Protein 5TXE (pdb70)

Structure (mmCIF, N/CA/C/O backbone):
data_5TXE
#
_entry.id   5TXE
#
_cell.length_a   151.253
_cell.length_b   202.854
_cell.length_c   110.399
_cell.angle_alpha   90.00
_cell.angle_beta   90.00
_cell.angle_gamma   90.00
#
_symmetry.space_group_name_H-M   'C 2 2 2'
#
loop_
_entity.id
_entity.type
_entity.pdbx_description
1 polymer AtxE2
2 polymer Astexin3-dC4
3 water water
#
loop_
_atom_site.group_PDB
_atom_site.id
_atom_site.type_symbol
_atom_site.label_atom_id
_atom_site.label_alt_id
_atom_site.label_comp_id
_atom_site.label_asym_id
_atom_site.label_entity_id
_atom_site.label_seq_id
_atom_site.pdbx_PDB_ins_code
_atom_site.Cartn_x
_atom_site.Cartn_y
_atom_site.Cartn_z
_atom_site.occupancy
_atom_site.B_iso_or_equiv
_atom_site.auth_seq_id
_atom_site.auth_comp_id
_atom_site.auth_asym_id
_atom_site.auth_atom_id
_atom_site.pdbx_PDB_model_num
ATOM 1 N N . ALA A 1 35 ? 25.137 246.304 32.244 1.00 47.93 35 ALA A N 1
ATOM 2 C CA . ALA A 1 35 ? 26.321 245.623 31.580 1.00 47.21 35 ALA A CA 1
ATOM 3 C C . ALA A 1 35 ? 26.228 244.089 31.726 1.00 45.99 35 ALA A C 1
ATOM 4 O O . ALA A 1 35 ? 26.045 243.574 32.826 1.00 44.71 35 ALA A O 1
ATOM 6 N N . PRO A 1 36 ? 26.313 243.372 30.601 1.00 43.44 36 PRO A N 1
ATOM 7 C CA . PRO A 1 36 ? 26.022 241.956 30.683 1.00 47.63 36 PRO A CA 1
ATOM 8 C C . PRO A 1 36 ? 27.058 241.137 31.500 1.00 40.92 36 PRO A C 1
ATOM 9 O O . PRO A 1 36 ? 28.218 241.507 31.644 1.00 38.35 36 PRO A O 1
ATOM 13 N N . PRO A 1 37 ? 26.610 240.024 32.039 1.00 41.68 37 PRO A N 1
ATOM 14 C CA . PRO A 1 37 ? 27.411 239.205 32.883 1.00 41.26 37 PRO A CA 1
ATOM 15 C C . PRO A 1 37 ? 28.369 238.319 32.023 1.00 37.01 37 PRO A C 1
ATOM 16 O O . PRO A 1 37 ? 28.107 238.080 30.851 1.00 32.70 37 PRO A O 1
ATOM 20 N N . VAL A 1 38 ? 29.487 237.874 32.599 1.00 35.63 38 VAL A N 1
ATOM 21 C CA . VAL A 1 38 ? 30.329 236.875 31.963 1.00 31.28 38 VAL A CA 1
ATOM 22 C C . VAL A 1 38 ? 29.781 235.505 32.256 1.00 31.47 38 VAL A C 1
ATOM 23 O O . VAL A 1 38 ? 29.789 235.045 33.424 1.00 34.38 38 VAL A O 1
ATOM 27 N N . THR A 1 39 ? 29.249 234.882 31.204 1.00 32.18 39 THR A N 1
ATOM 28 C CA . THR A 1 39 ? 28.612 233.566 31.292 1.00 31.70 39 THR A CA 1
ATOM 29 C C . THR A 1 39 ? 29.516 232.477 30.732 1.00 30.22 39 THR A C 1
ATOM 30 O O . THR A 1 39 ? 30.570 232.766 30.144 1.00 28.83 39 THR A O 1
ATOM 34 N N . PRO A 1 40 ? 29.140 231.207 30.942 1.00 27.12 40 PRO A N 1
ATOM 35 C CA . PRO A 1 40 ? 29.969 230.161 30.309 1.00 28.92 40 PRO A CA 1
ATOM 36 C C . PRO A 1 40 ? 30.081 230.298 28.784 1.00 25.51 40 PRO A C 1
ATOM 37 O O . PRO A 1 40 ? 31.117 230.041 28.242 1.00 23.17 40 PRO A O 1
ATOM 41 N N . GLU A 1 41 ? 29.024 230.762 28.135 1.00 28.74 41 GLU A N 1
ATOM 42 C CA . GLU A 1 41 ? 28.988 231.030 26.667 1.00 30.87 41 GLU A CA 1
ATOM 43 C C . GLU A 1 41 ? 30.008 232.100 26.269 1.00 28.41 41 GLU A C 1
ATOM 44 O O . GLU A 1 41 ? 30.659 231.983 25.252 1.00 28.71 41 GLU A O 1
ATOM 50 N N . VAL A 1 42 ? 30.181 233.115 27.111 1.00 28.01 42 VAL A N 1
ATOM 51 C CA . VAL A 1 42 ? 31.163 234.153 26.852 1.00 27.05 42 VAL A CA 1
ATOM 52 C C . VAL A 1 42 ? 32.572 233.602 27.082 1.00 25.34 42 VAL A C 1
ATOM 53 O O . VAL A 1 42 ? 33.448 233.775 26.252 1.00 23.93 42 VAL A O 1
ATOM 57 N N . LEU A 1 43 ? 32.770 232.907 28.203 1.00 23.63 43 LEU A N 1
ATOM 58 C CA . LEU A 1 43 ? 34.100 232.433 28.580 1.00 22.99 43 LEU A CA 1
ATOM 59 C C . LEU A 1 43 ? 34.675 231.449 27.566 1.00 25.06 43 LEU A C 1
ATOM 60 O O . LEU A 1 43 ? 35.833 231.540 27.166 1.00 22.07 43 LEU A O 1
ATOM 65 N N . VAL A 1 44 ? 33.870 230.490 27.135 1.00 24.48 44 VAL A N 1
ATOM 66 C CA . VAL A 1 44 ? 34.399 229.488 26.240 1.00 24.27 44 VAL A CA 1
ATOM 67 C C . VAL A 1 44 ? 34.803 230.107 24.899 1.00 24.83 44 VAL A C 1
ATOM 68 O O . VAL A 1 44 ? 35.698 229.592 24.227 1.00 25.03 44 VAL A O 1
ATOM 72 N N . ARG A 1 45 ? 34.194 231.231 24.522 1.00 24.63 45 ARG A N 1
ATOM 73 C CA . ARG A 1 45 ? 34.552 231.877 23.266 1.00 28.08 45 ARG A CA 1
ATOM 74 C C . ARG A 1 45 ? 35.697 232.897 23.357 1.00 28.19 45 ARG A C 1
ATOM 75 O O . ARG A 1 45 ? 36.037 233.499 22.351 1.00 25.95 45 ARG A O 1
ATOM 83 N N . LEU A 1 46 ? 36.245 233.152 24.540 1.00 27.86 46 LEU A N 1
ATOM 84 C CA . LEU A 1 46 ? 37.412 234.112 24.637 1.00 27.25 46 LEU A CA 1
ATOM 85 C C . LEU A 1 46 ? 38.615 233.513 23.965 1.00 26.98 46 LEU A C 1
ATOM 86 O O . LEU A 1 46 ? 39.054 232.404 24.320 1.00 27.81 46 LEU A O 1
ATOM 91 N N . ALA A 1 47 ? 39.124 234.208 22.949 1.00 24.23 47 ALA A N 1
ATOM 92 C CA . ALA A 1 47 ? 40.214 233.723 22.145 1.00 26.35 47 ALA A CA 1
ATOM 93 C C . ALA A 1 47 ? 41.496 233.653 22.943 1.00 26.35 47 ALA A C 1
ATOM 94 O O . ALA A 1 47 ? 41.562 234.217 24.045 1.00 28.47 47 ALA A O 1
ATOM 96 N N . ASP A 1 48 ? 42.456 232.901 22.412 1.00 26.71 48 ASP A N 1
ATOM 97 C CA . ASP A 1 48 ? 43.739 232.675 23.059 1.00 28.09 48 ASP A CA 1
ATOM 98 C C . ASP A 1 48 ? 44.866 232.700 22.008 1.00 28.94 48 ASP A C 1
ATOM 99 O O . ASP A 1 48 ? 44.621 232.673 20.791 1.00 24.86 48 ASP A O 1
ATOM 104 N N . ILE A 1 49 ? 46.090 232.817 22.504 1.00 27.36 49 ILE A N 1
ATOM 105 C CA . ILE A 1 49 ? 47.291 232.822 21.692 1.00 27.10 49 ILE A CA 1
ATOM 106 C C . ILE A 1 49 ? 48.281 231.860 22.296 1.00 26.78 49 ILE A C 1
ATOM 107 O O . ILE A 1 49 ? 48.645 231.999 23.472 1.00 30.87 49 ILE A O 1
ATOM 112 N N . GLY A 1 50 ? 48.656 230.836 21.546 1.00 26.04 50 GLY A N 1
ATOM 113 C CA . GLY A 1 50 ? 49.597 229.804 22.048 1.00 29.34 50 GLY A CA 1
ATOM 114 C C . GLY A 1 50 ? 48.950 228.742 22.944 1.00 31.15 50 GLY A C 1
ATOM 115 O O . GLY A 1 50 ? 47.758 228.738 23.165 1.00 31.43 50 GLY A O 1
ATOM 116 N N . THR A 1 51 ? 49.757 227.841 23.477 1.00 29.66 51 THR A N 1
ATOM 117 C CA . THR A 1 51 ? 49.244 226.732 24.271 1.00 27.42 51 THR A CA 1
ATOM 118 C C . THR A 1 51 ? 48.557 227.244 25.517 1.00 29.92 51 THR A C 1
ATOM 119 O O . THR A 1 51 ? 48.817 228.371 26.023 1.00 30.86 51 THR A O 1
ATOM 123 N N . MET A 1 52 ? 47.729 226.376 26.053 1.00 28.50 52 MET A N 1
ATOM 124 C CA . MET A 1 52 ? 46.875 226.719 27.158 1.00 30.14 52 MET A CA 1
ATOM 125 C C . MET A 1 52 ? 47.625 227.346 28.309 1.00 26.84 52 MET A C 1
ATOM 126 O O . MET A 1 52 ? 47.233 228.379 28.799 1.00 27.52 52 MET A O 1
ATOM 131 N N . SER A 1 53 ? 48.683 226.700 28.738 1.00 27.30 53 SER A N 1
ATOM 132 C CA . SER A 1 53 ? 49.415 227.142 29.892 1.00 32.57 53 SER A CA 1
ATOM 133 C C . SER A 1 53 ? 50.748 227.650 29.424 1.00 30.02 53 SER A C 1
ATOM 134 O O . SER A 1 53 ? 51.614 226.883 29.106 1.00 38.45 53 SER A O 1
ATOM 137 N N . ALA A 1 54 ? 50.903 228.959 29.364 1.00 32.27 54 ALA A N 1
ATOM 138 C CA . ALA A 1 54 ? 52.072 229.550 28.771 1.00 32.89 54 ALA A CA 1
ATOM 139 C C . ALA A 1 54 ? 52.882 230.270 29.816 1.00 33.36 54 ALA A C 1
ATOM 140 O O . ALA A 1 54 ? 52.336 230.831 30.743 1.00 30.11 54 ALA A O 1
ATOM 142 N N . SER A 1 55 ? 54.190 230.274 29.635 1.00 32.03 55 SER A N 1
ATOM 143 C CA . SER A 1 55 ? 55.049 230.994 30.559 1.00 30.04 55 SER A CA 1
ATOM 144 C C . SER A 1 55 ? 56.103 231.805 29.787 1.00 29.46 55 SER A C 1
ATOM 145 O O . SER A 1 55 ? 56.006 232.019 28.553 1.00 30.76 55 SER A O 1
ATOM 148 N N . GLU A 1 56 ? 57.145 232.230 30.490 1.00 28.90 56 GLU A N 1
ATOM 149 C CA . GLU A 1 56 ? 58.144 233.144 29.905 1.00 30.98 56 GLU A CA 1
ATOM 150 C C . GLU A 1 56 ? 58.790 232.709 28.634 1.00 27.84 56 GLU A C 1
ATOM 151 O O . GLU A 1 56 ? 59.027 233.528 27.776 1.00 32.93 56 GLU A O 1
ATOM 157 N N . THR A 1 57 ? 59.070 231.431 28.501 1.00 28.28 57 THR A N 1
ATOM 158 C CA . THR A 1 57 ? 59.752 230.920 27.327 1.00 30.72 57 THR A CA 1
ATOM 159 C C . THR A 1 57 ? 58.839 230.274 26.307 1.00 31.62 57 THR A C 1
ATOM 160 O O . THR A 1 57 ? 59.300 229.610 25.382 1.00 31.56 57 THR A O 1
ATOM 164 N N . THR A 1 58 ? 57.535 230.422 26.461 1.00 32.69 58 THR A N 1
ATOM 165 C CA . THR A 1 58 ? 56.621 229.825 25.478 1.00 28.28 58 THR A CA 1
ATOM 166 C C . THR A 1 58 ? 56.788 230.563 24.163 1.00 27.79 58 THR A C 1
ATOM 167 O O . THR A 1 58 ? 56.529 231.782 24.096 1.00 28.43 58 THR A O 1
ATOM 171 N N . PRO A 1 59 ? 57.178 229.866 23.098 1.00 27.48 59 PRO A N 1
ATOM 172 C CA . PRO A 1 59 ? 57.530 230.605 21.856 1.00 28.55 59 PRO A CA 1
ATOM 173 C C . PRO A 1 59 ? 56.340 230.994 20.969 1.00 28.83 59 PRO A C 1
ATOM 174 O O . PRO A 1 59 ? 56.267 230.598 19.801 1.00 29.00 59 PRO A O 1
ATOM 178 N N . LEU A 1 60 ? 55.431 231.770 21.517 1.00 27.75 60 LEU A N 1
ATOM 179 C CA . LEU A 1 60 ? 54.109 231.963 20.906 1.00 31.02 60 LEU A CA 1
ATOM 180 C C . LEU A 1 60 ? 54.027 233.110 19.886 1.00 31.13 60 LEU A C 1
ATOM 181 O O . LEU A 1 60 ? 52.951 233.345 19.286 1.00 27.21 60 LEU A O 1
ATOM 186 N N . LEU A 1 61 ? 55.130 233.837 19.724 1.00 30.31 61 LEU A N 1
ATOM 187 C CA . LEU A 1 61 ? 55.187 234.907 18.739 1.00 29.95 61 LEU A CA 1
ATOM 188 C C . LEU A 1 61 ? 56.554 234.972 18.123 1.00 30.87 61 LEU A C 1
ATOM 189 O O . LEU A 1 61 ? 57.515 234.437 18.704 1.00 29.17 61 LEU A O 1
ATOM 194 N N . SER A 1 62 ? 56.633 235.585 16.938 1.00 30.00 62 SER A N 1
ATOM 195 C CA . SER A 1 62 ? 57.873 235.770 16.281 1.00 33.27 62 SER A CA 1
ATOM 196 C C . SER A 1 62 ? 57.960 237.134 15.634 1.00 34.63 62 SER A C 1
ATOM 197 O O . SER A 1 62 ? 57.052 237.549 14.923 1.00 38.14 62 SER A O 1
ATOM 200 N N . LEU A 1 63 ? 59.037 237.856 15.881 1.00 37.73 63 LEU A N 1
ATOM 201 C CA . LEU A 1 63 ? 59.241 239.186 15.247 1.00 36.51 63 LEU A CA 1
ATOM 202 C C . LEU A 1 63 ? 59.875 239.023 13.909 1.00 32.78 63 LEU A C 1
ATOM 203 O O . LEU A 1 63 ? 60.734 238.161 13.716 1.00 34.41 63 LEU A O 1
ATOM 208 N N . SER A 1 64 ? 59.463 239.857 12.973 1.00 33.27 64 SER A N 1
ATOM 209 C CA . SER A 1 64 ? 60.139 239.875 11.674 1.00 36.71 64 SER A CA 1
ATOM 210 C C . SER A 1 64 ? 61.658 240.223 11.844 1.00 32.08 64 SER A C 1
ATOM 211 O O . SER A 1 64 ? 62.039 240.844 12.848 1.00 35.22 64 SER A O 1
ATOM 214 N N . PRO A 1 65 ? 62.505 239.808 10.903 1.00 31.65 65 PRO A N 1
ATOM 215 C CA . PRO A 1 65 ? 63.935 240.187 10.879 1.00 38.94 65 PRO A CA 1
ATOM 216 C C . PRO A 1 65 ? 64.200 241.667 11.118 1.00 39.00 65 PRO A C 1
ATOM 217 O O . PRO A 1 65 ? 65.000 241.971 11.975 1.00 43.11 65 PRO A O 1
ATOM 221 N N . ASP A 1 66 ? 63.444 242.572 10.507 1.00 45.63 66 ASP A N 1
ATOM 222 C CA . ASP A 1 66 ? 63.644 244.012 10.780 1.00 50.17 66 ASP A CA 1
ATOM 223 C C . ASP A 1 66 ? 62.943 244.498 12.036 1.00 48.08 66 ASP A C 1
ATOM 224 O O . ASP A 1 6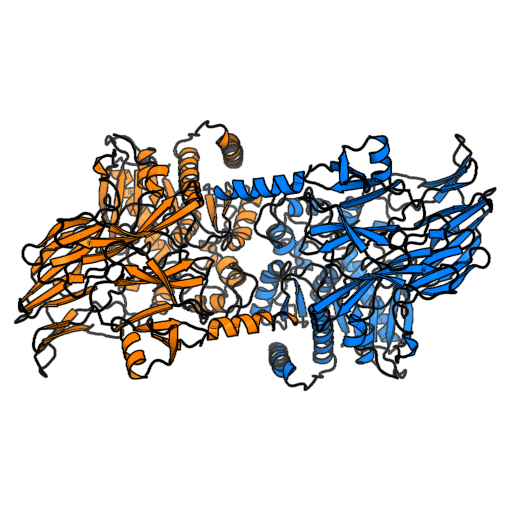6 ? 62.987 245.697 12.358 1.00 44.79 66 ASP A O 1
ATOM 229 N N . GLY A 1 67 ? 62.243 243.612 12.737 1.00 43.05 67 GLY A N 1
ATOM 230 C CA . GLY A 1 67 ? 61.541 244.017 13.975 1.00 41.01 67 GLY A CA 1
ATOM 231 C C . GLY A 1 67 ? 60.232 244.780 13.844 1.00 37.42 67 GLY A C 1
ATOM 232 O O . GLY A 1 67 ? 59.626 245.146 14.849 1.00 42.30 67 GLY A O 1
ATOM 233 N N . ARG A 1 68 ? 59.787 245.048 12.627 1.00 42.06 68 ARG A N 1
ATOM 234 C CA . ARG A 1 68 ? 58.619 245.911 12.450 1.00 46.20 68 ARG A CA 1
ATOM 235 C C . ARG A 1 68 ? 57.273 245.196 12.524 1.00 41.95 68 ARG A C 1
ATOM 236 O O . ARG A 1 68 ? 56.256 245.851 12.645 1.00 38.36 68 ARG A O 1
ATOM 244 N N . TYR A 1 69 ? 57.277 243.862 12.442 1.00 39.19 69 TYR A N 1
ATOM 245 C CA . TYR A 1 69 ? 56.041 243.077 12.483 1.00 41.84 69 TYR A CA 1
ATOM 246 C C . TYR A 1 69 ? 56.152 241.934 13.488 1.00 37.88 69 TYR A C 1
ATOM 247 O O . TYR A 1 69 ? 57.243 241.438 13.764 1.00 36.41 69 TYR A O 1
ATOM 256 N N . VAL A 1 70 ? 55.022 241.557 14.068 1.00 35.19 70 VAL A N 1
ATOM 257 C CA . VAL A 1 70 ? 54.964 240.378 14.916 1.00 32.60 70 VAL A CA 1
ATOM 258 C C . VAL A 1 70 ? 53.921 239.422 14.341 1.00 33.27 70 VAL A C 1
ATOM 259 O O . VAL A 1 70 ? 52.834 239.834 13.964 1.00 34.34 70 VAL A O 1
ATOM 263 N N . ALA A 1 71 ? 54.283 238.153 14.262 1.00 30.87 71 ALA A N 1
ATOM 264 C CA . ALA A 1 71 ? 53.412 237.101 13.767 1.00 32.22 71 ALA A CA 1
ATOM 265 C C . ALA A 1 71 ? 53.109 236.108 14.902 1.00 34.33 71 ALA A C 1
ATOM 266 O O . ALA A 1 71 ? 53.985 235.780 15.724 1.00 30.81 71 ALA A O 1
ATOM 268 N N . PHE A 1 72 ? 51.867 235.640 14.934 1.00 33.92 72 PHE A N 1
ATOM 269 C CA . PHE A 1 72 ? 51.386 234.778 15.999 1.00 33.29 72 PHE A CA 1
ATOM 270 C C . PHE A 1 72 ? 50.053 234.165 15.579 1.00 35.17 72 PHE A C 1
ATOM 271 O O . PHE A 1 72 ? 49.377 234.720 14.716 1.00 31.26 72 PHE A O 1
ATOM 279 N N . GLN A 1 73 ? 49.684 233.041 16.209 1.00 30.70 73 GLN A N 1
ATOM 280 C CA . GLN A 1 73 ? 48.419 232.335 15.986 1.00 28.06 73 GLN A CA 1
ATOM 281 C C . GLN A 1 73 ? 47.398 232.620 17.028 1.00 27.86 73 GLN A C 1
ATOM 282 O O . GLN A 1 73 ? 47.695 232.637 18.227 1.00 29.69 73 GLN A O 1
ATOM 288 N N . VAL A 1 74 ? 46.178 232.881 16.557 1.00 30.08 74 VAL A N 1
ATOM 289 C CA . VAL A 1 74 ? 45.003 233.103 17.419 1.00 28.71 74 VAL A CA 1
ATOM 290 C C . VAL A 1 74 ? 44.058 231.934 17.269 1.00 27.70 74 VAL A C 1
ATOM 291 O O . VAL A 1 74 ? 43.868 231.426 16.179 1.00 27.36 74 VAL A O 1
ATOM 295 N N . ARG A 1 75 ? 43.538 231.476 18.392 1.00 25.82 75 ARG A N 1
ATOM 296 C CA . ARG A 1 75 ? 42.630 230.360 18.419 1.00 27.93 75 ARG A CA 1
ATOM 297 C C . ARG A 1 75 ? 41.369 230.858 19.070 1.00 25.75 75 ARG A C 1
ATOM 298 O O . ARG A 1 75 ? 41.392 231.507 20.130 1.00 29.41 75 ARG A O 1
ATOM 306 N N . GLN A 1 76 ? 40.262 230.534 18.444 1.00 25.53 76 GLN A N 1
ATOM 307 C CA . GLN A 1 76 ? 38.994 230.863 19.015 1.00 28.59 76 GLN A CA 1
ATOM 308 C C . GLN A 1 76 ? 37.967 229.729 18.903 1.00 27.64 76 GLN A C 1
ATOM 309 O O . GLN A 1 76 ? 37.674 229.203 17.840 1.00 27.15 76 GLN A O 1
ATOM 315 N N . ALA A 1 77 ? 37.380 229.405 20.034 1.00 27.84 77 ALA A N 1
ATOM 316 C CA . ALA A 1 77 ? 36.539 228.212 20.140 1.00 28.08 77 ALA A CA 1
ATOM 317 C C . ALA A 1 77 ? 35.095 228.545 19.847 1.00 27.74 77 ALA A C 1
ATOM 318 O O . ALA A 1 77 ? 34.578 229.578 20.301 1.00 26.75 77 ALA A O 1
ATOM 320 N N . ASP A 1 78 ? 34.427 227.624 19.161 1.00 27.94 78 ASP A N 1
ATOM 321 C CA . ASP A 1 78 ? 33.017 227.784 18.830 1.00 28.64 78 ASP A CA 1
ATOM 322 C C . ASP A 1 78 ? 32.297 226.532 19.258 1.00 26.24 78 ASP A C 1
ATOM 323 O O . ASP A 1 78 ? 32.467 225.491 18.637 1.00 23.02 78 ASP A O 1
ATOM 328 N N . PRO A 1 79 ? 31.479 226.626 20.309 1.00 26.35 79 PRO A N 1
ATOM 329 C CA . PRO A 1 79 ? 30.837 225.456 20.895 1.00 27.98 79 PRO A CA 1
ATOM 330 C C . PRO A 1 79 ? 29.606 224.981 20.129 1.00 28.23 79 PRO A C 1
ATOM 331 O O . PRO A 1 79 ? 29.188 223.850 20.309 1.00 24.63 79 PRO A O 1
ATOM 335 N N . VAL A 1 80 ? 29.114 225.791 19.190 1.00 28.54 80 VAL A N 1
ATOM 336 C CA . VAL A 1 80 ? 27.972 225.378 18.378 1.00 26.85 80 VAL A CA 1
ATOM 337 C C . VAL A 1 80 ? 28.451 224.486 17.269 1.00 25.81 80 VAL A C 1
ATOM 338 O O . VAL A 1 80 ? 27.888 223.411 17.043 1.00 22.20 80 VAL A O 1
ATOM 342 N N . THR A 1 81 ? 29.508 224.890 16.573 1.00 24.58 81 THR A N 1
ATOM 343 C CA . THR A 1 81 ? 30.073 224.039 15.529 1.00 26.17 81 THR A CA 1
ATOM 344 C C . THR A 1 81 ? 31.001 223.042 16.143 1.00 23.52 81 THR A C 1
ATOM 345 O O . THR A 1 81 ? 31.388 222.082 15.476 1.00 22.98 81 THR A O 1
ATOM 349 N N . ASN A 1 82 ? 31.363 223.238 17.407 1.00 21.89 82 ASN A N 1
ATOM 350 C CA . ASN A 1 82 ? 32.274 222.316 18.121 1.00 22.96 82 ASN A CA 1
ATOM 351 C C . ASN A 1 82 ? 33.631 222.228 17.466 1.00 22.21 82 ASN A C 1
ATOM 352 O O . ASN A 1 82 ? 34.190 221.175 17.291 1.00 26.31 82 ASN A O 1
ATOM 357 N N . LEU A 1 83 ? 34.145 223.388 17.113 1.00 26.13 83 LEU A N 1
ATOM 358 C CA . LEU A 1 83 ? 35.425 223.537 16.431 1.00 27.29 83 LEU A CA 1
ATOM 359 C C . LEU A 1 83 ? 36.139 224.778 16.876 1.00 26.59 83 LEU A C 1
ATOM 360 O O . LEU A 1 83 ? 35.521 225.826 17.075 1.00 23.43 83 LEU A O 1
ATOM 365 N N . ASN A 1 84 ? 37.432 224.628 17.110 1.00 24.50 84 ASN A N 1
ATOM 366 C CA . ASN A 1 84 ? 38.334 225.751 17.158 1.00 27.40 84 ASN A CA 1
ATOM 367 C C . ASN A 1 84 ? 38.615 226.289 15.775 1.00 28.34 84 ASN A C 1
ATOM 368 O O . ASN A 1 84 ? 38.721 225.542 14.812 1.00 29.99 84 ASN A O 1
ATOM 373 N N . VAL A 1 85 ? 38.695 227.598 15.694 1.00 29.37 85 VAL A N 1
ATOM 374 C CA . VAL A 1 85 ? 39.092 228.287 14.483 1.00 32.26 85 VAL A CA 1
ATOM 375 C C . VAL A 1 85 ? 40.468 228.933 14.727 1.00 27.72 85 VAL A C 1
ATOM 376 O O . VAL A 1 85 ? 40.616 229.692 15.680 1.00 24.23 85 VAL A O 1
ATOM 380 N N . PHE A 1 86 ? 41.433 228.579 13.903 1.00 27.36 86 PHE A N 1
ATOM 381 C CA . PHE A 1 86 ? 42.775 229.130 14.018 1.00 29.83 86 PHE A CA 1
ATOM 382 C C . PHE A 1 86 ? 43.061 230.170 12.925 1.00 31.55 86 PHE A C 1
ATOM 383 O O . PHE A 1 86 ? 42.648 230.004 11.803 1.00 30.36 86 PHE A O 1
ATOM 391 N N . ARG A 1 87 ? 43.797 231.225 13.281 1.00 34.12 87 ARG A N 1
ATOM 392 C CA . ARG A 1 87 ? 44.215 232.292 12.324 1.00 33.96 87 ARG A CA 1
ATOM 393 C C . ARG A 1 87 ? 45.695 232.590 12.581 1.00 33.10 87 ARG A C 1
ATOM 394 O O . ARG A 1 87 ? 46.097 232.739 13.749 1.00 28.57 87 ARG A O 1
ATOM 402 N N . MET A 1 88 ? 46.481 232.671 11.517 1.00 28.13 88 MET A N 1
ATOM 403 C CA . MET A 1 88 ? 47.831 233.201 11.614 1.00 30.98 88 MET A CA 1
ATOM 404 C C . MET A 1 88 ? 47.760 234.725 11.350 1.00 29.79 88 MET A C 1
ATOM 405 O O . MET A 1 88 ? 47.253 235.183 10.308 1.00 37.41 88 MET A O 1
ATOM 410 N N . VAL A 1 89 ? 48.210 235.500 12.323 1.00 28.50 89 VAL A N 1
ATOM 411 C CA . VAL A 1 89 ? 48.071 236.945 12.338 1.00 29.35 89 VAL A CA 1
ATOM 412 C C . VAL A 1 89 ? 49.421 237.710 12.268 1.00 34.88 89 VAL A C 1
ATOM 413 O O . VAL A 1 89 ? 50.409 237.267 12.831 1.00 34.27 89 VAL A O 1
ATOM 417 N N . VAL A 1 90 ? 49.460 238.807 11.515 1.00 32.90 90 VAL A N 1
ATOM 418 C CA . VAL A 1 90 ? 50.635 239.664 11.421 1.00 34.01 90 VAL A CA 1
ATOM 419 C C . VAL A 1 90 ? 50.192 241.058 11.830 1.00 34.45 90 VAL A C 1
ATOM 420 O O . VAL A 1 90 ? 49.163 241.517 11.423 1.00 33.57 90 VAL A O 1
ATOM 424 N N . LYS A 1 91 ? 50.942 241.689 12.708 1.00 36.30 91 LYS A N 1
ATOM 425 C CA . LYS A 1 91 ? 50.585 242.999 13.263 1.00 37.72 91 LYS A CA 1
ATOM 426 C C . LYS A 1 91 ? 51.851 243.882 13.325 1.00 37.35 91 LYS A C 1
ATOM 427 O O . LYS A 1 91 ? 52.902 243.432 13.800 1.00 42.12 91 LYS A O 1
ATOM 433 N N . ALA A 1 92 ? 51.762 245.109 12.836 1.00 36.25 92 ALA A N 1
ATOM 434 C CA . ALA A 1 92 ? 52.927 246.034 12.878 1.00 39.25 92 ALA A CA 1
ATOM 435 C C . ALA A 1 92 ? 53.206 246.379 14.314 1.00 36.71 92 ALA A C 1
ATOM 436 O O . ALA A 1 92 ? 52.281 246.701 15.070 1.00 37.69 92 ALA A O 1
ATOM 438 N N . THR A 1 93 ? 54.470 246.302 14.703 1.00 37.26 93 THR A N 1
ATOM 439 C CA . THR A 1 93 ? 54.816 246.577 16.078 1.00 42.11 93 THR A CA 1
ATOM 440 C C . THR A 1 93 ? 54.680 248.048 16.445 1.00 44.51 93 THR A C 1
ATOM 441 O O . THR A 1 93 ? 54.605 248.353 17.616 1.00 42.49 93 THR A O 1
ATOM 445 N N . ASP A 1 94 ? 54.547 248.953 15.488 1.00 46.06 94 ASP A N 1
ATOM 446 C CA . ASP A 1 94 ? 54.325 250.389 15.843 1.00 50.51 94 ASP A CA 1
ATOM 447 C C . ASP A 1 94 ? 52.903 250.744 16.243 1.00 51.70 94 ASP A C 1
ATOM 448 O O . ASP A 1 94 ? 52.630 251.861 16.627 1.00 45.78 94 ASP A O 1
ATOM 453 N N . GLY A 1 95 ? 51.968 249.811 16.113 1.00 53.98 95 GLY A N 1
ATOM 454 C CA . GLY A 1 95 ? 50.615 250.085 16.564 1.00 47.34 95 GLY A CA 1
ATOM 455 C C . GLY A 1 95 ? 49.741 250.863 15.615 1.00 53.03 95 GLY A C 1
ATOM 456 O O . GLY A 1 95 ? 48.577 251.065 15.904 1.00 56.25 95 GLY A O 1
ATOM 457 N N . ALA A 1 96 ? 50.261 251.276 14.465 1.00 54.79 96 ALA A N 1
ATOM 458 C CA . ALA A 1 96 ? 49.544 252.232 13.603 1.00 55.51 96 ALA A CA 1
ATOM 459 C C . ALA A 1 96 ? 48.555 251.595 12.615 1.00 57.93 96 ALA A C 1
ATOM 460 O O . ALA A 1 96 ? 47.656 252.275 12.123 1.00 59.66 96 ALA A O 1
ATOM 462 N N . THR A 1 97 ? 48.733 250.316 12.289 1.00 51.06 97 THR A N 1
ATOM 463 C CA . THR A 1 97 ? 47.863 249.606 11.342 1.00 47.67 97 THR A CA 1
ATOM 464 C C . THR A 1 97 ? 47.156 248.410 12.006 1.00 53.18 97 THR A C 1
ATOM 465 O O . THR A 1 97 ? 47.676 247.770 12.929 1.00 43.47 97 THR A O 1
ATOM 469 N N . ASP A 1 98 ? 45.977 248.080 11.514 1.00 54.54 98 ASP A N 1
ATOM 470 C CA . ASP A 1 98 ? 45.278 246.894 11.989 1.00 56.87 98 ASP A CA 1
ATOM 471 C C . ASP A 1 98 ? 46.080 245.623 11.698 1.00 49.98 98 ASP A C 1
ATOM 472 O O . ASP A 1 98 ? 46.808 245.544 10.709 1.00 41.63 98 ASP A O 1
ATOM 477 N N . ALA A 1 99 ? 45.905 244.623 12.558 1.00 42.25 99 ALA A N 1
ATOM 478 C CA . ALA A 1 99 ? 46.373 243.278 12.287 1.00 36.84 99 ALA A CA 1
ATOM 479 C C . ALA A 1 99 ? 45.693 242.732 11.054 1.00 34.52 99 ALA A C 1
ATOM 480 O O . ALA A 1 99 ? 44.574 243.087 10.763 1.00 34.13 99 ALA A O 1
ATOM 482 N N . ILE A 1 100 ? 46.378 241.833 10.378 1.00 34.96 100 ILE A N 1
ATOM 483 C CA . ILE A 1 100 ? 45.950 241.191 9.174 1.00 40.61 100 ILE A CA 1
ATOM 484 C C . ILE A 1 100 ? 45.951 239.674 9.433 1.00 42.40 100 ILE A C 1
ATOM 485 O O . ILE A 1 100 ? 46.939 239.156 9.929 1.00 32.25 100 ILE A O 1
ATOM 490 N N . ASP A 1 101 ? 44.906 238.962 9.023 1.00 38.91 101 ASP A N 1
ATOM 491 C CA . ASP A 1 101 ? 44.929 237.495 9.006 1.00 40.18 101 ASP A CA 1
ATOM 492 C C . ASP A 1 101 ? 45.637 237.051 7.759 1.00 39.66 101 ASP A C 1
ATOM 493 O O . ASP A 1 101 ? 45.178 237.342 6.672 1.00 44.68 101 ASP A O 1
ATOM 498 N N . VAL A 1 102 ? 46.741 236.334 7.874 1.00 35.05 102 VAL A N 1
ATOM 499 C CA . VAL A 1 102 ? 47.429 235.869 6.685 1.00 33.09 102 VAL A CA 1
ATOM 500 C C . VAL A 1 102 ? 47.156 234.404 6.349 1.00 33.28 102 VAL A C 1
ATOM 501 O O . VAL A 1 102 ? 47.640 233.900 5.318 1.00 30.34 102 VAL A O 1
ATOM 505 N N . ASP A 1 103 ? 46.466 233.694 7.244 1.00 31.43 103 ASP A N 1
ATOM 506 C CA . ASP A 1 103 ? 45.953 232.341 6.986 1.00 31.65 103 ASP A CA 1
ATOM 507 C C . ASP A 1 103 ? 44.827 232.128 7.981 1.00 33.53 103 ASP A C 1
ATOM 508 O O . ASP A 1 103 ? 44.837 232.737 9.057 1.00 29.73 103 ASP A O 1
ATOM 513 N N . VAL A 1 104 ? 43.820 231.362 7.587 1.00 31.37 104 VAL A N 1
ATOM 514 C CA . VAL A 1 104 ? 42.741 230.994 8.453 1.00 31.88 104 VAL A CA 1
ATOM 515 C C . VAL A 1 104 ? 42.540 229.516 8.209 1.00 31.27 104 VAL A C 1
ATOM 516 O O . VAL A 1 104 ? 42.564 229.055 7.062 1.00 30.59 104 VAL A O 1
ATOM 520 N N . GLY A 1 105 ? 42.407 228.744 9.275 1.00 29.67 105 GLY A N 1
ATOM 521 C CA . GLY A 1 105 ? 42.129 227.295 9.128 1.00 27.05 105 GLY A CA 1
ATOM 522 C C . GLY A 1 105 ? 43.113 226.372 9.827 1.00 28.96 105 GLY A C 1
ATOM 523 O O . GLY A 1 105 ? 44.110 226.788 10.427 1.00 26.03 105 GLY A O 1
ATOM 524 N N . GLY A 1 106 ? 42.800 225.092 9.753 1.00 28.88 106 GLY A N 1
ATOM 525 C CA . GLY A 1 106 ? 43.570 224.062 10.377 1.00 28.71 106 GLY A CA 1
ATOM 526 C C . GLY A 1 106 ? 42.808 223.406 11.529 1.00 27.32 106 GLY A C 1
ATOM 527 O O . GLY A 1 106 ? 41.863 223.977 12.075 1.00 22.03 106 GLY A O 1
ATOM 528 N N . GLU A 1 107 ? 43.279 222.204 11.865 1.00 24.48 107 GLU A N 1
ATOM 529 C CA . GLU A 1 107 ? 42.765 221.412 12.952 1.00 24.44 107 GLU A CA 1
ATOM 530 C C . GLU A 1 107 ? 43.582 221.644 14.236 1.00 27.04 107 GLU A C 1
ATOM 531 O O . GLU A 1 107 ? 44.748 222.063 14.183 1.00 25.89 107 GLU A O 1
ATOM 537 N N . TYR A 1 108 ? 42.988 221.290 15.377 1.00 26.42 108 TYR A N 1
ATOM 538 C CA . TYR A 1 108 ? 43.638 221.399 16.667 1.00 24.48 108 TYR A CA 1
ATOM 539 C C . TYR A 1 108 ? 44.773 220.419 16.675 1.00 24.18 108 TYR A C 1
ATOM 540 O O . TYR A 1 108 ? 44.571 219.242 16.587 1.00 25.86 108 TYR A O 1
ATOM 549 N N . LEU A 1 109 ? 45.987 220.957 16.749 1.00 23.89 109 LEU A N 1
ATOM 550 C CA . LEU A 1 109 ? 47.218 220.187 16.660 1.00 25.59 109 LEU A CA 1
ATOM 551 C C . LEU A 1 109 ? 47.756 219.912 18.072 1.00 22.92 109 LEU A C 1
ATOM 552 O O . LEU A 1 109 ? 48.154 220.823 18.799 1.00 21.18 109 LEU A O 1
ATOM 557 N N . PHE A 1 110 ? 47.740 218.653 18.473 1.00 22.97 110 PHE A N 1
ATOM 558 C CA . PHE A 1 110 ? 48.100 218.323 19.829 1.00 24.49 110 PHE A CA 1
ATOM 559 C C . PHE A 1 110 ? 49.610 218.480 20.077 1.00 24.83 110 PHE A C 1
ATOM 560 O O . PHE A 1 110 ? 50.414 218.100 19.249 1.00 24.93 110 PHE A O 1
ATOM 568 N N . TRP A 1 111 ? 49.959 218.959 21.255 1.00 22.68 111 TRP A N 1
ATOM 569 C CA . TRP A 1 111 ? 51.335 218.927 21.701 1.00 24.76 111 TRP A CA 1
ATOM 570 C C . TRP A 1 111 ? 51.648 217.524 22.147 1.00 23.97 111 TRP A C 1
ATOM 571 O O . TRP A 1 111 ? 51.014 217.030 23.063 1.00 26.08 111 TRP A O 1
ATOM 582 N N . THR A 1 112 ? 52.576 216.846 21.491 1.00 25.74 112 THR A N 1
ATOM 583 C CA . THR A 1 112 ? 52.955 215.504 21.896 1.00 27.51 112 THR A CA 1
ATOM 584 C C . THR A 1 112 ? 54.438 215.441 22.046 1.00 28.89 112 THR A C 1
ATOM 585 O O . THR A 1 112 ? 55.157 216.191 21.407 1.00 29.21 112 THR A O 1
ATOM 589 N N . ILE A 1 113 ? 54.902 214.566 22.923 1.00 31.57 113 ILE A N 1
ATOM 590 C CA . ILE A 1 113 ? 56.344 214.330 23.133 1.00 30.44 113 ILE A CA 1
ATOM 591 C C . ILE A 1 113 ? 56.613 212.855 23.444 1.00 30.47 113 ILE A C 1
ATOM 592 O O . ILE A 1 113 ? 55.678 212.107 23.834 1.00 31.91 113 ILE A O 1
ATOM 597 N N . PRO A 1 114 ? 57.878 212.423 23.312 1.00 29.57 114 PRO A N 1
ATOM 598 C CA . PRO A 1 114 ? 58.278 211.139 23.849 1.00 29.44 114 PRO A CA 1
ATOM 599 C C . PRO A 1 114 ? 58.245 211.228 25.371 1.00 27.27 114 PRO A C 1
ATOM 600 O O . PRO A 1 114 ? 58.544 212.260 25.907 1.00 27.15 114 PRO A O 1
ATOM 604 N N . SER A 1 115 ? 57.856 210.151 26.033 1.00 29.67 115 SER A N 1
ATOM 605 C CA . SER A 1 115 ? 57.898 210.016 27.496 1.00 32.99 115 SER A CA 1
ATOM 606 C C . SER A 1 115 ? 57.914 208.535 27.845 1.00 33.75 115 SER A C 1
ATOM 607 O O . SER A 1 115 ? 57.295 207.713 27.139 1.00 27.06 115 SER A O 1
ATOM 610 N N . TRP A 1 116 ? 58.605 208.236 28.956 1.00 30.31 116 TRP A N 1
ATOM 611 C CA . TRP A 1 116 ? 58.645 206.917 29.570 1.00 28.40 116 TRP A CA 1
ATOM 612 C C . TRP A 1 116 ? 59.263 205.861 28.718 1.00 27.74 116 TRP A C 1
ATOM 613 O O . TRP A 1 116 ? 59.017 204.664 28.936 1.00 28.65 116 TRP A O 1
ATOM 624 N N . GLY A 1 117 ? 60.002 206.274 27.699 1.00 25.28 117 GLY A N 1
ATOM 625 C CA . GLY A 1 117 ? 60.498 205.319 26.725 1.00 24.37 117 GLY A CA 1
ATOM 626 C C . GLY A 1 117 ? 59.583 205.036 25.556 1.00 26.37 117 GLY A C 1
ATOM 627 O O . GLY A 1 117 ? 59.956 204.258 24.635 1.00 26.73 117 GLY A O 1
ATOM 628 N N . TYR A 1 118 ? 58.430 205.701 25.521 1.00 26.78 118 TYR A N 1
ATOM 629 C CA . TYR A 1 118 ? 57.585 205.698 24.344 1.00 27.11 118 TYR A CA 1
ATOM 630 C C . TYR A 1 118 ? 57.986 206.836 23.400 1.00 29.39 118 TYR A C 1
ATOM 631 O O . TYR A 1 118 ? 58.280 207.953 23.829 1.00 29.31 118 TYR A O 1
ATOM 640 N N . ALA A 1 119 ? 57.925 206.566 22.107 1.00 27.08 119 ALA A N 1
ATOM 641 C CA . ALA A 1 119 ? 58.210 207.599 21.107 1.00 30.20 119 ALA A CA 1
ATOM 642 C C . ALA A 1 119 ? 57.165 208.725 21.059 1.00 30.03 119 ALA A C 1
ATOM 643 O O . ALA A 1 119 ? 57.466 209.870 20.697 1.00 27.60 119 ALA A O 1
ATOM 645 N N . ARG A 1 120 ? 55.946 208.412 21.474 1.00 29.84 120 ARG A N 1
ATOM 646 C CA . ARG A 1 120 ? 54.911 209.396 21.552 1.00 31.25 120 ARG A CA 1
ATOM 647 C C . ARG A 1 120 ? 53.919 209.074 22.656 1.00 31.03 120 ARG A C 1
ATOM 648 O O . ARG A 1 120 ? 53.163 208.182 22.514 1.00 32.47 120 ARG A O 1
ATOM 656 N N . ASN A 1 121 ? 53.935 209.809 23.760 1.00 32.17 121 ASN A N 1
ATOM 657 C CA . ASN A 1 121 ? 53.065 209.517 24.874 1.00 33.32 121 ASN A CA 1
ATOM 658 C C . ASN A 1 121 ? 51.630 209.903 24.459 1.00 34.05 121 ASN A C 1
ATOM 659 O O . ASN A 1 121 ? 51.442 210.603 23.481 1.00 31.67 121 ASN A O 1
ATOM 664 N N . ALA A 1 122 ? 50.623 209.480 25.204 1.00 35.99 122 ALA A N 1
ATOM 665 C CA . ALA A 1 122 ? 49.296 210.015 24.938 1.00 35.93 122 ALA A CA 1
ATOM 666 C C . ALA A 1 122 ? 49.319 211.568 25.045 1.00 31.64 122 ALA A C 1
ATOM 667 O O . ALA A 1 122 ? 49.993 212.104 25.882 1.00 31.21 122 ALA A O 1
ATOM 669 N N . PRO A 1 123 ? 48.603 212.265 24.170 1.00 29.09 123 PRO A N 1
ATOM 670 C CA . PRO A 1 123 ? 48.513 213.707 24.244 1.00 28.18 123 PRO A CA 1
ATOM 671 C C . PRO A 1 123 ? 47.886 214.182 25.560 1.00 28.99 123 PRO A C 1
ATOM 672 O O . PRO A 1 123 ? 46.935 213.579 26.031 1.00 29.31 123 PRO A O 1
ATOM 676 N N . SER A 1 124 ? 48.449 215.229 26.162 1.00 26.55 124 SER A N 1
ATOM 677 C CA . SER A 1 124 ? 47.867 215.801 27.351 1.00 25.89 124 SER A CA 1
ATOM 678 C C . SER A 1 124 ? 46.503 216.360 26.950 1.00 23.90 124 SER A C 1
ATOM 679 O O . SER A 1 124 ? 45.610 216.421 27.756 1.00 24.27 124 SER A O 1
ATOM 682 N N . GLY A 1 125 ? 46.386 216.782 25.685 1.00 24.61 125 GLY A N 1
ATOM 683 C CA . GLY A 1 125 ? 45.219 217.485 25.161 1.00 23.71 125 GLY A CA 1
ATOM 684 C C . GLY A 1 125 ? 45.458 218.962 24.883 1.00 22.28 125 GLY A C 1
ATOM 685 O O . GLY A 1 125 ? 44.614 219.652 24.277 1.00 21.12 125 GLY A O 1
ATOM 686 N N . ALA A 1 126 ? 46.582 219.468 25.359 1.00 21.38 126 ALA A N 1
ATOM 687 C CA . ALA A 1 126 ? 46.932 220.847 25.098 1.00 21.32 126 ALA A CA 1
ATOM 688 C C . ALA A 1 126 ? 47.363 220.990 23.629 1.00 23.00 126 ALA A C 1
ATOM 689 O O . ALA A 1 126 ? 47.970 220.100 23.062 1.00 22.98 126 ALA A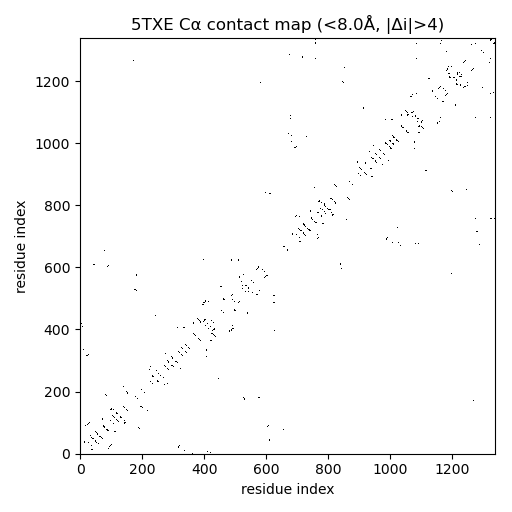 O 1
ATOM 691 N N . ASN A 1 127 ? 47.083 222.143 23.052 1.00 23.44 127 ASN A N 1
ATOM 692 C CA . ASN A 1 127 ? 47.582 222.491 21.717 1.00 26.05 127 ASN A CA 1
ATOM 693 C C . ASN A 1 127 ? 49.036 222.877 21.654 1.00 22.50 127 ASN A C 1
ATOM 694 O O . ASN A 1 127 ? 49.597 223.530 22.560 1.00 26.94 127 ASN A O 1
ATOM 699 N N . LEU A 1 128 ? 49.658 222.494 20.568 1.00 22.95 128 LEU A N 1
ATOM 700 C CA . LEU A 1 128 ? 51.049 222.894 20.285 1.00 23.47 128 LEU A CA 1
ATOM 701 C C . LEU A 1 128 ? 51.091 224.362 19.995 1.00 22.82 128 LEU A C 1
ATOM 702 O O . LEU A 1 128 ? 50.260 224.860 19.246 1.00 25.09 128 LEU A O 1
ATOM 707 N N . THR A 1 129 ? 52.011 225.065 20.630 1.00 22.71 129 THR A N 1
ATOM 708 C CA . THR A 1 129 ? 52.281 226.452 20.330 1.00 22.70 129 THR A CA 1
ATOM 709 C C . THR A 1 129 ? 52.894 226.541 18.926 1.00 23.86 129 THR A C 1
ATOM 710 O O . THR A 1 129 ? 53.868 225.855 18.609 1.00 21.97 129 THR A O 1
ATOM 714 N N . ILE A 1 130 ? 52.301 227.357 18.068 1.00 24.91 130 ILE A N 1
ATOM 715 C CA . ILE A 1 130 ? 52.773 227.432 16.683 1.00 25.37 130 ILE A CA 1
ATOM 716 C C . ILE A 1 130 ? 53.609 228.724 16.581 1.00 28.52 130 ILE A C 1
ATOM 717 O O . ILE A 1 130 ? 53.072 229.865 16.686 1.00 28.66 130 ILE A O 1
ATOM 722 N N . GLN A 1 131 ? 54.890 228.519 16.347 1.00 27.84 131 GLN A N 1
ATOM 723 C CA . GLN A 1 131 ? 55.804 229.620 16.125 1.00 35.32 131 GLN A CA 1
ATOM 724 C C . GLN A 1 131 ? 56.071 229.817 14.640 1.00 28.35 131 GLN A C 1
ATOM 725 O O . GLN A 1 131 ? 56.602 228.944 13.995 1.00 29.06 131 GLN A O 1
ATOM 731 N N . PRO A 1 132 ? 55.648 230.935 14.107 1.00 26.79 132 PRO A N 1
ATOM 732 C CA . PRO A 1 132 ? 55.888 231.222 12.712 1.00 31.36 132 PRO A CA 1
ATOM 733 C C . PRO A 1 132 ? 57.324 231.593 12.427 1.00 35.86 132 PRO A C 1
ATOM 734 O O . PRO A 1 132 ? 57.896 232.382 13.177 1.00 40.56 132 PRO A O 1
ATOM 738 N N . ARG A 1 133 ? 57.866 231.062 11.337 1.00 31.91 133 ARG A N 1
ATOM 739 C CA . ARG A 1 133 ? 59.228 231.341 10.907 1.00 31.87 133 ARG A CA 1
ATOM 740 C C . ARG A 1 133 ? 59.201 232.348 9.803 1.00 30.81 133 ARG A C 1
ATOM 741 O O . ARG A 1 133 ? 58.592 232.093 8.746 1.00 30.77 133 ARG A O 1
ATOM 749 N N . TRP A 1 134 ? 59.786 233.505 10.037 1.00 29.09 134 TRP A N 1
ATOM 750 C CA . TRP A 1 134 ? 59.879 234.505 8.974 1.00 32.26 134 TRP A CA 1
ATOM 751 C C . TRP A 1 134 ? 60.986 234.148 7.974 1.00 30.66 134 TRP A C 1
ATOM 752 O O . TRP A 1 134 ? 62.069 233.734 8.359 1.00 36.02 134 TRP A O 1
ATOM 763 N N . SER A 1 135 ? 60.718 234.316 6.688 1.00 30.49 135 SER A N 1
ATOM 764 C CA . SER A 1 135 ? 61.783 234.220 5.670 1.00 30.73 135 SER A CA 1
ATOM 765 C C . SER A 1 135 ? 62.753 235.413 5.907 1.00 28.45 135 SER A C 1
ATOM 766 O O . SER A 1 135 ? 62.354 236.385 6.504 1.00 29.80 135 SER A O 1
ATOM 769 N N . PRO A 1 136 ? 64.032 235.294 5.506 1.00 32.88 136 PRO A N 1
ATOM 770 C CA . PRO A 1 136 ? 65.051 236.364 5.717 1.00 36.11 136 PRO A CA 1
ATOM 771 C C . PRO A 1 136 ? 64.627 237.678 5.103 1.00 37.90 136 PRO A C 1
ATOM 772 O O . PRO A 1 136 ? 64.864 238.710 5.673 1.00 40.91 136 PRO A O 1
ATOM 776 N N . SER A 1 137 ? 63.936 237.625 3.968 1.00 38.64 137 SER A N 1
ATOM 777 C CA . SER A 1 137 ? 63.398 238.857 3.360 1.00 39.45 137 SER A CA 1
ATOM 778 C C . SER A 1 137 ? 62.251 239.505 4.136 1.00 39.85 137 SER A C 1
ATOM 779 O O . SER A 1 137 ? 61.825 240.625 3.837 1.00 34.14 137 SER A O 1
ATOM 782 N N . GLY A 1 138 ? 61.663 238.780 5.081 1.00 39.41 138 GLY A N 1
ATOM 783 C CA . GLY A 1 138 ? 60.518 239.326 5.805 1.00 36.32 138 GLY A CA 1
ATOM 784 C C . GLY A 1 138 ? 59.197 239.257 5.056 1.00 34.01 138 GLY A C 1
ATOM 785 O O . GLY A 1 138 ? 58.227 239.872 5.482 1.00 33.57 138 GLY A O 1
ATOM 786 N N . THR A 1 139 ? 59.134 238.498 3.972 1.00 34.73 139 THR A N 1
ATOM 787 C CA . THR A 1 139 ? 57.911 238.510 3.149 1.00 43.30 139 THR A CA 1
ATOM 788 C C . THR A 1 139 ? 56.998 237.271 3.318 1.00 42.74 139 THR A C 1
ATOM 789 O O . THR A 1 139 ? 55.860 237.310 2.900 1.00 37.79 139 THR A O 1
ATOM 793 N N . HIS A 1 140 ? 57.506 236.171 3.861 1.00 41.94 140 HIS A N 1
ATOM 794 C CA . HIS A 1 140 ? 56.685 234.979 4.016 1.00 41.24 140 HIS A CA 1
ATOM 795 C C . HIS A 1 140 ? 56.908 234.362 5.385 1.00 43.77 140 HIS A C 1
ATOM 796 O O . HIS A 1 140 ? 57.936 234.614 6.018 1.00 35.89 140 HIS A O 1
ATOM 803 N N . LEU A 1 141 ? 55.913 233.603 5.823 1.00 34.53 141 LEU A N 1
ATOM 804 C CA . LEU A 1 141 ? 55.959 232.840 7.003 1.00 32.68 141 LEU A CA 1
ATOM 805 C C . LEU A 1 141 ? 55.920 231.388 6.608 1.00 29.93 141 LEU A C 1
ATOM 806 O O . LEU A 1 141 ? 55.278 231.025 5.646 1.00 32.99 141 LEU A O 1
ATOM 811 N N . ALA A 1 142 ? 56.619 230.555 7.371 1.00 30.42 142 ALA A N 1
ATOM 812 C CA . ALA A 1 142 ? 56.449 229.099 7.340 1.00 28.52 142 ALA A CA 1
ATOM 813 C C . ALA A 1 142 ? 56.096 228.630 8.766 1.00 31.64 142 ALA A C 1
ATOM 814 O O . ALA A 1 142 ? 56.607 229.178 9.744 1.00 26.21 142 ALA A O 1
ATOM 816 N N . TYR A 1 143 ? 55.219 227.630 8.863 1.00 32.56 143 TYR A N 1
ATOM 817 C CA . TYR A 1 143 ? 54.685 227.198 10.155 1.00 30.20 143 TYR A CA 1
ATOM 818 C C . TYR A 1 143 ? 54.006 225.880 9.943 1.00 31.91 143 TYR A C 1
ATOM 819 O O . TYR A 1 143 ? 53.648 225.517 8.806 1.00 30.00 143 TYR A O 1
ATOM 828 N N . LEU A 1 144 ? 53.858 225.131 11.027 1.00 28.10 144 LEU A N 1
ATOM 829 C CA . LEU A 1 144 ? 53.126 223.869 11.006 1.00 27.25 144 LEU A CA 1
ATOM 830 C C . LEU A 1 144 ? 51.608 224.077 11.098 1.00 24.52 144 LEU A C 1
ATOM 831 O O . LEU A 1 144 ? 51.145 225.005 11.749 1.00 25.05 144 LEU A O 1
ATOM 836 N N . ARG A 1 145 ? 50.865 223.218 10.422 1.00 26.13 145 ARG A N 1
ATOM 837 C CA . ARG A 1 145 ? 49.415 223.261 10.430 1.00 25.44 145 ARG A CA 1
ATOM 838 C C . ARG A 1 145 ? 48.876 221.937 10.015 1.00 24.42 145 ARG A C 1
ATOM 839 O O . ARG A 1 145 ? 49.371 221.299 9.076 1.00 25.23 145 ARG A O 1
ATOM 847 N N . GLN A 1 146 ? 47.863 221.483 10.755 1.00 24.52 146 GLN A N 1
ATOM 848 C CA . GLN A 1 146 ? 47.269 220.166 10.548 1.00 24.37 146 GLN A CA 1
ATOM 849 C C . GLN A 1 146 ? 45.929 220.224 9.774 1.00 24.74 146 GLN A C 1
ATOM 850 O O . GLN A 1 146 ? 45.059 221.021 10.113 1.00 25.25 146 GLN A O 1
ATOM 856 N N . ASP A 1 147 ? 45.767 219.352 8.775 1.00 26.80 147 ASP A N 1
ATOM 857 C CA . ASP A 1 147 ? 44.490 219.176 8.086 1.00 27.93 147 ASP A CA 1
ATOM 858 C C . ASP A 1 147 ? 44.355 217.718 7.747 1.00 27.78 147 ASP A C 1
ATOM 859 O O . ASP A 1 147 ? 45.327 217.057 7.320 1.00 26.81 147 ASP A O 1
ATOM 864 N N . GLN A 1 148 ? 43.145 217.178 7.927 1.00 29.26 148 GLN A N 1
ATOM 865 C CA . GLN A 1 148 ? 42.914 215.736 7.724 1.00 35.78 148 GLN A CA 1
ATOM 866 C C . GLN A 1 148 ? 43.895 214.864 8.488 1.00 33.75 148 GLN A C 1
ATOM 867 O O . GLN A 1 148 ? 44.375 213.835 7.984 1.00 33.13 148 GLN A O 1
ATOM 873 N N . GLY A 1 149 ? 44.175 215.239 9.717 1.00 33.90 149 GLY A N 1
ATOM 874 C CA . GLY A 1 149 ? 44.974 214.368 10.556 1.00 32.23 149 GLY A CA 1
ATOM 875 C C . GLY A 1 149 ? 46.455 214.457 10.259 1.00 32.32 149 GLY A C 1
ATOM 876 O O . GLY A 1 149 ? 47.202 213.731 10.841 1.00 31.53 149 GLY A O 1
ATOM 877 N N . ARG A 1 150 ? 46.900 215.322 9.349 1.00 32.12 150 ARG A N 1
ATOM 878 C CA . ARG A 1 150 ? 48.319 215.313 8.937 1.00 31.56 150 ARG A CA 1
ATOM 879 C C . ARG A 1 150 ? 48.902 216.696 9.127 1.00 27.28 150 ARG A C 1
ATOM 880 O O . ARG A 1 150 ? 48.329 217.695 8.692 1.00 25.55 150 ARG A O 1
ATOM 888 N N . VAL A 1 151 ? 50.064 216.772 9.776 1.00 26.22 151 VAL A N 1
ATOM 889 C CA . VAL A 1 151 ? 50.773 218.043 9.950 1.00 24.65 151 VAL A CA 1
ATOM 890 C C . VAL A 1 151 ? 51.721 218.332 8.759 1.00 26.21 151 VAL A C 1
ATOM 891 O O . VAL A 1 151 ? 52.659 217.585 8.456 1.00 23.66 151 VAL A O 1
ATOM 895 N N . ARG A 1 152 ? 51.474 219.453 8.142 1.00 26.84 152 ARG A N 1
ATOM 896 C CA . ARG A 1 152 ? 52.257 219.895 6.981 1.00 29.43 152 ARG A CA 1
ATOM 897 C C . ARG A 1 152 ? 52.918 221.236 7.309 1.00 27.28 152 ARG A C 1
ATOM 898 O O . ARG A 1 152 ? 52.525 221.912 8.269 1.00 28.93 152 ARG A O 1
ATOM 906 N N . VAL A 1 153 ? 53.862 221.647 6.479 1.00 27.44 153 VAL A N 1
ATOM 907 C CA . VAL A 1 153 ? 54.364 223.022 6.528 1.00 28.38 153 VAL A CA 1
ATOM 908 C C . VAL A 1 153 ? 53.571 223.863 5.534 1.00 28.43 153 VAL A C 1
ATOM 909 O O . VAL A 1 153 ? 53.427 223.488 4.357 1.00 25.53 153 VAL A O 1
ATOM 913 N N . TRP A 1 154 ? 53.080 224.986 6.013 1.00 26.81 154 TRP A N 1
ATOM 914 C CA . TRP A 1 154 ? 52.412 225.915 5.191 1.00 31.71 154 TRP A CA 1
ATOM 915 C C . TRP A 1 154 ? 53.296 227.155 5.055 1.00 32.19 154 TRP A C 1
ATOM 916 O O . TRP A 1 154 ? 54.098 227.455 5.922 1.00 30.75 154 TRP A O 1
ATOM 927 N N . ARG A 1 155 ? 53.084 227.864 3.954 1.00 33.00 155 ARG A N 1
ATOM 928 C CA . ARG A 1 155 ? 53.753 229.114 3.634 1.00 34.95 155 ARG A CA 1
ATOM 929 C C . ARG A 1 155 ? 52.741 230.179 3.379 1.00 29.16 155 ARG A C 1
ATOM 930 O O . ARG A 1 155 ? 51.842 229.980 2.598 1.00 34.22 155 ARG A O 1
ATOM 938 N N . ALA A 1 156 ? 52.850 231.296 4.049 1.00 31.05 156 ALA A N 1
ATOM 939 C CA . ALA A 1 156 ? 51.886 232.370 3.917 1.00 32.76 156 ALA A CA 1
ATOM 940 C C . ALA A 1 156 ? 52.573 233.687 3.485 1.00 41.28 156 ALA A C 1
ATOM 941 O O . ALA A 1 156 ? 53.639 234.018 3.980 1.00 49.55 156 ALA A O 1
ATOM 943 N N . SER A 1 157 ? 51.904 234.473 2.639 1.00 46.82 157 SER A N 1
ATOM 944 C CA . SER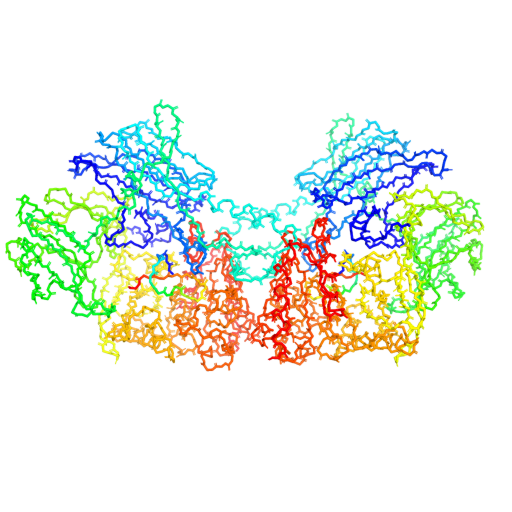 A 1 157 ? 52.360 235.827 2.307 1.00 49.32 157 SER A CA 1
ATOM 945 C C . SER A 1 157 ? 51.961 236.789 3.398 1.00 45.73 157 SER A C 1
ATOM 946 O O . SER A 1 157 ? 50.842 236.747 3.891 1.00 54.53 157 SER A O 1
ATOM 949 N N . VAL A 1 158 ? 52.867 237.676 3.799 1.00 46.49 158 VAL A N 1
ATOM 950 C CA . VAL A 1 158 ? 52.624 238.502 4.993 1.00 51.27 158 VAL A CA 1
ATOM 951 C C . VAL A 1 158 ? 51.736 239.730 4.822 1.00 59.20 158 VAL A C 1
ATOM 952 O O . VAL A 1 158 ? 51.310 240.310 5.835 1.00 59.27 158 VAL A O 1
ATOM 956 N N . LYS A 1 159 ? 51.384 240.140 3.610 1.00 60.35 159 LYS A N 1
ATOM 957 C CA . LYS A 1 159 ? 50.383 241.226 3.548 1.00 71.90 159 LYS A CA 1
ATOM 958 C C . LYS A 1 159 ? 48.944 240.668 3.380 1.00 73.35 159 LYS A C 1
ATOM 959 O O . LYS A 1 159 ? 47.993 241.453 3.281 1.00 71.89 159 LYS A O 1
ATOM 965 N N . GLY A 1 160 ? 48.791 239.331 3.380 1.00 74.93 160 GLY A N 1
ATOM 966 C CA . GLY A 1 160 ? 47.470 238.692 3.431 1.00 70.98 160 GLY A CA 1
ATOM 967 C C . GLY A 1 160 ? 47.000 237.917 2.240 1.00 66.36 160 GLY A C 1
ATOM 968 O O . GLY A 1 160 ? 45.876 237.423 2.228 1.00 80.11 160 GLY A O 1
ATOM 969 N N . GLU A 1 161 ? 47.858 237.769 1.253 1.00 62.01 161 GLU A N 1
ATOM 970 C CA . GLU A 1 161 ? 47.397 237.374 -0.065 1.00 68.88 161 GLU A CA 1
ATOM 971 C C . GLU A 1 161 ? 47.134 235.897 -0.173 1.00 75.15 161 GLU A C 1
ATOM 972 O O . GLU A 1 161 ? 46.585 235.458 -1.181 1.00 87.42 161 GLU A O 1
ATOM 978 N N . GLY A 1 162 ? 47.559 235.123 0.827 1.00 76.13 162 GLY A N 1
ATOM 979 C CA . GLY A 1 162 ? 47.176 233.722 0.885 1.00 69.19 162 GLY A CA 1
ATOM 980 C C . GLY A 1 162 ? 48.265 232.797 1.375 1.00 58.86 162 GLY A C 1
ATOM 981 O O . GLY A 1 162 ? 49.431 233.172 1.493 1.00 51.93 162 GLY A O 1
ATOM 982 N N . ALA A 1 163 ? 47.862 231.562 1.619 1.00 43.26 163 ALA A N 1
ATOM 983 C CA . ALA A 1 163 ? 48.712 230.592 2.240 1.00 40.54 163 ALA A CA 1
ATOM 984 C C . ALA A 1 163 ? 48.438 229.227 1.615 1.00 34.77 163 ALA A C 1
ATOM 985 O O . ALA A 1 163 ? 47.337 228.964 1.225 1.00 37.22 163 ALA A O 1
ATOM 987 N N . SER A 1 164 ? 49.428 228.365 1.487 1.00 32.52 164 SER A N 1
ATOM 988 C CA . SER A 1 164 ? 49.153 227.013 1.016 1.00 33.55 164 SER A CA 1
ATOM 989 C C . SER A 1 164 ? 50.188 226.078 1.575 1.00 34.69 164 SER A C 1
ATOM 990 O O . SER A 1 164 ? 51.211 226.510 2.003 1.00 34.44 164 SER A O 1
ATOM 993 N N . PRO A 1 165 ? 49.901 224.786 1.587 1.00 33.35 165 PRO A N 1
ATOM 994 C CA . PRO A 1 165 ? 50.849 223.831 2.094 1.00 31.44 165 PRO A CA 1
ATOM 995 C C . PRO A 1 165 ? 51.988 223.652 1.106 1.00 37.77 165 PRO A C 1
ATOM 996 O O . PRO A 1 165 ? 51.728 223.503 -0.102 1.00 34.66 165 PRO A O 1
ATOM 1000 N N . VAL A 1 166 ? 53.228 223.617 1.605 1.00 37.41 166 VAL A N 1
ATOM 1001 C CA . VAL A 1 166 ? 54.399 223.415 0.741 1.00 33.05 166 VAL A CA 1
ATOM 1002 C C . VAL A 1 166 ? 55.193 222.177 1.062 1.00 33.49 166 VAL A C 1
ATOM 1003 O O . VAL A 1 166 ? 55.968 221.712 0.260 1.00 27.71 166 VAL A O 1
ATOM 1007 N N . ILE A 1 167 ? 54.993 221.591 2.226 1.00 34.79 167 ILE A N 1
ATOM 1008 C CA . ILE A 1 167 ? 55.654 220.343 2.501 1.00 32.82 167 ILE A CA 1
ATOM 1009 C C . ILE A 1 167 ? 54.657 219.384 3.121 1.00 34.43 167 ILE A C 1
ATOM 1010 O O . ILE A 1 167 ? 54.014 219.718 4.132 1.00 28.72 167 ILE A O 1
ATOM 1015 N N . GLU A 1 168 ? 54.624 218.166 2.584 1.00 34.79 168 GLU A N 1
ATOM 1016 C CA . GLU A 1 168 ? 53.856 217.087 3.169 1.00 36.21 168 GLU A CA 1
ATOM 1017 C C . GLU A 1 168 ? 54.684 215.840 3.067 1.00 35.57 168 GLU A C 1
ATOM 1018 O O . GLU A 1 168 ? 55.384 215.662 2.103 1.00 33.68 168 GLU A O 1
ATOM 1024 N N . ASP A 1 169 ? 54.592 214.948 4.034 1.00 33.70 169 ASP A N 1
ATOM 1025 C CA . ASP A 1 169 ? 55.185 213.646 3.846 1.00 38.07 169 ASP A CA 1
ATOM 1026 C C . ASP A 1 169 ? 54.319 212.532 4.446 1.00 34.90 169 ASP A C 1
ATOM 1027 O O . ASP A 1 169 ? 53.252 212.796 4.973 1.00 38.42 169 ASP A O 1
ATOM 1032 N N . ALA A 1 170 ? 54.774 211.295 4.365 1.00 40.05 170 ALA A N 1
ATOM 1033 C CA . ALA A 1 170 ? 54.110 210.170 5.066 1.00 40.90 170 ALA A CA 1
ATOM 1034 C C . ALA A 1 170 ? 54.059 210.317 6.602 1.00 42.81 170 ALA A C 1
ATOM 1035 O O . ALA A 1 170 ? 53.285 209.638 7.272 1.00 44.97 170 ALA A O 1
ATOM 1037 N N . TYR A 1 171 ? 54.846 211.232 7.147 1.00 40.06 171 TYR A N 1
ATOM 1038 C CA . TYR A 1 171 ? 54.898 211.457 8.583 1.00 36.29 171 TYR A CA 1
ATOM 1039 C C . TYR A 1 171 ? 54.533 212.891 8.842 1.00 32.63 171 TYR A C 1
ATOM 1040 O O . TYR A 1 171 ? 54.614 213.770 7.912 1.00 31.61 171 TYR A O 1
ATOM 1049 N N . ASP A 1 172 ? 54.095 213.154 10.072 1.00 26.29 172 ASP A N 1
ATOM 1050 C CA . ASP A 1 172 ? 53.861 214.535 10.471 1.00 28.31 172 ASP A CA 1
ATOM 1051 C C . ASP A 1 172 ? 55.185 215.322 10.497 1.00 28.93 172 ASP A C 1
ATOM 1052 O O . ASP A 1 172 ? 56.194 214.827 11.056 1.00 25.60 172 ASP A O 1
ATOM 1057 N N . ILE A 1 173 ? 55.164 216.551 9.982 1.00 24.80 173 ILE A N 1
ATOM 1058 C CA . ILE A 1 173 ? 56.352 217.366 10.071 1.00 26.16 173 ILE A CA 1
ATOM 1059 C C . ILE A 1 173 ? 56.388 217.897 11.499 1.00 27.01 173 ILE A C 1
ATOM 1060 O O . ILE A 1 173 ? 55.367 218.383 12.000 1.00 25.33 173 ILE A O 1
ATOM 1065 N N . GLU A 1 174 ? 57.568 217.896 12.113 1.00 28.56 174 GLU A N 1
ATOM 1066 C CA . GLU A 1 174 ? 57.726 218.317 13.529 1.00 30.61 174 GLU A CA 1
ATOM 1067 C C . GLU A 1 174 ? 58.339 219.676 13.714 1.00 31.79 174 GLU A C 1
ATOM 1068 O O . GLU A 1 174 ? 58.180 220.256 14.763 1.00 29.46 174 GLU A O 1
ATOM 1074 N N . ASP A 1 175 ? 59.047 220.193 12.691 1.00 32.36 175 ASP A N 1
ATOM 1075 C CA . ASP A 1 175 ? 59.655 221.514 12.779 1.00 31.24 175 ASP A CA 1
ATOM 1076 C C . ASP A 1 175 ? 60.145 221.933 11.394 1.00 29.16 175 ASP A C 1
ATOM 1077 O O . ASP A 1 175 ? 60.323 221.107 10.510 1.00 27.44 175 ASP A O 1
ATOM 1082 N N . VAL A 1 176 ? 60.411 223.219 11.275 1.00 26.54 176 VAL A N 1
ATOM 1083 C CA . VAL A 1 176 ? 60.819 223.819 10.024 1.00 30.88 176 VAL A CA 1
ATOM 1084 C C . VAL A 1 176 ? 61.561 225.157 10.285 1.00 28.36 176 VAL A C 1
ATOM 1085 O O . VAL A 1 176 ? 61.241 225.866 11.243 1.00 30.36 176 VAL A O 1
ATOM 1089 N N . GLN A 1 177 ? 62.550 225.467 9.457 1.00 30.06 177 GLN A N 1
ATOM 1090 C CA . GLN A 1 177 ? 63.198 226.790 9.415 1.00 32.08 177 GLN A CA 1
ATOM 1091 C C . GLN A 1 177 ? 63.542 227.125 7.949 1.00 31.55 177 GLN A C 1
ATOM 1092 O O . GLN A 1 177 ? 63.723 226.223 7.124 1.00 31.17 177 GLN A O 1
ATOM 1098 N N . TRP A 1 178 ? 63.696 228.423 7.675 1.00 33.63 178 TRP A N 1
ATOM 1099 C CA . TRP A 1 178 ? 64.217 228.900 6.407 1.00 35.17 178 TRP A CA 1
ATOM 1100 C C . TRP A 1 178 ? 65.741 228.801 6.403 1.00 33.16 178 TRP A C 1
ATOM 1101 O O . TRP A 1 178 ? 66.378 229.219 7.355 1.00 37.23 178 TRP A O 1
ATOM 1112 N N . LEU A 1 179 ? 66.308 228.201 5.364 1.00 35.12 179 LEU A N 1
ATOM 1113 C CA . LEU A 1 179 ? 67.745 228.291 5.112 1.00 38.49 179 LEU A CA 1
ATOM 1114 C C . LEU A 1 179 ? 68.092 229.558 4.272 1.00 41.99 179 LEU A C 1
ATOM 1115 O O . LEU A 1 179 ? 69.128 230.161 4.493 1.00 48.58 179 LEU A O 1
ATOM 1120 N N . ASP A 1 180 ? 67.207 229.949 3.363 1.00 41.92 180 ASP A N 1
ATOM 1121 C CA . ASP A 1 180 ? 67.253 231.225 2.667 1.00 44.63 180 ASP A CA 1
ATOM 1122 C C . ASP A 1 180 ? 65.841 231.497 2.178 1.00 48.45 180 ASP A C 1
ATOM 1123 O O . ASP A 1 180 ? 64.953 230.719 2.470 1.00 46.26 180 ASP A O 1
ATOM 1128 N N . ASP A 1 181 ? 65.615 232.551 1.404 1.00 46.85 181 ASP A N 1
ATOM 1129 C CA . ASP A 1 181 ? 64.262 232.875 0.974 1.00 46.27 181 ASP A CA 1
ATOM 1130 C C . ASP A 1 181 ? 63.475 231.813 0.175 1.00 42.22 181 ASP A C 1
ATOM 1131 O O . ASP A 1 181 ? 62.253 231.913 0.093 1.00 40.86 181 ASP A O 1
ATOM 1136 N N . ASN A 1 182 ? 64.159 230.826 -0.383 1.00 39.01 182 ASN A N 1
ATOM 1137 C CA . ASN A 1 182 ? 63.554 229.815 -1.234 1.00 45.66 182 ASN A CA 1
ATOM 1138 C C . ASN A 1 182 ? 63.838 228.403 -0.771 1.00 43.42 182 ASN A C 1
ATOM 1139 O O . ASN A 1 182 ? 63.591 227.454 -1.513 1.00 42.03 182 ASN A O 1
ATOM 1144 N N . THR A 1 183 ? 64.357 228.238 0.442 1.00 38.93 183 THR A N 1
ATOM 1145 C CA . THR A 1 183 ? 64.782 226.914 0.854 1.00 39.81 183 THR A CA 1
ATOM 1146 C C . THR A 1 183 ? 64.385 226.662 2.298 1.00 36.73 183 THR A C 1
ATOM 1147 O O . THR A 1 183 ? 64.576 227.538 3.146 1.00 32.19 183 THR A O 1
ATOM 1151 N N . LEU A 1 184 ? 63.814 225.481 2.570 1.00 35.07 184 LEU A N 1
ATOM 1152 C CA . LEU A 1 184 ? 63.304 225.146 3.906 1.00 34.13 184 LEU A CA 1
ATOM 1153 C C . LEU A 1 184 ? 63.937 223.862 4.324 1.00 32.08 184 LEU A C 1
ATOM 1154 O O . LEU A 1 184 ? 64.042 222.918 3.541 1.00 32.56 184 LEU A O 1
ATOM 1159 N N . ILE A 1 185 ? 64.296 223.808 5.591 1.00 29.94 185 ILE A N 1
ATOM 1160 C CA . ILE A 1 185 ? 64.704 222.542 6.187 1.00 32.12 185 ILE A CA 1
ATOM 1161 C C . ILE A 1 185 ? 63.623 222.093 7.182 1.00 29.09 185 ILE A C 1
ATOM 1162 O O . ILE A 1 185 ? 63.020 222.904 7.868 1.00 26.47 185 ILE A O 1
ATOM 1167 N N . TYR A 1 186 ? 63.370 220.807 7.229 1.00 30.24 186 TYR A N 1
ATOM 1168 C CA . TYR A 1 186 ? 62.303 220.286 8.050 1.00 27.82 186 TYR A CA 1
ATOM 1169 C C . TYR A 1 186 ? 62.619 218.910 8.550 1.00 28.24 186 TYR A C 1
ATOM 1170 O O . TYR A 1 186 ? 63.477 218.215 8.000 1.00 29.67 186 TYR A O 1
ATOM 1179 N N . SER A 1 187 ? 61.962 218.563 9.658 1.00 28.07 187 SER A N 1
ATOM 1180 C CA . SER A 1 187 ? 62.253 217.336 10.400 1.00 26.84 187 SER A CA 1
ATOM 1181 C C . SER A 1 187 ? 61.009 216.516 10.663 1.00 27.00 187 SER A C 1
ATOM 1182 O O . SER A 1 187 ? 59.889 217.026 10.612 1.00 29.21 187 SER A O 1
ATOM 1185 N N . GLY A 1 188 ? 61.214 215.244 10.964 1.00 29.06 188 GLY A N 1
ATOM 1186 C CA . GLY A 1 188 ? 60.131 214.365 11.459 1.00 27.47 188 GLY A CA 1
ATOM 1187 C C . GLY A 1 188 ? 60.602 212.932 11.570 1.00 28.14 188 GLY A C 1
ATOM 1188 O O . GLY A 1 188 ? 61.801 212.696 11.440 1.00 27.16 188 GLY A O 1
ATOM 1189 N N . ARG A 1 189 ? 59.674 211.969 11.719 1.00 27.82 189 ARG A N 1
ATOM 1190 C CA . ARG A 1 189 ? 60.033 210.631 12.082 1.00 28.68 189 ARG A CA 1
ATOM 1191 C C . ARG A 1 189 ? 59.373 209.546 11.250 1.00 31.42 189 ARG A C 1
ATOM 1192 O O . ARG A 1 189 ? 58.474 208.854 11.716 1.00 32.27 189 ARG A O 1
ATOM 1200 N N . PRO A 1 190 ? 59.882 209.324 10.043 1.00 32.86 190 PRO A N 1
ATOM 1201 C CA . PRO A 1 190 ? 59.315 208.254 9.247 1.00 30.81 190 PRO A CA 1
ATOM 1202 C C . PRO A 1 190 ? 59.464 206.945 9.962 1.00 32.37 190 PRO A C 1
ATOM 1203 O O . PRO A 1 190 ? 58.673 206.043 9.732 1.00 31.32 190 PRO A O 1
ATOM 1207 N N . GLY A 1 191 ? 60.481 206.796 10.810 1.00 30.82 191 GLY A N 1
ATOM 1208 C CA . GLY A 1 191 ? 60.629 205.521 11.561 1.00 29.50 191 GLY A CA 1
ATOM 1209 C C . GLY A 1 191 ? 59.401 205.211 12.454 1.00 30.65 191 GLY A C 1
ATOM 1210 O O . GLY A 1 191 ? 59.136 204.061 12.798 1.00 31.22 191 GLY A O 1
ATOM 1211 N N . PHE A 1 192 ? 58.699 206.239 12.875 1.00 28.81 192 PHE A N 1
ATOM 1212 C CA . PHE A 1 192 ? 57.582 206.083 13.773 1.00 31.06 192 PHE A CA 1
ATOM 1213 C C . PHE A 1 192 ? 56.471 205.441 12.965 1.00 32.43 192 PHE A C 1
ATOM 1214 O O . PHE A 1 192 ? 55.838 204.501 13.418 1.00 30.79 192 PHE A O 1
ATOM 1222 N N . VAL A 1 193 ? 56.280 205.919 11.747 1.00 31.22 193 VAL A N 1
ATOM 1223 C CA . VAL A 1 193 ? 55.337 205.316 10.813 1.00 31.53 193 VAL A CA 1
ATOM 1224 C C . VAL A 1 193 ? 55.641 203.858 10.481 1.00 32.52 193 VAL A C 1
ATOM 1225 O O . VAL A 1 193 ? 54.755 203.009 10.479 1.00 32.10 193 VAL A O 1
ATOM 1229 N N . GLU A 1 194 ? 56.886 203.562 10.180 1.00 32.48 194 GLU A N 1
ATO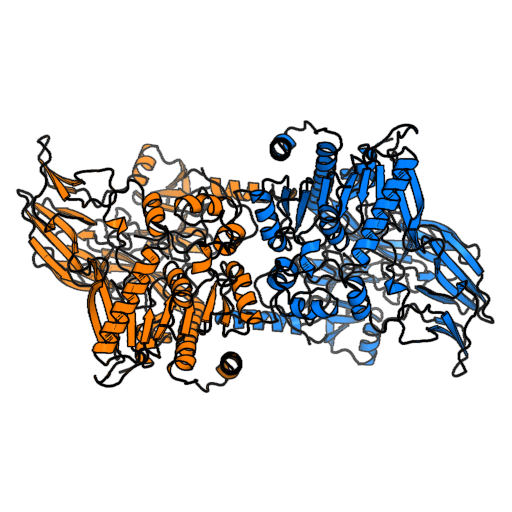M 1230 C CA . GLU A 1 194 ? 57.283 202.199 9.919 1.00 34.40 194 GLU A CA 1
ATOM 1231 C C . GLU A 1 194 ? 57.053 201.283 11.163 1.00 29.76 194 GLU A C 1
ATOM 1232 O O . GLU A 1 194 ? 56.720 200.116 11.032 1.00 27.03 194 GLU A O 1
ATOM 1238 N N . ALA A 1 195 ? 57.328 201.788 12.346 1.00 26.11 195 ALA A N 1
ATOM 1239 C CA . ALA A 1 195 ? 57.215 200.987 13.553 1.00 28.15 195 ALA A CA 1
ATOM 1240 C C . ALA A 1 195 ? 55.725 200.665 13.750 1.00 26.24 195 ALA A C 1
ATOM 1241 O O . ALA A 1 195 ? 55.405 199.555 14.152 1.00 27.16 195 ALA A O 1
ATOM 1243 N N . GLU A 1 196 ? 54.847 201.611 13.430 1.00 24.39 196 GLU A N 1
ATOM 1244 C CA . GLU A 1 196 ? 53.426 201.376 13.500 1.00 29.06 196 GLU A CA 1
ATOM 1245 C C . GLU A 1 196 ? 53.010 200.304 12.561 1.00 29.79 196 GLU A C 1
ATOM 1246 O O . GLU A 1 196 ? 52.138 199.499 12.901 1.00 29.60 196 GLU A O 1
ATOM 1252 N N . ALA A 1 197 ? 53.612 200.248 11.375 1.00 27.10 197 ALA A N 1
ATOM 1253 C CA . ALA A 1 197 ? 53.214 199.215 10.430 1.00 26.94 197 ALA A CA 1
ATOM 1254 C C . ALA A 1 197 ? 53.714 197.870 10.893 1.00 28.03 197 ALA A C 1
ATOM 1255 O O . ALA A 1 197 ? 53.031 196.818 10.719 1.00 27.88 197 ALA A O 1
ATOM 1257 N N . GLU A 1 198 ? 54.868 197.859 11.528 1.00 25.89 198 GLU A N 1
ATOM 1258 C CA . GLU A 1 198 ? 55.356 196.600 12.057 1.00 30.03 198 GLU A CA 1
ATOM 1259 C C . GLU A 1 198 ? 54.427 196.083 13.188 1.00 27.91 198 GLU A C 1
ATOM 1260 O O . GLU A 1 198 ? 54.113 194.895 13.237 1.00 27.02 198 GLU A O 1
ATOM 1266 N N . ILE A 1 199 ? 53.986 196.958 14.082 1.00 24.31 199 ILE A N 1
ATOM 1267 C CA . ILE A 1 199 ? 53.027 196.580 15.084 1.00 24.26 199 ILE A CA 1
ATOM 1268 C C . ILE A 1 199 ? 51.781 195.965 14.474 1.00 23.73 199 ILE A C 1
ATOM 1269 O O . ILE A 1 199 ? 51.294 194.956 14.972 1.00 22.94 199 ILE A O 1
ATOM 1274 N N . GLU A 1 200 ? 51.279 196.554 13.400 1.00 23.07 200 GLU A N 1
ATOM 1275 C CA . GLU A 1 200 ? 50.096 196.086 12.700 1.00 25.61 200 GLU A CA 1
ATOM 1276 C C . GLU A 1 200 ? 50.289 194.695 12.132 1.00 26.70 200 GLU A C 1
ATOM 1277 O O . GLU A 1 200 ? 49.394 193.853 12.296 1.00 24.74 200 GLU A O 1
ATOM 1283 N N . ARG A 1 201 ? 51.471 194.414 11.578 1.00 27.64 201 ARG A N 1
ATOM 1284 C CA . ARG A 1 201 ? 51.793 193.064 11.071 1.00 31.26 201 ARG A CA 1
ATOM 1285 C C . ARG A 1 201 ? 51.878 192.048 12.156 1.00 28.01 201 ARG A C 1
ATOM 1286 O O . ARG A 1 201 ? 51.296 190.971 12.026 1.00 29.10 201 ARG A O 1
ATOM 1294 N N . GLU A 1 202 ? 52.603 192.373 13.203 1.00 23.65 202 GLU A N 1
ATOM 1295 C CA . GLU A 1 202 ? 52.730 191.513 14.346 1.00 29.19 202 GLU A CA 1
ATOM 1296 C C . GLU A 1 202 ? 51.383 191.121 14.972 1.00 26.40 202 GLU A C 1
ATOM 1297 O O . GLU A 1 202 ? 51.234 190.021 15.446 1.00 28.78 202 GLU A O 1
ATOM 1303 N N . GLY A 1 203 ? 50.420 192.015 14.951 1.00 23.12 203 GLY A N 1
ATOM 1304 C CA . GLY A 1 203 ? 49.132 191.762 15.547 1.00 25.93 203 GLY A CA 1
ATOM 1305 C C . GLY A 1 203 ? 48.368 190.593 14.962 1.00 25.61 203 GLY A C 1
ATOM 1306 O O . GLY A 1 203 ? 47.511 190.026 15.640 1.00 21.62 203 GLY A O 1
ATOM 1307 N N . ARG A 1 204 ? 48.702 190.241 13.726 1.00 22.77 204 ARG A N 1
ATOM 1308 C CA . ARG A 1 204 ? 48.205 189.022 13.105 1.00 24.76 204 ARG A CA 1
ATOM 1309 C C . ARG A 1 204 ? 48.516 187.777 13.871 1.00 24.49 204 ARG A C 1
ATOM 1310 O O . ARG A 1 204 ? 47.754 186.805 13.762 1.00 22.83 204 ARG A O 1
ATOM 1318 N N . ARG A 1 205 ? 49.554 187.815 14.709 1.00 23.62 205 ARG A N 1
ATOM 1319 C CA . ARG A 1 205 ? 49.899 186.667 15.532 1.00 28.12 205 ARG A CA 1
ATOM 1320 C C . ARG A 1 205 ? 49.558 186.855 17.004 1.00 24.52 205 ARG A C 1
ATOM 1321 O O . ARG A 1 205 ? 49.779 185.968 17.833 1.00 24.33 205 ARG A O 1
ATOM 1329 N N . GLY A 1 206 ? 48.966 187.992 17.317 1.00 21.68 206 GLY A N 1
ATOM 1330 C CA . GLY A 1 206 ? 48.670 188.374 18.696 1.00 21.15 206 GLY A CA 1
ATOM 1331 C C . GLY A 1 206 ? 49.883 189.079 19.281 1.00 22.75 206 GLY A C 1
ATOM 1332 O O . GLY A 1 206 ? 50.982 188.773 18.907 1.00 23.14 206 GLY A O 1
ATOM 1333 N N . TRP A 1 207 ? 49.679 190.030 20.206 1.00 20.37 207 TRP A N 1
ATOM 1334 C CA . TRP A 1 207 ? 50.761 190.730 20.814 1.00 19.70 207 TRP A CA 1
ATOM 1335 C C . TRP A 1 207 ? 50.907 190.292 22.238 1.00 19.65 207 TRP A C 1
ATOM 1336 O O . TRP A 1 207 ? 49.926 190.203 22.993 1.00 17.93 207 TRP A O 1
ATOM 1347 N N . VAL A 1 208 ? 52.141 190.087 22.668 1.00 20.61 208 VAL A N 1
ATOM 1348 C CA . VAL A 1 208 ? 52.391 189.791 24.084 1.00 21.68 208 VAL A CA 1
ATOM 1349 C C . VAL A 1 208 ? 52.145 191.067 24.909 1.00 21.12 208 VAL A C 1
ATOM 1350 O O . VAL A 1 208 ? 52.749 192.106 24.634 1.00 20.44 208 VAL A O 1
ATOM 1354 N N . TYR A 1 209 ? 51.349 190.957 25.949 1.00 20.23 209 TYR A N 1
ATOM 1355 C CA . TYR A 1 209 ? 51.122 192.091 26.837 1.00 22.79 209 TYR A CA 1
ATOM 1356 C C . TYR A 1 209 ? 52.358 192.309 27.705 1.00 23.04 209 TYR A C 1
ATOM 1357 O O . TYR A 1 209 ? 52.684 191.468 28.538 1.00 23.01 209 TYR A O 1
ATOM 1366 N N . ASP A 1 210 ? 52.998 193.450 27.515 1.00 23.29 210 ASP A N 1
ATOM 1367 C CA . ASP A 1 210 ? 54.296 193.754 28.110 1.00 23.01 210 ASP A CA 1
ATOM 1368 C C . ASP A 1 210 ? 54.428 195.300 28.164 1.00 24.57 210 ASP A C 1
ATOM 1369 O O . ASP A 1 210 ? 53.421 196.054 28.199 1.00 22.25 210 ASP A O 1
ATOM 1374 N N . GLU A 1 211 ? 55.665 195.755 28.179 1.00 25.22 211 GLU A N 1
ATOM 1375 C CA . GLU A 1 211 ? 56.042 197.143 28.392 1.00 29.45 211 GLU A CA 1
ATOM 1376 C C . GLU A 1 211 ? 55.544 198.059 27.277 1.00 25.81 211 GLU A C 1
ATOM 1377 O O . GLU A 1 211 ? 55.657 199.280 27.424 1.00 27.96 211 GLU A O 1
ATOM 1383 N N . ARG A 1 212 ? 55.012 197.524 26.192 1.00 22.51 212 ARG A N 1
ATOM 1384 C CA . ARG A 1 212 ? 54.501 198.392 25.128 1.00 23.23 212 ARG A CA 1
ATOM 1385 C C . ARG A 1 212 ? 53.082 198.943 25.384 1.00 23.67 212 ARG A C 1
ATOM 1386 O O . ARG A 1 212 ? 52.665 199.859 24.709 1.00 22.26 212 ARG A O 1
ATOM 1394 N N . PHE A 1 213 ? 52.384 198.434 26.395 1.00 22.08 213 PHE A N 1
ATOM 1395 C CA . PHE A 1 213 ? 50.990 198.772 26.578 1.00 21.34 213 PHE A CA 1
ATOM 1396 C C . PHE A 1 213 ? 50.701 199.774 27.648 1.00 22.51 213 PHE A C 1
ATOM 1397 O O . PHE A 1 213 ? 51.352 199.811 28.687 1.00 24.38 213 PHE A O 1
ATOM 1405 N N . HIS A 1 214 ? 49.671 200.580 27.396 1.00 24.03 214 HIS A N 1
ATOM 1406 C CA . HIS A 1 214 ? 49.142 201.539 28.351 1.00 22.71 214 HIS A CA 1
ATOM 1407 C C . HIS A 1 214 ? 47.616 201.454 28.241 1.00 22.62 214 HIS A C 1
ATOM 1408 O O . HIS A 1 214 ? 47.003 202.178 27.486 1.00 21.50 214 HIS A O 1
ATOM 1415 N N . PRO A 1 215 ? 47.007 200.529 28.964 1.00 22.85 215 PRO A N 1
ATOM 1416 C CA . PRO A 1 215 ? 45.622 200.139 28.772 1.00 22.01 215 PRO A CA 1
ATOM 1417 C C . PRO A 1 215 ? 44.621 201.263 28.954 1.00 25.77 215 PRO A C 1
ATOM 1418 O O . PRO A 1 215 ? 43.564 201.322 28.270 1.00 24.84 215 PRO A O 1
ATOM 1422 N N . LEU A 1 216 ? 44.940 202.179 29.842 1.00 27.71 216 LEU A N 1
ATOM 1423 C CA . LEU A 1 216 ? 44.053 203.293 30.072 1.00 28.62 216 LEU A CA 1
ATOM 1424 C C . LEU A 1 216 ? 43.662 203.969 28.793 1.00 25.28 216 LEU A C 1
ATOM 1425 O O . LEU A 1 216 ? 42.460 204.301 28.585 1.00 23.45 216 LEU A O 1
ATOM 1430 N N . THR A 1 217 ? 44.644 204.134 27.924 1.00 26.35 217 THR A N 1
ATOM 1431 C CA . THR A 1 217 ? 44.442 204.852 26.698 1.00 27.69 217 THR A CA 1
ATOM 1432 C C . THR A 1 217 ? 44.225 204.008 25.453 1.00 31.77 217 THR A C 1
ATOM 1433 O O . THR A 1 217 ? 43.860 204.548 24.445 1.00 37.60 217 THR A O 1
ATOM 1437 N N . GLY A 1 218 ? 44.416 202.697 25.497 1.00 29.16 218 GLY A N 1
ATOM 1438 C CA . GLY A 1 218 ? 44.149 201.902 24.300 1.00 29.66 218 GLY A CA 1
ATOM 1439 C C . GLY A 1 218 ? 44.757 200.521 24.405 1.00 29.25 218 GLY A C 1
ATOM 1440 O O . GLY A 1 218 ? 45.661 200.267 25.219 1.00 23.40 218 GLY A O 1
ATOM 1441 N N . ALA A 1 219 ? 44.301 199.666 23.513 1.00 24.75 219 ALA A N 1
ATOM 1442 C CA . ALA A 1 219 ? 44.583 198.248 23.563 1.00 24.53 219 ALA A CA 1
ATOM 1443 C C . ALA A 1 219 ? 45.562 197.794 22.501 1.00 23.14 219 ALA A C 1
ATOM 1444 O O . ALA A 1 219 ? 45.491 196.668 22.050 1.00 23.98 219 ALA A O 1
ATOM 1446 N N . ARG A 1 220 ? 46.474 198.670 22.114 1.00 23.00 220 ARG A N 1
ATOM 1447 C CA . ARG A 1 220 ? 47.504 198.387 21.134 1.00 23.31 220 ARG A CA 1
ATOM 1448 C C . ARG A 1 220 ? 48.862 198.689 21.723 1.00 22.34 220 ARG A C 1
ATOM 1449 O O . ARG A 1 220 ? 48.995 199.555 22.575 1.00 22.54 220 ARG A O 1
ATOM 1457 N N . PRO A 1 221 ? 49.897 197.966 21.273 1.00 22.94 221 PRO A N 1
ATOM 1458 C CA . PRO A 1 221 ? 51.228 198.293 21.720 1.00 24.40 221 PRO A CA 1
ATOM 1459 C C . PRO A 1 221 ? 51.594 199.676 21.178 1.00 24.99 221 PRO A C 1
ATOM 1460 O O . PRO A 1 221 ? 51.181 200.006 20.069 1.00 24.43 221 PRO A O 1
ATOM 1464 N N . ARG A 1 222 ? 52.351 200.447 21.954 1.00 24.72 222 ARG A N 1
ATOM 1465 C CA . ARG A 1 222 ? 52.909 201.718 21.509 1.00 26.69 222 ARG A CA 1
ATOM 1466 C C . ARG A 1 222 ? 54.296 201.490 20.922 1.00 26.08 222 ARG A C 1
ATOM 1467 O O . ARG A 1 222 ? 54.976 200.492 21.233 1.00 27.76 222 ARG A O 1
ATOM 1475 N N . VAL A 1 223 ? 54.736 202.444 20.129 1.00 23.35 223 VAL A N 1
ATOM 1476 C CA . VAL A 1 223 ? 56.049 202.437 19.572 1.00 24.39 223 VAL A CA 1
ATOM 1477 C C . VAL A 1 223 ? 57.021 202.872 20.658 1.00 26.86 223 VAL A C 1
ATOM 1478 O O . VAL A 1 223 ? 56.852 203.935 21.278 1.00 25.53 223 VAL A O 1
ATOM 1482 N N . LEU A 1 224 ? 58.067 202.086 20.846 1.00 32.49 224 LEU A N 1
ATOM 1483 C CA . LEU A 1 224 ? 59.159 202.398 21.802 1.00 34.75 224 LEU A CA 1
ATOM 1484 C C . LEU A 1 224 ? 60.252 203.236 21.142 1.00 33.87 224 LEU A C 1
ATOM 1485 O O . LEU A 1 224 ? 60.607 203.012 19.989 1.00 35.27 224 LEU A O 1
ATOM 1490 N N . GLU A 1 225 ? 60.839 204.140 21.906 1.00 33.66 225 GLU A N 1
ATOM 1491 C CA . GLU A 1 225 ? 62.155 204.690 21.564 1.00 34.29 225 GLU A CA 1
ATOM 1492 C C . GLU A 1 225 ? 63.174 203.548 21.401 1.00 37.48 225 GLU A C 1
ATOM 1493 O O . GLU A 1 225 ? 63.012 202.521 22.030 1.00 40.71 225 GLU A O 1
ATOM 1499 N N . PRO A 1 226 ? 64.245 203.687 20.613 1.00 40.76 226 PRO A N 1
ATOM 1500 C CA . PRO A 1 226 ? 64.662 204.945 19.981 1.00 36.30 226 PRO A CA 1
ATOM 1501 C C . PRO A 1 226 ? 64.044 205.035 18.605 1.00 34.45 226 PRO A C 1
ATOM 1502 O O . PRO A 1 226 ? 64.023 204.050 17.870 1.00 32.26 226 PRO A O 1
ATOM 1506 N N . ILE A 1 227 ? 63.560 206.201 18.253 1.00 30.10 227 ILE A N 1
ATOM 1507 C CA . ILE A 1 227 ? 63.130 206.443 16.898 1.00 32.53 227 ILE A CA 1
ATOM 1508 C C . ILE A 1 227 ? 63.838 207.730 16.476 1.00 33.78 227 ILE A C 1
ATOM 1509 O O . ILE A 1 227 ? 63.683 208.756 17.120 1.00 32.25 227 ILE A O 1
ATOM 1514 N N . SER A 1 228 ? 64.564 207.699 15.365 1.00 35.02 228 SER A N 1
ATOM 1515 C CA . SER A 1 228 ? 65.344 208.858 14.966 1.00 35.66 228 SER A CA 1
ATOM 1516 C C . SER A 1 228 ? 64.555 209.913 14.219 1.00 37.21 228 SER A C 1
ATOM 1517 O O . SER A 1 228 ? 63.565 209.636 13.532 1.00 38.02 228 SER A O 1
ATOM 1520 N N . ILE A 1 229 ? 65.093 211.116 14.298 1.00 33.04 229 ILE A N 1
ATOM 1521 C CA . ILE A 1 229 ? 64.601 212.232 13.565 1.00 35.06 229 ILE A CA 1
ATOM 1522 C C . ILE A 1 229 ? 65.386 212.346 12.256 1.00 37.38 229 ILE A C 1
ATOM 1523 O O . ILE A 1 229 ? 66.582 212.179 12.267 1.00 40.83 229 ILE A O 1
ATOM 1528 N N . VAL A 1 230 ? 64.693 212.586 11.140 1.00 37.77 230 VAL A N 1
ATOM 1529 C CA . VAL A 1 230 ? 65.245 212.674 9.785 1.00 34.87 230 VAL A CA 1
ATOM 1530 C C . VAL A 1 230 ? 65.063 214.104 9.328 1.00 36.26 230 VAL A C 1
ATOM 1531 O O . VAL A 1 230 ? 64.046 214.749 9.671 1.00 33.01 230 VAL A O 1
ATOM 1535 N N . TYR A 1 231 ? 66.088 214.642 8.656 1.00 36.62 231 TYR A N 1
ATOM 1536 C CA . TYR A 1 231 ? 66.115 216.060 8.217 1.00 33.03 231 TYR A CA 1
ATOM 1537 C C . TYR A 1 231 ? 66.142 216.059 6.724 1.00 35.30 231 TYR A C 1
ATOM 1538 O O . TYR A 1 231 ? 66.858 215.275 6.151 1.00 39.14 231 TYR A O 1
ATOM 1547 N N . GLN A 1 232 ? 65.376 216.935 6.091 1.00 34.94 232 GLN A N 1
ATOM 1548 C CA . GLN A 1 232 ? 65.374 217.058 4.639 1.00 34.99 232 GLN A CA 1
ATOM 1549 C C . GLN A 1 232 ? 65.271 218.521 4.284 1.00 30.22 232 GLN A C 1
ATOM 1550 O O . GLN A 1 232 ? 64.796 219.333 5.092 1.00 29.94 232 GLN A O 1
ATOM 1556 N N . VAL A 1 233 ? 65.682 218.860 3.067 1.00 29.64 233 VAL A N 1
ATOM 1557 C CA . VAL A 1 233 ? 65.640 220.232 2.595 1.00 31.93 233 VAL A CA 1
ATOM 1558 C C . VAL A 1 233 ? 64.847 220.287 1.324 1.00 33.16 233 VAL A C 1
ATOM 1559 O O . VAL A 1 233 ? 65.051 219.467 0.431 1.00 33.88 233 VAL A O 1
ATOM 1563 N N . LEU A 1 234 ? 63.972 221.283 1.239 1.00 34.31 234 LEU A N 1
ATOM 1564 C CA . LEU A 1 234 ? 63.177 221.489 0.087 1.00 38.64 234 LEU A CA 1
ATOM 1565 C C . LEU A 1 234 ? 63.510 222.820 -0.534 1.00 41.23 234 LEU A C 1
ATOM 1566 O O . LEU A 1 234 ? 63.419 223.840 0.123 1.00 35.30 234 LEU A O 1
ATOM 1571 N N . ASP A 1 235 ? 63.813 222.809 -1.832 1.00 49.37 235 ASP A N 1
ATOM 1572 C CA . ASP A 1 235 ? 63.964 224.049 -2.625 1.00 50.61 235 ASP A CA 1
ATOM 1573 C C . ASP A 1 235 ? 62.609 224.413 -3.197 1.00 46.30 235 ASP A C 1
ATOM 1574 O O . ASP A 1 235 ? 62.097 223.729 -4.043 1.00 47.04 235 ASP A O 1
ATOM 1579 N N . LEU A 1 236 ? 62.022 225.493 -2.731 1.00 51.28 236 LEU A N 1
ATOM 1580 C CA . LEU A 1 236 ? 60.684 225.858 -3.154 1.00 51.27 236 LEU A CA 1
ATOM 1581 C C . LEU A 1 236 ? 60.595 226.272 -4.607 1.00 55.49 236 LEU A C 1
ATOM 1582 O O . LEU A 1 236 ? 59.536 226.262 -5.163 1.00 53.13 236 LEU A O 1
ATOM 1587 N N . LYS A 1 237 ? 61.695 226.647 -5.222 1.00 66.71 237 LYS A N 1
ATOM 1588 C CA . LYS A 1 237 ? 61.650 227.023 -6.624 1.00 76.92 237 LYS A CA 1
ATOM 1589 C C . LYS A 1 237 ? 61.731 225.841 -7.574 1.00 73.51 237 LYS A C 1
ATOM 1590 O O . LYS A 1 237 ? 61.309 225.952 -8.703 1.00 86.71 237 LYS A O 1
ATOM 1596 N N . THR A 1 238 ? 62.282 224.720 -7.153 1.00 64.41 238 THR A N 1
ATOM 1597 C CA . THR A 1 238 ? 62.329 223.588 -8.040 1.00 59.36 238 THR A CA 1
ATOM 1598 C C . THR A 1 238 ? 61.477 222.427 -7.566 1.00 65.59 238 THR A C 1
ATOM 1599 O O . THR A 1 238 ? 61.317 221.454 -8.312 1.00 71.07 238 THR A O 1
ATOM 1603 N N . GLY A 1 239 ? 60.967 222.476 -6.332 1.00 56.22 239 GLY A N 1
ATOM 1604 C CA . GLY A 1 239 ? 60.250 221.352 -5.760 1.00 52.69 239 GLY A CA 1
ATOM 1605 C C . GLY A 1 239 ? 61.143 220.169 -5.449 1.00 52.96 239 GLY A C 1
ATOM 1606 O O . GLY A 1 239 ? 60.631 219.101 -5.162 1.00 59.03 239 GLY A O 1
ATOM 1607 N N . THR A 1 240 ? 62.469 220.315 -5.504 1.00 51.85 240 THR A N 1
ATOM 1608 C CA . THR A 1 240 ? 63.344 219.172 -5.200 1.00 56.22 240 THR A CA 1
ATOM 1609 C C . THR A 1 240 ? 63.751 219.186 -3.729 1.00 48.25 240 THR A C 1
ATOM 1610 O O . THR A 1 240 ? 63.812 220.228 -3.083 1.00 44.43 240 THR A O 1
ATOM 1614 N N . ARG A 1 241 ? 64.016 217.985 -3.262 1.00 45.68 241 ARG A N 1
ATOM 1615 C CA . ARG A 1 241 ? 64.409 217.685 -1.918 1.00 51.19 241 ARG A CA 1
ATOM 1616 C C . ARG A 1 241 ? 65.759 217.035 -1.933 1.00 53.78 241 ARG A C 1
ATOM 1617 O O . ARG A 1 241 ? 66.023 216.195 -2.804 1.00 53.60 241 ARG A O 1
ATOM 1625 N N . ARG A 1 242 ? 66.538 217.302 -0.898 1.00 49.51 242 ARG A N 1
ATOM 1626 C CA . ARG A 1 242 ? 67.853 216.676 -0.745 1.00 53.94 242 ARG A CA 1
ATOM 1627 C C . ARG A 1 242 ? 68.146 216.477 0.740 1.00 52.41 242 ARG A C 1
ATOM 1628 O O . ARG A 1 242 ? 67.466 217.053 1.593 1.00 45.62 242 ARG A O 1
ATOM 1636 N N . ALA A 1 243 ? 69.165 215.690 1.052 1.00 50.15 243 ALA A N 1
ATOM 1637 C CA . ALA A 1 243 ? 69.538 215.504 2.441 1.00 50.44 243 ALA A CA 1
ATOM 1638 C C . ALA A 1 243 ? 70.085 216.826 2.962 1.00 46.05 243 ALA A C 1
ATOM 1639 O O . ALA A 1 243 ? 70.604 217.633 2.180 1.00 40.46 243 ALA A O 1
ATOM 1641 N N . ALA A 1 244 ? 69.921 217.061 4.268 1.00 41.43 244 ALA A N 1
ATOM 1642 C CA . ALA A 1 244 ? 70.495 218.254 4.900 1.00 44.81 244 ALA A CA 1
ATOM 1643 C C . ALA A 1 244 ? 71.990 218.057 5.151 1.00 43.30 244 ALA A C 1
ATOM 1644 O O . ALA A 1 244 ? 72.410 216.965 5.320 1.00 46.63 244 ALA A O 1
ATOM 1646 N N . THR A 1 245 ? 72.775 219.115 5.180 1.00 48.49 245 THR A N 1
ATOM 1647 C CA . THR A 1 245 ? 74.163 219.030 5.684 1.00 52.79 245 THR A CA 1
ATOM 1648 C C . THR A 1 245 ? 74.178 219.205 7.184 1.00 55.78 245 THR A C 1
ATOM 1649 O O . THR A 1 245 ? 73.295 219.875 7.714 1.00 50.99 245 THR A O 1
ATOM 1653 N N . PRO A 1 246 ? 75.214 218.682 7.879 1.00 61.07 246 PRO A N 1
ATOM 1654 C CA . PRO A 1 246 ? 75.303 218.816 9.362 1.00 56.65 246 PRO A CA 1
ATOM 1655 C C . PRO A 1 246 ? 75.176 220.223 9.882 1.00 54.76 246 PRO A C 1
ATOM 1656 O O . PRO A 1 246 ? 74.656 220.462 10.952 1.00 57.70 246 PRO A O 1
ATOM 1660 N N . THR A 1 247 ? 75.628 221.151 9.080 1.00 53.94 247 THR A N 1
ATOM 1661 C CA . THR A 1 247 ? 75.545 222.558 9.371 1.00 57.40 247 THR A CA 1
ATOM 1662 C C . THR A 1 247 ? 74.106 223.081 9.347 1.00 55.31 247 THR A C 1
ATOM 1663 O O . THR A 1 247 ? 73.635 223.822 10.256 1.00 49.15 247 THR A O 1
ATOM 1667 N N . GLU A 1 248 ? 73.437 222.753 8.248 1.00 49.76 248 GLU A N 1
ATOM 1668 C CA . GLU A 1 248 ? 72.005 223.007 8.107 1.00 51.74 248 GLU A CA 1
ATOM 1669 C C . GLU A 1 248 ? 71.152 222.367 9.223 1.00 43.82 248 GLU A C 1
ATOM 1670 O O . GLU A 1 248 ? 70.263 223.000 9.803 1.00 40.50 248 GLU A O 1
ATOM 1676 N N . VAL A 1 249 ? 71.460 221.113 9.519 1.00 40.64 249 VAL A N 1
ATOM 1677 C CA . VAL A 1 249 ? 70.817 220.399 10.571 1.00 44.21 249 VAL A CA 1
ATOM 1678 C C . VAL A 1 249 ? 70.963 221.109 11.909 1.00 49.63 249 VAL A C 1
ATOM 1679 O O . VAL A 1 249 ? 69.949 221.337 12.596 1.00 50.28 249 VAL A O 1
ATOM 1683 N N . ALA A 1 250 ? 72.183 221.457 12.300 1.00 49.13 250 ALA A N 1
ATOM 1684 C CA . ALA A 1 250 ? 72.333 222.225 13.544 1.00 52.37 250 ALA A CA 1
ATOM 1685 C C . ALA A 1 250 ? 71.522 223.544 13.524 1.00 49.28 250 ALA A C 1
ATOM 1686 O O . ALA A 1 250 ? 70.970 223.940 14.544 1.00 51.94 250 ALA A O 1
ATOM 1688 N N . ARG A 1 251 ? 71.389 224.220 12.381 1.00 54.92 251 ARG A N 1
ATOM 1689 C CA . ARG A 1 251 ? 70.508 225.445 12.337 1.00 59.37 251 ARG A CA 1
ATOM 1690 C C . ARG A 1 251 ? 69.033 225.146 12.711 1.00 57.84 251 ARG A C 1
ATOM 1691 O O . ARG A 1 251 ? 68.255 226.050 13.057 1.00 51.55 251 ARG A O 1
ATOM 1699 N N . LEU A 1 252 ? 68.629 223.884 12.595 1.00 54.71 252 LEU A N 1
ATOM 1700 C CA . LEU A 1 252 ? 67.309 223.488 13.026 1.00 52.18 252 LEU A CA 1
ATOM 1701 C C . LEU A 1 252 ? 67.338 222.895 14.446 1.00 48.07 252 LEU A C 1
ATOM 1702 O O . LEU A 1 252 ? 66.475 223.215 15.238 1.00 44.88 252 LEU A O 1
ATOM 1707 N N . ARG A 1 253 ? 68.326 222.059 14.744 1.00 51.64 253 ARG A N 1
ATOM 1708 C CA . ARG A 1 253 ? 68.430 221.307 16.007 1.00 55.72 253 ARG A CA 1
ATOM 1709 C C . ARG A 1 253 ? 68.739 222.198 17.235 1.00 64.33 253 ARG A C 1
ATOM 1710 O O . ARG A 1 253 ? 68.121 222.046 18.293 1.00 59.50 253 ARG A O 1
ATOM 1718 N N . GLU A 1 254 ? 69.715 223.094 17.100 1.00 68.70 254 GLU A N 1
ATOM 1719 C CA . GLU A 1 254 ? 70.111 223.972 18.202 1.00 77.01 254 GLU A CA 1
ATOM 1720 C C . GLU A 1 254 ? 68.993 224.978 18.495 1.00 67.45 254 GLU A C 1
ATOM 1721 O O . GLU A 1 254 ? 68.462 225.593 17.593 1.00 61.06 254 GLU A O 1
ATOM 1727 N N . LYS A 1 255 ? 68.648 225.137 19.756 1.00 62.35 255 LYS A N 1
ATOM 1728 C CA . LYS A 1 255 ? 67.772 226.229 20.186 1.00 73.46 255 LYS A CA 1
ATOM 1729 C C . LYS A 1 255 ? 68.555 227.311 20.968 1.00 66.44 255 LYS A C 1
ATOM 1730 O O . LYS A 1 255 ? 69.430 227.001 21.749 1.00 56.60 255 LYS A O 1
ATOM 1736 N N . PRO A 1 256 ? 68.225 228.588 20.779 1.00 66.87 256 PRO A N 1
ATOM 1737 C CA . PRO A 1 256 ? 68.811 229.552 21.730 1.00 69.50 256 PRO A CA 1
ATOM 1738 C C . PRO A 1 256 ? 68.447 229.239 23.214 1.00 58.15 256 PRO A C 1
ATOM 1739 O O . PRO A 1 256 ? 67.332 228.808 23.508 1.00 55.21 256 PRO A O 1
ATOM 1743 N N . ASP A 1 257 ? 69.403 229.452 24.115 1.00 48.28 257 ASP A N 1
ATOM 1744 C CA . ASP A 1 257 ? 69.194 229.336 25.549 1.00 44.66 257 ASP A CA 1
ATOM 1745 C C . ASP A 1 257 ? 68.619 230.678 25.997 1.00 40.45 257 ASP A C 1
ATOM 1746 O O . ASP A 1 257 ? 69.262 231.723 25.880 1.00 44.39 257 ASP A O 1
ATOM 1751 N N . PRO A 1 258 ? 67.388 230.677 26.507 1.00 40.19 258 PRO A N 1
ATOM 1752 C CA . PRO A 1 258 ? 66.875 231.971 26.996 1.00 39.86 258 PRO A CA 1
ATOM 1753 C C . PRO A 1 258 ? 67.543 232.437 28.314 1.00 35.90 258 PRO A C 1
ATOM 1754 O O . PRO A 1 258 ? 67.278 233.546 28.786 1.00 36.75 258 PRO A O 1
ATOM 1758 N N . LEU A 1 259 ? 68.363 231.579 28.912 1.00 35.25 259 LEU A N 1
ATOM 1759 C CA . LEU A 1 259 ? 69.106 231.913 30.134 1.00 38.86 259 LEU A CA 1
ATOM 1760 C C . LEU A 1 259 ? 70.610 232.232 29.876 1.00 46.32 259 LEU A C 1
ATOM 1761 O O . LEU A 1 259 ? 71.450 232.137 30.789 1.00 44.41 259 LEU A O 1
ATOM 1766 N N . ARG A 1 260 ? 70.922 232.607 28.630 1.00 45.52 260 ARG A N 1
ATOM 1767 C CA . ARG A 1 260 ? 72.267 232.972 28.186 1.00 45.81 260 ARG A CA 1
ATOM 1768 C C . ARG A 1 260 ? 72.149 234.179 27.242 1.00 43.12 260 ARG A C 1
ATOM 1769 O O . ARG A 1 260 ? 71.254 234.262 26.428 1.00 43.40 260 ARG A O 1
ATOM 1777 N N . ALA A 1 261 ? 73.026 235.145 27.383 1.00 42.35 261 ALA A N 1
ATOM 1778 C CA . ALA A 1 261 ? 73.102 236.273 26.460 1.00 41.90 261 ALA A CA 1
ATOM 1779 C C . ALA A 1 261 ? 74.545 236.777 26.316 1.00 52.51 261 ALA A C 1
ATOM 1780 O O . ALA A 1 261 ? 75.381 236.598 27.222 1.00 44.15 261 ALA A O 1
ATOM 1782 N N . MET A 1 262 ? 74.813 237.459 25.204 1.00 51.24 262 MET A N 1
ATOM 1783 C CA . MET A 1 262 ? 76.102 238.101 25.007 1.00 55.44 262 MET A CA 1
ATOM 1784 C C . MET A 1 262 ? 75.886 239.607 24.868 1.00 55.33 262 MET A C 1
ATOM 1785 O O . MET A 1 262 ? 74.902 240.044 24.294 1.00 50.77 262 MET A O 1
ATOM 1790 N N . VAL A 1 263 ? 76.764 240.388 25.491 1.00 51.55 263 VAL A N 1
ATOM 1791 C CA . VAL A 1 263 ? 76.869 241.821 25.231 1.00 51.65 263 VAL A CA 1
ATOM 1792 C C . VAL A 1 263 ? 78.379 242.143 25.082 1.00 58.19 263 VAL A C 1
ATOM 1793 O O . VAL A 1 263 ? 79.130 242.039 26.053 1.00 55.75 263 VAL A O 1
ATOM 1797 N N . GLY A 1 264 ? 78.833 242.462 23.872 1.00 57.80 264 GLY A N 1
ATOM 1798 C CA . GLY A 1 264 ? 80.256 242.648 23.617 1.00 54.16 264 GLY A CA 1
ATOM 1799 C C . GLY A 1 264 ? 80.984 241.323 23.794 1.00 54.52 264 GLY A C 1
ATOM 1800 O O . GLY A 1 264 ? 80.561 240.291 23.256 1.00 54.07 264 GLY A O 1
ATOM 1801 N N . ARG A 1 265 ? 82.057 241.355 24.592 1.00 59.54 265 ARG A N 1
ATOM 1802 C CA . ARG A 1 265 ? 82.865 240.164 24.924 1.00 61.16 265 ARG A CA 1
ATOM 1803 C C . ARG A 1 265 ? 82.295 239.387 26.140 1.00 54.03 265 ARG A C 1
ATOM 1804 O O . ARG A 1 265 ? 82.747 238.267 26.454 1.00 45.47 265 ARG A O 1
ATOM 1812 N N . THR A 1 266 ? 81.301 239.972 26.810 1.00 49.27 266 THR A N 1
ATOM 1813 C CA . THR A 1 266 ? 80.741 239.419 28.047 1.00 47.56 266 THR A CA 1
ATOM 1814 C C . THR A 1 266 ? 79.584 238.428 27.801 1.00 48.94 266 THR A C 1
ATOM 1815 O O . THR A 1 266 ? 78.616 238.719 27.114 1.00 48.66 266 THR A O 1
ATOM 1819 N N . THR A 1 267 ? 79.735 237.234 28.349 1.00 49.85 267 THR A N 1
ATOM 1820 C CA . THR A 1 267 ? 78.723 236.207 28.305 1.00 51.95 267 THR A CA 1
ATOM 1821 C C . THR A 1 267 ? 78.025 236.173 29.675 1.00 46.88 267 THR A C 1
ATOM 1822 O O . THR A 1 267 ? 78.642 236.030 30.744 1.00 39.32 267 THR A O 1
ATOM 1826 N N . PHE A 1 268 ? 76.728 236.359 29.620 1.00 43.20 268 PHE A N 1
ATOM 1827 C CA . PHE A 1 268 ? 75.898 236.248 30.800 1.00 38.94 268 PHE A CA 1
ATOM 1828 C C . PHE A 1 268 ? 75.224 234.906 30.847 1.00 39.68 268 PHE A C 1
ATOM 1829 O O . PHE A 1 268 ? 74.794 234.387 29.828 1.00 41.20 268 PHE A O 1
ATOM 1837 N N . SER A 1 269 ? 75.225 234.295 32.024 1.00 39.14 269 SER A N 1
ATOM 1838 C CA . SER A 1 269 ? 74.538 233.059 32.216 1.00 39.63 269 SER A CA 1
ATOM 1839 C C . SER A 1 269 ? 74.093 232.987 33.681 1.00 37.62 269 SER A C 1
ATOM 1840 O O . SER A 1 269 ? 74.143 233.982 34.384 1.00 36.15 269 SER A O 1
ATOM 1843 N N . VAL A 1 270 ? 73.612 231.831 34.106 1.00 36.20 270 VAL A N 1
ATOM 1844 C CA . VAL A 1 270 ? 73.029 231.682 35.398 1.00 37.40 270 VAL A CA 1
ATOM 1845 C C . VAL A 1 270 ? 73.549 230.389 35.957 1.00 39.36 270 VAL A C 1
ATOM 1846 O O . VAL A 1 270 ? 73.671 229.416 35.232 1.00 40.88 270 VAL A O 1
ATOM 1850 N N . SER A 1 271 ? 73.907 230.341 37.229 1.00 42.73 271 SER A N 1
ATOM 1851 C CA . SER A 1 271 ? 74.275 229.030 37.794 1.00 48.95 271 SER A CA 1
ATOM 1852 C C . SER A 1 271 ? 74.076 229.017 39.294 1.00 47.62 271 SER A C 1
ATOM 1853 O O . SER A 1 271 ? 73.890 230.049 39.896 1.00 40.57 271 SER A O 1
ATOM 1856 N N . ARG A 1 272 ? 74.197 227.842 39.895 1.00 59.66 272 ARG A N 1
ATOM 1857 C CA . ARG A 1 272 ? 74.099 227.682 41.353 1.00 64.27 272 ARG A CA 1
ATOM 1858 C C . ARG A 1 272 ? 75.490 227.519 41.997 1.00 61.88 272 ARG A C 1
ATOM 1859 O O . ARG A 1 272 ? 76.408 227.024 41.349 1.00 57.62 272 ARG A O 1
ATOM 1867 N N . THR A 1 273 ? 75.650 227.920 43.262 1.00 70.97 273 THR A N 1
ATOM 1868 C CA . THR A 1 273 ? 76.894 227.620 44.018 1.00 74.06 273 THR A CA 1
ATOM 1869 C C . THR A 1 273 ? 77.087 226.120 44.185 1.00 72.74 273 THR A C 1
ATOM 1870 O O . THR A 1 273 ? 78.205 225.660 44.315 1.00 74.49 273 THR A O 1
ATOM 1874 N N . ASP A 1 274 ? 75.987 225.372 44.174 1.00 77.32 274 ASP A N 1
ATOM 1875 C CA . ASP A 1 274 ? 76.007 223.925 44.265 1.00 73.71 274 ASP A CA 1
ATOM 1876 C C . ASP A 1 274 ? 75.258 223.352 43.054 1.00 76.07 274 ASP A C 1
ATOM 1877 O O . ASP A 1 274 ? 74.062 223.120 43.132 1.00 78.53 274 ASP A O 1
ATOM 1882 N N . PRO A 1 275 ? 75.951 223.102 41.927 1.00 87.02 275 PRO A N 1
ATOM 1883 C CA . PRO A 1 275 ? 75.159 222.832 40.712 1.00 91.39 275 PRO A CA 1
ATOM 1884 C C . PRO A 1 275 ? 74.249 221.618 40.792 1.00 94.03 275 PRO A C 1
ATOM 1885 O O . PRO A 1 275 ? 73.235 221.609 40.090 1.00 88.26 275 PRO A O 1
ATOM 1889 N N . GLN A 1 276 ? 74.577 220.648 41.662 1.00 99.59 276 GLN A N 1
ATOM 1890 C CA . GLN A 1 276 ? 73.756 219.437 41.842 1.00 103.10 276 GLN A CA 1
ATOM 1891 C C . GLN A 1 276 ? 72.424 219.729 42.503 1.00 101.28 276 GLN A C 1
ATOM 1892 O O . GLN A 1 276 ? 71.425 219.170 42.078 1.00 104.33 276 GLN A O 1
ATOM 1898 N N . ASN A 1 277 ? 72.427 220.570 43.547 1.00 87.80 277 ASN A N 1
ATOM 1899 C CA . ASN A 1 277 ? 71.219 220.899 44.312 1.00 73.97 277 ASN A CA 1
ATOM 1900 C C . ASN A 1 277 ? 70.233 221.713 43.491 1.00 72.36 277 ASN A C 1
ATOM 1901 O O . ASN A 1 277 ? 70.391 222.904 43.312 1.00 79.65 277 ASN A O 1
ATOM 1906 N N . ILE A 1 278 ? 69.178 221.065 43.016 1.00 70.38 278 ILE A N 1
ATOM 1907 C CA . ILE A 1 278 ? 68.194 221.727 42.153 1.00 63.68 278 ILE A CA 1
ATOM 1908 C C . ILE A 1 278 ? 67.379 222.827 42.868 1.00 54.40 278 ILE A C 1
ATOM 1909 O O . ILE A 1 278 ? 66.698 223.593 42.236 1.00 56.05 278 ILE A O 1
ATOM 1914 N N . ASN A 1 279 ? 67.405 222.893 44.183 1.00 49.01 279 ASN A N 1
ATOM 1915 C CA . ASN A 1 279 ? 66.607 223.899 44.865 1.00 49.54 279 ASN A CA 1
ATOM 1916 C C . ASN A 1 279 ? 67.411 225.069 45.332 1.00 49.46 279 ASN A C 1
ATOM 1917 O O . ASN A 1 279 ? 66.864 226.025 45.853 1.00 48.84 279 ASN A O 1
ATOM 1922 N N . ALA A 1 280 ? 68.716 225.006 45.121 1.00 57.01 280 ALA A N 1
ATOM 1923 C CA . ALA A 1 280 ? 69.559 226.160 45.342 1.00 56.33 280 ALA A CA 1
ATOM 1924 C C . ALA A 1 280 ? 69.206 227.196 44.290 1.00 46.39 280 ALA A C 1
ATOM 1925 O O . ALA A 1 280 ? 69.024 226.898 43.104 1.00 40.76 280 ALA A O 1
ATOM 1927 N N . PRO A 1 281 ? 69.106 228.430 44.729 1.00 45.27 281 PRO A N 1
ATOM 1928 C CA . PRO A 1 281 ? 68.829 229.530 43.815 1.00 44.04 281 PRO A CA 1
ATOM 1929 C C . PRO A 1 281 ? 69.952 229.734 42.790 1.00 45.19 281 PRO A C 1
ATOM 1930 O O . PRO A 1 281 ? 71.117 229.463 43.072 1.00 40.27 281 PRO A O 1
ATOM 1934 N N . THR A 1 282 ? 69.587 230.159 41.588 1.00 41.81 282 THR A N 1
ATOM 1935 C CA . THR A 1 282 ? 70.564 230.468 40.575 1.00 38.10 282 THR A CA 1
ATOM 1936 C C . THR A 1 282 ? 70.864 231.916 40.719 1.00 37.35 282 THR A C 1
ATOM 1937 O O . THR A 1 282 ? 70.040 232.680 41.264 1.00 32.02 282 THR A O 1
ATOM 1941 N N . THR A 1 283 ? 72.043 232.276 40.215 1.00 34.96 283 THR A N 1
ATOM 1942 C CA . THR A 1 283 ? 72.558 233.618 40.264 1.00 43.56 283 THR A CA 1
ATOM 1943 C C . THR A 1 283 ? 73.114 233.944 38.873 1.00 40.44 283 THR A C 1
ATOM 1944 O O . THR A 1 283 ? 73.787 233.114 38.277 1.00 38.05 283 THR A O 1
ATOM 1948 N N . LEU A 1 284 ? 72.873 235.165 38.419 1.00 36.21 284 LEU A N 1
ATOM 1949 C CA . LEU A 1 284 ? 73.512 235.708 37.254 1.00 39.61 284 LEU A CA 1
ATOM 1950 C C . LEU A 1 284 ? 75.046 235.752 37.366 1.00 44.62 284 LEU A C 1
ATOM 1951 O O . LEU A 1 284 ? 75.581 236.257 38.367 1.00 45.93 284 LEU A O 1
ATOM 1956 N N . VAL A 1 285 ? 75.725 235.247 36.340 1.00 43.21 285 VAL A N 1
ATOM 1957 C CA . VAL A 1 285 ? 77.203 235.307 36.248 1.00 52.16 285 VAL A CA 1
ATOM 1958 C C . VAL A 1 285 ? 77.649 235.939 34.919 1.00 52.21 285 VAL A C 1
ATOM 1959 O O . VAL A 1 285 ? 76.971 235.826 33.890 1.00 46.64 285 VAL A O 1
ATOM 1963 N N . ALA A 1 286 ? 78.765 236.653 34.987 1.00 48.45 286 ALA A N 1
ATOM 1964 C CA . ALA A 1 286 ? 79.355 237.312 33.839 1.00 46.69 286 ALA A CA 1
ATOM 1965 C C . ALA A 1 286 ? 80.807 236.829 33.609 1.00 48.61 286 ALA A C 1
ATOM 1966 O O . ALA A 1 286 ? 81.606 236.794 34.561 1.00 46.11 286 ALA A O 1
ATOM 1968 N N . ARG A 1 287 ? 81.110 236.436 32.369 1.00 38.96 287 ARG A N 1
ATOM 1969 C CA . ARG A 1 287 ? 82.455 236.060 31.936 1.00 44.59 287 ARG A CA 1
ATOM 1970 C C . ARG A 1 287 ? 82.895 236.989 30.803 1.00 41.76 287 ARG A C 1
ATOM 1971 O O . ARG A 1 287 ? 82.166 237.117 29.817 1.00 36.63 287 ARG A O 1
ATOM 1979 N N . ARG A 1 288 ? 84.021 237.698 30.945 1.00 39.29 288 ARG A N 1
ATOM 1980 C CA . ARG A 1 288 ? 84.585 238.454 29.817 1.00 38.74 288 ARG A CA 1
ATOM 1981 C C . ARG A 1 288 ? 85.477 237.477 29.026 1.00 33.59 288 ARG A C 1
ATOM 1982 O O . ARG A 1 288 ? 86.498 237.049 29.516 1.00 32.21 288 ARG A O 1
ATOM 1990 N N . GLY A 1 289 ? 85.105 237.153 27.797 1.00 29.47 289 GLY A N 1
ATOM 1991 C CA . GLY A 1 289 ? 85.823 236.193 26.979 1.00 27.62 289 GLY A CA 1
ATOM 1992 C C . GLY A 1 289 ? 86.034 234.885 27.746 1.00 30.76 289 GLY A C 1
ATOM 1993 O O . GLY A 1 289 ? 85.081 234.285 28.239 1.00 29.77 289 GLY A O 1
ATOM 1994 N N . GLU A 1 290 ? 87.300 234.499 27.909 1.00 28.20 290 GLU A N 1
ATOM 1995 C CA . GLU A 1 290 ? 87.666 233.252 28.586 1.00 30.31 290 GLU A CA 1
ATOM 1996 C C . GLU A 1 290 ? 88.015 233.482 30.040 1.00 29.14 290 GLU A C 1
ATOM 1997 O O . GLU A 1 290 ? 88.453 232.578 30.719 1.00 34.59 290 GLU A O 1
ATOM 2003 N N . GLY A 1 291 ? 87.774 234.678 30.535 1.00 28.20 291 GLY A N 1
ATOM 2004 C CA . GLY A 1 291 ? 88.078 235.002 31.942 1.00 33.75 291 GLY A CA 1
ATOM 2005 C C . GLY A 1 291 ? 87.260 234.279 33.016 1.00 38.31 291 GLY A C 1
ATOM 2006 O O . GLY A 1 291 ? 86.342 233.528 32.733 1.00 42.26 291 GLY A O 1
ATOM 2007 N N . GLU A 1 292 ? 87.588 234.554 34.268 1.00 43.75 292 GLU A N 1
ATOM 2008 C CA . GLU A 1 292 ? 86.855 234.008 35.410 1.00 45.15 292 GLU A CA 1
ATOM 2009 C C . GLU A 1 292 ? 85.424 234.487 35.465 1.00 41.87 292 GLU A C 1
ATOM 2010 O O . GLU A 1 292 ? 85.159 235.656 35.222 1.00 36.67 292 GLU A O 1
ATOM 2016 N N . PRO A 1 293 ? 84.493 233.594 35.824 1.00 46.21 293 PRO A N 1
ATOM 2017 C CA . PRO A 1 293 ? 83.144 234.102 36.062 1.00 47.24 293 PRO A CA 1
ATOM 2018 C C . PRO A 1 293 ? 83.068 235.056 37.264 1.00 43.39 293 PRO A C 1
ATOM 2019 O O . PRO A 1 293 ? 83.651 234.804 38.260 1.00 43.96 293 PRO A O 1
ATOM 2023 N N . VAL A 1 294 ? 82.379 236.159 37.134 1.00 44.33 294 VAL A N 1
ATOM 2024 C CA . VAL A 1 294 ? 82.041 236.958 38.265 1.00 47.97 294 VAL A CA 1
ATOM 2025 C C . VAL A 1 294 ? 80.534 236.787 38.607 1.00 54.98 294 VAL A C 1
ATOM 2026 O O . VAL A 1 294 ? 79.679 237.100 37.759 1.00 49.35 294 VAL A O 1
ATOM 2030 N N . ARG A 1 295 ? 80.228 236.336 39.844 1.00 56.62 295 ARG A N 1
ATOM 2031 C CA . ARG A 1 295 ? 78.856 236.203 40.363 1.00 53.50 295 ARG A CA 1
ATOM 2032 C C . ARG A 1 295 ? 78.301 237.501 40.850 1.00 51.69 295 ARG A C 1
ATOM 2033 O O . ARG A 1 295 ? 78.910 238.129 41.690 1.00 61.75 295 ARG A O 1
ATOM 2041 N N . CYS A 1 296 ? 77.120 237.882 40.356 1.00 54.49 296 CYS A N 1
ATOM 2042 C CA . CYS A 1 296 ? 76.359 239.021 40.898 1.00 55.83 296 CYS A CA 1
ATOM 2043 C C . CYS A 1 296 ? 75.862 238.662 42.278 1.00 60.21 296 CYS A C 1
ATOM 2044 O O . CYS A 1 296 ? 75.374 237.546 42.491 1.00 52.85 296 CYS A O 1
ATOM 2047 N N . ASP A 1 297 ? 75.987 239.569 43.236 1.00 67.39 297 ASP A N 1
ATOM 2048 C CA A ASP A 1 297 ? 75.614 239.279 44.639 0.50 72.04 297 ASP A CA 1
ATOM 2049 C CA B ASP A 1 297 ? 75.592 239.197 44.592 0.50 72.33 297 ASP A CA 1
ATOM 2050 C C . ASP A 1 297 ? 74.155 239.675 44.915 1.00 74.02 297 ASP A C 1
ATOM 2051 O O . ASP A 1 297 ? 73.460 239.039 45.721 1.00 76.89 297 ASP A O 1
ATOM 2060 N N . GLU A 1 298 ? 73.674 240.700 44.203 1.00 68.10 298 GLU A N 1
ATOM 2061 C CA . GLU A 1 298 ? 72.366 241.291 44.473 1.00 64.97 298 GLU A CA 1
ATOM 2062 C C . GLU A 1 298 ? 71.259 240.235 44.482 1.00 62.71 298 GLU A C 1
ATOM 2063 O O . GLU A 1 298 ? 71.312 239.217 43.788 1.00 61.72 298 GLU A O 1
ATOM 2069 N N . GLU A 1 299 ? 70.251 240.506 45.284 1.00 58.88 299 GLU A N 1
ATOM 2070 C CA . GLU A 1 299 ? 69.127 239.615 45.420 1.00 59.44 299 GLU A CA 1
ATOM 2071 C C . GLU A 1 299 ? 68.344 239.555 44.093 1.00 48.62 299 GLU A C 1
ATOM 2072 O O . GLU A 1 299 ? 67.805 238.525 43.703 1.00 46.68 299 GLU A O 1
ATOM 2078 N N . ALA A 1 300 ? 68.273 240.677 43.414 1.00 42.46 300 ALA A N 1
ATOM 2079 C CA . ALA A 1 300 ? 67.575 240.770 42.145 1.00 39.62 300 ALA A CA 1
ATOM 2080 C C . ALA A 1 300 ? 68.049 239.810 41.063 1.00 39.09 300 ALA A C 1
ATOM 2081 O O . ALA A 1 300 ? 67.326 239.570 40.130 1.00 43.54 300 ALA A O 1
ATOM 2083 N N . CYS A 1 301 ? 69.248 239.264 41.193 1.00 41.48 301 CYS A N 1
ATOM 2084 C CA . CYS A 1 301 ? 69.914 238.456 40.145 1.00 42.96 301 CYS A CA 1
ATOM 2085 C C . CYS A 1 301 ? 69.558 237.017 40.357 1.00 42.56 301 CYS A C 1
ATOM 2086 O O . CYS A 1 301 ? 70.063 236.152 39.648 1.00 44.83 301 CYS A O 1
ATOM 2089 N N . GLN A 1 302 ? 68.729 236.727 41.362 1.00 43.38 302 GLN A N 1
ATOM 2090 C CA . GLN A 1 302 ? 68.377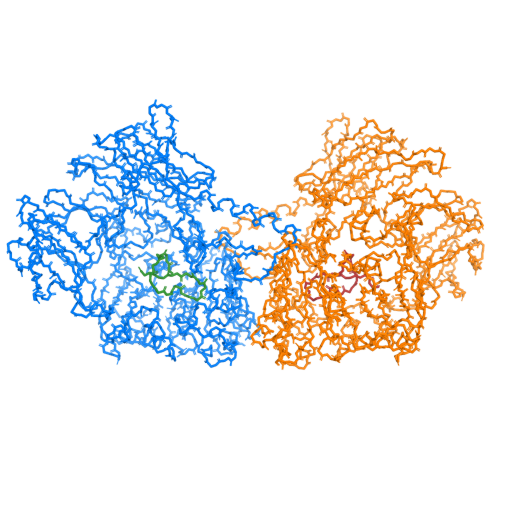 235.322 41.684 1.00 42.35 302 GLN A CA 1
ATOM 2091 C C . GLN A 1 302 ? 67.166 234.819 40.951 1.00 39.07 302 GLN A C 1
ATOM 2092 O O . GLN A 1 302 ? 66.149 235.510 40.859 1.00 35.20 302 GLN A O 1
ATOM 2098 N N . ASN A 1 303 ? 67.295 233.597 40.462 1.00 38.73 303 ASN A N 1
ATOM 2099 C CA . ASN A 1 303 ? 66.226 232.843 39.833 1.00 40.92 303 ASN A CA 1
ATOM 2100 C C . ASN A 1 303 ? 65.615 233.534 38.612 1.00 39.92 303 ASN A C 1
ATOM 2101 O O . ASN A 1 303 ? 64.422 233.564 38.397 1.00 42.79 303 ASN A O 1
ATOM 2106 N N . ILE A 1 304 ? 66.494 234.033 37.764 1.00 37.41 304 ILE A N 1
ATOM 2107 C CA . ILE A 1 304 ? 66.102 234.649 36.516 1.00 33.72 304 ILE A CA 1
ATOM 2108 C C . ILE A 1 304 ? 65.399 233.614 35.660 1.00 30.34 304 ILE A C 1
ATOM 2109 O O . ILE A 1 304 ? 65.803 232.464 35.601 1.00 33.74 304 ILE A O 1
ATOM 2114 N N . THR A 1 305 ? 64.359 234.033 34.963 1.00 32.00 305 THR A N 1
ATOM 2115 C CA . THR A 1 305 ? 63.654 233.124 34.023 1.00 34.09 305 THR A CA 1
ATOM 2116 C C . THR A 1 305 ? 63.871 233.437 32.540 1.00 32.22 305 THR A C 1
ATOM 2117 O O . THR A 1 305 ? 63.538 232.645 31.684 1.00 31.01 305 THR A O 1
ATOM 2121 N N . ARG A 1 306 ? 64.405 234.604 32.244 1.00 31.82 306 ARG A N 1
ATOM 2122 C CA . ARG A 1 306 ? 64.613 234.987 30.873 1.00 34.74 306 ARG A CA 1
ATOM 2123 C C . ARG A 1 306 ? 65.554 236.174 30.850 1.00 31.51 306 ARG A C 1
ATOM 2124 O O . ARG A 1 306 ? 65.353 237.122 31.596 1.00 34.19 306 ARG A O 1
ATOM 2132 N N . MET A 1 307 ? 66.529 236.163 29.947 1.00 36.17 307 MET A N 1
ATOM 2133 C CA . MET A 1 307 ? 67.369 237.372 29.750 1.00 38.42 307 MET A CA 1
ATOM 2134 C C . MET A 1 307 ? 67.590 237.754 28.265 1.00 36.76 307 MET A C 1
ATOM 2135 O O . MET A 1 307 ? 67.511 236.915 27.385 1.00 32.66 307 MET A O 1
ATOM 2140 N N . TRP A 1 308 ? 67.904 239.016 28.011 1.00 38.22 308 TRP A N 1
ATOM 2141 C CA . TRP A 1 308 ? 68.166 239.528 26.657 1.00 40.47 308 TRP A CA 1
ATOM 2142 C C . TRP A 1 308 ? 69.304 240.533 26.658 1.00 44.50 308 TRP A C 1
ATOM 2143 O O . TRP A 1 308 ? 69.284 241.499 27.466 1.00 41.49 308 TRP A O 1
ATOM 2154 N N . GLY A 1 309 ? 70.300 240.292 25.796 1.00 45.24 309 GLY A N 1
ATOM 2155 C CA . GLY A 1 309 ? 71.449 241.193 25.666 1.00 44.74 309 GLY A CA 1
ATOM 2156 C C . GLY A 1 309 ? 71.219 242.240 24.590 1.00 45.25 309 GLY A C 1
ATOM 2157 O O . GLY A 1 309 ? 70.699 241.935 23.549 1.00 47.35 309 GLY A O 1
ATOM 2158 N N . ASP A 1 310 ? 71.653 243.464 24.818 1.00 46.52 310 ASP A N 1
ATOM 2159 C CA . ASP A 1 310 ? 71.508 244.546 23.829 1.00 52.58 310 ASP A CA 1
ATOM 2160 C C . ASP A 1 310 ? 72.852 245.243 23.668 1.00 53.21 310 ASP A C 1
ATOM 2161 O O . ASP A 1 310 ? 73.209 246.049 24.535 1.00 52.04 310 ASP A O 1
ATOM 2166 N N . GLU A 1 311 ? 73.563 244.957 22.570 1.00 53.37 311 GLU A N 1
ATOM 2167 C CA . GLU A 1 311 ? 74.908 245.529 22.310 1.00 64.55 311 GLU A CA 1
ATOM 2168 C C . GLU A 1 311 ? 74.915 247.050 22.151 1.00 61.49 311 GLU A C 1
ATOM 2169 O O . GLU A 1 311 ? 75.736 247.747 22.749 1.00 61.56 311 GLU A O 1
ATOM 2175 N N . THR A 1 312 ? 73.942 247.557 21.413 1.00 59.09 312 THR A N 1
ATOM 2176 C CA . THR A 1 312 ? 73.810 248.981 21.168 1.00 63.26 312 THR A CA 1
ATOM 2177 C C . THR A 1 312 ? 73.691 249.785 22.467 1.00 67.61 312 THR A C 1
ATOM 2178 O O . THR A 1 312 ? 74.390 250.789 22.665 1.00 72.09 312 THR A O 1
ATOM 2182 N N . ALA A 1 313 ? 72.797 249.365 23.354 1.00 67.30 313 ALA A N 1
ATOM 2183 C CA . ALA A 1 313 ? 72.587 250.097 24.596 1.00 56.27 313 ALA A CA 1
ATOM 2184 C C . ALA A 1 313 ? 73.606 249.637 25.632 1.00 50.64 313 ALA A C 1
ATOM 2185 O O . ALA A 1 313 ? 73.750 250.267 26.685 1.00 52.70 313 ALA A O 1
ATOM 2187 N N . ASN A 1 314 ? 74.280 248.530 25.339 1.00 50.44 314 ASN A N 1
ATOM 2188 C CA . ASN A 1 314 ? 75.220 247.913 26.256 1.00 55.01 314 ASN A CA 1
ATOM 2189 C C . ASN A 1 314 ? 74.525 247.598 27.593 1.00 55.37 314 ASN A C 1
ATOM 2190 O O . ASN A 1 314 ? 74.932 248.092 28.652 1.00 53.64 314 ASN A O 1
ATOM 2195 N N . VAL A 1 315 ? 73.421 246.844 27.530 1.00 53.26 315 VAL A N 1
ATOM 2196 C CA . VAL A 1 315 ? 72.692 246.455 28.743 1.00 50.66 315 VAL A CA 1
ATOM 2197 C C . VAL A 1 315 ? 72.170 245.049 28.625 1.00 46.90 315 VAL A C 1
ATOM 2198 O O . VAL A 1 315 ? 72.064 244.512 27.530 1.00 45.60 315 VAL A O 1
ATOM 2202 N N . LEU A 1 316 ? 71.933 244.438 29.783 1.00 42.88 316 LEU A N 1
ATOM 2203 C CA . LEU A 1 316 ? 71.239 243.188 29.880 1.00 41.78 316 LEU A CA 1
ATOM 2204 C C . LEU A 1 316 ? 69.870 243.469 30.489 1.00 47.30 316 LEU A C 1
ATOM 2205 O O . LEU A 1 316 ? 69.757 244.287 31.417 1.00 41.48 316 LEU A O 1
ATOM 2210 N N . TYR A 1 317 ? 68.826 242.852 29.915 1.00 45.35 317 TYR A N 1
ATOM 2211 C CA . TYR A 1 317 ? 67.493 242.880 30.512 1.00 37.24 317 TYR A CA 1
ATOM 2212 C C . TYR A 1 317 ? 67.120 241.479 30.963 1.00 35.50 317 TYR A C 1
ATOM 2213 O O . TYR A 1 317 ? 67.497 240.502 30.334 1.00 37.50 317 TYR A O 1
ATOM 2222 N N . PHE A 1 318 ? 66.405 241.378 32.082 1.00 37.38 318 PHE A N 1
ATOM 2223 C CA . PHE A 1 318 ? 65.931 240.093 32.511 1.00 37.13 318 PHE A CA 1
ATOM 2224 C C . PHE A 1 318 ? 64.622 240.080 33.275 1.00 37.46 318 PHE A C 1
ATOM 2225 O O . PHE A 1 318 ? 64.211 241.088 33.862 1.00 36.87 318 PHE A O 1
ATOM 2233 N N . LEU A 1 319 ? 63.976 238.924 33.226 1.00 34.37 319 LEU A N 1
ATOM 2234 C CA . LEU A 1 319 ? 62.717 238.681 33.922 1.00 36.29 319 LEU A CA 1
ATOM 2235 C C . LEU A 1 319 ? 62.913 237.753 35.071 1.00 34.89 319 LEU A C 1
ATOM 2236 O O . LEU A 1 319 ? 63.806 236.893 35.041 1.00 29.77 319 LEU A O 1
ATOM 2241 N N . ARG A 1 320 ? 62.046 237.885 36.062 1.00 32.97 320 ARG A N 1
ATOM 2242 C CA . ARG A 1 320 ? 61.999 236.895 37.111 1.00 34.27 320 ARG A CA 1
ATOM 2243 C C . ARG A 1 320 ? 60.703 237.008 37.886 1.00 32.23 320 ARG A C 1
ATOM 2244 O O . ARG A 1 320 ? 59.935 237.953 37.722 1.00 31.83 320 ARG A O 1
ATOM 2252 N N . ARG A 1 321 ? 60.477 236.020 38.738 1.00 35.93 321 ARG A N 1
ATOM 2253 C CA . ARG A 1 321 ? 59.350 236.055 39.666 1.00 39.41 321 ARG A CA 1
ATOM 2254 C C . ARG A 1 321 ? 59.811 236.533 41.012 1.00 37.82 321 ARG A C 1
ATOM 2255 O O . ARG A 1 321 ? 60.931 236.263 41.388 1.00 40.01 321 ARG A O 1
ATOM 2263 N N . GLU A 1 322 ? 58.964 237.276 41.702 1.00 34.08 322 GLU A N 1
ATOM 2264 C CA . GLU A 1 322 ? 59.322 237.809 43.002 1.00 40.66 322 GLU A CA 1
ATOM 2265 C C . GLU A 1 322 ? 58.068 238.227 43.809 1.00 36.81 322 GLU A C 1
ATOM 2266 O O . GLU A 1 322 ? 56.957 238.037 43.366 1.00 38.92 322 GLU A O 1
ATOM 2272 N N . GLY A 1 323 ? 58.285 238.786 44.992 1.00 35.01 323 GLY A N 1
ATOM 2273 C CA . GLY A 1 323 ? 57.245 239.180 45.913 1.00 32.13 323 GLY A CA 1
ATOM 2274 C C . GLY A 1 323 ? 56.820 237.998 46.780 1.00 32.31 323 GLY A C 1
ATOM 2275 O O . GLY A 1 323 ? 57.364 236.901 46.664 1.00 32.04 323 GLY A O 1
ATOM 2276 N N . TRP A 1 324 ? 55.814 238.208 47.623 1.00 32.34 324 TRP A N 1
ATOM 2277 C CA . TRP A 1 324 ? 55.310 237.148 48.497 1.00 37.14 324 TRP A CA 1
ATOM 2278 C C . TRP A 1 324 ? 54.917 235.885 47.665 1.00 38.71 324 TRP A C 1
ATOM 2279 O O . TRP A 1 324 ? 54.157 235.978 46.684 1.00 33.97 324 TRP A O 1
ATOM 2290 N N . ALA A 1 325 ? 55.461 234.737 48.037 1.00 35.91 325 ALA A N 1
ATOM 2291 C CA . ALA A 1 325 ? 55.149 233.494 47.348 1.00 36.64 325 ALA A CA 1
ATOM 2292 C C . ALA A 1 325 ? 55.387 233.630 45.861 1.00 34.20 325 ALA A C 1
ATOM 2293 O O . ALA A 1 325 ? 54.700 232.999 45.080 1.00 38.38 325 ALA A O 1
ATOM 2295 N N . SER A 1 326 ? 56.335 234.471 45.461 1.00 33.84 326 SER A N 1
ATOM 2296 C CA . SER A 1 326 ? 56.652 234.675 44.045 1.00 34.31 326 SER A CA 1
ATOM 2297 C C . SER A 1 326 ? 55.469 235.115 43.208 1.00 32.94 326 SER A C 1
ATOM 2298 O O . SER A 1 326 ? 55.427 234.823 42.031 1.00 31.08 326 SER A O 1
ATOM 2301 N N . ASN A 1 327 ? 54.515 235.817 43.795 1.00 30.38 327 ASN A N 1
ATOM 2302 C CA . ASN A 1 327 ? 53.289 236.123 43.046 1.00 31.24 327 ASN A CA 1
ATOM 2303 C C . ASN A 1 327 ? 53.422 237.121 41.863 1.00 33.42 327 ASN A C 1
ATOM 2304 O O . ASN A 1 327 ? 52.554 237.150 40.974 1.00 29.99 327 ASN A O 1
ATOM 2309 N N . GLU A 1 328 ? 54.508 237.887 41.809 1.00 31.93 328 GLU A N 1
ATOM 2310 C CA . GLU A 1 328 ? 54.668 238.890 40.760 1.00 34.76 328 GLU A CA 1
ATOM 2311 C C . GLU A 1 328 ? 55.755 238.573 39.793 1.00 33.50 328 GLU A C 1
ATOM 2312 O O . GLU A 1 328 ? 56.588 237.734 40.053 1.00 34.77 328 GLU A O 1
ATOM 2318 N N . MET A 1 329 ? 55.687 239.181 38.616 1.00 35.11 329 MET A N 1
ATOM 2319 C CA . MET A 1 329 ? 56.764 239.142 37.650 1.00 37.88 329 MET A CA 1
ATOM 2320 C C . MET A 1 329 ? 57.418 240.493 37.711 1.00 35.72 329 MET A C 1
ATOM 2321 O O . MET A 1 329 ? 56.752 241.471 37.958 1.00 29.40 329 MET A O 1
ATOM 2326 N N . ALA A 1 330 ? 58.695 240.539 37.366 1.00 36.92 330 ALA A N 1
ATOM 2327 C CA . ALA A 1 330 ? 59.456 241.792 37.304 1.00 34.69 330 ALA A CA 1
ATOM 2328 C C . ALA A 1 330 ? 60.481 241.740 36.185 1.00 30.54 330 ALA A C 1
ATOM 2329 O O . ALA A 1 330 ? 61.028 240.700 35.884 1.00 33.74 330 ALA A O 1
ATOM 2331 N N . LEU A 1 331 ? 60.715 242.887 35.600 1.00 29.04 331 LEU A N 1
ATOM 2332 C CA . LEU A 1 331 ? 61.668 243.072 34.558 1.00 33.14 331 LEU A CA 1
ATOM 2333 C C . LEU A 1 331 ? 62.741 244.029 35.043 1.00 35.48 331 LEU A C 1
ATOM 2334 O O . LEU A 1 331 ? 62.415 245.115 35.578 1.00 31.92 331 LEU A O 1
ATOM 2339 N N . TYR A 1 332 ? 64.002 243.624 34.851 1.00 41.03 332 TYR A N 1
ATOM 2340 C CA . TYR A 1 332 ? 65.197 244.383 35.267 1.00 40.92 332 TYR A CA 1
ATOM 2341 C C . TYR A 1 332 ? 66.044 244.848 34.082 1.00 45.32 332 TYR A C 1
ATOM 2342 O O . TYR A 1 332 ? 66.138 244.152 33.038 1.00 38.71 332 TYR A O 1
ATOM 2351 N N . ARG A 1 333 ? 66.668 246.023 34.264 1.00 46.49 333 ARG A N 1
ATOM 2352 C CA . ARG A 1 333 ? 67.658 246.568 33.322 1.00 47.12 333 ARG A CA 1
ATOM 2353 C C . ARG A 1 333 ? 69.009 246.755 34.036 1.00 44.54 333 ARG A C 1
ATOM 2354 O O . ARG A 1 333 ? 69.098 247.385 35.086 1.00 44.60 333 ARG A O 1
ATOM 2362 N N . MET A 1 334 ? 70.045 246.212 33.439 1.00 40.32 334 MET A N 1
ATOM 2363 C CA . MET A 1 334 ? 71.335 246.167 34.060 1.00 44.79 334 MET A CA 1
ATOM 2364 C C . MET A 1 334 ? 72.414 246.611 33.055 1.00 44.66 334 MET A C 1
ATOM 2365 O O . MET A 1 334 ? 72.720 245.844 32.130 1.00 40.86 334 MET A O 1
ATOM 2370 N N . PRO A 1 335 ? 73.014 247.824 33.247 1.00 49.61 335 PRO A N 1
ATOM 2371 C CA . PRO A 1 335 ? 74.197 248.283 32.436 1.00 45.94 335 PRO A CA 1
ATOM 2372 C C . PRO A 1 335 ? 75.250 247.215 32.417 1.00 44.38 335 PRO A C 1
ATOM 2373 O O . PRO A 1 335 ? 75.610 246.695 33.477 1.00 46.98 335 PRO A O 1
ATOM 2377 N N . ALA A 1 336 ? 75.703 246.828 31.236 1.00 46.67 336 ALA A N 1
ATOM 2378 C CA . ALA A 1 336 ? 76.484 245.604 31.105 1.00 54.13 336 ALA A CA 1
ATOM 2379 C C . ALA A 1 336 ? 77.928 245.711 31.634 1.00 59.87 336 ALA A C 1
ATOM 2380 O O . ALA A 1 336 ? 78.575 244.684 31.833 1.00 52.51 336 ALA A O 1
ATOM 2382 N N . ASP A 1 337 ? 78.399 246.939 31.860 1.00 60.90 337 ASP A N 1
ATOM 2383 C CA . ASP A 1 337 ? 79.694 247.197 32.509 1.00 75.00 337 ASP A CA 1
ATOM 2384 C C . ASP A 1 337 ? 79.805 246.600 33.917 1.00 73.42 337 ASP A C 1
ATOM 2385 O O . ASP A 1 337 ? 80.859 246.153 34.322 1.00 73.59 337 ASP A O 1
ATOM 2390 N N . ALA A 1 338 ? 78.708 246.624 34.659 1.00 70.07 338 ALA A N 1
ATOM 2391 C CA . ALA A 1 338 ? 78.706 246.276 36.067 1.00 67.12 338 ALA A CA 1
ATOM 2392 C C . ALA A 1 338 ? 77.625 245.232 36.366 1.00 64.45 338 ALA A C 1
ATOM 2393 O O . ALA A 1 338 ? 77.038 244.651 35.445 1.00 63.14 338 ALA A O 1
ATOM 2395 N N . LEU A 1 339 ? 77.380 245.010 37.656 1.00 61.21 339 LEU A N 1
ATOM 2396 C CA . LEU A 1 339 ? 76.354 244.077 38.147 1.00 55.97 339 LEU A CA 1
ATOM 2397 C C . LEU A 1 339 ? 75.390 244.748 39.125 1.00 49.68 339 LEU A C 1
ATOM 2398 O O . LEU A 1 339 ? 75.251 244.325 40.277 1.00 50.89 339 LEU A O 1
ATOM 2403 N N . LYS A 1 340 ? 74.734 245.790 38.619 1.00 46.36 340 LYS A N 1
ATOM 2404 C CA . LYS A 1 340 ? 73.778 246.607 39.358 1.00 52.55 340 LYS A CA 1
ATOM 2405 C C . LYS A 1 340 ? 72.417 246.670 38.650 1.00 49.65 340 LYS A C 1
ATOM 2406 O O . LYS A 1 340 ? 72.090 247.684 38.053 1.00 48.07 340 LYS A O 1
ATOM 2412 N N . PRO A 1 341 ? 71.607 245.610 38.733 1.00 46.54 341 PRO A N 1
ATOM 2413 C CA . PRO A 1 341 ? 70.304 245.646 38.063 1.00 42.13 341 PRO A CA 1
ATOM 2414 C C . PRO A 1 341 ? 69.331 246.580 38.723 1.00 41.72 341 PRO A C 1
ATOM 2415 O O . PRO A 1 341 ? 69.331 246.707 39.918 1.00 42.11 341 PRO A O 1
ATOM 2419 N N . VAL A 1 342 ? 68.543 247.273 37.911 1.00 43.77 342 VAL A N 1
ATOM 2420 C CA . VAL A 1 342 ? 67.486 248.152 38.373 1.00 49.85 342 VAL A CA 1
ATOM 2421 C C . VAL A 1 342 ? 66.117 247.669 37.851 1.00 47.00 342 VAL A C 1
ATOM 2422 O O . VAL A 1 342 ? 65.954 247.398 36.654 1.00 48.60 342 VAL A O 1
ATOM 2426 N N . ARG A 1 343 ? 65.137 247.595 38.750 1.00 48.16 343 ARG A N 1
ATOM 2427 C CA . ARG A 1 343 ? 63.784 247.161 38.390 1.00 44.94 343 ARG A CA 1
ATOM 2428 C C . ARG A 1 343 ? 63.090 248.235 37.635 1.00 42.07 343 ARG A C 1
ATOM 2429 O O . ARG A 1 343 ? 63.031 249.335 38.096 1.00 49.29 343 ARG A O 1
ATOM 2437 N N . ILE A 1 344 ? 62.552 247.936 36.464 1.00 44.54 344 ILE A N 1
ATOM 2438 C CA . ILE A 1 344 ? 61.795 248.943 35.734 1.00 43.52 344 ILE A CA 1
ATOM 2439 C C . ILE A 1 344 ? 60.307 248.646 35.595 1.00 45.65 344 ILE A C 1
ATOM 2440 O O . ILE A 1 344 ? 59.556 249.517 35.205 1.00 43.72 344 ILE A O 1
ATOM 2445 N N . TRP A 1 345 ? 59.894 247.396 35.833 1.00 46.68 345 TRP A N 1
ATOM 2446 C CA . TRP A 1 345 ? 58.467 247.017 35.761 1.00 39.62 345 TRP A CA 1
ATOM 2447 C C . TRP A 1 345 ? 58.235 245.839 36.679 1.00 38.29 345 TRP A C 1
ATOM 2448 O O . TRP A 1 345 ? 59.099 244.971 36.811 1.00 41.72 345 TRP A O 1
ATOM 2459 N N . HIS A 1 346 ? 57.073 245.813 37.302 1.00 36.93 346 HIS A N 1
ATOM 2460 C CA . HIS A 1 346 ? 56.614 244.633 38.018 1.00 37.45 346 HIS A CA 1
ATOM 2461 C C . HIS A 1 346 ? 55.081 244.657 38.100 1.00 39.25 346 HIS A C 1
ATOM 2462 O O . HIS A 1 346 ? 54.488 245.713 38.144 1.00 39.28 346 HIS A O 1
ATOM 2469 N N . ALA A 1 347 ? 54.450 243.483 38.120 1.00 35.19 347 ALA A N 1
ATOM 2470 C CA . ALA A 1 347 ? 52.985 243.378 38.172 1.00 32.92 347 ALA A CA 1
ATOM 2471 C C . ALA A 1 347 ? 52.608 241.950 38.516 1.00 32.20 347 ALA A C 1
ATOM 2472 O O . ALA A 1 347 ? 53.425 241.013 38.371 1.00 33.75 347 ALA A O 1
ATOM 2474 N N . THR A 1 348 ? 51.399 241.772 39.003 1.00 29.79 348 THR A N 1
ATOM 2475 C CA . THR A 1 348 ? 50.789 240.438 39.017 1.00 35.56 348 THR A CA 1
ATOM 2476 C C . THR A 1 348 ? 50.534 240.103 37.507 1.00 36.06 348 THR A C 1
ATOM 2477 O O . THR A 1 348 ? 50.595 240.978 36.659 1.00 42.17 348 THR A O 1
ATOM 2481 N N . GLY A 1 349 ? 50.460 238.845 37.140 1.00 35.10 349 GLY A N 1
ATOM 2482 C CA . GLY A 1 349 ? 50.300 238.496 35.747 1.00 31.51 349 GLY A CA 1
ATOM 2483 C C . GLY A 1 349 ? 51.517 237.783 35.216 1.00 31.78 349 GLY A C 1
ATOM 2484 O O . GLY A 1 349 ? 52.401 237.376 35.969 1.00 33.54 349 GLY A O 1
ATOM 2485 N N . LEU A 1 350 ? 51.533 237.638 33.911 1.00 30.32 350 LEU A N 1
ATOM 2486 C CA . LEU A 1 350 ? 52.560 236.933 33.220 1.00 33.13 350 LEU A CA 1
ATOM 2487 C C . LEU A 1 350 ? 52.934 237.695 31.973 1.00 31.74 350 LEU A C 1
ATOM 2488 O O . LEU A 1 350 ? 52.082 238.320 31.348 1.00 31.27 350 LEU A O 1
ATOM 2493 N N . LEU A 1 351 ? 54.207 237.604 31.614 1.00 31.97 351 LEU A N 1
ATOM 2494 C CA . LEU A 1 351 ? 54.690 238.020 30.305 1.00 33.10 351 LEU A CA 1
ATOM 2495 C C . LEU A 1 351 ? 55.266 236.803 29.655 1.00 34.81 351 LEU A C 1
ATOM 2496 O O . LEU A 1 351 ? 56.126 236.155 30.224 1.00 34.34 351 LEU A O 1
ATOM 2501 N N . GLN A 1 352 ? 54.810 236.506 28.447 1.00 30.47 352 GLN A N 1
ATOM 2502 C CA . GLN A 1 352 ? 55.105 235.253 27.810 1.00 31.79 352 GLN A CA 1
ATOM 2503 C C . GLN A 1 352 ? 55.673 235.484 26.421 1.00 31.15 352 GLN A C 1
ATOM 2504 O O . GLN A 1 352 ? 55.180 236.330 25.669 1.00 26.71 352 GLN A O 1
ATOM 2510 N N . GLY A 1 353 ? 56.669 234.707 26.053 1.00 30.93 353 GLY A N 1
ATOM 2511 C CA . GLY A 1 353 ? 57.154 234.704 24.674 1.00 34.12 353 GLY A CA 1
ATOM 2512 C C . GLY A 1 353 ? 57.862 235.961 24.192 1.00 36.03 353 GLY A C 1
ATOM 2513 O O . GLY A 1 353 ? 58.052 236.156 22.972 1.00 36.26 353 GLY A O 1
ATOM 2514 N N . CYS A 1 354 ? 58.230 236.813 25.136 1.00 31.77 354 CYS A N 1
ATOM 2515 C CA . CYS A 1 354 ? 58.760 238.127 24.821 1.00 32.98 354 CYS A CA 1
ATOM 2516 C C . CYS A 1 354 ? 59.972 238.057 23.897 1.00 32.27 354 CYS A C 1
ATOM 2517 O O . CYS A 1 354 ? 60.852 237.215 24.058 1.00 32.63 354 CYS A O 1
ATOM 2520 N N . GLU A 1 355 ? 60.015 238.964 22.946 1.00 33.04 355 GLU A N 1
ATOM 2521 C CA . GLU A 1 355 ? 61.166 239.149 22.060 1.00 33.17 355 GLU A CA 1
ATOM 2522 C C . GLU A 1 355 ? 61.482 240.654 21.914 1.00 36.04 355 GLU A C 1
ATOM 2523 O O . GLU A 1 355 ? 60.561 241.532 21.990 1.00 30.73 355 GLU A O 1
ATOM 2529 N N . ARG A 1 356 ? 62.773 240.978 21.737 1.00 38.08 356 ARG A N 1
ATOM 2530 C CA . ARG A 1 356 ? 63.190 242.403 21.747 1.00 39.48 356 ARG A CA 1
ATOM 2531 C C . ARG A 1 356 ? 63.314 242.980 20.356 1.00 37.63 356 ARG A C 1
ATOM 2532 O O . ARG A 1 356 ? 63.844 242.342 19.462 1.00 36.38 356 ARG A O 1
ATOM 2540 N N . GLN A 1 357 ? 62.773 244.177 20.194 1.00 40.36 357 GLN A N 1
ATOM 2541 C CA . GLN A 1 357 ? 63.048 245.059 19.050 1.00 46.86 357 GLN A CA 1
ATOM 2542 C C . GLN A 1 357 ? 63.592 246.396 19.605 1.00 39.46 357 GLN A C 1
ATOM 2543 O O . GLN A 1 357 ? 62.834 247.194 20.191 1.00 35.58 357 GLN A O 1
ATOM 2549 N N . ALA A 1 358 ? 64.865 246.655 19.329 1.00 39.23 358 ALA A N 1
ATOM 2550 C CA . ALA A 1 358 ? 65.564 247.833 19.830 1.00 41.07 358 ALA A CA 1
ATOM 2551 C C . ALA A 1 358 ? 65.354 248.002 21.336 1.00 39.64 358 ALA A C 1
ATOM 2552 O O . ALA A 1 358 ? 65.794 247.140 22.100 1.00 41.49 358 ALA A O 1
ATOM 2554 N N . LYS A 1 359 ? 64.627 249.049 21.750 1.00 43.57 359 LYS A N 1
ATOM 2555 C CA . LYS A 1 359 ? 64.349 249.315 23.155 1.00 50.08 359 LYS A CA 1
ATOM 2556 C C . LYS A 1 359 ? 62.886 249.042 23.594 1.00 49.71 359 LYS A C 1
ATOM 2557 O O . LYS A 1 359 ? 62.379 249.577 24.603 1.00 41.63 359 LYS A O 1
ATOM 2563 N N . ARG A 1 360 ? 62.227 248.159 22.844 1.00 50.29 360 ARG A N 1
ATOM 2564 C CA . ARG A 1 360 ? 60.978 247.555 23.313 1.00 51.45 360 ARG A CA 1
ATOM 2565 C C . ARG A 1 360 ? 61.046 246.019 23.369 1.00 46.25 360 ARG A C 1
ATOM 2566 O O . ARG A 1 360 ? 61.763 245.345 22.628 1.00 38.30 360 ARG A O 1
ATOM 2574 N N . LEU A 1 361 ? 60.277 245.495 24.302 1.00 40.84 361 LEU A N 1
ATOM 2575 C CA . LEU A 1 361 ? 59.960 244.103 24.372 1.00 41.72 361 LEU A CA 1
ATOM 2576 C C . LEU A 1 361 ? 58.535 243.976 23.808 1.00 35.71 361 LEU A C 1
ATOM 2577 O O . LEU A 1 361 ? 57.655 244.747 24.162 1.00 30.71 361 LEU A O 1
ATOM 2582 N N . ILE A 1 362 ? 58.336 243.029 22.915 1.00 32.98 362 ILE A N 1
ATOM 2583 C CA . ILE A 1 362 ? 56.994 242.640 22.516 1.00 34.77 362 ILE A CA 1
ATOM 2584 C C . ILE A 1 362 ? 56.659 241.312 23.166 1.00 32.40 362 ILE A C 1
ATOM 2585 O O . ILE A 1 362 ? 57.371 240.324 22.946 1.00 33.66 362 ILE A O 1
ATOM 2590 N N . CYS A 1 363 ? 55.576 241.297 23.913 1.00 30.28 363 CYS A N 1
ATOM 2591 C CA . CYS A 1 363 ? 55.190 240.155 24.758 1.00 36.93 363 CYS A CA 1
ATOM 2592 C C . CYS A 1 363 ? 53.720 239.749 24.618 1.00 35.51 363 CYS A C 1
ATOM 2593 O O . CYS A 1 363 ? 52.859 240.587 24.338 1.00 31.83 363 CYS A O 1
ATOM 2596 N N . ALA A 1 364 ? 53.410 238.486 24.896 1.00 32.89 364 ALA A N 1
ATOM 2597 C CA . ALA A 1 364 ? 52.051 238.184 25.301 1.00 32.89 364 ALA A CA 1
ATOM 2598 C C . ALA A 1 364 ? 51.952 238.493 26.777 1.00 29.84 364 ALA A C 1
ATOM 2599 O O . ALA A 1 364 ? 52.923 238.365 27.496 1.00 29.79 364 ALA A O 1
ATOM 2601 N N . GLN A 1 365 ? 50.760 238.842 27.252 1.00 30.65 365 GLN A N 1
ATOM 2602 C CA . GLN A 1 365 ? 50.575 239.204 28.647 1.00 28.57 365 GLN A CA 1
ATOM 2603 C C . GLN A 1 365 ? 49.168 238.850 29.076 1.00 26.70 365 GLN A C 1
ATOM 2604 O O . GLN A 1 365 ? 48.230 238.883 28.260 1.00 28.88 365 GLN A O 1
ATOM 2610 N N . GLU A 1 366 ? 49.017 238.501 30.346 1.00 25.44 366 GLU A N 1
ATOM 2611 C CA . GLU A 1 366 ? 47.705 238.244 30.925 1.00 26.41 366 GLU A CA 1
ATOM 2612 C C . GLU A 1 366 ? 47.706 238.504 32.406 1.00 27.97 366 GLU A C 1
ATOM 2613 O O . GLU A 1 366 ? 48.757 238.515 33.023 1.00 28.75 366 GLU A O 1
ATOM 2619 N N . SER A 1 367 ? 46.522 238.763 32.947 1.00 27.62 367 SER A N 1
ATOM 2620 C CA . SER A 1 367 ? 46.370 238.920 34.359 1.00 28.23 367 SER A CA 1
ATOM 2621 C C . SER A 1 367 ? 44.934 238.582 34.705 1.00 27.16 367 SER A C 1
ATOM 2622 O O . SER A 1 367 ? 44.153 238.212 33.827 1.00 29.82 367 SER A O 1
ATOM 2625 N N . ALA A 1 368 ? 44.579 238.739 35.970 1.00 27.11 368 ALA A N 1
ATOM 2626 C CA . ALA A 1 368 ? 43.383 238.122 36.505 1.00 29.61 368 ALA A CA 1
ATOM 2627 C C . ALA A 1 368 ? 42.188 238.384 35.636 1.00 31.72 368 ALA A C 1
ATOM 2628 O O . ALA A 1 368 ? 41.406 237.446 35.390 1.00 31.27 368 ALA A O 1
ATOM 2630 N N . LEU A 1 369 ? 42.018 239.638 35.224 1.00 28.32 369 LEU A N 1
ATOM 2631 C CA . LEU A 1 369 ? 40.860 240.038 34.432 1.00 30.92 369 LEU A CA 1
ATOM 2632 C C . LEU A 1 369 ? 41.230 240.437 33.034 1.00 27.33 369 LEU A C 1
ATOM 2633 O O . LEU A 1 369 ? 40.414 241.006 32.336 1.00 27.70 369 LEU A O 1
ATOM 2638 N N . GLN A 1 370 ? 42.398 240.016 32.582 1.00 27.87 370 GLN A N 1
ATOM 2639 C CA . GLN A 1 370 ? 42.867 240.298 31.223 1.00 28.98 370 GLN A CA 1
ATOM 2640 C C . GLN A 1 370 ? 43.308 239.018 30.559 1.00 28.69 370 GLN A C 1
ATOM 2641 O O . GLN A 1 370 ? 44.336 238.476 30.891 1.00 29.34 370 GLN A O 1
ATOM 2647 N N . PRO A 1 371 ? 42.544 238.523 29.598 1.00 31.68 371 PRO A N 1
ATOM 2648 C CA . PRO A 1 371 ? 42.980 237.351 28.843 1.00 31.40 371 PRO A CA 1
ATOM 2649 C C . PRO A 1 371 ? 44.188 237.671 28.005 1.00 30.46 371 PRO A C 1
ATOM 2650 O O . PRO A 1 371 ? 44.507 238.823 27.782 1.00 30.14 371 PRO A O 1
ATOM 2654 N N . ARG A 1 372 ? 44.821 236.641 27.507 1.00 24.91 372 ARG A N 1
ATOM 2655 C CA . ARG A 1 372 ? 46.034 236.807 26.826 1.00 30.34 372 ARG A CA 1
ATOM 2656 C C . ARG A 1 372 ? 45.928 237.772 25.619 1.00 32.94 372 ARG A C 1
ATOM 2657 O O . ARG A 1 372 ? 45.059 237.637 24.736 1.00 34.72 372 ARG A O 1
ATOM 2665 N N . ARG A 1 373 ? 46.862 238.722 25.593 1.00 28.88 373 ARG A N 1
ATOM 2666 C CA . ARG A 1 373 ? 46.970 239.678 24.532 1.00 30.15 373 ARG A CA 1
ATOM 2667 C C . ARG A 1 373 ? 48.428 240.010 24.312 1.00 33.24 373 ARG A C 1
ATOM 2668 O O . ARG A 1 373 ? 49.307 239.588 25.091 1.00 31.28 373 ARG A O 1
ATOM 2676 N N . LEU A 1 374 ? 48.684 240.744 23.247 1.00 32.62 374 LEU A N 1
ATOM 2677 C CA . LEU A 1 374 ? 50.021 241.261 22.994 1.00 35.59 374 LEU A CA 1
ATOM 2678 C C . LEU A 1 374 ? 50.149 242.706 23.499 1.00 33.47 374 LEU A C 1
ATOM 2679 O O . LEU A 1 374 ? 49.235 243.501 23.388 1.00 32.70 374 LEU A O 1
ATOM 2684 N N . VAL A 1 375 ? 51.345 243.026 23.957 1.00 33.78 375 VAL A N 1
ATOM 2685 C CA . VAL A 1 375 ? 51.660 244.209 24.703 1.00 33.88 375 VAL A CA 1
ATOM 2686 C C . VAL A 1 375 ? 53.076 244.589 24.317 1.00 34.67 375 VAL A C 1
ATOM 2687 O O . VAL A 1 375 ? 53.856 243.714 23.884 1.00 34.77 375 VAL A O 1
ATOM 2691 N N . THR A 1 376 ? 53.399 245.892 24.372 1.00 36.61 376 THR A N 1
ATOM 2692 C CA . THR A 1 376 ? 54.815 246.342 24.265 1.00 41.09 376 THR A CA 1
ATOM 2693 C C . THR A 1 376 ? 55.281 246.916 25.566 1.00 36.30 376 THR A C 1
ATOM 2694 O O . THR A 1 376 ? 54.559 247.593 26.255 1.00 41.20 376 THR A O 1
ATOM 2698 N N . LEU A 1 377 ? 56.485 246.585 25.939 1.00 38.58 377 LEU A N 1
ATOM 2699 C CA . LEU A 1 377 ? 57.027 247.078 27.177 1.00 42.80 377 LEU A CA 1
ATOM 2700 C C . LEU A 1 377 ? 58.225 247.988 26.825 1.00 43.87 377 LEU A C 1
ATOM 2701 O O . LEU A 1 377 ? 59.173 247.560 26.169 1.00 45.76 377 LEU A O 1
ATOM 2706 N N . ASN A 1 378 ? 58.174 249.244 27.244 1.00 41.98 378 ASN A N 1
ATOM 2707 C CA . ASN A 1 378 ? 59.285 250.175 27.031 1.00 43.18 378 ASN A CA 1
ATOM 2708 C C . ASN A 1 378 ? 60.474 249.846 27.952 1.00 39.24 378 ASN A C 1
ATOM 2709 O O . ASN A 1 378 ? 60.363 249.872 29.172 1.00 42.68 378 ASN A O 1
ATOM 2714 N N . LEU A 1 379 ? 61.619 249.531 27.361 1.00 38.24 379 LEU A N 1
ATOM 2715 C CA . LEU A 1 379 ? 62.760 249.077 28.146 1.00 45.20 379 LEU A CA 1
ATOM 2716 C C . LEU A 1 379 ? 63.594 250.200 28.830 1.00 50.26 379 LEU A C 1
ATOM 2717 O O . LEU A 1 379 ? 64.659 249.926 29.409 1.00 57.89 379 LEU A O 1
ATOM 2722 N N . THR A 1 380 ? 63.126 251.440 28.737 1.00 49.59 380 THR A N 1
ATOM 2723 C CA . THR A 1 380 ? 63.759 252.566 29.385 1.00 52.41 380 THR A CA 1
ATOM 2724 C C . THR A 1 380 ? 62.902 252.959 30.567 1.00 52.96 380 THR A C 1
ATOM 2725 O O . THR A 1 380 ? 63.361 252.911 31.705 1.00 50.89 380 THR A O 1
ATOM 2729 N N . SER A 1 381 ? 61.641 253.304 30.280 1.00 54.77 381 SER A N 1
ATOM 2730 C CA . SER A 1 381 ? 60.676 253.712 31.307 1.00 51.51 381 SER A CA 1
ATOM 2731 C C . SER A 1 381 ? 59.981 252.552 32.021 1.00 53.86 381 SER A C 1
ATOM 2732 O O . SER A 1 381 ? 59.461 252.730 33.119 1.00 50.09 381 SER A O 1
ATOM 2735 N N . GLY A 1 382 ? 59.920 251.379 31.383 1.00 53.77 382 GLY A N 1
ATOM 2736 C CA . GLY A 1 382 ? 59.180 250.241 31.956 1.00 53.97 382 GLY A CA 1
ATOM 2737 C C . GLY A 1 382 ? 57.659 250.326 31.763 1.00 50.79 382 GLY A C 1
ATOM 2738 O O . GLY A 1 382 ? 56.913 249.599 32.384 1.00 50.00 382 GLY A O 1
ATOM 2739 N N . GLN A 1 383 ? 57.205 251.198 30.878 1.00 46.25 383 GLN A N 1
ATOM 2740 C CA . GLN A 1 383 ? 55.791 251.320 30.584 1.00 52.16 383 GLN A CA 1
ATOM 2741 C C . GLN A 1 383 ? 55.268 250.251 29.615 1.00 42.66 383 GLN A C 1
ATOM 2742 O O . GLN A 1 383 ? 55.868 249.963 28.579 1.00 36.93 383 GLN A O 1
ATOM 2748 N N . MET A 1 384 ? 54.104 249.715 29.962 1.00 43.98 384 MET A N 1
ATOM 2749 C CA . MET A 1 384 ? 53.450 248.649 29.191 1.00 40.73 384 MET A CA 1
ATOM 2750 C C . MET A 1 384 ? 52.277 249.238 28.468 1.00 38.88 384 MET A C 1
ATOM 2751 O O . MET A 1 384 ? 51.425 249.851 29.103 1.00 33.21 384 MET A O 1
ATOM 2756 N N . SER A 1 385 ? 52.205 248.993 27.168 1.00 37.35 385 SER A N 1
ATOM 2757 C CA . SER A 1 385 ? 51.095 249.448 26.367 1.00 42.00 385 SER A CA 1
ATOM 2758 C C . SER A 1 385 ? 50.511 248.301 25.537 1.00 41.70 385 SER A C 1
ATOM 2759 O O . SER A 1 385 ? 51.263 247.451 25.055 1.00 35.49 385 SER A O 1
ATOM 2762 N N . PRO A 1 386 ? 49.183 248.307 25.320 1.00 40.34 386 PRO A N 1
ATOM 2763 C CA . PRO A 1 386 ? 48.472 247.367 24.451 1.00 41.50 386 PRO A CA 1
ATOM 2764 C C . PRO A 1 386 ? 49.004 247.434 23.065 1.00 37.68 386 PRO A C 1
ATOM 2765 O O . PRO A 1 386 ? 49.294 248.504 22.621 1.00 37.02 386 PRO A O 1
ATOM 2769 N N . LEU A 1 387 ? 49.196 246.294 22.432 1.00 34.47 387 LEU A N 1
ATOM 2770 C CA . LEU A 1 387 ? 49.514 246.225 21.017 1.00 35.61 387 LEU A CA 1
ATOM 2771 C C . LEU A 1 387 ? 48.373 245.540 20.243 1.00 36.87 387 LEU A C 1
ATOM 2772 O O . LEU A 1 387 ? 47.918 246.063 19.267 1.00 33.58 387 LEU A O 1
ATOM 2777 N N . TYR A 1 388 ? 47.918 244.372 20.701 1.00 38.28 388 TYR A N 1
ATOM 2778 C CA . TYR A 1 388 ? 46.840 243.613 20.041 1.00 38.54 388 TYR A CA 1
ATOM 2779 C C . TYR A 1 388 ? 46.065 242.729 21.034 1.00 39.59 388 TYR A C 1
ATOM 2780 O O . TYR A 1 388 ? 46.663 241.883 21.706 1.00 33.10 388 TYR A O 1
ATOM 2789 N N . ASP A 1 389 ? 44.748 242.925 21.111 1.00 36.79 389 ASP A N 1
ATOM 2790 C CA . ASP A 1 389 ? 43.908 242.140 21.995 1.00 34.33 389 ASP A CA 1
ATOM 2791 C C . ASP A 1 389 ? 42.877 241.422 21.144 1.00 36.65 389 ASP A C 1
ATOM 2792 O O . ASP A 1 389 ? 42.031 242.077 20.560 1.00 35.50 389 ASP A O 1
ATOM 2797 N N . PRO A 1 390 ? 42.959 240.068 21.054 1.00 36.81 390 PRO A N 1
ATOM 2798 C CA . PRO A 1 390 ? 42.036 239.356 20.198 1.00 35.04 390 PRO A CA 1
ATOM 2799 C C . PRO A 1 390 ? 40.662 239.318 20.829 1.00 33.30 390 PRO A C 1
ATOM 2800 O O . PRO A 1 390 ? 39.753 238.844 20.189 1.00 38.08 390 PRO A O 1
ATOM 2804 N N . ASN A 1 391 ? 40.496 239.749 22.075 1.00 29.45 391 ASN A N 1
ATOM 2805 C CA . ASN A 1 391 ? 39.170 239.859 22.634 1.00 31.40 391 ASN A CA 1
ATOM 2806 C C . ASN A 1 391 ? 38.656 241.344 22.747 1.00 41.87 391 ASN A C 1
ATOM 2807 O O . ASN A 1 391 ? 39.433 242.256 22.721 1.00 46.01 391 ASN A O 1
ATOM 2812 N N . PRO A 1 392 ? 37.323 241.577 22.815 1.00 58.94 392 PRO A N 1
ATOM 2813 C CA . PRO A 1 392 ? 36.984 242.973 23.164 1.00 56.69 392 PRO A CA 1
ATOM 2814 C C . PRO A 1 392 ? 37.439 243.184 24.563 1.00 62.39 392 PRO A C 1
ATOM 2815 O O . PRO A 1 392 ? 37.816 242.206 25.249 1.00 53.51 392 PRO A O 1
ATOM 2819 N N . ASP A 1 393 ? 37.403 244.447 24.960 1.00 65.73 393 ASP A N 1
ATOM 2820 C CA . ASP A 1 393 ? 37.619 244.871 26.347 1.00 73.50 393 ASP A CA 1
ATOM 2821 C C . ASP A 1 393 ? 36.541 244.267 27.297 1.00 70.56 393 ASP A C 1
ATOM 2822 O O . ASP A 1 393 ? 35.337 244.467 27.155 1.00 64.25 393 ASP A O 1
ATOM 2827 N N . LEU A 1 394 ? 36.983 243.560 28.309 1.00 73.11 394 LEU A N 1
ATOM 2828 C CA . LEU A 1 394 ? 36.040 242.927 29.199 1.00 75.31 394 LEU A CA 1
ATOM 2829 C C . LEU A 1 394 ? 35.368 243.876 30.186 1.00 74.45 394 LEU A C 1
ATOM 2830 O O . LEU A 1 394 ? 34.455 243.442 30.907 1.00 71.19 394 LEU A O 1
ATOM 2835 N N . SER A 1 395 ? 35.809 245.136 30.281 1.00 69.33 395 SER A N 1
ATOM 2836 C CA . SER A 1 395 ? 35.018 246.132 31.049 1.00 72.36 395 SER A CA 1
ATOM 2837 C C . SER A 1 395 ? 33.638 246.409 30.381 1.00 60.26 395 SER A C 1
ATOM 2838 O O . SER A 1 395 ? 32.755 246.938 31.049 1.00 58.56 395 SER A O 1
ATOM 2841 N N . ARG A 1 396 ? 33.445 246.022 29.105 1.00 55.79 396 ARG A N 1
ATOM 2842 C CA . ARG A 1 396 ? 32.066 245.804 28.550 1.00 61.74 396 ARG A CA 1
ATOM 2843 C C . ARG A 1 396 ? 31.132 244.873 29.369 1.00 52.22 396 ARG A C 1
ATOM 2844 O O . ARG A 1 396 ? 29.927 244.945 29.246 1.00 51.81 396 ARG A O 1
ATOM 2852 N N . TYR A 1 397 ? 31.702 244.008 30.207 1.00 45.24 397 TYR A N 1
ATOM 2853 C CA . TYR A 1 397 ? 30.936 243.046 30.944 1.00 42.78 397 TYR A CA 1
ATOM 2854 C C . TYR A 1 397 ? 30.964 243.497 32.387 1.00 41.58 397 TYR A C 1
ATOM 2855 O O . TYR A 1 397 ? 31.825 244.252 32.755 1.00 36.19 397 TYR A O 1
ATOM 2864 N N . ARG A 1 398 ? 30.009 243.068 33.200 1.00 44.23 398 ARG A N 1
ATOM 2865 C CA . ARG A 1 398 ? 30.071 243.349 34.629 1.00 48.56 398 ARG A CA 1
ATOM 2866 C C . ARG A 1 398 ? 30.962 242.300 35.257 1.00 44.03 398 ARG A C 1
ATOM 2867 O O . ARG A 1 398 ? 30.541 241.168 35.514 1.00 48.45 398 ARG A O 1
ATOM 2875 N N . LEU A 1 399 ? 32.189 242.702 35.517 1.00 39.63 399 LEU A N 1
ATOM 2876 C CA . LEU A 1 399 ? 33.189 241.831 36.014 1.00 40.90 399 LEU A CA 1
ATOM 2877 C C . LEU A 1 399 ? 33.093 241.636 37.522 1.00 43.08 399 LEU A C 1
ATOM 2878 O O . LEU A 1 399 ? 32.816 242.543 38.244 1.00 43.35 399 LEU A O 1
ATOM 2883 N N . PRO A 1 400 ? 33.313 240.402 37.992 1.00 45.71 400 PRO A N 1
ATOM 2884 C CA . PRO A 1 400 ? 33.514 240.121 39.400 1.00 45.88 400 PRO A CA 1
ATOM 2885 C C . PRO A 1 400 ? 34.655 240.934 39.946 1.00 44.53 400 PRO A C 1
ATOM 2886 O O . PRO A 1 400 ? 35.520 241.422 39.186 1.00 40.55 400 PRO A O 1
ATOM 2890 N N . LYS A 1 401 ? 34.656 241.063 41.260 1.00 44.10 401 LYS A N 1
ATOM 2891 C CA . LYS A 1 401 ? 35.709 241.758 41.966 1.00 46.94 401 LYS A CA 1
ATOM 2892 C C . LYS A 1 401 ? 36.782 240.704 42.320 1.00 41.45 401 LYS A C 1
ATOM 2893 O O . LYS A 1 401 ? 36.447 239.629 42.804 1.00 38.96 401 LYS A O 1
ATOM 2899 N N . VAL A 1 402 ? 38.057 241.022 42.087 1.00 36.39 402 VAL A N 1
ATOM 2900 C CA . VAL A 1 402 ? 39.175 240.165 42.431 1.00 37.00 402 VAL A CA 1
ATOM 2901 C C . VAL A 1 402 ? 40.090 240.776 43.495 1.00 40.46 402 VAL A C 1
ATOM 2902 O O . VAL A 1 402 ? 40.454 241.932 43.412 1.00 42.12 402 VAL A O 1
ATOM 2906 N N . GLU A 1 403 ? 40.539 239.975 44.438 1.00 37.50 403 GLU A N 1
ATOM 2907 C CA . GLU A 1 403 ? 41.429 240.450 45.447 1.00 41.23 403 GLU A CA 1
ATOM 2908 C C . GLU A 1 403 ? 42.473 239.362 45.714 1.00 38.68 403 GLU A C 1
ATOM 2909 O O . GLU A 1 403 ? 42.125 238.222 45.975 1.00 38.39 403 GLU A O 1
ATOM 2915 N N . ARG A 1 404 ? 43.750 239.696 45.664 1.00 33.63 404 ARG A N 1
ATOM 2916 C CA . ARG A 1 404 ? 44.781 238.715 45.944 1.00 36.48 404 ARG A CA 1
ATOM 2917 C C . ARG A 1 404 ? 44.991 238.509 47.425 1.00 38.46 404 ARG A C 1
ATOM 2918 O O . ARG A 1 404 ? 45.211 239.472 48.122 1.00 43.83 404 ARG A O 1
ATOM 2926 N N . LEU A 1 405 ? 44.912 237.253 47.877 1.00 38.50 405 LEU A N 1
ATOM 2927 C CA . LEU A 1 405 ? 45.048 236.847 49.265 1.00 39.38 405 LEU A CA 1
ATOM 2928 C C . LEU A 1 405 ? 46.466 236.376 49.487 1.00 38.07 405 LEU A C 1
ATOM 2929 O O . LEU A 1 405 ? 47.059 235.734 48.603 1.00 34.89 405 LEU A O 1
ATOM 2934 N N . THR A 1 406 ? 46.953 236.607 50.709 1.00 37.16 406 THR A N 1
ATOM 2935 C CA . THR A 1 406 ? 48.245 236.153 51.116 1.00 37.48 406 THR A CA 1
ATOM 2936 C C . THR A 1 406 ? 48.242 235.704 52.537 1.00 37.70 406 THR A C 1
ATOM 2937 O O . THR A 1 406 ? 47.592 236.285 53.417 1.00 42.58 406 THR A O 1
ATOM 2941 N N . LEU A 1 407 ? 48.960 234.625 52.770 1.00 35.23 407 LEU A N 1
ATOM 2942 C CA . LEU A 1 407 ? 49.133 234.159 54.091 1.00 37.49 407 LEU A CA 1
ATOM 2943 C C . LEU A 1 407 ? 50.358 233.241 54.164 1.00 38.22 407 LEU A C 1
ATOM 2944 O O . LEU A 1 407 ? 50.970 232.896 53.130 1.00 37.83 407 LEU A O 1
ATOM 2949 N N . ARG A 1 408 ? 50.752 232.922 55.390 1.00 35.77 408 ARG A N 1
ATOM 2950 C CA . ARG A 1 408 ? 51.817 231.999 55.600 1.00 39.36 408 ARG A CA 1
ATOM 2951 C C . ARG A 1 408 ? 51.067 230.850 56.164 1.00 42.16 408 ARG A C 1
ATOM 2952 O O . ARG A 1 408 ? 50.195 231.059 57.001 1.00 41.55 408 ARG A O 1
ATOM 2960 N N . ASN A 1 409 ? 51.352 229.656 55.675 1.00 41.75 409 ASN A N 1
ATOM 2961 C CA . ASN A 1 409 ? 50.601 228.510 56.109 1.00 46.14 409 ASN A CA 1
ATOM 2962 C C . ASN A 1 409 ? 51.214 227.940 57.371 1.00 52.63 409 ASN A C 1
ATOM 2963 O O . ASN A 1 409 ? 52.283 228.396 57.813 1.00 48.92 409 ASN A O 1
ATOM 2968 N N . ARG A 1 410 ? 50.542 226.938 57.931 1.00 54.74 410 ARG A N 1
ATOM 2969 C CA . ARG A 1 410 ? 50.973 226.328 59.178 1.00 60.80 410 ARG A CA 1
ATOM 2970 C C . ARG A 1 410 ? 52.352 225.663 59.088 1.00 59.11 410 ARG A C 1
ATOM 2971 O O . ARG A 1 410 ? 53.010 225.447 60.092 1.00 69.30 410 ARG A O 1
ATOM 2979 N N . ASN A 1 411 ? 52.846 225.403 57.896 1.00 49.46 411 ASN A N 1
ATOM 2980 C CA . ASN A 1 411 ? 54.195 224.910 57.771 1.00 46.39 411 ASN A CA 1
ATOM 2981 C C . ASN A 1 411 ? 55.181 226.006 57.471 1.00 45.41 411 ASN A C 1
ATOM 2982 O O . ASN A 1 411 ? 56.302 225.705 57.035 1.00 46.41 411 ASN A O 1
ATOM 2987 N N . GLY A 1 412 ? 54.773 227.271 57.661 1.00 45.76 412 GLY A N 1
ATOM 2988 C CA . GLY A 1 412 ? 55.694 228.410 57.461 1.00 46.29 412 GLY A CA 1
ATOM 2989 C C . GLY A 1 412 ? 55.880 228.875 56.021 1.00 44.46 412 GLY A C 1
ATOM 2990 O O . GLY A 1 412 ? 56.786 229.605 55.716 1.00 44.17 412 GLY A O 1
ATOM 2991 N N . ILE A 1 413 ? 55.054 228.406 55.101 1.00 48.88 413 ILE A N 1
ATOM 2992 C CA . ILE A 1 413 ? 55.319 228.642 53.675 1.00 45.27 413 ILE A CA 1
ATOM 2993 C C . ILE A 1 413 ? 54.425 229.741 53.195 1.00 37.78 413 ILE A C 1
ATOM 2994 O O . ILE A 1 413 ? 53.269 229.798 53.552 1.00 37.98 413 ILE A O 1
ATOM 2999 N N . GLU A 1 414 ? 54.986 230.631 52.411 1.00 35.76 414 GLU A N 1
ATOM 3000 C CA . GLU A 1 414 ? 54.234 231.743 51.845 1.00 39.22 414 GLU A CA 1
ATOM 3001 C C . GLU A 1 414 ? 53.263 231.231 50.786 1.00 34.84 414 GLU A C 1
ATOM 3002 O O . GLU A 1 414 ? 53.632 230.451 49.936 1.00 32.38 414 GLU A O 1
ATOM 3008 N N . VAL A 1 415 ? 52.033 231.705 50.848 1.00 34.91 415 VAL A N 1
ATOM 3009 C CA . VAL A 1 415 ? 50.991 231.285 49.946 1.00 35.96 415 VAL A CA 1
ATOM 3010 C C . VAL A 1 415 ? 50.323 232.505 49.330 1.00 34.67 415 VAL A C 1
ATOM 3011 O O . VAL A 1 415 ? 50.072 233.477 50.036 1.00 33.23 415 VAL A O 1
ATOM 3015 N N . PHE A 1 416 ? 50.037 232.469 48.027 1.00 30.46 416 PHE A N 1
ATOM 3016 C CA . PHE A 1 416 ? 49.034 233.398 47.516 1.00 33.85 416 PHE A CA 1
ATOM 3017 C C . PHE A 1 416 ? 47.883 232.630 46.857 1.00 32.57 416 PHE A C 1
ATOM 3018 O O . PHE A 1 416 ? 48.030 231.434 46.518 1.00 31.45 416 PHE A O 1
ATOM 3026 N N . SER A 1 417 ? 46.754 233.311 46.727 1.00 30.39 417 SER A N 1
ATOM 3027 C CA . SER A 1 417 ? 45.639 232.847 45.938 1.00 29.83 417 SER A CA 1
ATOM 3028 C C . SER A 1 417 ? 44.756 234.018 45.620 1.00 33.34 417 SER A C 1
ATOM 3029 O O . SER A 1 417 ? 44.966 235.075 46.174 1.00 37.24 417 SER A O 1
ATOM 3032 N N . ASP A 1 418 ? 43.789 233.859 44.715 1.00 32.38 418 ASP A N 1
ATOM 3033 C CA . ASP A 1 418 ? 42.889 234.939 44.335 1.00 31.99 418 ASP A CA 1
ATOM 3034 C C . ASP A 1 418 ? 41.476 234.648 44.787 1.00 32.89 418 ASP A C 1
ATOM 3035 O O . ASP A 1 418 ? 41.010 233.543 44.642 1.00 34.95 418 ASP A O 1
ATOM 3040 N N . LEU A 1 419 ? 40.835 235.638 45.416 1.00 31.16 419 LEU A N 1
ATOM 3041 C CA . LEU A 1 419 ? 39.476 235.590 45.818 1.00 30.76 419 LEU A CA 1
ATOM 3042 C C . LEU A 1 419 ? 38.678 236.334 44.764 1.00 31.70 419 LEU A C 1
ATOM 3043 O O . LEU A 1 419 ? 39.004 237.453 44.400 1.00 29.35 419 LEU A O 1
ATOM 3048 N N . VAL A 1 420 ? 37.614 235.705 44.275 1.00 30.39 420 VAL A N 1
ATOM 3049 C CA . VAL A 1 420 ? 36.758 236.331 43.291 1.00 28.71 420 VAL A CA 1
ATOM 3050 C C . VAL A 1 420 ? 35.386 236.428 43.859 1.00 28.23 420 VAL A C 1
ATOM 3051 O O . VAL A 1 420 ? 34.869 235.436 44.378 1.00 28.88 420 VAL A O 1
ATOM 3055 N N . LEU A 1 421 ? 34.763 237.603 43.810 1.00 28.91 421 LEU A N 1
ATOM 3056 C CA . LEU A 1 421 ? 33.426 237.767 44.404 1.00 31.50 421 LEU A CA 1
ATOM 3057 C C . LEU A 1 421 ? 32.420 238.152 43.365 1.00 32.48 421 LEU A C 1
ATOM 3058 O O . LEU A 1 421 ? 32.751 238.787 42.385 1.00 34.05 421 LEU A O 1
ATOM 3063 N N . PRO A 1 422 ? 31.163 237.817 43.590 1.00 34.20 422 PRO A N 1
ATOM 3064 C CA . PRO A 1 422 ? 30.156 238.199 42.620 1.00 37.83 422 PRO A CA 1
ATOM 3065 C C . PRO A 1 422 ? 30.118 239.691 42.408 1.00 44.46 422 PRO A C 1
ATOM 3066 O O . PRO A 1 422 ? 30.372 240.424 43.347 1.00 50.25 422 PRO A O 1
ATOM 3070 N N . PRO A 1 423 ? 29.820 240.145 41.179 1.00 50.07 423 PRO A N 1
ATOM 3071 C CA . PRO A 1 423 ? 29.706 241.598 40.902 1.00 59.60 423 PRO A CA 1
ATOM 3072 C C . PRO A 1 423 ? 28.871 242.462 41.910 1.00 57.47 423 PRO A C 1
ATOM 3073 O O . PRO A 1 423 ? 29.290 243.569 42.238 1.00 58.17 423 PRO A O 1
ATOM 3077 N N . ASP A 1 424 ? 27.749 241.939 42.408 1.00 64.20 424 ASP A N 1
ATOM 3078 C CA . ASP A 1 424 ? 26.846 242.689 43.311 1.00 68.62 424 ASP A CA 1
ATOM 3079 C C . ASP A 1 424 ? 27.162 242.402 44.778 1.00 72.50 424 ASP A C 1
ATOM 3080 O O . ASP A 1 424 ? 26.305 242.560 45.642 1.00 70.93 424 ASP A O 1
ATOM 3085 N N . TYR A 1 425 ? 28.383 241.969 45.078 1.00 76.64 425 TYR A N 1
ATOM 3086 C CA . TYR A 1 425 ? 28.693 241.547 46.436 1.00 78.32 425 TYR A CA 1
ATOM 3087 C C . TYR A 1 425 ? 28.563 242.681 47.417 1.00 80.39 425 TYR A C 1
ATOM 3088 O O . TYR A 1 425 ? 29.290 243.659 47.299 1.00 81.03 425 TYR A O 1
ATOM 3097 N N . GLN A 1 426 ? 27.659 242.542 48.381 1.00 78.97 426 GLN A N 1
ATOM 3098 C CA . GLN A 1 426 ? 27.580 243.501 49.498 1.00 87.39 426 GLN A CA 1
ATOM 3099 C C . GLN A 1 426 ? 28.278 242.873 50.687 1.00 81.79 426 GLN A C 1
ATOM 3100 O O . GLN A 1 426 ? 27.950 241.740 51.042 1.00 84.50 426 GLN A O 1
ATOM 3106 N N . LEU A 1 427 ? 29.229 243.575 51.303 1.00 75.19 427 LEU A N 1
ATOM 3107 C CA . LEU A 1 427 ? 29.879 243.059 52.537 1.00 82.41 427 LEU A CA 1
ATOM 3108 C C . LEU A 1 427 ? 28.829 242.776 53.614 1.00 76.29 427 LEU A C 1
ATOM 3109 O O . LEU A 1 427 ? 27.861 243.539 53.728 1.00 76.22 427 LEU A O 1
ATOM 3114 N N . GLY A 1 428 ? 29.005 241.675 54.360 1.00 68.53 428 GLY A N 1
ATOM 3115 C CA . GLY A 1 428 ? 28.028 241.227 55.364 1.00 64.42 428 GLY A CA 1
ATOM 3116 C C . GLY A 1 428 ? 27.351 239.934 54.960 1.00 68.18 428 GLY A C 1
ATOM 3117 O O . GLY A 1 428 ? 26.739 239.236 55.790 1.00 63.82 428 GLY A O 1
ATOM 3118 N N . THR A 1 429 ? 27.486 239.616 53.674 1.00 64.16 429 THR A N 1
ATOM 3119 C CA . THR A 1 429 ? 26.823 238.493 53.048 1.00 68.62 429 THR A CA 1
ATOM 3120 C C . THR A 1 429 ? 27.761 237.290 53.172 1.00 61.72 429 THR A C 1
ATOM 3121 O O . THR A 1 429 ? 28.891 237.361 52.672 1.00 56.10 429 THR A O 1
ATOM 3125 N N . ARG A 1 430 ? 27.316 236.198 53.808 1.00 52.92 430 ARG A N 1
ATOM 3126 C CA . ARG A 1 430 ? 28.128 234.958 53.826 1.00 53.33 430 ARG A CA 1
ATOM 3127 C C . ARG A 1 430 ? 27.822 234.065 52.638 1.00 49.00 430 ARG A C 1
ATOM 3128 O O . ARG A 1 430 ? 26.732 233.542 52.547 1.00 46.46 430 ARG A O 1
ATOM 3136 N N . LEU A 1 431 ? 28.787 233.876 51.744 1.00 44.46 431 LEU A N 1
ATOM 3137 C CA . LEU A 1 431 ? 28.571 233.126 50.474 1.00 42.77 431 LEU A CA 1
ATOM 3138 C C . LEU A 1 431 ? 28.996 231.643 50.503 1.00 36.79 431 LEU A C 1
ATOM 3139 O O . LEU A 1 431 ? 29.859 231.271 51.252 1.00 36.41 431 LEU A O 1
ATOM 3144 N N . PRO A 1 432 ? 28.379 230.805 49.661 1.00 33.85 432 PRO A N 1
ATOM 3145 C CA . PRO A 1 432 ? 29.005 229.503 49.396 1.00 30.77 432 PRO A CA 1
ATOM 3146 C C . PRO A 1 432 ? 30.287 229.723 48.595 1.00 27.99 432 PRO A C 1
ATOM 3147 O O . PRO A 1 432 ? 30.444 230.716 47.887 1.00 29.80 432 PRO A O 1
ATOM 3151 N N . LEU A 1 433 ? 31.236 228.845 48.790 1.00 27.92 433 LEU A N 1
ATOM 3152 C CA . LEU A 1 433 ? 32.524 228.954 48.189 1.00 26.15 433 LEU A CA 1
ATOM 3153 C C . LEU A 1 433 ? 32.810 227.780 47.266 1.00 28.80 433 LEU A C 1
ATOM 3154 O O . LEU A 1 433 ? 32.539 226.607 47.610 1.00 29.52 433 LEU A O 1
ATOM 3159 N N . VAL A 1 434 ? 33.440 228.074 46.140 1.00 27.44 434 VAL A N 1
ATOM 3160 C CA . VAL A 1 434 ? 33.957 227.022 45.260 1.00 26.91 434 VAL A CA 1
ATOM 3161 C C . VAL A 1 434 ? 35.447 227.251 45.060 1.00 26.92 434 VAL A C 1
ATOM 3162 O O . VAL A 1 434 ? 35.886 228.367 44.750 1.00 27.53 434 VAL A O 1
ATOM 3166 N N . ILE A 1 435 ? 36.221 226.191 45.219 1.00 26.76 435 ILE A N 1
ATOM 3167 C CA . ILE A 1 435 ? 37.677 226.245 45.071 1.00 26.92 435 ILE A CA 1
ATOM 3168 C C . ILE A 1 435 ? 38.077 225.659 43.711 1.00 25.59 435 ILE A C 1
ATOM 3169 O O . ILE A 1 435 ? 37.676 224.529 43.378 1.00 23.86 435 ILE A O 1
ATOM 3174 N N . VAL A 1 436 ? 38.824 226.461 42.938 1.00 23.54 436 VAL A N 1
ATOM 3175 C CA . VAL A 1 436 ? 39.371 226.102 41.650 1.00 24.56 436 VAL A CA 1
ATOM 3176 C C . VAL A 1 436 ? 40.904 226.059 41.803 1.00 28.72 436 VAL A C 1
ATOM 3177 O O . VAL A 1 436 ? 41.476 226.974 42.395 1.00 32.37 436 VAL A O 1
ATOM 3181 N N . GLN A 1 437 ? 41.553 225.013 41.276 1.00 24.01 437 GLN A N 1
ATOM 3182 C CA . GLN A 1 437 ? 42.973 224.816 41.400 1.00 25.97 437 GLN A CA 1
ATOM 3183 C C . GLN A 1 437 ? 43.683 224.723 40.016 1.00 28.81 437 GLN A C 1
ATOM 3184 O O . GLN A 1 437 ? 43.026 224.531 39.005 1.00 27.85 437 GLN A O 1
ATOM 3190 N N . TYR A 1 438 ? 45.019 224.751 39.947 1.00 30.07 438 TYR A N 1
ATOM 3191 C CA . TYR A 1 438 ? 45.927 224.984 41.072 1.00 32.52 438 TYR A CA 1
ATOM 3192 C C . TYR A 1 438 ? 46.993 226.005 40.733 1.00 33.20 438 TYR A C 1
ATOM 3193 O O . TYR A 1 438 ? 48.029 226.041 41.403 1.00 32.22 438 TYR A O 1
ATOM 3202 N N . SER A 1 439 ? 46.729 226.810 39.697 1.00 32.30 439 SER A N 1
ATOM 3203 C CA . SER A 1 439 ? 47.532 227.970 39.409 1.00 36.20 439 SER A CA 1
ATOM 3204 C C . SER A 1 439 ? 46.660 229.178 39.131 1.00 37.84 439 SER A C 1
ATOM 3205 O O . SER A 1 439 ? 45.617 229.094 38.465 1.00 38.70 439 SER A O 1
ATOM 3208 N N . SER A 1 440 ? 47.126 230.307 39.657 1.00 35.44 440 SER A N 1
ATOM 3209 C CA . SER A 1 440 ? 46.386 231.543 39.618 1.00 36.34 440 SER A CA 1
ATOM 3210 C C . SER A 1 440 ? 47.251 232.729 39.214 1.00 32.52 440 SER A C 1
ATOM 3211 O O . SER A 1 440 ? 47.014 233.836 39.685 1.00 33.56 440 SER A O 1
ATOM 3214 N N . ARG A 1 441 ? 48.196 232.542 38.302 1.00 33.78 441 ARG A N 1
ATOM 3215 C CA . ARG A 1 441 ? 49.070 233.660 37.947 1.00 35.21 441 ARG A CA 1
ATOM 3216 C C . ARG A 1 441 ? 48.481 234.580 36.931 1.00 36.15 441 ARG A C 1
ATOM 3217 O O . ARG A 1 441 ? 48.832 235.765 36.905 1.00 38.93 441 ARG A O 1
ATOM 3225 N N . GLY A 1 442 ? 47.614 234.042 36.076 1.00 31.84 442 GLY A N 1
ATOM 3226 C CA . GLY A 1 442 ? 47.247 234.699 34.826 1.00 28.62 442 GLY A CA 1
ATOM 3227 C C . GLY A 1 442 ? 45.774 234.953 34.847 1.00 27.72 442 GLY A C 1
ATOM 3228 O O . GLY A 1 442 ? 45.203 235.226 35.908 1.00 27.40 442 GLY A O 1
ATOM 3229 N N . PHE A 1 443 ? 45.171 234.866 33.662 1.00 26.26 443 PHE A N 1
ATOM 3230 C CA . PHE A 1 443 ? 43.769 235.179 33.496 1.00 27.66 443 PHE A CA 1
ATOM 3231 C C . PHE A 1 443 ? 42.916 234.130 34.223 1.00 25.42 443 PHE A C 1
ATOM 3232 O O . PHE A 1 443 ? 43.202 232.961 34.157 1.00 25.29 443 PHE A O 1
ATOM 3240 N N . LEU A 1 444 ? 41.933 234.575 34.971 1.00 24.79 444 LEU A N 1
ATOM 3241 C CA . LEU A 1 444 ? 41.014 233.659 35.667 1.00 26.83 444 LEU A CA 1
ATOM 3242 C C . LEU A 1 444 ? 40.043 233.065 34.671 1.00 27.78 444 LEU A C 1
ATOM 3243 O O . LEU A 1 444 ? 39.029 233.678 34.359 1.00 29.44 444 LEU A O 1
ATOM 3248 N N . ARG A 1 445 ? 40.394 231.905 34.108 1.00 27.87 445 ARG A N 1
ATOM 3249 C CA . ARG A 1 445 ? 39.608 231.287 33.037 1.00 25.49 445 ARG A CA 1
ATOM 3250 C C . ARG A 1 445 ? 38.957 230.037 33.649 1.00 26.46 445 ARG A C 1
ATOM 3251 O O . ARG A 1 445 ? 37.856 230.156 34.207 1.00 25.60 445 ARG A O 1
ATOM 3259 N N . GLY A 1 446 ? 39.630 228.887 33.620 1.00 24.21 446 GLY A N 1
ATOM 3260 C CA . GLY A 1 446 ? 39.020 227.638 34.129 1.00 25.62 446 GLY A CA 1
ATOM 3261 C C . GLY A 1 446 ? 39.912 226.880 35.089 1.00 23.00 446 GLY A C 1
ATOM 3262 O O . GLY A 1 446 ? 39.686 225.699 35.384 1.00 22.78 446 GLY A O 1
ATOM 3263 N N . GLY A 1 447 ? 40.937 227.554 35.608 1.00 23.93 447 GLY A N 1
ATOM 3264 C CA . GLY A 1 447 ? 41.912 226.884 36.465 1.00 22.11 447 GLY A CA 1
ATOM 3265 C C . GLY A 1 447 ? 42.711 225.922 35.640 1.00 21.77 447 GLY A C 1
ATOM 3266 O O . GLY A 1 447 ? 42.680 225.991 34.416 1.00 22.35 447 GLY A O 1
ATOM 3267 N N . THR A 1 448 ? 43.423 225.000 36.262 1.00 20.47 448 THR A N 1
ATOM 3268 C CA . THR A 1 448 ? 44.303 224.147 35.488 1.00 22.57 448 THR A CA 1
ATOM 3269 C C . THR A 1 448 ? 43.475 223.282 34.587 1.00 24.32 448 THR A C 1
ATOM 3270 O O . THR A 1 448 ? 42.480 222.669 35.006 1.00 23.35 448 THR A O 1
ATOM 3274 N N . GLY A 1 449 ? 43.869 223.238 33.329 1.00 26.60 449 GLY A N 1
ATOM 3275 C CA . GLY A 1 449 ? 43.124 222.464 32.324 1.00 26.26 449 GLY A CA 1
ATOM 3276 C C . GLY A 1 449 ? 41.873 223.096 31.787 1.00 23.81 449 GLY A C 1
ATOM 3277 O O . GLY A 1 449 ? 41.188 222.518 30.961 1.00 23.30 449 GLY A O 1
ATOM 3278 N N . ASP A 1 450 ? 41.575 224.290 32.236 1.00 26.70 450 ASP A N 1
ATOM 3279 C CA . ASP A 1 450 ? 40.397 225.032 31.803 1.00 28.17 450 ASP A CA 1
ATOM 3280 C C . ASP A 1 450 ? 39.091 224.227 31.924 1.00 27.76 450 ASP A C 1
ATOM 3281 O O . ASP A 1 450 ? 38.401 223.969 30.937 1.00 29.00 450 ASP A O 1
ATOM 3286 N N . GLU A 1 451 ? 38.767 223.834 33.153 1.00 27.96 451 GLU A N 1
ATOM 3287 C CA . GLU A 1 451 ? 37.643 222.944 33.423 1.00 29.67 451 GLU A CA 1
ATOM 3288 C C . GLU A 1 451 ? 36.587 223.595 34.318 1.00 27.23 451 GLU A C 1
ATOM 3289 O O . GLU A 1 451 ? 35.449 223.123 34.367 1.00 26.41 451 GLU A O 1
ATOM 3295 N N . ASN A 1 452 ? 36.995 224.554 35.139 1.00 24.13 452 ASN A N 1
ATOM 3296 C CA . ASN A 1 452 ? 36.108 225.054 36.179 1.00 27.00 452 ASN A CA 1
ATOM 3297 C C . ASN A 1 452 ? 36.003 226.546 36.077 1.00 27.69 452 ASN A C 1
ATOM 3298 O O . ASN A 1 452 ? 36.957 227.244 36.400 1.00 29.52 452 ASN A O 1
ATOM 3303 N N . PRO A 1 453 ? 34.850 227.047 35.638 1.00 26.25 453 PRO A N 1
ATOM 3304 C CA . PRO A 1 453 ? 34.758 228.420 35.096 1.00 27.18 453 PRO A CA 1
ATOM 3305 C C . PRO A 1 453 ? 34.635 229.538 36.180 1.00 25.72 453 PRO A C 1
ATOM 3306 O O . PRO A 1 453 ? 33.587 229.691 36.831 1.00 25.22 453 PRO A O 1
ATOM 3310 N N . ILE A 1 454 ? 35.697 230.288 36.371 1.00 22.80 454 ILE A N 1
ATOM 3311 C CA . ILE A 1 454 ? 35.850 231.043 37.597 1.00 23.25 454 ILE A CA 1
ATOM 3312 C C . ILE A 1 454 ? 34.910 232.227 37.595 1.00 24.76 454 ILE A C 1
ATOM 3313 O O . ILE A 1 454 ? 34.110 232.395 38.508 1.00 27.44 454 ILE A O 1
ATOM 3318 N N . LEU A 1 455 ? 34.955 233.016 36.541 1.00 23.77 455 LEU A N 1
ATOM 3319 C CA . LEU A 1 455 ? 34.126 234.206 36.521 1.00 26.49 455 LEU A CA 1
ATOM 3320 C C . LEU A 1 455 ? 32.658 233.850 36.442 1.00 27.39 455 LEU A C 1
ATOM 3321 O O . LEU A 1 455 ? 31.878 234.401 37.186 1.00 26.80 455 LEU A O 1
ATOM 3326 N N . PRO A 1 456 ? 32.259 232.896 35.546 1.00 27.17 456 PRO A N 1
ATOM 3327 C CA . PRO A 1 456 ? 30.882 232.467 35.589 1.00 26.28 456 PRO A CA 1
ATOM 3328 C C . PRO A 1 456 ? 30.410 231.928 36.929 1.00 28.58 456 PRO A C 1
ATOM 3329 O O . PRO A 1 456 ? 29.273 232.167 37.309 1.00 27.55 456 PRO A O 1
ATOM 3333 N N . LEU A 1 457 ? 31.266 231.240 37.689 1.00 28.72 457 LEU A N 1
ATOM 3334 C CA . LEU A 1 457 ? 30.855 230.807 39.028 1.00 28.43 457 LEU A CA 1
ATOM 3335 C C . LEU A 1 457 ? 30.563 232.027 39.948 1.00 30.68 457 LEU A C 1
ATOM 3336 O O . LEU A 1 457 ? 29.572 232.050 40.706 1.00 30.41 457 LEU A O 1
ATOM 3341 N N . ALA A 1 458 ? 31.437 233.024 39.904 1.00 30.31 458 ALA A N 1
ATOM 3342 C CA . ALA A 1 458 ? 31.183 234.233 40.665 1.00 33.96 458 ALA A CA 1
ATOM 3343 C C . ALA A 1 458 ? 29.883 234.916 40.182 1.00 32.00 458 ALA A C 1
ATOM 3344 O O . ALA A 1 458 ? 29.082 235.321 40.984 1.00 34.46 458 ALA A O 1
ATOM 3346 N N . THR A 1 459 ? 29.689 235.009 38.884 1.00 31.29 459 THR A N 1
ATOM 3347 C CA . THR A 1 459 ? 28.483 235.560 38.353 1.00 33.27 459 THR A CA 1
ATOM 3348 C C . THR A 1 459 ? 27.262 234.825 38.891 1.00 35.58 459 THR A C 1
ATOM 3349 O O . THR A 1 459 ? 26.220 235.416 39.105 1.00 39.40 459 THR A O 1
ATOM 3353 N N . ALA A 1 460 ? 27.378 233.551 39.160 1.00 35.57 460 ALA A N 1
ATOM 3354 C CA . ALA A 1 460 ? 26.250 232.796 39.681 1.00 32.13 460 ALA A CA 1
ATOM 3355 C C . ALA A 1 460 ? 26.051 232.913 41.165 1.00 34.34 460 ALA A C 1
ATOM 3356 O O . ALA A 1 460 ? 25.202 232.192 41.701 1.00 33.75 460 ALA A O 1
ATOM 3358 N N . GLY A 1 461 ? 26.854 233.720 41.866 1.00 31.19 461 GLY A N 1
ATOM 3359 C CA . GLY A 1 461 ? 26.625 233.946 43.291 1.00 27.18 461 GLY A CA 1
ATOM 3360 C C . GLY A 1 461 ? 27.573 233.246 44.240 1.00 29.84 461 GLY A C 1
ATOM 3361 O O . GLY A 1 461 ? 27.361 233.253 45.435 1.00 33.13 461 GLY A O 1
ATOM 3362 N N . PHE A 1 462 ? 28.624 232.616 43.721 1.00 30.91 462 PHE A N 1
ATOM 3363 C CA . PHE A 1 462 ? 29.621 231.978 44.569 1.00 27.38 462 PHE A CA 1
ATOM 3364 C C . PHE A 1 462 ? 30.805 232.892 44.807 1.00 27.86 462 PHE A C 1
ATOM 3365 O O . PHE A 1 462 ? 31.155 233.699 43.945 1.00 29.36 462 PHE A O 1
ATOM 3373 N N . ALA A 1 463 ? 31.411 232.764 45.991 1.00 26.71 463 ALA A N 1
ATOM 3374 C CA . ALA A 1 463 ? 32.788 233.185 46.178 1.00 28.35 463 ALA A CA 1
ATOM 3375 C C . ALA A 1 463 ? 33.611 232.092 45.552 1.00 29.68 463 ALA A C 1
ATOM 3376 O O . ALA A 1 463 ? 33.271 230.901 45.700 1.00 27.11 463 ALA A O 1
ATOM 3378 N N . VAL A 1 464 ? 34.659 232.489 44.853 1.00 29.07 464 VAL A N 1
ATOM 3379 C CA . VAL A 1 464 ? 35.539 231.535 44.208 1.00 30.33 464 VAL A CA 1
ATOM 3380 C C . VAL A 1 464 ? 36.967 231.799 44.684 1.00 28.83 464 VAL A C 1
ATOM 3381 O O . VAL A 1 464 ? 37.439 232.934 44.673 1.00 30.28 464 VAL A O 1
ATOM 3385 N N . LEU A 1 465 ? 37.598 230.753 45.154 1.00 26.43 465 LEU A N 1
ATOM 3386 C CA . LEU A 1 465 ? 38.974 230.794 45.501 1.00 28.17 465 LEU A CA 1
ATOM 3387 C C . LEU A 1 465 ? 39.737 230.150 44.375 1.00 29.92 465 LEU A C 1
ATOM 3388 O O . LEU A 1 465 ? 39.664 228.944 44.172 1.00 30.31 465 LEU A O 1
ATOM 3393 N N . SER A 1 466 ? 40.497 230.964 43.680 1.00 29.11 466 SER A N 1
ATOM 3394 C CA . SER A 1 466 ? 41.435 230.517 42.679 1.00 31.78 466 SER A CA 1
ATOM 3395 C C . SER A 1 466 ? 42.757 230.265 43.387 1.00 29.61 466 SER A C 1
ATOM 3396 O O . SER A 1 466 ? 43.555 231.182 43.623 1.00 27.75 466 SER A O 1
ATOM 3399 N N . PHE A 1 467 ? 42.965 228.995 43.705 1.00 27.29 467 PHE A N 1
ATOM 3400 C CA . PHE A 1 467 ? 44.078 228.497 44.503 1.00 28.93 467 PHE A CA 1
ATOM 3401 C C . PHE A 1 467 ? 45.340 228.331 43.742 1.00 29.45 467 PHE A C 1
ATOM 3402 O O . PHE A 1 467 ? 45.347 227.730 42.694 1.00 29.49 467 PHE A O 1
ATOM 3410 N N . HIS A 1 468 ? 46.417 228.886 44.280 1.00 29.83 468 HIS A N 1
ATOM 3411 C CA . HIS A 1 468 ? 47.702 228.703 43.699 1.00 30.66 468 HIS A CA 1
ATOM 3412 C C . HIS A 1 468 ? 48.463 227.813 44.616 1.00 30.99 468 HIS A C 1
ATOM 3413 O O . HIS A 1 468 ? 48.900 228.202 45.665 1.00 32.82 468 HIS A O 1
ATOM 3420 N N . SER A 1 469 ? 48.628 226.591 44.212 1.00 34.78 469 SER A N 1
ATOM 3421 C CA . SER A 1 469 ? 49.229 225.623 45.073 1.00 36.64 469 SER A CA 1
ATOM 3422 C C . SER A 1 469 ? 50.606 226.088 45.577 1.00 38.76 469 SER A C 1
ATOM 3423 O O . SER A 1 469 ? 51.427 226.542 44.797 1.00 36.39 469 SER A O 1
ATOM 3426 N N . PRO A 1 470 ? 50.895 225.897 46.872 1.00 39.48 470 PRO A N 1
ATOM 3427 C CA . PRO A 1 470 ? 52.162 226.414 47.341 1.00 43.47 470 PRO A CA 1
ATOM 3428 C C . PRO A 1 470 ? 53.338 225.472 47.123 1.00 43.49 470 PRO A C 1
ATOM 3429 O O . PRO A 1 470 ? 53.167 224.273 46.821 1.00 34.83 470 PRO A O 1
ATOM 3433 N N . ARG A 1 471 ? 54.524 226.029 47.334 1.00 41.83 471 ARG A N 1
ATOM 3434 C CA . ARG A 1 471 ? 55.758 225.260 47.411 1.00 45.80 471 ARG A CA 1
ATOM 3435 C C . ARG A 1 471 ? 55.730 224.164 48.475 1.00 39.93 471 ARG A C 1
ATOM 3436 O O . ARG A 1 471 ? 55.079 224.305 49.544 1.00 35.94 471 ARG A O 1
ATOM 3444 N N . SER A 1 472 ? 56.391 223.047 48.163 1.00 33.59 472 SER A N 1
ATOM 3445 C CA . SER A 1 472 ? 56.459 221.973 49.134 1.00 38.45 472 SER A CA 1
ATOM 3446 C C . SER A 1 472 ? 57.638 222.228 50.094 1.00 40.80 472 SER A C 1
ATOM 3447 O O . SER A 1 472 ? 58.573 222.927 49.737 1.00 37.81 472 SER A O 1
ATOM 3450 N N . GLU A 1 473 ? 57.590 221.618 51.269 1.00 42.73 473 GLU A N 1
ATOM 3451 C CA . GLU A 1 473 ? 58.731 221.634 52.213 1.00 49.50 473 GLU A CA 1
ATOM 3452 C C . GLU A 1 473 ? 59.992 221.072 51.543 1.00 49.02 473 GLU A C 1
ATOM 3453 O O . GLU A 1 473 ? 61.078 221.622 51.683 1.00 48.64 473 GLU A O 1
ATOM 3459 N N . ALA A 1 474 ? 59.826 219.980 50.792 1.00 44.88 474 ALA A N 1
ATOM 3460 C CA . ALA A 1 474 ? 60.935 219.321 50.107 1.00 44.49 474 ALA A CA 1
ATOM 3461 C C . ALA A 1 474 ? 61.631 220.245 49.131 1.00 47.58 474 ALA A C 1
ATOM 3462 O O . ALA A 1 474 ? 62.812 220.092 48.876 1.00 44.88 474 ALA A O 1
ATOM 3464 N N . SER A 1 475 ? 60.894 221.174 48.527 1.00 49.17 475 SER A N 1
ATOM 3465 C CA . SER A 1 475 ? 61.514 222.102 47.585 1.00 46.66 475 SER A CA 1
ATOM 3466 C C . SER A 1 475 ? 62.491 223.075 48.289 1.00 51.59 475 SER A C 1
ATOM 3467 O O . SER A 1 475 ? 63.281 223.724 47.616 1.00 51.21 475 SER A O 1
ATOM 3470 N N . TYR A 1 476 ? 62.415 223.168 49.618 1.00 54.93 476 TYR A N 1
ATOM 3471 C CA . TYR A 1 476 ? 63.361 223.943 50.435 1.00 64.22 476 TYR A CA 1
ATOM 3472 C C . TYR A 1 476 ? 64.593 223.148 50.944 1.00 69.21 476 TYR A C 1
ATOM 3473 O O . TYR A 1 476 ? 65.399 223.690 51.708 1.00 72.12 476 TYR A O 1
ATOM 3482 N N . GLN A 1 477 ? 64.746 221.889 50.523 1.00 65.11 477 GLN A N 1
ATOM 3483 C CA . GLN A 1 477 ? 65.813 221.018 51.013 1.00 58.40 477 GLN A CA 1
ATOM 3484 C C . GLN A 1 477 ? 66.692 220.600 49.836 1.00 61.18 477 GLN A C 1
ATOM 3485 O O . GLN A 1 477 ? 66.335 220.818 48.670 1.00 63.02 477 GLN A O 1
ATOM 3491 N N . ARG A 1 478 ? 67.829 219.974 50.137 1.00 64.14 478 ARG A N 1
ATOM 3492 C CA . ARG A 1 478 ? 68.785 219.538 49.109 1.00 68.08 478 ARG A CA 1
ATOM 3493 C C . ARG A 1 478 ? 68.285 218.299 48.380 1.00 64.00 478 ARG A C 1
ATOM 3494 O O . ARG A 1 478 ? 67.962 217.308 49.028 1.00 63.08 478 ARG A O 1
ATOM 3502 N N . PHE A 1 479 ? 68.228 218.362 47.052 1.00 55.56 479 PHE A N 1
ATOM 3503 C CA . PHE A 1 479 ? 67.897 217.202 46.217 1.00 58.97 479 PHE A CA 1
ATOM 3504 C C . PHE A 1 479 ? 68.651 217.273 44.912 1.00 63.54 479 PHE A C 1
ATOM 3505 O O . PHE A 1 479 ? 68.799 218.359 44.363 1.00 63.21 479 PHE A O 1
ATOM 3513 N N . THR A 1 480 ? 69.121 216.127 44.416 1.00 71.23 480 THR A N 1
ATOM 3514 C CA . THR A 1 480 ? 69.913 216.092 43.182 1.00 72.13 480 THR A CA 1
ATOM 3515 C C . THR A 1 480 ? 69.052 215.767 41.974 1.00 76.76 480 THR A C 1
ATOM 3516 O O . THR A 1 480 ? 69.538 215.836 40.839 1.00 68.00 480 THR A O 1
ATOM 3520 N N . SER A 1 481 ? 67.780 215.422 42.217 1.00 68.33 481 SER A N 1
ATOM 3521 C CA . SER A 1 481 ? 66.867 215.038 41.140 1.00 66.94 481 SER A CA 1
ATOM 3522 C C . SER A 1 481 ? 65.432 215.427 41.456 1.00 67.49 481 SER A C 1
ATOM 3523 O O . SER A 1 481 ? 65.002 215.295 42.591 1.00 56.64 481 SER A O 1
ATOM 3526 N N . PRO A 1 482 ? 64.665 215.905 40.452 1.00 74.00 482 PRO A N 1
ATOM 3527 C CA . PRO A 1 482 ? 63.240 216.208 40.736 1.00 73.06 482 PRO A CA 1
ATOM 3528 C C . PRO A 1 482 ? 62.434 214.925 41.047 1.00 62.50 482 PRO A C 1
ATOM 3529 O O . PRO A 1 482 ? 61.417 214.987 41.753 1.00 48.18 482 PRO A O 1
ATOM 3533 N N . ILE A 1 483 ? 62.950 213.780 40.587 1.00 56.48 483 ILE A N 1
ATOM 3534 C CA . ILE A 1 483 ? 62.361 212.471 40.860 1.00 58.74 483 ILE A CA 1
ATOM 3535 C C . ILE A 1 483 ? 62.584 212.110 42.349 1.00 54.30 483 ILE A C 1
ATOM 3536 O O . ILE A 1 483 ? 61.635 211.690 43.024 1.00 61.92 483 ILE A O 1
ATOM 3541 N N . ALA A 1 484 ? 63.789 212.310 42.869 1.00 45.75 484 ALA A N 1
ATOM 3542 C CA . ALA A 1 484 ? 64.023 212.099 44.304 1.00 49.45 484 ALA A CA 1
ATOM 3543 C C . ALA A 1 484 ? 63.231 213.061 45.211 1.00 47.25 484 ALA A C 1
ATOM 3544 O O . ALA A 1 484 ? 62.861 212.721 46.335 1.00 41.67 484 ALA A O 1
ATOM 3546 N N . GLN A 1 485 ? 62.992 214.271 44.726 1.00 44.89 485 GLN A N 1
ATOM 3547 C CA . GLN A 1 485 ? 62.264 215.242 45.517 1.00 43.74 485 GLN A CA 1
ATOM 3548 C C . GLN A 1 485 ? 60.832 214.765 45.645 1.00 40.21 485 GLN A C 1
ATOM 3549 O O . GLN A 1 485 ? 60.233 214.835 46.736 1.00 36.20 485 GLN A O 1
ATOM 3555 N N . SER A 1 486 ? 60.285 214.334 44.499 1.00 40.53 486 SER A N 1
ATOM 3556 C CA . SER A 1 486 ? 58.935 213.787 44.416 1.00 45.66 486 SER A CA 1
ATOM 3557 C C . SER A 1 486 ? 58.766 212.650 45.415 1.00 39.97 486 SER A C 1
ATOM 3558 O O . SER A 1 486 ? 57.758 212.587 46.094 1.00 35.72 486 SER A O 1
ATOM 3561 N N . LYS A 1 487 ? 59.780 211.797 45.514 1.00 42.43 487 LYS A N 1
ATOM 3562 C CA . LYS A 1 487 ? 59.734 210.677 46.409 1.00 42.06 487 LYS A CA 1
ATOM 3563 C C . LYS A 1 487 ? 59.604 211.143 47.848 1.00 40.19 487 LYS A C 1
ATOM 3564 O O . LYS A 1 487 ? 58.760 210.622 48.600 1.00 37.10 487 LYS A O 1
ATOM 3570 N N . ALA A 1 488 ? 60.352 212.168 48.223 1.00 35.82 488 ALA A N 1
ATOM 3571 C CA . ALA A 1 488 ? 60.149 212.766 49.551 1.00 39.26 488 ALA A CA 1
ATOM 3572 C C . ALA A 1 488 ? 58.752 213.408 49.746 1.00 37.17 488 ALA A C 1
ATOM 3573 O O . ALA A 1 488 ? 58.153 213.286 50.820 1.00 35.61 488 ALA A O 1
ATOM 3575 N N . GLU A 1 489 ? 58.226 214.085 48.729 1.00 34.61 489 GLU A N 1
ATOM 3576 C CA . GLU A 1 489 ? 56.865 214.705 48.831 1.00 37.66 489 GLU A CA 1
ATOM 3577 C C . GLU A 1 489 ? 55.706 213.691 49.014 1.00 33.91 489 GLU A C 1
ATOM 3578 O O . GLU A 1 489 ? 54.714 213.984 49.700 1.00 29.31 489 GLU A O 1
ATOM 3584 N N . TYR A 1 490 ? 55.855 212.510 48.414 1.00 31.12 490 TYR A N 1
ATOM 3585 C CA . TYR A 1 490 ? 54.818 211.484 48.492 1.00 33.33 490 TYR A CA 1
ATOM 3586 C C . TYR A 1 490 ? 54.984 210.614 49.684 1.00 35.01 490 TYR A C 1
ATOM 3587 O O . TYR A 1 490 ? 54.079 209.893 50.038 1.00 38.48 490 TYR A O 1
ATOM 3596 N N . SER A 1 491 ? 56.146 210.655 50.318 1.00 38.04 491 SER A N 1
ATOM 3597 C CA . SER A 1 491 ? 56.364 209.820 51.468 1.00 38.98 491 SER A CA 1
ATOM 3598 C C . SER A 1 491 ? 55.327 210.172 52.498 1.00 39.07 491 SER A C 1
ATOM 3599 O O . SER A 1 491 ? 55.258 211.317 52.980 1.00 36.54 491 SER A O 1
ATOM 3602 N N . ASN A 1 492 ? 54.477 209.207 52.822 1.00 37.48 492 ASN A N 1
ATOM 3603 C CA . ASN A 1 492 ? 53.405 209.436 53.809 1.00 39.03 492 ASN A CA 1
ATOM 3604 C C . ASN A 1 492 ? 52.451 210.563 53.416 1.00 35.54 492 ASN A C 1
ATOM 3605 O O . ASN A 1 492 ? 51.812 211.208 54.277 1.00 31.87 492 ASN A O 1
ATOM 3610 N N . TRP A 1 493 ? 52.404 210.827 52.109 1.00 31.75 493 TRP A N 1
ATOM 3611 C CA . TRP A 1 493 ? 51.602 211.894 51.586 1.00 33.20 493 TRP A CA 1
ATOM 3612 C C . TRP A 1 493 ? 51.878 213.251 52.268 1.00 33.70 493 TRP A C 1
ATOM 3613 O O . TRP A 1 493 ? 50.996 214.067 52.424 1.00 36.21 493 TRP A O 1
ATOM 3624 N N . ARG A 1 494 ? 53.122 213.501 52.633 1.00 39.06 494 ARG A N 1
ATOM 3625 C CA . ARG A 1 494 ? 53.461 214.710 53.395 1.00 41.12 494 ARG A CA 1
ATOM 3626 C C . ARG A 1 494 ? 53.057 215.964 52.637 1.00 33.22 494 ARG A C 1
ATOM 3627 O O . ARG A 1 494 ? 52.388 216.804 53.185 1.00 28.73 494 ARG A O 1
ATOM 3635 N N . ASN A 1 495 ? 53.393 216.072 51.342 1.00 31.54 495 ASN A N 1
ATOM 3636 C CA . ASN A 1 495 ? 53.008 217.271 50.627 1.00 30.06 495 ASN A CA 1
ATOM 3637 C C . ASN A 1 495 ? 51.498 217.393 50.388 1.00 30.43 495 ASN A C 1
ATOM 3638 O O . ASN A 1 495 ? 50.969 218.497 50.358 1.00 30.36 495 ASN A O 1
ATOM 3643 N N . ARG A 1 496 ? 50.799 216.279 50.240 1.00 26.93 496 ARG A N 1
ATOM 3644 C CA . ARG A 1 496 ? 49.403 216.376 50.047 1.00 28.41 496 ARG A CA 1
ATOM 3645 C C . ARG A 1 496 ? 48.764 216.936 51.258 1.00 27.72 496 ARG A C 1
ATOM 3646 O O . ARG A 1 496 ? 47.784 217.701 51.154 1.00 29.01 496 ARG A O 1
ATOM 3654 N N . TRP A 1 497 ? 49.261 216.541 52.446 1.00 30.84 497 TRP A N 1
ATOM 3655 C CA . TRP A 1 497 ? 48.767 217.195 53.696 1.00 31.81 497 TRP A CA 1
ATOM 3656 C C . TRP A 1 497 ? 49.073 218.695 53.749 1.00 29.68 497 TRP A C 1
ATOM 3657 O O . TRP A 1 497 ? 48.280 219.483 54.216 1.00 33.17 497 TRP A O 1
ATOM 3668 N N . ASN A 1 498 ? 50.250 219.095 53.303 1.00 30.94 498 ASN A N 1
ATOM 3669 C CA . ASN A 1 498 ? 50.578 220.542 53.272 1.00 31.41 498 ASN A CA 1
ATOM 3670 C C . ASN A 1 498 ? 49.602 221.290 52.366 1.00 32.81 498 ASN A C 1
ATOM 3671 O O . ASN A 1 498 ? 49.161 222.439 52.656 1.00 30.67 498 ASN A O 1
ATOM 3676 N N . ILE A 1 499 ? 49.282 220.669 51.230 1.00 30.15 499 ILE A N 1
ATOM 3677 C CA . ILE A 1 499 ? 48.267 221.264 50.362 1.00 30.59 499 ILE A CA 1
ATOM 3678 C C . ILE A 1 499 ? 46.902 221.363 51.031 1.00 27.96 499 ILE A C 1
ATOM 3679 O O . ILE A 1 499 ? 46.234 222.407 51.003 1.00 26.68 499 ILE A O 1
ATOM 3684 N N . LEU A 1 500 ? 46.464 220.272 51.616 1.00 28.82 500 LEU A N 1
ATOM 3685 C CA . LEU A 1 500 ? 45.129 220.271 52.217 1.00 29.07 500 LEU A CA 1
ATOM 3686 C C . LEU A 1 500 ? 45.054 221.266 53.384 1.00 31.82 500 LEU A C 1
ATOM 3687 O O . LEU A 1 500 ? 44.063 222.013 53.532 1.00 29.43 500 LEU A O 1
ATOM 3692 N N . HIS A 1 501 ? 46.112 221.295 54.192 1.00 32.00 501 HIS A N 1
ATOM 3693 C CA . HIS A 1 501 ? 46.146 222.234 55.321 1.00 29.52 501 HIS A CA 1
ATOM 3694 C C . HIS A 1 501 ? 46.166 223.638 54.832 1.00 29.36 501 HIS A C 1
ATOM 3695 O O . HIS A 1 501 ? 45.566 224.514 55.450 1.00 29.42 501 HIS A O 1
ATOM 3702 N N . THR A 1 502 ? 46.801 223.889 53.695 1.00 30.12 502 THR A N 1
ATOM 3703 C CA . THR A 1 502 ? 46.778 225.251 53.131 1.00 30.52 502 THR A CA 1
ATOM 3704 C C . THR A 1 502 ? 45.399 225.642 52.696 1.00 30.63 502 THR A C 1
ATOM 3705 O O . THR A 1 502 ? 44.979 226.754 52.916 1.00 29.93 502 THR A O 1
ATOM 3709 N N . LEU A 1 503 ? 44.667 224.726 52.091 1.00 31.48 503 LEU A N 1
ATOM 3710 C CA . LEU A 1 503 ? 43.286 225.040 51.736 1.00 30.83 503 LEU A CA 1
ATOM 3711 C C . LEU A 1 503 ? 42.428 225.322 52.971 1.00 28.24 503 LEU A C 1
ATOM 3712 O O . LEU A 1 503 ? 41.594 226.219 52.950 1.00 28.34 503 LEU A O 1
ATOM 3717 N N . GLU A 1 504 ? 42.606 224.518 54.005 1.00 28.63 504 GLU A N 1
ATOM 3718 C CA . GLU A 1 504 ? 41.918 224.721 55.266 1.00 32.55 504 GLU A CA 1
ATOM 3719 C C . GLU A 1 504 ? 42.300 226.097 55.889 1.00 30.86 504 GLU A C 1
ATOM 3720 O O . GLU A 1 504 ? 41.423 226.804 56.350 1.00 33.25 504 GLU A O 1
ATOM 3726 N N . ASP A 1 505 ? 43.553 226.520 55.780 1.00 31.23 505 ASP A N 1
ATOM 3727 C CA . ASP A 1 505 ? 43.956 227.871 56.231 1.00 35.26 505 ASP A CA 1
ATOM 3728 C C . ASP A 1 505 ? 43.231 228.947 55.448 1.00 32.29 505 ASP A C 1
ATOM 3729 O O . ASP A 1 505 ? 42.700 229.884 56.027 1.00 29.97 505 ASP A O 1
ATOM 3734 N N . LEU A 1 506 ? 43.163 228.805 54.127 1.00 30.24 506 LEU A N 1
ATOM 3735 C CA . LEU A 1 506 ? 42.483 229.808 53.331 1.00 31.92 506 LEU A CA 1
ATOM 3736 C C . LEU A 1 506 ? 41.004 229.874 53.654 1.00 32.81 506 LEU A C 1
ATOM 3737 O O . LEU A 1 506 ? 40.409 230.958 53.677 1.00 32.88 506 LEU A O 1
ATOM 3742 N N . ILE A 1 507 ? 40.406 228.717 53.829 1.00 30.81 507 ILE A N 1
ATOM 3743 C CA . ILE A 1 507 ? 38.991 228.676 54.110 1.00 32.94 507 ILE A CA 1
ATOM 3744 C C . ILE A 1 507 ? 38.767 229.356 55.463 1.00 35.61 507 ILE A C 1
ATOM 3745 O O . ILE A 1 507 ? 37.844 230.153 55.606 1.00 35.23 507 ILE A O 1
ATOM 3750 N N . ASP A 1 508 ? 39.567 228.983 56.456 1.00 37.41 508 ASP A N 1
ATOM 3751 C CA . ASP A 1 508 ? 39.441 229.585 57.792 1.00 42.25 508 ASP A CA 1
ATOM 3752 C C . ASP A 1 508 ? 39.599 231.090 57.739 1.00 39.61 508 ASP A C 1
ATOM 3753 O O . ASP A 1 508 ? 38.875 231.797 58.400 1.00 42.87 508 ASP A O 1
ATOM 3758 N N . ASP A 1 509 ? 40.527 231.577 56.940 1.00 35.53 509 ASP A N 1
ATOM 3759 C CA . ASP A 1 509 ? 40.675 233.012 56.776 1.00 42.45 509 ASP A CA 1
ATOM 3760 C C . ASP A 1 509 ? 39.390 233.647 56.270 1.00 42.92 509 ASP A C 1
ATOM 3761 O O . ASP A 1 509 ? 38.930 234.652 56.795 1.00 44.46 509 ASP A O 1
ATOM 3766 N N . LEU A 1 510 ? 38.847 233.108 55.189 1.00 39.43 510 LEU A N 1
ATOM 3767 C CA . LEU A 1 510 ? 37.705 233.726 54.563 1.00 40.87 510 LEU A CA 1
ATOM 3768 C C . LEU A 1 510 ? 36.500 233.573 55.479 1.00 36.56 510 LEU A C 1
ATOM 3769 O O . LEU A 1 510 ? 35.629 234.423 55.490 1.00 36.55 510 LEU A O 1
ATOM 3774 N N . ASP A 1 511 ? 36.495 232.519 56.271 1.00 35.35 511 ASP A N 1
ATOM 3775 C CA . ASP A 1 511 ? 35.481 232.334 57.320 1.00 43.92 511 ASP A CA 1
ATOM 3776 C C . ASP A 1 511 ? 35.537 233.445 58.407 1.00 49.85 511 ASP A C 1
ATOM 3777 O O . ASP A 1 511 ? 34.548 234.060 58.701 1.00 47.92 511 ASP A O 1
ATOM 3782 N N . ARG A 1 512 ? 36.718 233.730 58.923 1.00 52.25 512 ARG A N 1
ATOM 3783 C CA . ARG A 1 512 ? 36.911 234.817 59.892 1.00 55.72 512 ARG A CA 1
ATOM 3784 C C . ARG A 1 512 ? 36.521 236.153 59.308 1.00 53.35 512 ARG A C 1
ATOM 3785 O O . ARG A 1 512 ? 35.964 236.961 60.002 1.00 57.23 512 ARG A O 1
ATOM 3793 N N . ARG A 1 513 ? 36.794 236.403 58.031 1.00 52.16 513 ARG A N 1
ATOM 3794 C CA . ARG A 1 513 ? 36.372 237.644 57.420 1.00 47.73 513 ARG A CA 1
ATOM 3795 C C . ARG A 1 513 ? 34.845 237.715 57.206 1.00 53.48 513 ARG A C 1
ATOM 3796 O O . ARG A 1 513 ? 34.343 238.748 56.797 1.00 53.47 513 ARG A O 1
ATOM 3804 N N . GLY A 1 514 ? 34.100 236.659 57.497 1.00 50.20 514 GLY A N 1
ATOM 3805 C CA . GLY A 1 514 ? 32.672 236.707 57.268 1.00 51.57 514 GLY A CA 1
ATOM 3806 C C . GLY A 1 514 ? 32.307 236.669 55.795 1.00 50.60 514 GLY A C 1
ATOM 3807 O O . GLY A 1 514 ? 31.195 237.023 55.421 1.00 51.95 514 GLY A O 1
ATOM 3808 N N . VAL A 1 515 ? 33.224 236.233 54.938 1.00 47.18 515 VAL A N 1
ATOM 3809 C CA . VAL A 1 515 ? 32.940 236.172 53.496 1.00 47.33 515 VAL A CA 1
ATOM 3810 C C . VAL A 1 515 ? 32.215 234.864 53.057 1.00 39.73 515 VAL A C 1
ATOM 3811 O O . VAL A 1 515 ? 31.418 234.854 52.117 1.00 40.52 515 VAL A O 1
ATOM 3815 N N . ILE A 1 516 ? 32.457 233.766 53.743 1.00 41.60 516 ILE A N 1
ATOM 3816 C CA . ILE A 1 516 ? 31.924 232.466 53.288 1.00 37.79 516 ILE A CA 1
ATOM 3817 C C . ILE A 1 516 ? 31.283 231.690 54.396 1.00 39.10 516 ILE A C 1
ATOM 3818 O O . ILE A 1 516 ? 31.571 231.899 55.576 1.00 40.37 516 ILE A O 1
ATOM 3823 N N . ASP A 1 517 ? 30.412 230.771 54.014 1.00 36.13 517 ASP A N 1
ATOM 3824 C CA . ASP A 1 517 ? 29.828 229.829 54.956 1.00 33.56 517 ASP A CA 1
ATOM 3825 C C . ASP A 1 517 ? 30.625 228.537 54.869 1.00 34.86 517 ASP A C 1
ATOM 3826 O O . ASP A 1 517 ? 30.588 227.868 53.825 1.00 39.88 517 ASP A O 1
ATOM 3831 N N . PRO A 1 518 ? 31.319 228.155 55.944 1.00 34.56 518 PRO A N 1
ATOM 3832 C CA . PRO A 1 518 ? 32.247 227.046 55.850 1.00 32.52 518 PRO A CA 1
ATOM 3833 C C . PRO A 1 518 ? 31.586 225.678 55.730 1.00 34.12 518 PRO A C 1
ATOM 3834 O O . PRO A 1 518 ? 32.265 224.698 55.382 1.00 27.93 518 PRO A O 1
ATOM 3838 N N . ALA A 1 519 ? 30.295 225.616 56.012 1.00 32.04 519 ALA A N 1
ATOM 3839 C CA . ALA A 1 519 ? 29.548 224.393 55.779 1.00 35.87 519 ALA A CA 1
ATOM 3840 C C . ALA A 1 519 ? 29.170 224.260 54.288 1.00 34.75 519 ALA A C 1
ATOM 3841 O O . ALA A 1 519 ? 28.507 223.285 53.957 1.00 31.36 519 ALA A O 1
ATOM 3843 N N . ARG A 1 520 ? 29.459 225.271 53.439 1.00 28.69 520 ARG A N 1
ATOM 3844 C CA . ARG A 1 520 ? 29.059 225.229 52.010 1.00 31.57 520 ARG A CA 1
ATOM 3845 C C . ARG A 1 520 ? 30.222 225.476 51.054 1.00 28.14 520 ARG A C 1
ATOM 3846 O O . ARG A 1 520 ? 30.220 226.394 50.239 1.00 28.33 520 ARG A O 1
ATOM 3854 N N . VAL A 1 521 ? 31.225 224.618 51.188 1.00 28.02 521 VAL A N 1
ATOM 3855 C CA . VAL A 1 521 ? 32.438 224.713 50.395 1.00 31.04 521 VAL A CA 1
ATOM 3856 C C . VAL A 1 521 ? 32.570 223.561 49.394 1.00 28.87 521 VAL A C 1
ATOM 3857 O O . VAL A 1 521 ? 32.570 222.379 49.778 1.00 30.93 521 VAL A O 1
ATOM 3861 N N . GLY A 1 522 ? 32.719 223.955 48.138 1.00 27.54 522 GLY A N 1
ATOM 3862 C CA . GLY A 1 522 ? 32.909 223.048 47.037 1.00 28.14 522 GLY A CA 1
ATOM 3863 C C . GLY A 1 522 ? 34.349 223.026 46.611 1.00 27.19 522 GLY A C 1
ATOM 3864 O O . GLY A 1 522 ? 35.035 224.044 46.677 1.00 26.66 522 GLY A O 1
ATOM 3865 N N . LEU A 1 523 ? 34.794 221.869 46.126 1.00 23.24 523 LEU A N 1
ATOM 3866 C CA . LEU A 1 523 ? 36.139 221.722 45.676 1.00 24.22 523 LEU A CA 1
ATOM 3867 C C . LEU A 1 523 ? 36.181 221.097 44.273 1.00 26.42 523 LEU A C 1
ATOM 3868 O O . LEU A 1 523 ? 35.481 220.132 44.046 1.00 22.05 523 LEU A O 1
ATOM 3873 N N . THR A 1 524 ? 37.031 221.650 43.384 1.00 24.85 524 THR A N 1
ATOM 3874 C CA . THR A 1 524 ? 37.207 221.146 42.049 1.00 24.00 524 THR A CA 1
ATOM 3875 C C . THR A 1 524 ? 38.678 220.778 41.864 1.00 25.69 524 THR A C 1
ATOM 3876 O O . THR A 1 524 ? 39.529 221.300 42.537 1.00 23.71 524 THR A O 1
ATOM 3880 N N . GLY A 1 525 ? 38.959 219.867 40.954 1.00 24.86 525 GLY A N 1
ATOM 3881 C CA . GLY A 1 525 ? 40.332 219.580 40.580 1.00 25.58 525 GLY A CA 1
ATOM 3882 C C . GLY A 1 525 ? 40.492 218.810 39.273 1.00 25.93 525 GLY A C 1
ATOM 3883 O O . GLY A 1 525 ? 39.624 218.025 38.889 1.00 24.51 525 GLY A O 1
ATOM 3884 N N . LEU A 1 526 ? 41.581 219.104 38.583 1.00 25.19 526 LEU A N 1
ATOM 3885 C CA . LEU A 1 526 ? 42.044 218.392 37.420 1.00 25.46 526 LEU A CA 1
ATOM 3886 C C . LEU A 1 526 ? 43.546 218.187 37.585 1.00 25.92 526 LEU A C 1
ATOM 3887 O O . LEU A 1 526 ? 44.259 219.036 38.111 1.00 25.94 526 LEU A O 1
ATOM 3892 N N . ALA A 1 527 ? 44.029 217.030 37.149 1.00 27.67 527 ALA A N 1
ATOM 3893 C CA . ALA A 1 527 ? 45.446 216.672 37.223 1.00 27.30 527 ALA A CA 1
ATOM 3894 C C . ALA A 1 527 ? 45.900 216.630 38.695 1.00 28.32 527 ALA A C 1
ATOM 3895 O O . ALA A 1 527 ? 45.284 215.940 39.492 1.00 31.43 527 ALA A O 1
ATOM 3897 N N . ASP A 1 528 ? 46.871 217.437 39.089 1.00 29.80 528 ASP A N 1
ATOM 3898 C CA . ASP A 1 528 ? 47.357 217.368 40.448 1.00 29.65 528 ASP A CA 1
ATOM 3899 C C . ASP A 1 528 ? 46.260 217.801 41.407 1.00 28.78 528 ASP A C 1
ATOM 3900 O O . ASP A 1 528 ? 46.145 217.284 42.469 1.00 28.96 528 ASP A O 1
ATOM 3905 N N . GLY A 1 529 ? 45.368 218.664 40.956 1.00 29.56 529 GLY A N 1
ATOM 3906 C CA . GLY A 1 529 ? 44.228 219.056 41.730 1.00 25.51 529 GLY A CA 1
ATOM 3907 C C . GLY A 1 529 ? 43.228 217.960 41.914 1.00 27.39 529 GLY A C 1
ATOM 3908 O O . GLY A 1 529 ? 42.506 217.981 42.910 1.00 26.96 529 GLY A O 1
ATOM 3909 N N . ALA A 1 530 ? 43.162 217.006 40.965 1.00 25.37 530 ALA A N 1
ATOM 3910 C CA . ALA A 1 530 ? 42.283 215.882 41.155 1.00 25.31 530 ALA A CA 1
ATOM 3911 C C . ALA A 1 530 ? 42.755 215.049 42.328 1.00 24.40 530 ALA A C 1
ATOM 3912 O O . ALA A 1 530 ? 41.943 214.557 43.101 1.00 22.63 530 ALA A O 1
ATOM 3914 N N . THR A 1 531 ? 44.060 214.842 42.405 1.00 24.25 531 THR A N 1
ATOM 3915 C CA . THR A 1 531 ? 44.644 214.065 43.512 1.00 26.11 531 THR A CA 1
ATOM 3916 C C . THR A 1 531 ? 44.256 214.737 44.846 1.00 25.40 531 THR A C 1
ATOM 3917 O O . THR A 1 531 ? 43.922 214.086 45.845 1.00 25.38 531 THR A O 1
ATOM 3921 N N . THR A 1 532 ? 44.286 216.060 44.853 1.00 23.27 532 THR A N 1
ATOM 3922 C CA . THR A 1 532 ? 43.962 216.808 46.052 1.00 26.35 532 THR A CA 1
ATOM 3923 C C . THR A 1 532 ? 42.507 216.615 46.371 1.00 24.87 532 THR A C 1
ATOM 3924 O O . THR A 1 532 ? 42.146 216.517 47.498 1.00 26.51 532 THR A O 1
ATOM 3928 N N . VAL A 1 533 ? 41.658 216.567 45.372 1.00 24.16 533 VAL A N 1
ATOM 3929 C CA . VAL A 1 533 ? 40.270 216.306 45.649 1.00 26.06 533 VAL A CA 1
ATOM 3930 C C . VAL A 1 533 ? 40.073 214.970 46.301 1.00 24.91 533 VAL A C 1
ATOM 3931 O O . VAL A 1 533 ? 39.284 214.853 47.229 1.00 23.35 533 VAL A O 1
ATOM 3935 N N . HIS A 1 534 ? 40.773 213.957 45.822 1.00 26.06 534 HIS A N 1
ATOM 3936 C CA . HIS A 1 534 ? 40.528 212.588 46.314 1.00 29.15 534 HIS A CA 1
ATOM 3937 C C . HIS A 1 534 ? 41.007 212.527 47.753 1.00 25.45 534 HIS A C 1
ATOM 3938 O O . HIS A 1 534 ? 40.311 212.041 48.630 1.00 24.85 534 HIS A O 1
ATOM 3945 N N . PHE A 1 535 ? 42.206 213.026 47.946 1.00 23.09 535 PHE A N 1
ATOM 3946 C CA . PHE A 1 535 ? 42.809 213.139 49.304 1.00 24.52 535 PHE A CA 1
ATOM 3947 C C . PHE A 1 535 ? 41.936 213.941 50.244 1.00 23.62 535 PHE A C 1
ATOM 3948 O O . PHE A 1 535 ? 41.731 213.579 51.391 1.00 25.60 535 PHE A O 1
ATOM 3956 N N . GLY A 1 536 ? 41.406 215.031 49.745 1.00 24.48 536 GLY A N 1
ATOM 3957 C CA . GLY A 1 536 ? 40.618 215.940 50.560 1.00 24.97 536 GLY A CA 1
ATOM 3958 C C . GLY A 1 536 ? 39.326 215.361 51.032 1.00 28.85 536 GLY A C 1
ATOM 3959 O O . GLY A 1 536 ? 38.870 215.667 52.170 1.00 28.25 536 GLY A O 1
ATOM 3960 N N . LEU A 1 537 ? 38.687 214.553 50.192 1.00 26.82 537 LEU A N 1
ATOM 3961 C CA . LEU A 1 537 ? 37.349 214.045 50.546 1.00 26.53 537 LEU A CA 1
ATOM 3962 C C . LEU A 1 537 ? 37.491 212.914 51.552 1.00 26.57 537 LEU A C 1
ATOM 3963 O O . LEU A 1 537 ? 36.584 212.585 52.252 1.00 26.54 537 LEU A O 1
ATOM 3968 N N . ILE A 1 538 ? 38.648 212.300 51.593 1.00 30.39 538 ILE A N 1
ATOM 3969 C CA . ILE A 1 538 ? 38.864 211.202 52.514 1.00 30.90 538 ILE A CA 1
ATOM 3970 C C . ILE A 1 538 ? 39.426 211.685 53.833 1.00 32.64 538 ILE A C 1
ATOM 3971 O O . ILE A 1 538 ? 39.108 211.128 54.856 1.00 29.97 538 ILE A O 1
ATOM 3976 N N . ASN A 1 539 ? 40.296 212.682 53.804 1.00 31.40 539 ASN A N 1
ATOM 3977 C CA . ASN A 1 539 ? 41.033 213.077 54.993 1.00 29.11 539 ASN A CA 1
ATOM 3978 C C . ASN A 1 539 ? 40.541 214.392 55.627 1.00 29.34 539 ASN A C 1
ATOM 3979 O O . ASN A 1 539 ? 41.230 214.988 56.444 1.00 30.84 539 ASN A O 1
ATOM 3984 N N . SER A 1 540 ? 39.353 214.852 55.229 1.00 29.37 540 SER A N 1
ATOM 3985 C CA . SER A 1 540 ? 38.682 215.934 55.889 1.00 26.92 540 SER A CA 1
ATOM 3986 C C . SER A 1 540 ? 37.192 215.818 55.654 1.00 29.28 540 SER A C 1
ATOM 3987 O O . SER A 1 540 ? 36.730 215.089 54.793 1.00 28.97 540 SER A O 1
ATOM 3990 N N . HIS A 1 541 ? 36.422 216.539 56.432 1.00 28.30 541 HIS A N 1
ATOM 3991 C CA . HIS A 1 541 ? 34.998 216.732 56.203 1.00 25.92 541 HIS A CA 1
ATOM 3992 C C . HIS A 1 541 ? 34.713 218.184 56.004 1.00 25.16 541 HIS A C 1
ATOM 3993 O O . HIS A 1 541 ? 33.661 218.697 56.331 1.00 27.26 541 HIS A O 1
ATOM 4000 N N . ARG A 1 542 ? 35.651 218.883 55.405 1.00 28.32 542 ARG A N 1
ATOM 4001 C CA . ARG A 1 542 ? 35.457 220.303 55.136 1.00 29.03 542 ARG A CA 1
ATOM 4002 C C . ARG A 1 542 ? 34.727 220.616 53.867 1.00 28.83 542 ARG A C 1
ATOM 4003 O O . ARG A 1 542 ? 34.412 221.784 53.651 1.00 27.48 542 ARG A O 1
ATOM 4011 N N . PHE A 1 543 ? 34.465 219.610 53.001 1.00 25.84 543 PHE A N 1
ATOM 4012 C CA . PHE A 1 543 ? 33.860 219.904 51.683 1.00 26.09 543 PHE A CA 1
ATOM 4013 C C . PHE A 1 543 ? 32.455 219.394 51.534 1.00 25.21 543 PHE A C 1
ATOM 4014 O O . PHE A 1 543 ? 32.192 218.258 51.774 1.00 27.99 543 PHE A O 1
ATOM 4022 N N . ALA A 1 544 ? 31.529 220.232 51.121 1.00 27.43 544 ALA A N 1
ATOM 4023 C CA . ALA A 1 544 ? 30.170 219.791 50.994 1.00 26.01 544 ALA A CA 1
ATOM 4024 C C . ALA A 1 544 ? 29.807 219.275 49.573 1.00 27.60 544 ALA A C 1
ATOM 4025 O O . ALA A 1 544 ? 28.692 218.745 49.371 1.00 24.93 544 ALA A O 1
ATOM 4027 N N . ALA A 1 545 ? 30.679 219.509 48.598 1.00 26.13 545 ALA A N 1
ATOM 4028 C CA . ALA A 1 545 ? 30.478 219.014 47.201 1.00 25.02 545 ALA A CA 1
ATOM 4029 C C . ALA A 1 545 ? 31.778 219.103 46.432 1.00 24.93 545 ALA A C 1
ATOM 4030 O O . ALA A 1 545 ? 32.655 219.920 46.794 1.00 25.39 545 ALA A O 1
ATOM 4032 N N . ALA A 1 546 ? 31.951 218.220 45.453 1.00 22.87 546 ALA A N 1
ATOM 4033 C CA . ALA A 1 546 ? 33.164 218.214 44.676 1.00 20.24 546 ALA A CA 1
ATOM 4034 C C . ALA A 1 546 ? 32.932 217.829 43.230 1.00 22.29 546 ALA A C 1
ATOM 4035 O O . ALA A 1 546 ? 31.929 217.165 42.909 1.00 22.87 546 ALA A O 1
ATOM 4037 N N . VAL A 1 547 ? 33.843 218.300 42.370 1.00 20.55 547 VAL A N 1
ATOM 4038 C CA . VAL A 1 547 ? 33.919 217.952 41.001 1.00 22.44 547 VAL A CA 1
ATOM 4039 C C . VAL A 1 547 ? 35.362 217.628 40.694 1.00 25.30 547 VAL A C 1
ATOM 4040 O O . VAL A 1 547 ? 36.255 218.308 41.174 1.00 27.54 547 VAL A O 1
ATOM 4044 N N . THR A 1 548 ? 35.600 216.552 39.932 1.00 23.93 548 THR A N 1
ATOM 4045 C CA . THR A 1 548 ? 36.944 216.203 39.463 1.00 24.08 548 THR A CA 1
ATOM 4046 C C . THR A 1 548 ? 36.878 215.806 37.984 1.00 23.40 548 THR A C 1
ATOM 4047 O O . THR A 1 548 ? 35.847 215.335 37.525 1.00 22.75 548 THR A O 1
ATOM 4051 N N . SER A 1 549 ? 37.942 215.983 37.243 1.00 22.51 549 SER A N 1
ATOM 4052 C CA . SER A 1 549 ? 37.977 215.586 35.838 1.00 27.87 549 SER A CA 1
ATOM 4053 C C . SER A 1 549 ? 38.458 214.145 35.657 1.00 27.56 549 SER A C 1
ATOM 4054 O O . SER A 1 549 ? 38.314 213.578 34.587 1.00 33.58 549 SER A O 1
ATOM 4057 N N . SER A 1 550 ? 39.019 213.566 36.689 1.00 25.53 550 SER A N 1
ATOM 4058 C CA . SER A 1 550 ? 39.468 212.204 36.626 1.00 28.91 550 SER A CA 1
ATOM 4059 C C . SER A 1 550 ? 39.405 211.504 37.989 1.00 29.97 550 SER A C 1
ATOM 4060 O O . SER A 1 550 ? 39.291 212.132 39.037 1.00 28.42 550 SER A O 1
ATOM 4063 N N . CYS A 1 551 ? 39.466 210.183 37.929 1.00 31.40 551 CYS A N 1
ATOM 4064 C CA . CYS A 1 551 ? 39.524 209.325 39.071 1.00 29.43 551 CYS A CA 1
ATOM 4065 C C . CYS A 1 551 ? 40.200 208.018 38.545 1.00 31.99 551 CYS A C 1
ATOM 4066 O O . CYS A 1 551 ? 40.088 207.696 37.349 1.00 31.33 551 CYS A O 1
ATOM 4069 N N . CYS A 1 552 ? 40.987 207.315 39.356 1.00 30.87 552 CYS A N 1
ATOM 4070 C CA . CYS A 1 552 ? 41.149 207.574 40.813 1.00 32.29 552 CYS A CA 1
ATOM 4071 C C . CYS A 1 552 ? 42.597 207.562 41.205 1.00 29.55 552 CYS A C 1
ATOM 4072 O O . CYS A 1 552 ? 43.491 207.188 40.421 1.00 33.30 552 CYS A O 1
ATOM 4075 N N . THR A 1 553 ? 42.862 207.972 42.429 1.00 26.37 553 THR A N 1
ATOM 4076 C CA . THR A 1 553 ? 44.216 207.854 42.947 1.00 28.21 553 THR A CA 1
ATOM 4077 C C . THR A 1 553 ? 44.321 206.561 43.726 1.00 26.56 553 THR A C 1
ATOM 4078 O O . THR A 1 553 ? 44.071 206.547 44.970 1.00 27.42 553 THR A O 1
ATOM 4082 N N . ASP A 1 554 ? 44.603 205.476 43.010 1.00 25.03 554 ASP A N 1
ATOM 4083 C CA . ASP A 1 554 ? 44.500 204.112 43.568 1.00 27.13 554 ASP A CA 1
ATOM 4084 C C . ASP A 1 554 ? 45.389 203.190 42.799 1.00 28.60 554 ASP A C 1
ATOM 4085 O O . ASP A 1 554 ? 45.927 203.604 41.752 1.00 26.87 554 ASP A O 1
ATOM 4090 N N . SER A 1 555 ? 45.612 201.980 43.312 1.00 29.21 555 SER A N 1
ATOM 4091 C CA . SER A 1 555 ? 46.503 201.039 42.632 1.00 29.94 555 SER A CA 1
ATOM 4092 C C . SER A 1 555 ? 45.962 200.646 41.278 1.00 28.64 555 SER A C 1
ATOM 4093 O O . SER A 1 555 ? 46.736 200.447 40.333 1.00 25.90 555 SER A O 1
ATOM 4096 N N . PHE A 1 556 ? 44.642 200.548 41.161 1.00 29.05 556 PHE A N 1
ATOM 4097 C CA . PHE A 1 556 ? 44.084 200.131 39.902 1.00 26.48 556 PHE A CA 1
ATOM 4098 C C . PHE A 1 556 ? 44.514 201.105 38.803 1.00 29.08 556 PHE A C 1
ATOM 4099 O O . PHE A 1 556 ? 45.089 200.728 37.767 1.00 26.81 556 PHE A O 1
ATOM 4107 N N . THR A 1 557 ? 44.315 202.376 39.076 1.00 25.43 557 THR A N 1
ATOM 4108 C CA . THR A 1 557 ? 44.663 203.387 38.091 1.00 26.57 557 THR A CA 1
ATOM 4109 C C . THR A 1 557 ? 46.177 203.478 37.892 1.00 26.29 557 THR A C 1
ATOM 4110 O O . THR A 1 557 ? 46.662 203.527 36.764 1.00 26.53 557 THR A O 1
ATOM 4114 N N . ALA A 1 558 ? 46.939 203.474 38.982 1.00 24.85 558 ALA A N 1
ATOM 4115 C CA . ALA A 1 558 ? 48.374 203.767 38.902 1.00 23.77 558 ALA A CA 1
ATOM 4116 C C . ALA A 1 558 ? 49.234 202.570 38.490 1.00 25.46 558 ALA A C 1
ATOM 4117 O O . ALA A 1 558 ? 50.328 202.725 37.919 1.00 26.98 558 ALA A O 1
ATOM 4119 N N . SER A 1 559 ? 48.793 201.368 38.843 1.00 26.89 559 SER A N 1
ATOM 4120 C CA . SER A 1 559 ? 49.561 200.161 38.563 1.00 30.26 559 SER A CA 1
ATOM 4121 C C . SER A 1 559 ? 48.886 199.482 37.364 1.00 31.94 559 SER A C 1
ATOM 4122 O O . SER A 1 559 ? 49.457 199.434 36.275 1.00 38.08 559 SER A O 1
ATOM 4125 N N . VAL A 1 560 ? 47.643 199.040 37.529 1.00 27.42 560 VAL A N 1
ATOM 4126 C CA . VAL A 1 560 ? 47.020 198.175 36.506 1.00 26.85 560 VAL A CA 1
ATOM 4127 C C . VAL A 1 560 ? 46.832 198.918 35.149 1.00 28.03 560 VAL A C 1
ATOM 4128 O O . VAL A 1 560 ? 47.334 198.467 34.138 1.00 29.93 560 VAL A O 1
ATOM 4132 N N . MET A 1 561 ? 46.190 200.076 35.159 1.00 26.14 561 MET A N 1
ATOM 4133 C CA . MET A 1 561 ? 45.808 200.751 33.967 1.00 25.84 561 MET A CA 1
ATOM 4134 C C . MET A 1 561 ? 46.928 201.475 33.261 1.00 27.30 561 MET A C 1
ATOM 4135 O O . MET A 1 561 ? 46.780 201.883 32.106 1.00 26.78 561 MET A O 1
ATOM 4140 N N . ASN A 1 562 ? 48.009 201.725 33.963 1.00 25.88 562 ASN A N 1
ATOM 4141 C CA . ASN A 1 562 ? 49.179 202.282 33.359 1.00 26.63 562 ASN A CA 1
ATOM 4142 C C . ASN A 1 562 ? 49.992 201.255 32.581 1.00 26.37 562 ASN A C 1
ATOM 4143 O O . ASN A 1 562 ? 50.810 201.653 31.810 1.00 27.08 562 ASN A O 1
ATOM 4148 N N . GLY A 1 563 ? 49.824 199.961 32.858 1.00 26.41 563 GLY A N 1
ATOM 4149 C CA . GLY A 1 563 ? 50.688 198.938 32.278 1.00 29.62 563 GLY A CA 1
ATOM 4150 C C . GLY A 1 563 ? 52.044 198.890 32.950 1.00 31.74 563 GLY A C 1
ATOM 4151 O O . GLY A 1 563 ? 52.405 199.807 33.693 1.00 29.59 563 GLY A O 1
ATOM 4152 N N . PRO A 1 564 ? 52.834 197.879 32.614 1.00 32.20 564 PRO A N 1
ATOM 4153 C CA . PRO A 1 564 ? 53.987 197.606 33.496 1.00 34.27 564 PRO A CA 1
ATOM 4154 C C . PRO A 1 564 ? 55.121 198.588 33.406 1.00 33.26 564 PRO A C 1
ATOM 4155 O O . PRO A 1 564 ? 55.844 198.793 34.387 1.00 35.21 564 PRO A O 1
ATOM 4159 N N . ARG A 1 565 ? 55.251 199.247 32.270 1.00 30.66 565 ARG A N 1
ATOM 4160 C CA . ARG A 1 565 ? 56.324 200.221 32.074 1.00 28.00 565 ARG A CA 1
ATOM 4161 C C . ARG A 1 565 ? 56.140 201.488 32.918 1.00 29.34 565 ARG A C 1
ATOM 4162 O O . ARG A 1 565 ? 57.015 201.854 33.708 1.00 31.07 565 ARG A O 1
ATOM 4170 N N . ILE A 1 566 ? 55.020 202.172 32.749 1.00 25.97 566 ILE A N 1
ATOM 4171 C CA . ILE A 1 566 ? 54.775 203.346 33.527 1.00 27.84 566 ILE A CA 1
ATOM 4172 C C . ILE A 1 566 ? 54.577 203.021 35.009 1.00 29.51 566 ILE A C 1
ATOM 4173 O O . ILE A 1 566 ? 55.051 203.782 35.854 1.00 26.23 566 ILE A O 1
ATOM 4178 N N . SER A 1 567 ? 53.867 201.923 35.300 1.00 28.90 567 SER A N 1
ATOM 4179 C CA . SER A 1 567 ? 53.692 201.499 36.656 1.00 32.82 567 SER A CA 1
ATOM 4180 C C . SER A 1 567 ? 55.047 201.362 37.396 1.00 33.34 567 SER A C 1
ATOM 4181 O O . SER A 1 567 ? 55.224 201.859 38.513 1.00 31.02 567 SER A O 1
ATOM 4184 N N . GLY A 1 568 ? 55.972 200.662 36.773 1.00 33.20 568 GLY A N 1
ATOM 4185 C CA . GLY A 1 568 ? 57.328 200.483 37.303 1.00 34.29 568 GLY A CA 1
ATOM 4186 C C . GLY A 1 568 ? 58.079 201.805 37.459 1.00 31.18 568 GLY A C 1
ATOM 4187 O O . GLY A 1 568 ? 58.724 202.033 38.474 1.00 34.35 568 GLY A O 1
ATOM 4188 N N . ALA A 1 569 ? 57.964 202.697 36.492 1.00 28.32 569 ALA A N 1
ATOM 4189 C CA . ALA A 1 569 ? 58.692 203.981 36.532 1.00 29.28 569 ALA A CA 1
ATOM 4190 C C . ALA A 1 569 ? 58.167 204.913 37.607 1.00 31.06 569 ALA A C 1
ATOM 4191 O O . ALA A 1 569 ? 58.896 205.775 38.078 1.00 34.92 569 ALA A O 1
ATOM 4193 N N . LEU A 1 570 ? 56.912 204.763 38.012 1.00 32.25 570 LEU A N 1
ATOM 4194 C CA . LEU A 1 570 ? 56.332 205.697 38.986 1.00 34.46 570 LEU A CA 1
ATOM 4195 C C . LEU A 1 570 ? 56.820 205.479 40.421 1.00 34.00 570 LEU A C 1
ATOM 4196 O O . LEU A 1 570 ? 56.788 206.384 41.251 1.00 32.40 570 LEU A O 1
ATOM 4201 N N . LYS A 1 571 ? 57.236 204.271 40.686 1.00 33.60 571 LYS A N 1
ATOM 4202 C CA . LYS A 1 571 ? 57.757 203.865 41.973 1.00 35.50 571 LYS A CA 1
ATOM 4203 C C . LYS A 1 571 ? 58.919 204.798 42.405 1.00 34.69 571 LYS A C 1
ATOM 4204 O O . LYS A 1 571 ? 58.974 205.204 43.547 1.00 34.43 571 LYS A O 1
ATOM 4210 N N . ALA A 1 572 ? 59.785 205.216 41.491 1.00 33.05 572 ALA A N 1
ATOM 4211 C CA . ALA A 1 572 ? 60.879 206.119 41.865 1.00 33.67 572 ALA A CA 1
ATOM 4212 C C . ALA A 1 572 ? 60.375 207.498 42.251 1.00 35.98 572 ALA A C 1
ATOM 4213 O O . ALA A 1 572 ? 61.088 208.263 42.955 1.00 41.05 572 ALA A O 1
ATOM 4215 N N . TYR A 1 573 ? 59.156 207.843 41.825 1.00 32.13 573 TYR A N 1
ATOM 4216 C CA . TYR A 1 573 ? 58.578 209.148 42.150 1.00 30.94 573 TYR A CA 1
ATOM 4217 C C . TYR A 1 573 ? 57.869 209.134 43.516 1.00 33.97 573 TYR A C 1
ATOM 4218 O O . TYR A 1 573 ? 57.294 210.151 43.951 1.00 32.66 573 TYR A O 1
ATOM 4227 N N . GLY A 1 574 ? 57.877 207.968 44.163 1.00 34.53 574 GLY A N 1
ATOM 4228 C CA . GLY A 1 574 ? 57.210 207.757 45.427 1.00 39.43 574 GLY A CA 1
ATOM 4229 C C . GLY A 1 574 ? 55.782 207.226 45.294 1.00 37.59 574 GLY A C 1
ATOM 4230 O O . GLY A 1 574 ? 55.049 207.199 46.293 1.00 35.09 574 GLY A O 1
ATOM 4231 N N . ILE A 1 575 ? 55.356 206.844 44.083 1.00 33.80 575 ILE A N 1
ATOM 4232 C CA . ILE A 1 575 ? 54.024 206.261 43.944 1.00 34.11 575 ILE A CA 1
ATOM 4233 C C . ILE A 1 575 ? 54.169 204.755 44.132 1.00 36.62 575 ILE A C 1
ATOM 4234 O O . ILE A 1 575 ? 54.802 204.096 43.300 1.00 32.09 575 ILE A O 1
ATOM 4239 N N . GLU A 1 576 ? 53.531 204.184 45.155 1.00 32.75 576 GLU A N 1
ATOM 4240 C CA . GLU A 1 576 ? 53.791 202.776 45.492 1.00 33.01 576 GLU A CA 1
ATOM 4241 C C . GLU A 1 576 ? 52.973 201.778 44.647 1.00 31.45 576 GLU A C 1
ATOM 4242 O O . GLU A 1 576 ? 52.078 201.092 45.126 1.00 28.13 576 GLU A O 1
ATOM 4248 N N . THR A 1 577 ? 53.333 201.662 43.386 1.00 32.02 577 THR A N 1
ATOM 4249 C CA . THR A 1 577 ? 52.616 200.799 42.451 1.00 32.14 577 THR A CA 1
ATOM 4250 C C . THR A 1 577 ? 52.881 199.302 42.659 1.00 32.28 577 THR A C 1
ATOM 4251 O O . THR A 1 577 ? 52.173 198.457 42.126 1.00 32.66 577 THR A O 1
ATOM 4255 N N . ASP A 1 578 ? 53.841 198.971 43.500 1.00 28.15 578 ASP A N 1
ATOM 4256 C CA . ASP A 1 578 ? 54.016 197.577 43.930 1.00 34.95 578 ASP A CA 1
ATOM 4257 C C . ASP A 1 578 ? 53.099 197.180 45.117 1.00 37.52 578 ASP A C 1
ATOM 4258 O O . ASP A 1 578 ? 53.044 196.027 45.485 1.00 33.28 578 ASP A O 1
ATOM 4263 N N . GLN A 1 579 ? 52.382 198.135 45.709 1.00 35.59 579 GLN A N 1
ATOM 4264 C CA . GLN A 1 579 ? 51.325 197.781 46.679 1.00 31.64 579 GLN A CA 1
ATOM 4265 C C . GLN A 1 579 ? 49.966 197.650 45.958 1.00 31.29 579 GLN A C 1
ATOM 4266 O O . GLN A 1 579 ? 49.584 198.491 45.125 1.00 28.76 579 GLN A O 1
ATOM 4272 N N . ALA A 1 580 ? 49.257 196.585 46.300 1.00 28.78 580 ALA A N 1
ATOM 4273 C CA . ALA A 1 580 ? 47.867 196.414 45.965 1.00 35.20 580 ALA A CA 1
ATOM 4274 C C . ALA A 1 580 ? 47.023 197.484 46.676 1.00 31.91 580 ALA A C 1
ATOM 4275 O O . ALA A 1 580 ? 47.518 198.255 47.522 1.00 31.12 580 ALA A O 1
ATOM 4277 N N . ASP A 1 581 ? 45.742 197.518 46.351 1.00 31.08 581 ASP A N 1
ATOM 4278 C CA . ASP A 1 581 ? 44.951 198.627 46.794 1.00 32.25 581 ASP A CA 1
ATOM 4279 C C . ASP A 1 581 ? 44.673 198.690 48.271 1.00 33.06 581 ASP A C 1
ATOM 4280 O O . ASP A 1 581 ? 44.277 199.754 48.764 1.00 33.73 581 ASP A O 1
ATOM 4285 N N . ASP A 1 582 ? 44.803 197.554 48.953 1.00 34.81 582 ASP A N 1
ATOM 4286 C CA . ASP A 1 582 ? 44.598 197.473 50.418 1.00 38.33 582 ASP A CA 1
ATOM 4287 C C . ASP A 1 582 ? 45.948 197.723 51.168 1.00 37.87 582 ASP A C 1
ATOM 4288 O O . ASP A 1 582 ? 46.040 197.532 52.363 1.00 32.92 582 ASP A O 1
ATOM 4293 N N . GLY A 1 583 ? 46.970 198.164 50.437 1.00 32.51 583 GLY A N 1
ATOM 4294 C CA . GLY A 1 583 ? 48.244 198.474 51.051 1.00 32.98 583 GLY A CA 1
ATOM 4295 C C . GLY A 1 583 ? 48.202 199.846 51.725 1.00 33.13 583 GLY A C 1
ATOM 4296 O O . GLY A 1 583 ? 47.274 200.656 51.492 1.00 31.73 583 GLY A O 1
ATOM 4297 N N . PRO A 1 584 ? 49.182 200.103 52.590 1.00 31.11 584 PRO A N 1
ATOM 4298 C CA . PRO A 1 584 ? 49.132 201.312 53.422 1.00 33.25 584 PRO A CA 1
ATOM 4299 C C . PRO A 1 584 ? 49.152 202.641 52.626 1.00 30.43 584 PRO A C 1
ATOM 4300 O O . PRO A 1 584 ? 48.495 203.587 53.016 1.00 30.49 584 PRO A O 1
ATOM 4304 N N . PHE A 1 585 ? 49.909 202.702 51.535 1.00 29.22 585 PHE A N 1
ATOM 4305 C CA . PHE A 1 585 ? 50.045 203.939 50.772 1.00 29.16 585 PHE A CA 1
ATOM 4306 C C . PHE A 1 585 ? 48.702 204.377 50.198 1.00 26.43 585 PHE A C 1
ATOM 4307 O O . PHE A 1 585 ? 48.347 205.495 50.314 1.00 33.69 585 PHE A O 1
ATOM 4315 N N . TRP A 1 586 ? 47.909 203.456 49.692 1.00 27.11 586 TRP A N 1
ATOM 4316 C CA . TRP A 1 586 ? 46.653 203.767 49.027 1.00 24.05 586 TRP A CA 1
ATOM 4317 C C . TRP A 1 586 ? 45.481 204.075 49.964 1.00 25.01 586 TRP A C 1
ATOM 4318 O O . TRP A 1 586 ? 44.468 204.634 49.546 1.00 26.12 586 TRP A O 1
ATOM 4329 N N . ALA A 1 587 ? 45.587 203.739 51.240 1.00 26.14 587 ALA A N 1
ATOM 4330 C CA . ALA A 1 587 ? 44.478 203.965 52.180 1.00 27.17 587 ALA A CA 1
ATOM 4331 C C . ALA A 1 587 ? 44.094 205.419 52.334 1.00 27.23 587 ALA A C 1
ATOM 4332 O O . ALA A 1 587 ? 42.940 205.748 52.659 1.00 31.59 587 ALA A O 1
ATOM 4334 N N . ALA A 1 588 ? 45.034 206.315 52.066 1.00 27.90 588 ALA A N 1
ATOM 4335 C CA . ALA A 1 588 ? 44.728 207.743 52.182 1.00 28.15 588 ALA A CA 1
ATOM 4336 C C . ALA A 1 588 ? 43.972 208.307 51.007 1.00 30.92 588 ALA A C 1
ATOM 4337 O O . ALA A 1 588 ? 43.483 209.434 51.098 1.00 27.52 588 ALA A O 1
ATOM 4339 N N . THR A 1 589 ? 43.927 207.577 49.878 1.00 28.85 589 THR A N 1
ATOM 4340 C CA . THR A 1 589 ? 43.317 208.126 48.647 1.00 30.15 589 THR A CA 1
ATOM 4341 C C . THR A 1 589 ? 42.370 207.211 47.840 1.00 29.78 589 THR A C 1
ATOM 4342 O O . THR A 1 589 ? 41.609 207.734 47.060 1.00 30.66 589 THR A O 1
ATOM 4346 N N . SER A 1 590 ? 42.401 205.896 48.040 1.00 28.54 590 SER A N 1
ATOM 4347 C CA . SER A 1 590 ? 41.619 204.979 47.234 1.00 29.52 590 SER A CA 1
ATOM 4348 C C . SER A 1 590 ? 40.152 205.089 47.570 1.00 31.25 590 SER A C 1
ATOM 4349 O O . SER A 1 590 ? 39.763 204.956 48.741 1.00 28.73 590 SER A O 1
ATOM 4352 N N . PHE A 1 591 ? 39.339 205.337 46.542 1.00 27.47 591 PHE A N 1
ATOM 4353 C CA . PHE A 1 591 ? 37.892 205.310 46.729 1.00 29.75 591 PHE A CA 1
ATOM 4354 C C . PHE A 1 591 ? 37.321 203.900 46.880 1.00 29.33 591 PHE A C 1
ATOM 4355 O O . PHE A 1 591 ? 36.243 203.721 47.456 1.00 31.95 591 PHE A O 1
ATOM 4363 N N . VAL A 1 592 ? 38.021 202.894 46.402 1.00 27.96 592 VAL A N 1
ATOM 4364 C CA . VAL A 1 592 ? 37.564 201.525 46.652 1.00 30.28 592 VAL A CA 1
ATOM 4365 C C . VAL A 1 592 ? 37.686 201.220 48.172 1.00 32.23 592 VAL A C 1
ATOM 4366 O O . VAL A 1 592 ? 36.729 200.810 48.796 1.00 31.10 592 VAL A O 1
ATOM 4370 N N . VAL A 1 593 ? 38.859 201.458 48.746 1.00 32.33 593 VAL A N 1
ATOM 4371 C CA . VAL A 1 593 ? 39.075 201.275 50.194 1.00 31.75 593 VAL A CA 1
ATOM 4372 C C . VAL A 1 593 ? 38.100 202.105 51.027 1.00 32.19 593 VAL A C 1
ATOM 4373 O O . VAL A 1 593 ? 37.500 201.576 51.954 1.00 30.73 593 VAL A O 1
ATOM 4377 N N . ASN A 1 594 ? 37.878 203.372 50.669 1.00 29.38 594 ASN A N 1
ATOM 4378 C CA . ASN A 1 594 ? 37.131 204.295 51.508 1.00 28.56 594 ASN A CA 1
ATOM 4379 C C . ASN A 1 594 ? 35.734 204.605 51.052 1.00 30.86 594 ASN A C 1
ATOM 4380 O O . ASN A 1 594 ? 35.074 205.461 51.628 1.00 31.20 594 ASN A O 1
ATOM 4385 N N . ALA A 1 595 ? 35.213 203.857 50.086 1.00 28.97 595 ALA A N 1
ATOM 4386 C CA . ALA A 1 595 ? 33.874 204.153 49.558 1.00 29.79 595 ALA A CA 1
ATOM 4387 C C . ALA A 1 595 ? 32.799 204.346 50.609 1.00 29.40 595 ALA A C 1
ATOM 4388 O O . ALA A 1 595 ? 31.957 205.240 50.513 1.00 33.34 595 ALA A O 1
ATOM 4390 N N . SER A 1 596 ? 32.775 203.484 51.601 1.00 26.40 596 SER A N 1
ATOM 4391 C CA . SER A 1 596 ? 31.661 203.506 52.561 1.00 27.84 596 SER A CA 1
ATOM 4392 C C . SER A 1 596 ? 31.691 204.728 53.492 1.00 26.72 596 SER A C 1
ATOM 4393 O O . SER A 1 596 ? 30.690 205.042 54.094 1.00 28.81 596 SER A O 1
ATOM 4396 N N . ARG A 1 597 ? 32.787 205.470 53.560 1.00 29.17 597 ARG A N 1
ATOM 4397 C CA . ARG A 1 597 ? 32.776 206.730 54.358 1.00 36.72 597 ARG A CA 1
ATOM 4398 C C . ARG A 1 597 ? 32.882 208.013 53.534 1.00 38.47 597 ARG A C 1
ATOM 4399 O O . ARG A 1 597 ? 33.221 209.049 54.014 1.00 33.06 597 ARG A O 1
ATOM 4407 N N . LEU A 1 598 ? 32.574 207.927 52.265 1.00 41.58 598 LEU A N 1
ATOM 4408 C CA . LEU A 1 598 ? 32.757 209.050 51.409 1.00 42.78 598 LEU A CA 1
ATOM 4409 C C . LEU A 1 598 ? 31.383 209.652 51.137 1.00 41.83 598 LEU A C 1
ATOM 4410 O O . LEU A 1 598 ? 30.684 209.299 50.153 1.00 38.05 598 LEU A O 1
ATOM 4415 N N . ASP A 1 599 ? 30.983 210.556 52.016 1.00 36.03 599 ASP A N 1
ATOM 4416 C CA . ASP A 1 599 ? 29.641 211.073 51.922 1.00 39.14 599 ASP A CA 1
ATOM 4417 C C . ASP A 1 599 ? 29.468 212.360 51.107 1.00 32.81 599 ASP A C 1
ATOM 4418 O O . ASP A 1 599 ? 28.335 212.753 50.838 1.00 36.71 599 ASP A O 1
ATOM 4423 N N . THR A 1 600 ? 30.564 213.005 50.724 1.00 26.42 600 THR A N 1
ATOM 4424 C CA . THR A 1 600 ? 30.476 214.194 49.900 1.00 26.59 600 THR A CA 1
ATOM 4425 C C . THR A 1 600 ? 30.030 213.876 48.468 1.00 25.82 600 THR A C 1
ATOM 4426 O O . THR A 1 600 ? 30.647 213.079 47.818 1.00 31.16 600 THR A O 1
ATOM 4430 N N . PRO A 1 601 ? 29.034 214.578 47.949 1.00 27.66 601 PRO A N 1
ATOM 4431 C CA . PRO A 1 601 ? 28.651 214.488 46.540 1.00 23.74 601 PRO A CA 1
ATOM 4432 C C . PRO A 1 601 ? 29.812 214.749 45.631 1.00 25.31 601 PRO A C 1
ATOM 4433 O O . PRO A 1 601 ? 30.495 215.752 45.778 1.00 27.42 601 PRO A O 1
ATOM 4437 N N . LEU A 1 602 ? 30.037 213.842 44.686 1.00 23.86 602 LEU A N 1
ATOM 4438 C CA . LEU A 1 602 ? 31.151 213.955 43.760 1.00 22.13 602 LEU A CA 1
ATOM 4439 C C . LEU A 1 602 ? 30.673 213.729 42.325 1.00 22.52 602 LEU A C 1
ATOM 4440 O O . LEU A 1 602 ? 30.034 212.689 42.000 1.00 22.42 602 LEU A O 1
ATOM 4445 N N . LEU A 1 603 ? 30.969 214.707 41.487 1.00 20.01 603 LEU A N 1
ATOM 4446 C CA . LEU A 1 603 ? 30.778 214.629 40.077 1.00 20.92 603 LEU A CA 1
ATOM 4447 C C . LEU A 1 603 ? 32.098 214.428 39.374 1.00 22.01 603 LEU A C 1
ATOM 4448 O O . LEU A 1 603 ? 33.015 215.216 39.592 1.00 23.15 603 LEU A O 1
ATOM 4453 N N . ILE A 1 604 ? 32.194 213.398 38.516 1.00 20.24 604 ILE A N 1
ATOM 4454 C CA . ILE A 1 604 ? 33.413 213.164 37.719 1.00 21.04 604 ILE A CA 1
ATOM 4455 C C . ILE A 1 604 ? 33.101 213.403 36.233 1.00 19.69 604 ILE A C 1
ATOM 4456 O O . ILE A 1 604 ? 32.220 212.744 35.656 1.00 21.71 604 ILE A O 1
ATOM 4461 N N . GLN A 1 605 ? 33.835 214.304 35.608 1.00 18.31 605 GLN A N 1
ATOM 4462 C CA . GLN A 1 605 ? 33.573 214.656 34.224 1.00 19.43 605 GLN A CA 1
ATOM 4463 C C . GLN A 1 605 ? 34.785 214.223 33.468 1.00 21.41 605 GLN A C 1
ATOM 4464 O O . GLN A 1 605 ? 35.754 214.994 33.313 1.00 21.13 605 GLN A O 1
ATOM 4470 N N . SER A 1 606 ? 34.783 212.960 33.041 1.00 19.53 606 SER A N 1
ATOM 4471 C CA . SER A 1 606 ? 35.994 212.333 32.527 1.00 20.42 606 SER A CA 1
ATOM 4472 C C . SER A 1 606 ? 36.053 212.237 31.010 1.00 18.77 606 SER A C 1
ATOM 4473 O O . SER A 1 606 ? 35.050 212.010 30.358 1.00 20.48 606 SER A O 1
ATOM 4476 N N . ALA A 1 607 ? 37.248 212.357 30.468 1.00 19.49 607 ALA A N 1
ATOM 4477 C CA . ALA A 1 607 ? 37.534 211.914 29.107 1.00 19.22 607 ALA A CA 1
ATOM 4478 C C . ALA A 1 607 ? 37.383 210.411 29.017 1.00 19.76 607 ALA A C 1
ATOM 4479 O O . ALA A 1 607 ? 37.666 209.719 30.004 1.00 21.35 607 ALA A O 1
ATOM 4481 N N . ASP A 1 608 ? 36.890 209.907 27.882 1.00 18.89 608 ASP A N 1
ATOM 4482 C CA . ASP A 1 608 ? 36.876 208.494 27.656 1.00 19.93 608 ASP A CA 1
ATOM 4483 C C . ASP A 1 608 ? 38.254 207.902 27.832 1.00 21.58 608 ASP A C 1
ATOM 4484 O O . ASP A 1 608 ? 38.416 206.779 28.301 1.00 23.39 608 ASP A O 1
ATOM 4489 N N . GLU A 1 609 ? 39.248 208.636 27.462 1.00 22.26 609 GLU A N 1
ATOM 4490 C CA . GLU A 1 609 ? 40.622 208.143 27.565 1.00 27.03 609 GLU A CA 1
ATOM 4491 C C . GLU A 1 609 ? 41.101 207.987 29.031 1.00 27.96 609 GLU A C 1
ATOM 4492 O O . GLU A 1 609 ? 42.138 207.381 29.264 1.00 26.56 609 GLU A O 1
ATOM 4498 N N . GLU A 1 610 ? 40.320 208.436 30.019 1.00 23.77 610 GLU A N 1
ATOM 4499 C CA . GLU A 1 610 ? 40.696 208.217 31.417 1.00 25.46 610 GLU A CA 1
ATOM 4500 C C . GLU A 1 610 ? 39.643 207.533 32.219 1.00 23.66 610 GLU A C 1
ATOM 4501 O O . GLU A 1 610 ? 39.912 207.195 33.378 1.00 24.78 610 GLU A O 1
ATOM 4507 N N . TYR A 1 611 ? 38.461 207.304 31.658 1.00 20.46 611 TYR A N 1
ATOM 4508 C CA . TYR A 1 611 ? 37.377 206.813 32.496 1.00 18.68 611 TYR A CA 1
ATOM 4509 C C . TYR A 1 611 ? 37.574 205.441 33.083 1.00 19.60 611 TYR A C 1
ATOM 4510 O O . TYR A 1 611 ? 36.986 205.171 34.126 1.00 18.48 611 TYR A O 1
ATOM 4519 N N . LEU A 1 612 ? 38.334 204.556 32.426 1.00 18.42 612 LEU A N 1
ATOM 4520 C CA . LEU A 1 612 ? 38.436 203.217 32.877 1.00 20.11 612 LEU A CA 1
ATOM 4521 C C . LEU A 1 612 ? 38.978 203.157 34.310 1.00 22.29 612 LEU A C 1
ATOM 4522 O O . LEU A 1 612 ? 38.536 202.332 35.117 1.00 19.86 612 LEU A O 1
ATOM 4527 N N . GLY A 1 613 ? 39.918 204.046 34.577 1.00 20.89 613 GLY A N 1
ATOM 4528 C CA . GLY A 1 613 ? 40.494 204.259 35.897 1.00 22.13 613 GLY A CA 1
ATOM 4529 C C . GLY A 1 613 ? 39.511 204.582 36.987 1.00 22.06 613 GLY A C 1
ATOM 4530 O O . GLY A 1 613 ? 39.745 204.247 38.164 1.00 22.56 613 GLY A O 1
ATOM 4531 N N . ALA A 1 614 ? 38.370 205.142 36.609 1.00 21.82 614 ALA A N 1
ATOM 4532 C CA . ALA A 1 614 ? 37.417 205.553 37.577 1.00 22.49 614 ALA A CA 1
ATOM 4533 C C . ALA A 1 614 ? 36.496 204.429 37.992 1.00 24.83 614 ALA A C 1
ATOM 4534 O O . ALA A 1 614 ? 35.805 204.508 39.024 1.00 21.79 614 ALA A O 1
ATOM 4536 N N . LEU A 1 615 ? 36.475 203.358 37.211 1.00 23.70 615 LEU A N 1
ATOM 4537 C CA . LEU A 1 615 ? 35.410 202.416 37.369 1.00 22.08 615 LEU A CA 1
ATOM 4538 C C . LEU A 1 615 ? 35.390 201.643 38.671 1.00 20.05 615 LEU A C 1
ATOM 4539 O O . LEU A 1 615 ? 34.321 201.493 39.234 1.00 19.87 615 LEU A O 1
ATOM 4544 N N . PRO A 1 616 ? 36.498 201.069 39.115 1.00 19.24 616 PRO A N 1
ATOM 4545 C CA . PRO A 1 616 ? 36.354 200.354 40.412 1.00 22.01 616 PRO A CA 1
ATOM 4546 C C . PRO A 1 616 ? 35.868 201.267 41.547 1.00 21.49 616 PRO A C 1
ATOM 4547 O O . PRO A 1 616 ? 34.925 200.947 42.249 1.00 22.52 616 PRO A O 1
ATOM 4551 N N . GLY A 1 617 ? 36.484 202.424 41.648 1.00 22.03 617 GLY A N 1
ATOM 4552 C CA . GLY A 1 617 ? 36.060 203.429 42.600 1.00 24.78 617 GLY A CA 1
ATOM 4553 C C . GLY A 1 617 ? 34.617 203.810 42.462 1.00 26.01 617 GLY A C 1
ATOM 4554 O O . GLY A 1 617 ? 33.848 203.817 43.444 1.00 24.92 617 GLY A O 1
ATOM 4555 N N . PHE A 1 618 ? 34.215 204.110 41.243 1.00 24.49 618 PHE A N 1
ATOM 4556 C CA . PHE A 1 618 ? 32.829 204.484 41.022 1.00 24.99 618 PHE A CA 1
ATOM 4557 C C . PHE A 1 618 ? 31.880 203.372 41.479 1.00 23.47 618 PHE A C 1
ATOM 4558 O O . PHE A 1 618 ? 30.858 203.615 42.084 1.00 21.54 618 PHE A O 1
ATOM 4566 N N . THR A 1 619 ? 32.215 202.141 41.152 1.00 23.97 619 THR A N 1
ATOM 4567 C CA . THR A 1 619 ? 31.318 201.018 41.420 1.00 23.28 619 THR A CA 1
ATOM 4568 C C . THR A 1 619 ? 31.216 200.776 42.918 1.00 24.30 619 THR A C 1
ATOM 4569 O O . THR A 1 619 ? 30.133 200.482 43.419 1.00 22.01 619 THR A O 1
ATOM 4573 N N . ALA A 1 620 ? 32.320 200.954 43.652 1.00 23.13 620 ALA A N 1
ATOM 4574 C CA . ALA A 1 620 ? 32.287 200.780 45.121 1.00 22.60 620 ALA A CA 1
ATOM 4575 C C . ALA A 1 620 ? 31.436 201.858 45.754 1.00 24.11 620 ALA A C 1
ATOM 4576 O O . ALA A 1 620 ? 30.622 201.582 46.623 1.00 23.82 620 ALA A O 1
ATOM 4578 N N . LEU A 1 621 ? 31.560 203.076 45.250 1.00 25.74 621 LEU A N 1
ATOM 4579 C CA . LEU A 1 621 ? 30.737 204.162 45.721 1.00 23.89 621 LEU A CA 1
ATOM 4580 C C . LEU A 1 621 ? 29.282 203.958 45.460 1.00 27.39 621 LEU A C 1
ATOM 4581 O O . LEU A 1 621 ? 28.450 204.216 46.373 1.00 23.38 621 LEU A O 1
ATOM 4586 N N . GLN A 1 622 ? 28.912 203.522 44.243 1.00 27.82 622 GLN A N 1
ATOM 4587 C CA . GLN A 1 622 ? 27.489 203.244 43.961 1.00 29.15 622 GLN A CA 1
ATOM 4588 C C . GLN A 1 622 ? 26.975 202.128 44.837 1.00 28.75 622 GLN A C 1
ATOM 4589 O O . GLN A 1 622 ? 25.893 202.203 45.411 1.00 34.87 622 GLN A O 1
ATOM 4595 N N . GLN A 1 623 ? 27.730 201.078 44.944 1.00 30.43 623 GLN A N 1
ATOM 4596 C CA . GLN A 1 623 ? 27.348 199.970 45.788 1.00 34.98 623 GLN A CA 1
ATOM 4597 C C . GLN A 1 623 ? 27.159 200.417 47.251 1.00 33.38 623 GLN A C 1
ATOM 4598 O O . GLN A 1 623 ? 26.298 199.898 47.952 1.00 31.54 623 GLN A O 1
ATOM 4604 N N . ALA A 1 624 ? 27.957 201.360 47.717 1.00 29.84 624 ALA A N 1
ATOM 4605 C CA . ALA A 1 624 ? 27.804 201.861 49.082 1.00 28.07 624 ALA A CA 1
ATOM 4606 C C . ALA A 1 624 ? 26.771 202.971 49.115 1.00 30.19 624 ALA A C 1
ATOM 4607 O O . ALA A 1 624 ? 26.656 203.643 50.100 1.00 30.99 624 ALA A O 1
ATOM 4609 N N . ARG A 1 625 ? 26.039 203.199 48.021 1.00 32.57 625 ARG A N 1
ATOM 4610 C CA . ARG A 1 625 ? 24.969 204.187 47.990 1.00 32.48 625 ARG A CA 1
ATOM 4611 C C . ARG A 1 625 ? 25.440 205.646 48.305 1.00 32.26 625 ARG A C 1
ATOM 4612 O O . ARG A 1 625 ? 24.791 206.413 48.966 1.00 28.84 625 ARG A O 1
ATOM 4620 N N . LYS A 1 626 ? 26.541 206.044 47.726 1.00 28.29 626 LYS A N 1
ATOM 4621 C CA . LYS A 1 626 ? 27.025 207.383 47.855 1.00 26.61 626 LYS A CA 1
ATOM 4622 C C . LYS A 1 626 ? 26.576 208.226 46.686 1.00 29.31 626 LYS A C 1
ATOM 4623 O O . LYS A 1 626 ? 26.333 207.708 45.585 1.00 29.94 626 LYS A O 1
ATOM 4629 N N . PRO A 1 627 ? 26.501 209.547 46.895 1.00 29.20 627 PRO A N 1
ATOM 4630 C CA . PRO A 1 627 ? 26.081 210.469 45.826 1.00 28.46 627 PRO A CA 1
ATOM 4631 C C . PRO A 1 627 ? 27.187 210.852 44.841 1.00 30.07 627 PRO A C 1
ATOM 4632 O O . PRO A 1 627 ? 27.694 211.955 44.892 1.00 31.19 627 PRO A O 1
ATOM 4636 N N . VAL A 1 628 ? 27.466 209.939 43.911 1.00 25.85 628 VAL A N 1
ATOM 4637 C CA . VAL A 1 628 ? 28.509 210.063 42.931 1.00 25.40 628 VAL A CA 1
ATOM 4638 C C . VAL A 1 628 ? 27.850 209.980 41.525 1.00 23.60 628 VAL A C 1
ATOM 4639 O O . VAL A 1 628 ? 26.853 209.299 41.337 1.00 21.59 628 VAL A O 1
ATOM 4643 N N . GLU A 1 629 ? 28.409 210.692 40.561 1.00 24.60 629 GLU A N 1
ATOM 4644 C CA . GLU A 1 629 ? 27.953 210.624 39.164 1.00 23.53 629 GLU A CA 1
ATOM 4645 C C . GLU A 1 629 ? 29.186 210.780 38.302 1.00 24.47 629 GLU A C 1
ATOM 4646 O O . GLU A 1 629 ? 30.105 211.559 38.617 1.00 23.97 629 GLU A O 1
ATOM 4652 N N . LEU A 1 630 ? 29.201 210.011 37.216 1.00 24.30 630 LEU A N 1
ATOM 4653 C CA . LEU A 1 630 ? 30.309 209.988 36.263 1.00 23.28 630 LEU A CA 1
ATOM 4654 C C . LEU A 1 630 ? 29.774 210.303 34.876 1.00 21.17 630 LEU A C 1
ATOM 4655 O O . LEU A 1 630 ? 28.769 209.720 34.411 1.00 22.25 630 LEU A O 1
ATOM 4660 N N . ILE A 1 631 ? 30.441 211.227 34.220 1.00 20.08 631 ILE A N 1
ATOM 4661 C CA . ILE A 1 631 ? 30.077 211.652 32.909 1.00 18.64 631 ILE A CA 1
ATOM 4662 C C . ILE A 1 631 ? 31.224 211.287 32.035 1.00 18.36 631 ILE A C 1
ATOM 4663 O O . ILE A 1 631 ? 32.353 211.482 32.411 1.00 20.17 631 ILE A O 1
ATOM 4668 N N . ILE A 1 632 ? 30.950 210.778 30.834 1.00 17.59 632 ILE A N 1
ATOM 4669 C CA . ILE A 1 632 ? 32.017 210.412 29.922 1.00 17.32 632 ILE A CA 1
ATOM 4670 C C . ILE A 1 632 ? 31.947 211.234 28.657 1.00 18.72 632 ILE A C 1
ATOM 4671 O O . ILE A 1 632 ? 30.881 211.328 28.059 1.00 18.09 632 ILE A O 1
ATOM 4676 N N . TYR A 1 633 ? 33.088 211.756 28.186 1.00 19.67 633 TYR A N 1
ATOM 4677 C CA . TYR A 1 633 ? 33.143 212.497 26.919 1.00 19.96 633 TYR A CA 1
ATOM 4678 C C . TYR A 1 633 ? 33.954 211.761 25.872 1.00 18.35 633 TYR A C 1
ATOM 4679 O O . TYR A 1 633 ? 35.119 211.387 26.128 1.00 19.80 633 TYR A O 1
ATOM 4688 N N . PRO A 1 634 ? 33.417 211.611 24.655 1.00 17.20 634 PRO A N 1
ATOM 4689 C CA . PRO A 1 634 ? 34.124 210.850 23.636 1.00 19.07 634 PRO A CA 1
ATOM 4690 C C . PRO A 1 634 ? 35.267 211.575 22.961 1.00 20.02 634 PRO A C 1
ATOM 4691 O O . PRO A 1 634 ? 35.223 212.809 22.767 1.00 21.18 634 PRO A O 1
ATOM 4695 N N . ASN A 1 635 ? 36.281 210.798 22.572 1.00 19.71 635 ASN A N 1
ATOM 4696 C CA . ASN A 1 635 ? 37.444 211.308 21.880 1.00 20.49 635 ASN A CA 1
ATOM 4697 C C . ASN A 1 635 ? 38.062 212.560 22.603 1.00 22.08 635 ASN A C 1
ATOM 4698 O O . ASN A 1 635 ? 38.307 213.596 21.977 1.00 21.15 635 ASN A O 1
ATOM 4703 N N . GLU A 1 636 ? 38.330 212.417 23.902 1.00 19.76 636 GLU A N 1
ATOM 4704 C CA . GLU A 1 636 ? 38.862 213.481 24.677 1.00 20.76 636 GLU A CA 1
ATOM 4705 C C . GLU A 1 636 ? 40.142 213.030 25.358 1.00 23.03 636 GLU A C 1
ATOM 4706 O O . GLU A 1 636 ? 40.506 211.888 25.299 1.00 22.56 636 GLU A O 1
ATOM 4712 N N . HIS A 1 637 ? 40.817 213.978 25.998 1.00 24.26 637 HIS A N 1
ATOM 4713 C CA . HIS A 1 637 ? 42.108 213.729 26.599 1.00 23.06 637 HIS A CA 1
ATOM 4714 C C . HIS A 1 637 ? 42.094 214.311 28.023 1.00 23.35 637 HIS A C 1
ATOM 4715 O O . HIS A 1 637 ? 41.132 214.926 28.476 1.00 24.73 637 HIS A O 1
ATOM 4722 N N . HIS A 1 638 ? 43.174 214.037 28.706 1.00 23.23 638 HIS A N 1
ATOM 4723 C CA . HIS A 1 638 ? 43.462 214.477 30.067 1.00 24.28 638 HIS A CA 1
ATOM 4724 C C . HIS A 1 638 ? 43.081 215.924 30.283 1.00 24.35 638 HIS A C 1
ATOM 4725 O O . HIS A 1 638 ? 42.422 216.233 31.266 1.00 28.77 638 HIS A O 1
ATOM 4732 N N . VAL A 1 639 ? 43.425 216.784 29.336 1.00 22.21 639 VAL A N 1
ATOM 4733 C CA . VAL A 1 639 ? 42.841 218.133 29.210 1.00 23.06 639 VAL A CA 1
ATOM 4734 C C . VAL A 1 639 ? 41.909 218.141 27.972 1.00 21.97 639 VAL A C 1
ATOM 4735 O O . VAL A 1 639 ? 42.299 217.631 26.901 1.00 21.81 639 VAL A O 1
ATOM 4739 N N . LYS A 1 640 ? 40.712 218.708 28.091 1.00 20.22 640 LYS A N 1
ATOM 4740 C CA . LYS A 1 640 ? 39.711 218.575 27.045 1.00 22.31 640 LYS A CA 1
ATOM 4741 C C . LYS A 1 640 ? 39.933 219.611 25.980 1.00 22.46 640 LYS A C 1
ATOM 4742 O O . LYS A 1 640 ? 40.427 220.646 26.276 1.00 20.89 640 LYS A O 1
ATOM 4748 N N . TRP A 1 641 ? 39.629 219.266 24.732 1.00 24.09 641 TRP A N 1
ATOM 4749 C CA . TRP A 1 641 ? 39.968 220.120 23.603 1.00 22.49 641 TRP A CA 1
ATOM 4750 C C . TRP A 1 641 ? 38.742 220.548 22.801 1.00 24.43 641 TRP A C 1
ATOM 4751 O O . TRP A 1 641 ? 38.802 221.549 22.062 1.00 21.23 641 TRP A O 1
ATOM 4762 N N . GLN A 1 642 ? 37.610 219.826 22.921 1.00 21.90 642 GLN A N 1
ATOM 4763 C CA . GLN A 1 642 ? 36.456 220.119 22.063 1.00 21.35 642 GLN A CA 1
ATOM 4764 C C . GLN A 1 642 ? 35.564 221.172 22.711 1.00 21.65 642 GLN A C 1
ATOM 4765 O O . GLN A 1 642 ? 35.146 221.028 23.851 1.00 21.65 642 GLN A O 1
ATOM 4771 N N . PRO A 1 643 ? 35.342 222.288 22.010 1.00 23.06 643 PRO A N 1
ATOM 4772 C CA . PRO A 1 643 ? 34.630 223.399 22.629 1.00 21.47 643 PRO A CA 1
ATOM 4773 C C . PRO A 1 643 ? 33.247 223.062 23.171 1.00 21.76 643 PRO A C 1
ATOM 4774 O O . PRO A 1 643 ? 32.873 223.597 24.230 1.00 21.71 643 PRO A O 1
ATOM 4778 N N . ALA A 1 644 ? 32.480 222.209 22.476 1.00 21.68 644 ALA A N 1
ATOM 4779 C CA . ALA A 1 644 ? 31.148 221.857 22.981 1.00 22.52 644 ALA A CA 1
ATOM 4780 C C . ALA A 1 644 ? 31.279 221.123 24.295 1.00 21.24 644 ALA A C 1
ATOM 4781 O O . ALA A 1 644 ? 30.492 221.305 25.219 1.00 19.09 644 ALA A O 1
ATOM 4783 N N . HIS A 1 645 ? 32.307 220.301 24.374 1.00 20.80 645 HIS A N 1
ATOM 4784 C CA . HIS A 1 645 ? 32.519 219.569 25.608 1.00 19.83 645 HIS A CA 1
ATOM 4785 C C . HIS A 1 645 ? 32.844 220.503 26.761 1.00 20.84 645 HIS A C 1
ATOM 4786 O O . HIS A 1 645 ? 32.357 220.309 27.891 1.00 20.27 645 HIS A O 1
ATOM 4793 N N . ARG A 1 646 ? 33.745 221.441 26.511 1.00 20.71 646 ARG A N 1
ATOM 4794 C CA . ARG A 1 646 ? 34.154 222.376 27.569 1.00 19.92 646 ARG A CA 1
ATOM 4795 C C . ARG A 1 646 ? 32.976 223.149 28.054 1.00 18.96 646 ARG A C 1
ATOM 4796 O O . ARG A 1 646 ? 32.781 223.300 29.251 1.00 18.90 646 ARG A O 1
ATOM 4804 N N . LEU A 1 647 ? 32.135 223.626 27.137 1.00 20.07 647 LEU A N 1
ATOM 4805 C CA . LEU A 1 647 ? 30.975 224.373 27.551 1.00 19.92 647 LEU A CA 1
ATOM 4806 C C . LEU A 1 647 ? 30.035 223.552 28.404 1.00 21.29 647 LEU A C 1
ATOM 4807 O O . LEU A 1 647 ? 29.458 224.038 29.359 1.00 23.64 647 LEU A O 1
ATOM 4812 N N . ALA A 1 648 ? 29.871 222.278 28.040 1.00 23.23 648 ALA A N 1
ATOM 4813 C CA . ALA A 1 648 ? 28.990 221.380 28.755 1.00 22.65 648 ALA A CA 1
ATOM 4814 C C . ALA A 1 648 ? 29.570 221.064 30.132 1.00 23.06 648 ALA A C 1
ATOM 4815 O O . ALA A 1 648 ? 28.858 221.000 31.083 1.00 20.78 648 ALA A O 1
ATOM 4817 N N . VAL A 1 649 ? 30.877 220.943 30.230 1.00 21.50 649 VAL A N 1
ATOM 4818 C CA . VAL A 1 649 ? 31.532 220.783 31.508 1.00 21.16 649 VAL A CA 1
ATOM 4819 C C . VAL A 1 649 ? 31.299 222.018 32.428 1.00 23.28 649 VAL A C 1
ATOM 4820 O O . VAL A 1 649 ? 30.872 221.880 33.568 1.00 21.18 649 VAL A O 1
ATOM 4824 N N . TYR A 1 650 ? 31.575 223.216 31.895 1.00 22.87 650 TYR A N 1
ATOM 4825 C CA . TYR A 1 650 ? 31.296 224.474 32.588 1.00 22.66 650 TYR A CA 1
ATOM 4826 C C . TYR A 1 650 ? 29.888 224.490 33.141 1.00 24.65 650 TYR A C 1
ATOM 4827 O O . TYR A 1 650 ? 29.672 224.762 34.327 1.00 24.56 650 TYR A O 1
ATOM 4836 N N . ASN A 1 651 ? 28.915 224.190 32.291 1.00 24.74 651 ASN A N 1
ATOM 4837 C CA . ASN A 1 651 ? 27.506 224.322 32.697 1.00 22.31 651 ASN A CA 1
ATOM 4838 C C . ASN A 1 651 ? 27.073 223.293 33.712 1.00 25.16 651 ASN A C 1
ATOM 4839 O O . ASN A 1 651 ? 26.323 223.612 34.629 1.00 22.24 651 ASN A O 1
ATOM 4844 N N . ARG A 1 652 ? 27.540 222.056 33.570 1.00 23.20 652 ARG A N 1
ATOM 4845 C CA . ARG A 1 652 ? 27.156 221.066 34.516 1.00 22.45 652 ARG A CA 1
ATOM 4846 C C . ARG A 1 652 ? 27.836 221.316 35.878 1.00 22.94 652 ARG A C 1
ATOM 4847 O O . ARG A 1 652 ? 27.302 220.966 36.931 1.00 19.96 652 ARG A O 1
ATOM 4855 N N . THR A 1 653 ? 29.057 221.810 35.852 1.00 21.46 653 THR A N 1
ATOM 485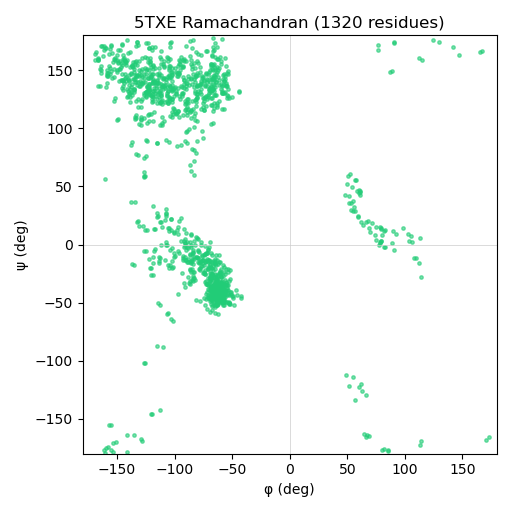6 C CA . THR A 1 653 ? 29.735 222.051 37.074 1.00 22.16 653 THR A CA 1
ATOM 4857 C C . THR A 1 653 ? 29.066 223.211 37.851 1.00 23.99 653 THR A C 1
ATOM 4858 O O . THR A 1 653 ? 28.903 223.123 39.057 1.00 23.47 653 THR A O 1
ATOM 4862 N N . ILE A 1 654 ? 28.623 224.254 37.145 1.00 24.49 654 ILE A N 1
ATOM 4863 C CA . ILE A 1 654 ? 27.836 225.315 37.785 1.00 24.66 654 ILE A CA 1
ATOM 4864 C C . ILE A 1 654 ? 26.529 224.761 38.308 1.00 26.81 654 ILE A C 1
ATOM 4865 O O . ILE A 1 654 ? 26.150 225.037 39.448 1.00 30.07 654 ILE A O 1
ATOM 4870 N N . ASP A 1 655 ? 25.842 223.952 37.518 1.00 24.82 655 ASP A N 1
ATOM 4871 C CA . ASP A 1 655 ? 24.579 223.422 37.969 1.00 25.23 655 ASP A CA 1
ATOM 4872 C C . ASP A 1 655 ? 24.796 222.576 39.227 1.00 24.98 655 ASP A C 1
ATOM 4873 O O . ASP A 1 655 ? 23.975 222.558 40.144 1.00 22.47 655 ASP A O 1
ATOM 4878 N N . TRP A 1 656 ? 25.872 221.818 39.230 1.00 24.28 656 TRP A N 1
ATOM 4879 C CA . TRP A 1 656 ? 26.114 220.902 40.320 1.00 23.67 656 TRP A CA 1
ATOM 4880 C C . TRP A 1 656 ? 26.284 221.682 41.618 1.00 25.15 656 TRP A C 1
ATOM 4881 O O . TRP A 1 656 ? 25.673 221.327 42.628 1.00 25.16 656 TRP A O 1
ATOM 4892 N N . PHE A 1 657 ? 27.167 222.673 41.603 1.00 23.63 657 PHE A N 1
ATOM 4893 C CA . PHE A 1 657 ? 27.364 223.488 42.802 1.00 25.02 657 PHE A CA 1
ATOM 4894 C C . PHE A 1 657 ? 26.128 224.318 43.209 1.00 24.46 657 PHE A C 1
ATOM 4895 O O . PHE A 1 657 ? 25.820 224.422 44.393 1.00 27.21 657 PHE A O 1
ATOM 4903 N N . ARG A 1 658 ? 25.366 224.825 42.255 1.00 25.78 658 ARG A N 1
ATOM 4904 C CA . ARG A 1 658 ? 24.100 225.479 42.597 1.00 27.31 658 ARG A CA 1
ATOM 4905 C C . ARG A 1 658 ? 23.135 224.527 43.275 1.00 27.96 658 ARG A C 1
ATOM 4906 O O . ARG A 1 658 ? 22.435 224.910 44.224 1.00 29.78 658 ARG A O 1
ATOM 4914 N N . PHE A 1 659 ? 23.107 223.275 42.817 1.00 28.01 659 PHE A N 1
ATOM 4915 C CA . PHE A 1 659 ? 22.214 222.289 43.371 1.00 26.09 659 PHE A CA 1
ATOM 4916 C C . PHE A 1 659 ? 22.613 221.949 44.810 1.00 28.16 659 PHE A C 1
ATOM 4917 O O . PHE A 1 659 ? 21.770 221.995 45.695 1.00 27.49 659 PHE A O 1
ATOM 4925 N N . TRP A 1 660 ? 23.868 221.587 45.046 1.00 27.66 660 TRP A N 1
ATOM 4926 C CA . TRP A 1 660 ? 24.250 221.100 46.327 1.00 27.32 660 TRP A CA 1
ATOM 4927 C C . TRP A 1 660 ? 24.572 222.176 47.297 1.00 31.43 660 TRP A C 1
ATOM 4928 O O . TRP A 1 660 ? 24.380 221.958 48.491 1.00 28.64 660 TRP A O 1
ATOM 4939 N N . LEU A 1 661 ? 25.088 223.321 46.844 1.00 29.23 661 LEU A N 1
ATOM 4940 C CA . LEU A 1 661 ? 25.477 224.379 47.770 1.00 28.26 661 LEU A CA 1
ATOM 4941 C C . LEU A 1 661 ? 24.487 225.508 47.888 1.00 31.38 661 LEU A C 1
ATOM 4942 O O . LEU A 1 661 ? 24.583 226.227 48.843 1.00 33.30 661 LEU A O 1
ATOM 4947 N N . MET A 1 662 ? 23.569 225.689 46.923 1.00 34.98 662 MET A N 1
ATOM 4948 C CA . MET A 1 662 ? 22.509 226.689 47.007 1.00 33.67 662 MET A CA 1
ATOM 4949 C C . MET A 1 662 ? 21.100 226.096 47.016 1.00 37.17 662 MET A C 1
ATOM 4950 O O . MET A 1 662 ? 20.165 226.851 47.191 1.00 36.09 662 MET A O 1
ATOM 4955 N N . ASP A 1 663 ? 20.943 224.770 46.868 1.00 37.77 663 ASP A N 1
ATOM 4956 C CA A ASP A 1 663 ? 19.635 224.129 46.761 0.50 38.47 663 ASP A CA 1
ATOM 4957 C CA B ASP A 1 663 ? 19.597 224.123 46.743 0.50 38.12 663 ASP A CA 1
ATOM 4958 C C . ASP A 1 663 ? 18.809 224.756 45.635 1.00 36.50 663 ASP A C 1
ATOM 4959 O O . ASP A 1 663 ? 17.625 224.901 45.753 1.00 36.72 663 ASP A O 1
ATOM 4968 N N . GLN A 1 664 ? 19.469 225.137 44.549 1.00 33.09 664 GLN A N 1
ATOM 4969 C CA . GLN A 1 664 ? 18.782 225.729 43.414 1.00 33.55 664 GLN A CA 1
ATOM 4970 C C . GLN A 1 664 ? 18.955 224.902 42.166 1.00 37.11 664 GLN A C 1
ATOM 4971 O O . GLN A 1 664 ? 20.008 224.287 41.954 1.00 38.73 664 GLN A O 1
ATOM 4977 N N . SER A 1 665 ? 17.929 224.899 41.337 1.00 37.25 665 SER A N 1
ATOM 4978 C CA A SER A 1 665 ? 17.956 224.204 40.064 0.50 38.27 665 SER A CA 1
ATOM 4979 C CA B SER A 1 665 ? 17.930 224.203 40.065 0.50 37.53 665 SER A CA 1
ATOM 4980 C C . SER A 1 665 ? 17.421 225.116 38.992 1.00 39.04 665 SER A C 1
ATOM 4981 O O . SER A 1 665 ? 16.515 225.873 39.229 1.00 47.62 665 SER A O 1
ATOM 4986 N N . ASP A 1 666 ? 17.994 225.011 37.806 1.00 41.78 666 ASP A N 1
ATOM 4987 C CA . ASP A 1 666 ? 17.538 225.744 36.637 1.00 46.94 666 ASP A CA 1
ATOM 4988 C C . ASP A 1 666 ? 16.350 224.954 36.037 1.00 49.39 666 ASP A C 1
ATOM 4989 O O . ASP A 1 666 ? 16.499 223.774 35.738 1.00 44.15 666 ASP A O 1
ATOM 4994 N N . PRO A 1 667 ? 15.170 225.601 35.874 1.00 57.94 667 PRO A N 1
ATOM 4995 C CA . PRO A 1 667 ? 13.970 224.882 35.397 1.00 55.90 667 PRO A CA 1
ATOM 4996 C C . PRO A 1 667 ? 13.912 224.583 33.888 1.00 50.22 667 PRO A C 1
ATOM 4997 O O . PRO A 1 667 ? 12.949 223.993 33.451 1.00 45.65 667 PRO A O 1
ATOM 5001 N N . ALA A 1 668 ? 14.916 224.974 33.105 1.00 44.80 668 ALA A N 1
ATOM 5002 C CA . ALA A 1 668 ? 14.944 224.631 31.694 1.00 49.41 668 ALA A CA 1
ATOM 5003 C C . ALA A 1 668 ? 14.559 223.148 31.449 1.00 56.62 668 ALA A C 1
ATOM 5004 O O . ALA A 1 668 ? 15.087 222.240 32.097 1.00 54.91 668 ALA A O 1
ATOM 5006 N N . PRO A 1 669 ? 13.649 222.892 30.485 1.00 60.59 669 PRO A N 1
ATOM 5007 C CA . PRO A 1 669 ? 13.154 221.506 30.401 1.00 57.79 669 PRO A CA 1
ATOM 5008 C C . PRO A 1 669 ? 14.202 220.476 29.961 1.00 52.51 669 PRO A C 1
ATOM 5009 O O . PRO A 1 669 ? 14.091 219.302 30.323 1.00 52.41 669 PRO A O 1
ATOM 5013 N N . ASP A 1 670 ? 15.221 220.902 29.223 1.00 51.07 670 ASP A N 1
ATOM 5014 C CA . ASP A 1 670 ? 16.320 219.989 28.843 1.00 58.83 670 ASP A CA 1
ATOM 5015 C C . ASP A 1 670 ? 17.289 219.641 29.994 1.00 53.14 670 ASP A C 1
ATOM 5016 O O . ASP A 1 670 ? 18.193 218.856 29.781 1.00 44.62 670 ASP A O 1
ATOM 5021 N N . LYS A 1 671 ? 17.074 220.195 31.199 1.00 44.44 671 LYS A N 1
ATOM 5022 C CA . LYS A 1 671 ? 17.822 219.786 32.383 1.00 40.71 671 LYS A CA 1
ATOM 5023 C C . LYS A 1 671 ? 17.038 218.966 33.373 1.00 39.08 671 LYS A C 1
ATOM 5024 O O . LYS A 1 671 ? 17.576 218.542 34.395 1.00 42.23 671 LYS A O 1
ATOM 5030 N N . ALA A 1 672 ? 15.775 218.714 33.077 1.00 38.77 672 ALA A N 1
ATOM 5031 C CA . ALA A 1 672 ? 14.876 218.047 34.003 1.00 39.48 672 ALA A CA 1
ATOM 5032 C C . ALA A 1 672 ? 15.345 216.668 34.383 1.00 37.24 672 ALA A C 1
ATOM 5033 O O . ALA A 1 672 ? 15.296 216.271 35.558 1.00 41.83 672 ALA A O 1
ATOM 5035 N N . ALA A 1 673 ? 15.854 215.930 33.411 1.00 40.69 673 ALA A N 1
ATOM 5036 C CA . ALA A 1 673 ? 16.363 214.571 33.698 1.00 38.52 673 ALA A CA 1
ATOM 5037 C C . ALA A 1 673 ? 17.602 214.610 34.596 1.00 34.76 673 ALA A C 1
ATOM 5038 O O . ALA A 1 673 ? 17.797 213.753 35.443 1.00 34.80 673 ALA A O 1
ATOM 5040 N N . GLN A 1 674 ? 18.439 215.615 34.402 1.00 33.04 674 GLN A N 1
ATOM 5041 C CA . GLN A 1 674 ? 19.627 215.771 35.227 1.00 30.84 674 GLN A CA 1
ATOM 5042 C C . GLN A 1 674 ? 19.230 216.006 36.668 1.00 29.62 674 GLN A C 1
ATOM 5043 O O . GLN A 1 674 ? 19.718 215.346 37.553 1.00 31.28 674 GLN A O 1
ATOM 5049 N N . TYR A 1 675 ? 18.307 216.921 36.909 1.00 30.31 675 TYR A N 1
ATOM 5050 C CA . TYR A 1 675 ? 17.831 217.136 38.288 1.00 32.28 675 TYR A CA 1
ATOM 5051 C C . TYR A 1 675 ? 17.026 215.969 38.898 1.00 31.86 675 TYR A C 1
ATOM 5052 O O . TYR A 1 675 ? 17.115 215.712 40.117 1.00 32.06 675 TYR A O 1
ATOM 5061 N N . ASP A 1 676 ? 16.310 215.208 38.085 1.00 33.89 676 ASP A N 1
ATOM 5062 C CA . ASP A 1 676 ? 15.762 213.923 38.612 1.00 38.82 676 ASP A CA 1
ATOM 5063 C C . ASP A 1 676 ? 16.865 213.048 39.198 1.00 34.27 676 ASP A C 1
ATOM 5064 O O . ASP A 1 676 ? 16.764 212.522 40.304 1.00 36.31 676 ASP A O 1
ATOM 5069 N N . ARG A 1 677 ? 17.936 212.873 38.444 1.00 30.67 677 ARG A N 1
ATOM 5070 C CA . ARG A 1 677 ? 19.023 212.049 38.885 1.00 30.75 677 ARG A CA 1
ATOM 5071 C C . ARG A 1 677 ? 19.649 212.601 40.167 1.00 29.91 677 ARG A C 1
ATOM 5072 O O . ARG A 1 677 ? 19.927 211.874 41.084 1.00 29.40 677 ARG A O 1
ATOM 5080 N N . TRP A 1 678 ? 19.880 213.905 40.214 1.00 28.22 678 TRP A N 1
ATOM 5081 C CA . TRP A 1 678 ? 20.562 214.483 41.344 1.00 28.01 678 TRP A CA 1
ATOM 5082 C C . TRP A 1 678 ? 19.651 214.507 42.585 1.00 30.44 678 TRP A C 1
ATOM 5083 O O . TRP A 1 678 ? 20.121 214.316 43.716 1.00 30.28 678 TRP A O 1
ATOM 5094 N N . ARG A 1 679 ? 18.349 214.653 42.387 1.00 31.45 679 ARG A N 1
ATOM 5095 C CA . ARG A 1 679 ? 17.409 214.490 43.548 1.00 33.44 679 ARG A CA 1
ATOM 5096 C C . ARG A 1 679 ? 17.469 213.085 44.093 1.00 31.87 679 ARG A C 1
ATOM 5097 O O . ARG A 1 679 ? 17.519 212.889 45.319 1.00 35.37 679 ARG A O 1
ATOM 5105 N N . ALA A 1 680 ? 17.575 212.107 43.203 1.00 29.98 680 ALA A N 1
ATOM 5106 C CA . ALA A 1 680 ? 17.732 210.743 43.672 1.00 34.38 680 ALA A CA 1
ATOM 5107 C C . ALA A 1 680 ? 19.063 210.571 44.407 1.00 32.95 680 ALA A C 1
ATOM 5108 O O . ALA A 1 680 ? 19.129 209.791 45.363 1.00 36.87 680 ALA A O 1
ATOM 5110 N N . LEU A 1 681 ? 20.128 211.235 43.956 1.00 30.15 681 LEU A N 1
ATOM 5111 C CA . LEU A 1 681 ? 21.399 211.103 44.672 1.00 30.47 681 LEU A CA 1
ATOM 5112 C C . LEU A 1 681 ? 21.270 211.657 46.110 1.00 31.98 681 LEU A C 1
ATOM 5113 O O . LEU A 1 681 ? 21.792 211.110 47.069 1.00 30.19 681 LEU A O 1
ATOM 5118 N N . ARG A 1 682 ? 20.608 212.791 46.197 1.00 31.72 682 ARG A N 1
ATOM 5119 C CA . ARG A 1 682 ? 20.350 213.460 47.431 1.00 37.26 682 ARG A CA 1
ATOM 5120 C C . ARG A 1 682 ? 19.564 212.607 48.407 1.00 36.09 682 ARG A C 1
ATOM 5121 O O . ARG A 1 682 ? 19.868 212.602 49.581 1.00 36.92 682 ARG A O 1
ATOM 5129 N N . ALA A 1 683 ? 18.579 211.891 47.908 1.00 35.87 683 ALA A N 1
ATOM 5130 C CA . ALA A 1 683 ? 17.711 211.052 48.748 1.00 40.00 683 ALA A CA 1
ATOM 5131 C C . ALA A 1 683 ? 18.432 209.830 49.287 1.00 45.86 683 ALA A C 1
ATOM 5132 O O . ALA A 1 683 ? 17.989 209.283 50.288 1.00 41.19 683 ALA A O 1
ATOM 5134 N N . LEU A 1 684 ? 19.542 209.411 48.654 1.00 46.17 684 LEU A N 1
ATOM 5135 C CA . LEU A 1 684 ? 20.360 208.287 49.156 1.00 46.38 684 LEU A CA 1
ATOM 5136 C C . LEU A 1 684 ? 20.945 208.601 50.509 1.00 51.17 684 LEU A C 1
ATOM 5137 O O . LEU A 1 684 ? 21.183 207.709 51.313 1.00 57.16 684 LEU A O 1
ATOM 5142 N N . ARG A 1 685 ? 21.187 209.875 50.761 1.00 59.66 685 ARG A N 1
ATOM 5143 C CA . ARG A 1 685 ? 21.878 210.286 51.973 1.00 63.19 685 ARG A CA 1
ATOM 5144 C C . ARG A 1 685 ? 21.050 210.118 53.255 1.00 70.52 685 ARG A C 1
ATOM 5145 O O . ARG A 1 685 ? 21.555 210.353 54.340 1.00 68.64 685 ARG A O 1
ATOM 5153 N N . GLN A 1 686 ? 19.795 209.698 53.112 1.00 79.02 686 GLN A N 1
ATOM 5154 C CA . GLN A 1 686 ? 18.919 209.354 54.205 1.00 95.26 686 GLN A CA 1
ATOM 5155 C C . GLN A 1 686 ? 17.986 208.186 53.853 1.00 91.60 686 GLN A C 1
ATOM 5156 O O . GLN A 1 686 ? 18.331 207.021 54.019 1.00 90.34 686 GLN A O 1
ATOM 5162 N N . GLY B 2 1 ? 48.941 217.766 33.882 1.00 45.96 1001 GLY C N 1
ATOM 5163 C CA . GLY B 2 1 ? 48.595 219.125 33.479 1.00 43.64 1001 GLY C CA 1
ATOM 5164 C C . GLY B 2 1 ? 48.723 219.221 31.955 1.00 44.61 1001 GLY C C 1
ATOM 5165 O O . GLY B 2 1 ? 49.102 218.223 31.255 1.00 33.11 1001 GLY C O 1
ATOM 5166 N N . PRO B 2 2 ? 48.374 220.397 31.419 1.00 38.33 1002 PRO C N 1
ATOM 5167 C CA . PRO B 2 2 ? 48.460 220.645 29.975 1.00 41.17 1002 PRO C CA 1
ATOM 5168 C C . PRO B 2 2 ? 49.891 220.656 29.439 1.00 39.12 1002 PRO C C 1
ATOM 5169 O O . PRO B 2 2 ? 50.127 220.209 28.313 1.00 49.05 1002 PRO C O 1
ATOM 5173 N N . THR B 2 3 ? 50.820 221.148 30.237 1.00 37.37 1003 THR C N 1
ATOM 5174 C CA . THR B 2 3 ? 52.194 221.374 29.783 1.00 41.38 1003 THR C CA 1
ATOM 5175 C C . THR B 2 3 ? 53.107 220.190 30.188 1.00 41.17 1003 THR C C 1
ATOM 5176 O O . THR B 2 3 ? 53.271 219.933 31.386 1.00 37.85 1003 THR C O 1
ATOM 5180 N N . PRO B 2 4 ? 53.657 219.432 29.188 1.00 44.43 1004 PRO C N 1
ATOM 5181 C CA . PRO B 2 4 ? 54.446 218.223 29.498 1.00 46.28 1004 PRO C CA 1
ATOM 5182 C C . PRO B 2 4 ? 55.947 218.479 29.817 1.00 49.48 1004 PRO C C 1
ATOM 5183 O O . PRO B 2 4 ? 56.783 218.327 28.945 1.00 48.42 1004 PRO C O 1
ATOM 5187 N N . MET B 2 5 ? 56.273 218.855 31.059 1.00 54.18 1005 MET C N 1
ATOM 5188 C CA . MET B 2 5 ? 57.680 219.072 31.476 1.00 59.99 1005 MET C CA 1
ATOM 5189 C C . MET B 2 5 ? 58.062 218.238 32.728 1.00 61.34 1005 MET C C 1
ATOM 5190 O O . MET B 2 5 ? 58.321 217.037 32.625 1.00 66.42 1005 MET C O 1
ATOM 5195 N N . VAL B 2 6 ? 58.106 218.892 33.896 1.00 66.65 1006 VAL C N 1
ATOM 5196 C CA . VAL B 2 6 ? 58.641 218.314 35.140 1.00 70.73 1006 VAL C CA 1
ATOM 5197 C C . VAL B 2 6 ? 57.550 218.015 36.210 1.00 64.64 1006 VAL C C 1
ATOM 5198 O O . VAL B 2 6 ? 56.645 218.829 36.467 1.00 60.91 1006 VAL C O 1
ATOM 5202 N N . GLY B 2 7 ? 57.674 216.852 36.851 1.00 57.61 1007 GLY C N 1
ATOM 5203 C CA . GLY B 2 7 ? 56.715 216.409 37.861 1.00 60.78 1007 GLY C CA 1
ATOM 5204 C C . GLY B 2 7 ? 55.556 215.588 37.272 1.00 60.04 1007 GLY C C 1
ATOM 5205 O O . GLY B 2 7 ? 55.414 215.464 36.056 1.00 55.95 1007 GLY C O 1
ATOM 5206 N N . LEU B 2 8 ? 54.712 215.059 38.156 1.00 60.20 1008 LEU C N 1
ATOM 5207 C CA . LEU B 2 8 ? 53.520 214.288 37.777 1.00 57.34 1008 LEU C CA 1
ATOM 5208 C C . LEU B 2 8 ? 52.235 215.152 37.750 1.00 51.89 1008 LEU C C 1
ATOM 5209 O O . LEU B 2 8 ? 51.910 215.854 38.730 1.00 47.53 1008 LEU C O 1
ATOM 5214 N N . ASP B 2 9 ? 51.533 215.082 36.607 1.00 48.13 1009 ASP C N 1
ATOM 5215 C CA . ASP B 2 9 ? 50.117 215.495 36.458 1.00 48.49 1009 ASP C CA 1
ATOM 5216 C C . ASP B 2 9 ? 49.213 214.311 36.775 1.00 47.59 1009 ASP C C 1
ATOM 5217 O O . ASP B 2 9 ? 48.856 213.543 35.876 1.00 58.83 1009 ASP C O 1
ATOM 5221 N N . SER B 2 10 ? 48.866 214.109 38.039 1.00 47.68 1010 SER C N 1
ATOM 5222 C CA . SER B 2 10 ? 48.147 212.884 38.443 1.00 44.65 1010 SER C CA 1
ATOM 5223 C C . SER B 2 10 ? 49.044 211.628 38.261 1.00 40.52 1010 SER C C 1
ATOM 5224 O O . SER B 2 10 ? 50.268 211.715 38.097 1.00 40.57 1010 SER C O 1
ATOM 5227 N N . VAL B 2 11 ? 48.437 210.455 38.308 1.00 41.72 1011 VAL C N 1
ATOM 5228 C CA . VAL B 2 11 ? 49.203 209.173 38.383 1.00 40.34 1011 VAL C CA 1
ATOM 5229 C C . VAL B 2 11 ? 49.024 208.281 37.132 1.00 39.94 1011 VAL C C 1
ATOM 5230 O O . VAL B 2 11 ? 49.217 207.071 37.189 1.00 39.10 1011 VAL C O 1
ATOM 5234 N N . SER B 2 12 ? 48.690 208.884 35.988 1.00 44.20 1012 SER C N 1
ATOM 5235 C CA . SER B 2 12 ? 48.304 208.115 34.766 1.00 46.83 1012 SER C CA 1
ATOM 5236 C C . SER B 2 12 ? 49.259 208.310 33.567 1.00 44.99 1012 SER C C 1
ATOM 5237 O O . SER B 2 12 ? 48.922 207.952 32.415 1.00 47.26 1012 SER C O 1
ATOM 5240 N N . GLY B 2 13 ? 50.428 208.890 33.842 1.00 40.82 1013 GLY C N 1
ATOM 5241 C CA . GLY B 2 13 ? 51.477 209.007 32.861 1.00 43.33 1013 GLY C CA 1
ATOM 5242 C C . GLY B 2 13 ? 51.660 210.382 32.248 1.00 38.97 1013 GLY C C 1
ATOM 5243 O O . GLY B 2 13 ? 52.501 210.542 31.365 1.00 45.01 1013 GLY C O 1
ATOM 5244 N N . GLN B 2 14 ? 50.906 211.377 32.694 1.00 40.80 1014 GLN C N 1
ATOM 5245 C CA . GLN B 2 14 ? 51.128 212.759 32.198 1.00 45.09 1014 GLN C CA 1
ATOM 5246 C C . GLN B 2 14 ? 52.080 213.486 33.137 1.00 47.25 1014 GLN C C 1
ATOM 5247 O O . GLN B 2 14 ? 52.147 213.178 34.319 1.00 47.46 1014 GLN C O 1
ATOM 5253 N N . TYR B 2 15 ? 52.798 214.461 32.582 1.00 58.91 1015 TYR C N 1
ATOM 5254 C CA . TYR B 2 15 ? 53.787 215.277 33.305 1.00 58.89 1015 TYR C CA 1
ATOM 5255 C C . TYR B 2 15 ? 53.225 216.690 33.606 1.00 58.48 1015 TYR C C 1
ATOM 5256 O O . TYR B 2 15 ? 52.278 217.119 32.944 1.00 59.49 1015 TYR C O 1
ATOM 5265 N N . TRP B 2 16 ? 53.796 217.397 34.594 1.00 61.74 1016 TRP C N 1
ATOM 5266 C CA . TRP B 2 16 ? 53.424 218.819 34.913 1.00 68.42 1016 TRP C CA 1
ATOM 5267 C C . TRP B 2 16 ? 54.630 219.666 34.309 1.00 66.01 1016 TRP C C 1
ATOM 5268 O O . TRP B 2 16 ? 55.513 218.984 33.839 1.00 83.79 1016 TRP C O 1
ATOM 5279 N N . ASP B 2 17 ? 54.793 221.008 34.185 1.00 72.75 1017 ASP C N 1
ATOM 5280 C CA . ASP B 2 17 ? 54.912 222.107 35.171 1.00 75.50 1017 ASP C CA 1
ATOM 5281 C C . ASP B 2 17 ? 54.641 223.525 34.526 1.00 71.86 1017 ASP C C 1
ATOM 5282 O O . ASP B 2 17 ? 55.343 223.995 33.583 1.00 52.04 1017 ASP C O 1
ATOM 5287 N N . ALA C 1 35 ? 51.371 159.390 4.127 1.00 37.52 35 ALA B N 1
ATOM 5288 C CA . ALA C 1 35 ? 50.104 160.207 4.207 1.00 38.21 35 ALA B CA 1
ATOM 5289 C C . ALA C 1 35 ? 50.300 161.389 5.155 1.00 37.71 35 ALA B C 1
ATOM 5290 O O . ALA C 1 35 ? 50.702 161.219 6.310 1.00 36.80 35 ALA B O 1
ATOM 5292 N N . PRO C 1 36 ? 50.028 162.604 4.664 1.00 37.73 36 PRO B N 1
ATOM 5293 C CA . PRO C 1 36 ? 50.384 163.770 5.481 1.00 43.51 36 PRO B CA 1
ATOM 5294 C C . PRO C 1 36 ? 49.540 163.925 6.766 1.00 37.10 36 PRO B C 1
ATOM 5295 O O . PRO C 1 36 ? 48.415 163.442 6.864 1.00 29.62 36 PRO B O 1
ATOM 5299 N N . PRO C 1 37 ? 50.125 164.559 7.752 1.00 38.58 37 PRO B N 1
ATOM 5300 C CA . PRO C 1 37 ? 49.530 164.720 9.038 1.00 37.59 37 PRO B CA 1
ATOM 5301 C C . PRO C 1 37 ? 48.516 165.896 9.004 1.00 33.02 37 PRO B C 1
ATOM 5302 O O . PRO C 1 37 ? 48.608 166.765 8.116 1.00 31.84 37 PRO B O 1
ATOM 5306 N N . VAL C 1 38 ? 47.551 165.918 9.927 1.00 29.55 38 VAL B N 1
ATOM 5307 C CA . VAL C 1 38 ? 46.683 167.084 10.092 1.00 26.38 38 VAL B CA 1
ATOM 5308 C C . VAL C 1 38 ? 47.344 168.080 11.002 1.00 26.48 38 VAL B C 1
ATOM 5309 O O . VAL C 1 38 ? 47.443 167.864 12.214 1.00 27.80 38 VAL B O 1
ATOM 5313 N N . THR C 1 39 ? 47.784 169.177 10.410 1.00 24.74 39 THR B N 1
ATOM 5314 C CA . THR C 1 39 ? 48.466 170.234 11.117 1.00 22.87 39 THR B CA 1
ATOM 5315 C C . THR C 1 39 ? 47.549 171.435 11.368 1.00 22.17 39 THR B C 1
ATOM 5316 O O . THR C 1 39 ? 46.408 171.474 10.881 1.00 24.78 39 THR B O 1
ATOM 5320 N N . PRO C 1 40 ? 48.025 172.429 12.121 1.00 21.29 40 PRO B N 1
ATOM 5321 C CA . PRO C 1 40 ? 47.159 173.609 12.301 1.00 22.40 40 PRO B CA 1
ATOM 5322 C C . PRO C 1 40 ? 46.812 174.275 10.967 1.00 21.79 40 PRO B C 1
ATOM 5323 O O . PRO C 1 40 ? 45.715 174.780 10.834 1.00 21.80 40 PRO B O 1
ATOM 5327 N N . GLU C 1 41 ? 47.751 174.285 10.017 1.00 23.94 41 GLU B N 1
ATOM 5328 C CA . GLU C 1 41 ? 47.563 174.886 8.693 1.00 26.85 41 GLU B CA 1
ATOM 5329 C C . GLU C 1 41 ? 46.430 174.168 7.940 1.00 26.34 41 GLU B C 1
ATOM 5330 O O . GLU C 1 41 ? 45.619 174.808 7.269 1.00 24.72 41 GLU B O 1
ATOM 5336 N N . VAL C 1 42 ? 46.333 172.858 8.100 1.00 22.36 42 VAL B N 1
ATOM 5337 C CA . VAL C 1 42 ? 45.252 172.115 7.510 1.00 21.69 42 VAL B CA 1
ATOM 5338 C C . VAL C 1 42 ? 43.945 172.409 8.209 1.00 20.92 42 VAL B C 1
ATOM 5339 O O . VAL C 1 42 ? 42.942 172.644 7.579 1.00 19.51 42 VAL B O 1
ATOM 5343 N N . LEU C 1 43 ? 43.960 172.403 9.544 1.00 21.63 43 LEU B N 1
ATOM 5344 C CA . LEU C 1 43 ? 42.749 172.504 10.301 1.00 20.81 43 LEU B CA 1
ATOM 5345 C C . LEU C 1 43 ? 42.079 173.862 10.047 1.00 19.93 43 LEU B C 1
ATOM 5346 O O . LEU C 1 43 ? 40.881 173.926 9.805 1.00 18.40 43 LEU B O 1
ATOM 5351 N N . VAL C 1 44 ? 42.842 174.928 10.098 1.00 19.81 44 VAL B N 1
ATOM 5352 C CA . VAL C 1 44 ? 42.251 176.260 9.970 1.00 20.26 44 VAL B CA 1
ATOM 5353 C C . VAL C 1 44 ? 41.605 176.476 8.577 1.00 19.81 44 VAL B C 1
ATOM 5354 O O . VAL C 1 44 ? 40.636 177.159 8.476 1.00 18.49 44 VAL B O 1
ATOM 5358 N N . ARG C 1 45 ? 42.077 175.766 7.578 1.00 19.80 45 ARG B N 1
ATOM 5359 C CA . ARG C 1 45 ? 41.517 175.865 6.240 1.00 21.66 45 ARG B CA 1
ATOM 5360 C C . ARG C 1 45 ? 40.413 174.882 5.920 1.00 21.56 45 ARG B C 1
ATOM 5361 O O . ARG C 1 45 ? 39.896 174.901 4.817 1.00 21.78 45 ARG B O 1
ATOM 5369 N N . LEU C 1 46 ? 40.070 173.993 6.833 1.00 21.45 46 LEU B N 1
ATOM 5370 C CA . LEU C 1 46 ? 38.894 173.103 6.567 1.00 23.94 46 LEU B CA 1
ATOM 5371 C C . LEU C 1 46 ? 37.583 173.950 6.521 1.00 23.95 46 LEU B C 1
ATOM 5372 O O . LEU C 1 46 ? 37.226 174.627 7.474 1.00 21.49 46 LEU B O 1
ATOM 5377 N N . ALA C 1 47 ? 36.902 173.868 5.400 1.00 21.86 47 ALA B N 1
ATOM 5378 C CA . ALA C 1 47 ? 35.739 174.650 5.155 1.00 21.43 47 ALA B CA 1
ATOM 5379 C C . ALA C 1 47 ? 34.604 174.244 6.050 1.00 21.94 47 ALA B C 1
ATOM 5380 O O . ALA C 1 47 ? 34.609 173.150 6.592 1.00 22.31 47 ALA B O 1
ATOM 5382 N N . ASP C 1 48 ? 33.612 175.125 6.170 1.00 21.80 48 ASP B N 1
ATOM 5383 C CA . ASP C 1 48 ? 32.417 174.905 6.989 1.00 21.77 48 ASP B CA 1
ATOM 5384 C C . ASP C 1 48 ? 31.141 175.406 6.262 1.00 18.64 48 ASP B C 1
ATOM 5385 O O . ASP C 1 48 ? 31.204 176.068 5.227 1.00 20.28 48 ASP B O 1
ATOM 5390 N N . ILE C 1 49 ? 29.999 174.997 6.772 1.00 18.43 49 ILE B N 1
ATOM 5391 C CA . ILE C 1 49 ? 28.697 175.380 6.290 1.00 18.94 49 ILE B CA 1
ATOM 5392 C C . ILE C 1 49 ? 27.849 175.876 7.478 1.00 19.12 49 ILE B C 1
ATOM 5393 O O . ILE C 1 49 ? 27.540 175.108 8.375 1.00 18.12 49 ILE B O 1
ATOM 5398 N N . GLY C 1 50 ? 27.430 177.138 7.445 1.00 19.98 50 GLY B N 1
ATOM 5399 C CA . GLY C 1 50 ? 26.530 177.656 8.491 1.00 19.81 50 GLY B CA 1
ATOM 5400 C C . GLY C 1 50 ? 27.315 178.067 9.733 1.00 19.82 50 GLY B C 1
ATOM 5401 O O . GLY C 1 50 ? 28.531 178.056 9.723 1.00 19.90 50 GLY B O 1
ATOM 5402 N N . THR C 1 51 ? 26.629 178.475 10.768 1.00 17.26 51 THR B N 1
ATOM 5403 C CA . THR C 1 51 ? 27.303 179.012 11.952 1.00 18.78 51 THR B CA 1
ATOM 5404 C C . THR C 1 51 ? 28.163 177.913 12.634 1.00 20.17 51 THR B C 1
ATOM 5405 O O . THR C 1 51 ? 27.950 176.710 12.465 1.00 21.86 51 THR B O 1
ATOM 5409 N N . MET C 1 52 ? 29.088 178.354 13.443 1.00 21.55 52 MET B N 1
ATOM 5410 C CA . MET C 1 52 ? 30.081 177.482 14.034 1.00 25.84 52 MET B CA 1
ATOM 5411 C C . MET C 1 52 ? 29.463 176.309 14.729 1.00 24.75 52 MET B C 1
ATOM 5412 O O . MET C 1 52 ? 29.855 175.194 14.502 1.00 23.66 52 MET B O 1
ATOM 5417 N N . SER C 1 53 ? 28.497 176.579 15.576 1.00 23.06 53 SER B N 1
ATOM 5418 C CA . SER C 1 53 ? 27.898 175.541 16.382 1.00 26.25 53 SER B CA 1
ATOM 5419 C C . SER C 1 53 ? 26.452 175.348 15.935 1.00 24.11 53 SER B C 1
ATOM 5420 O O . SER C 1 53 ? 25.615 176.144 16.216 1.00 28.91 53 SER B O 1
ATOM 5423 N N . ALA C 1 54 ? 26.200 174.299 15.176 1.00 23.45 54 ALA B N 1
ATOM 5424 C CA . ALA C 1 54 ? 24.954 174.104 14.519 1.00 23.49 54 ALA B CA 1
ATOM 5425 C C . ALA C 1 54 ? 24.250 172.917 15.083 1.00 22.58 54 ALA B C 1
ATOM 5426 O O . ALA C 1 54 ? 24.887 171.967 15.449 1.00 27.78 54 ALA B O 1
ATOM 5428 N N . SER C 1 55 ? 22.945 172.933 15.020 1.00 23.28 55 SER B N 1
ATOM 5429 C CA . SER C 1 55 ? 22.151 171.816 15.486 1.00 24.79 55 SER B CA 1
ATOM 5430 C C . SER C 1 55 ? 20.969 171.562 14.580 1.00 24.48 55 SER B C 1
ATOM 5431 O O . SER C 1 55 ? 20.908 172.035 13.445 1.00 24.69 55 SER B O 1
ATOM 5434 N N . GLU C 1 56 ? 20.014 170.798 15.073 1.00 24.51 56 GLU B N 1
ATOM 5435 C CA . GLU C 1 56 ? 18.951 170.309 14.240 1.00 24.39 56 GLU B CA 1
ATOM 5436 C C . GLU C 1 56 ? 18.208 171.385 13.513 1.00 23.23 56 GLU B C 1
ATOM 5437 O O . GLU C 1 56 ? 17.764 171.165 12.380 1.00 25.47 56 GLU B O 1
ATOM 5443 N N . THR C 1 57 ? 17.957 172.493 14.149 1.00 23.72 57 THR B N 1
ATOM 5444 C CA . THR C 1 57 ? 17.096 173.483 13.507 1.00 26.74 57 THR B CA 1
ATOM 5445 C C . THR C 1 57 ? 17.942 174.619 12.881 1.00 25.95 57 THR B C 1
ATOM 5446 O O . THR C 1 57 ? 17.386 175.630 12.480 1.00 29.56 57 THR B O 1
ATOM 5450 N N . THR C 1 58 ? 19.263 174.482 12.817 1.00 21.31 58 THR B N 1
ATOM 5451 C CA . THR C 1 58 ? 20.051 175.495 12.167 1.00 20.55 58 THR B CA 1
ATOM 5452 C C . THR C 1 58 ? 19.688 175.591 10.670 1.00 21.75 58 THR B C 1
ATOM 5453 O O . THR C 1 58 ? 19.839 174.615 9.925 1.00 19.40 58 THR B O 1
ATOM 5457 N N . PRO C 1 59 ? 19.224 176.759 10.204 1.00 20.70 59 PRO B N 1
ATOM 5458 C CA . PRO C 1 59 ? 18.655 176.816 8.833 1.00 21.58 59 PRO B CA 1
ATOM 5459 C C . PRO C 1 59 ? 19.740 177.034 7.792 1.00 19.11 59 PRO B C 1
ATOM 5460 O O . PRO C 1 59 ? 19.689 178.008 7.043 1.00 20.36 59 PRO B O 1
ATOM 5464 N N . LEU C 1 60 ? 20.656 176.082 7.680 1.00 17.11 60 LEU B N 1
ATOM 5465 C CA . LEU C 1 60 ? 21.888 176.291 6.870 1.00 17.66 60 LEU B CA 1
ATOM 5466 C C . LEU C 1 60 ? 21.797 175.880 5.408 1.00 16.52 60 LEU B C 1
ATOM 5467 O O . LEU C 1 60 ? 22.719 176.076 4.662 1.00 17.72 60 LEU B O 1
ATOM 5472 N N . LEU C 1 61 ? 20.655 175.349 4.989 1.00 17.88 61 LEU B N 1
ATOM 5473 C CA . LEU C 1 61 ? 20.426 175.010 3.595 1.00 17.13 61 LEU B CA 1
ATOM 5474 C C . LEU C 1 61 ? 18.988 175.267 3.206 1.00 18.53 61 LEU B C 1
ATOM 5475 O O . LEU C 1 61 ? 18.101 175.340 4.073 1.00 16.80 61 LEU B O 1
ATOM 5480 N N . SER C 1 62 ? 18.724 175.392 1.904 1.00 17.96 62 SER B N 1
ATOM 5481 C CA A SER C 1 62 ? 17.348 175.503 1.465 0.50 18.29 62 SER B CA 1
ATOM 5482 C CA B SER C 1 62 ? 17.350 175.515 1.443 0.50 18.32 62 SER B CA 1
ATOM 5483 C C . SER C 1 62 ? 17.143 174.727 0.171 1.00 18.97 62 SER B C 1
ATOM 5484 O O . SER C 1 62 ? 17.937 174.821 -0.774 1.00 18.89 62 SER B O 1
ATOM 5489 N N . LEU C 1 63 ? 16.073 173.939 0.125 1.00 19.84 63 LEU B N 1
ATOM 5490 C CA . LEU C 1 63 ? 15.710 173.221 -1.097 1.00 19.76 63 LEU B CA 1
ATOM 5491 C C . LEU C 1 63 ? 14.937 174.106 -2.042 1.00 21.22 63 LEU B C 1
ATOM 5492 O O . LEU C 1 63 ? 14.106 174.911 -1.632 1.00 22.39 63 LEU B O 1
ATOM 5497 N N . SER C 1 64 ? 15.168 173.932 -3.336 1.00 21.40 64 SER B N 1
ATOM 5498 C CA . SER C 1 64 ? 14.378 174.630 -4.331 1.00 21.22 64 SER B CA 1
ATOM 5499 C C . SER C 1 64 ? 12.886 174.204 -4.229 1.00 24.23 64 SER B C 1
ATOM 5500 O O . SER C 1 64 ? 12.577 173.131 -3.636 1.00 24.48 64 SER B O 1
ATOM 5503 N N . PRO C 1 65 ? 11.959 175.038 -4.773 1.00 24.02 65 PRO B N 1
ATOM 5504 C CA . PRO C 1 65 ? 10.519 174.753 -4.735 1.00 25.86 65 PRO B CA 1
ATOM 5505 C C . PRO C 1 65 ? 10.200 173.363 -5.270 1.00 26.44 65 PRO B C 1
ATOM 5506 O O . PRO C 1 65 ? 9.469 172.676 -4.616 1.00 29.61 65 PRO B O 1
ATOM 5510 N N . ASP C 1 66 ? 10.852 172.915 -6.345 1.00 26.11 66 ASP B N 1
ATOM 5511 C CA . ASP C 1 66 ? 10.615 171.575 -6.876 1.00 27.24 66 ASP B CA 1
ATOM 5512 C C . ASP C 1 66 ? 11.462 170.451 -6.223 1.00 29.47 66 ASP B C 1
ATOM 5513 O O . ASP C 1 66 ? 11.365 169.289 -6.633 1.00 30.73 66 ASP B O 1
ATOM 5518 N N . GLY C 1 67 ? 12.280 170.790 -5.234 1.00 26.75 67 GLY B N 1
ATOM 5519 C CA . GLY C 1 67 ? 13.091 169.799 -4.534 1.00 24.94 67 GLY B CA 1
ATOM 5520 C C . GLY C 1 67 ? 14.306 169.257 -5.286 1.00 24.12 67 GLY B C 1
ATOM 5521 O O . GLY C 1 67 ? 15.040 168.434 -4.740 1.00 28.33 67 GLY B O 1
ATOM 5522 N N . ARG C 1 68 ? 14.595 169.758 -6.478 1.00 23.69 68 ARG B N 1
ATOM 5523 C CA . ARG C 1 68 ? 15.702 169.270 -7.261 1.00 24.38 68 ARG B CA 1
ATOM 5524 C C . ARG C 1 68 ? 17.062 169.865 -6.979 1.00 23.85 68 ARG B C 1
ATOM 5525 O O . ARG C 1 68 ? 18.058 169.303 -7.414 1.00 24.59 68 ARG B O 1
ATOM 5533 N N . TYR C 1 69 ? 17.123 170.973 -6.265 1.00 20.81 69 TYR B N 1
ATOM 5534 C CA . TYR C 1 69 ? 18.384 171.625 -5.959 1.00 19.55 69 TYR B CA 1
ATOM 5535 C C . TYR C 1 69 ? 18.407 172.027 -4.471 1.00 19.22 69 TYR B C 1
ATOM 5536 O O . TYR C 1 69 ? 17.367 172.173 -3.844 1.00 17.51 69 TYR B O 1
ATOM 5545 N N . VAL C 1 70 ? 19.613 172.075 -3.899 1.00 17.77 70 VAL B N 1
ATOM 5546 C CA . VAL C 1 70 ? 19.810 172.573 -2.559 1.00 17.31 70 VAL B CA 1
ATOM 5547 C C . VAL C 1 70 ? 20.814 173.726 -2.668 1.00 18.26 70 VAL B C 1
ATOM 5548 O O . VAL C 1 70 ? 21.799 173.622 -3.405 1.00 20.47 70 VAL B O 1
ATOM 5552 N N . ALA C 1 71 ? 20.556 174.811 -1.940 1.00 17.69 71 ALA B N 1
ATOM 5553 C CA . ALA C 1 71 ? 21.431 175.964 -1.910 1.00 16.86 71 ALA B CA 1
ATOM 5554 C C . ALA C 1 71 ? 21.887 176.178 -0.486 1.00 17.50 71 ALA B C 1
ATOM 5555 O O . ALA C 1 71 ? 21.131 175.956 0.485 1.00 16.09 71 ALA B O 1
ATOM 5557 N N . PHE C 1 72 ? 23.135 176.613 -0.341 1.00 18.19 72 PHE B N 1
ATOM 5558 C CA . PHE C 1 72 ? 23.788 176.757 0.976 1.00 17.41 72 PHE B CA 1
ATOM 5559 C C . PHE C 1 72 ? 25.087 177.520 0.798 1.00 17.01 72 PHE B C 1
ATOM 5560 O O . PHE C 1 72 ? 25.627 177.549 -0.284 1.00 16.85 72 PHE B O 1
ATOM 5568 N N . GLN C 1 73 ? 25.581 178.123 1.883 1.00 17.15 73 GLN B N 1
ATOM 5569 C CA . GLN C 1 73 ? 26.822 178.854 1.907 1.00 17.69 73 GLN B CA 1
ATOM 5570 C C . GLN C 1 73 ? 27.991 178.051 2.458 1.00 17.53 73 GLN B C 1
ATOM 5571 O O . GLN C 1 73 ? 27.849 177.427 3.513 1.00 19.22 73 GLN B O 1
ATOM 5577 N N . VAL C 1 74 ? 29.115 178.071 1.743 1.00 17.42 74 VAL B N 1
ATOM 5578 C CA . VAL C 1 74 ? 30.368 177.478 2.198 1.00 17.91 74 VAL B CA 1
ATOM 5579 C C . VAL C 1 74 ? 31.295 178.625 2.649 1.00 17.86 74 VAL B C 1
ATOM 5580 O O . VAL C 1 74 ? 31.409 179.634 2.001 1.00 17.89 74 VAL B O 1
ATOM 5584 N N . ARG C 1 75 ? 31.943 178.452 3.778 1.00 18.86 75 ARG B N 1
ATOM 5585 C CA . ARG C 1 75 ? 32.929 179.381 4.274 1.00 19.86 75 ARG B CA 1
ATOM 5586 C C . ARG C 1 75 ? 34.267 178.686 4.329 1.00 20.17 75 ARG B C 1
ATOM 5587 O O . ARG C 1 75 ? 34.379 177.528 4.805 1.00 17.20 75 ARG B O 1
ATOM 5595 N N . GLN C 1 76 ? 35.286 179.376 3.858 1.00 20.45 76 GLN B N 1
ATOM 5596 C CA . GLN C 1 76 ? 36.645 178.830 3.957 1.00 24.81 76 GLN B CA 1
ATOM 5597 C C . GLN C 1 76 ? 37.670 179.873 4.353 1.00 21.39 76 GLN B C 1
ATOM 5598 O O . GLN C 1 76 ? 37.865 180.880 3.688 1.00 20.48 76 GLN B O 1
ATOM 5604 N N . ALA C 1 77 ? 38.343 179.586 5.437 1.00 20.36 77 ALA B N 1
ATOM 5605 C CA . ALA C 1 77 ? 39.266 180.515 6.041 1.00 20.73 77 ALA B CA 1
ATOM 5606 C C . ALA C 1 77 ? 40.638 180.473 5.393 1.00 22.61 77 ALA B C 1
ATOM 5607 O O . ALA C 1 77 ? 41.189 179.395 5.108 1.00 22.96 77 ALA B O 1
ATOM 5609 N N . ASP C 1 78 ? 41.191 181.651 5.141 1.00 23.42 78 ASP B N 1
ATOM 5610 C CA . ASP C 1 78 ? 42.531 181.783 4.516 1.00 22.86 78 ASP B CA 1
ATOM 5611 C C . ASP C 1 78 ? 43.403 182.587 5.457 1.00 20.37 78 ASP B C 1
ATOM 5612 O O . ASP C 1 78 ? 43.215 183.808 5.585 1.00 20.61 78 ASP B O 1
ATOM 5617 N N . PRO C 1 79 ? 44.335 181.935 6.140 1.00 21.63 79 PRO B N 1
ATOM 5618 C CA . PRO C 1 79 ? 45.131 182.661 7.148 1.00 22.80 79 PRO B CA 1
ATOM 5619 C C . PRO C 1 79 ? 46.208 183.544 6.559 1.00 24.14 79 PRO B C 1
ATOM 5620 O O . PRO C 1 79 ? 46.736 184.392 7.248 1.00 27.24 79 PRO B O 1
ATOM 5624 N N . VAL C 1 80 ? 46.518 183.395 5.294 1.00 25.14 80 VAL B N 1
ATOM 5625 C CA . VAL C 1 80 ? 47.510 184.258 4.654 1.00 26.38 80 VAL B CA 1
ATOM 5626 C C . VAL C 1 80 ? 46.912 185.621 4.311 1.00 24.52 80 VAL B C 1
ATOM 5627 O O . VAL C 1 80 ? 47.483 186.633 4.615 1.00 25.11 80 VAL B O 1
ATOM 5631 N N . THR C 1 81 ? 45.756 185.654 3.681 1.00 23.72 81 THR B N 1
ATOM 5632 C CA . THR C 1 81 ? 45.088 186.924 3.453 1.00 23.81 81 THR B CA 1
ATOM 5633 C C . THR C 1 81 ? 44.392 187.402 4.729 1.00 24.68 81 THR B C 1
ATOM 5634 O O . THR C 1 81 ? 43.938 188.525 4.760 1.00 22.39 81 THR B O 1
ATOM 5638 N N . ASN C 1 82 ? 44.224 186.507 5.717 1.00 22.30 82 ASN B N 1
ATOM 5639 C CA . ASN C 1 82 ? 43.464 186.813 6.956 1.00 20.74 82 ASN B CA 1
ATOM 5640 C C . ASN C 1 82 ? 42.015 187.195 6.652 1.00 19.76 82 ASN B C 1
ATOM 5641 O O . ASN C 1 82 ? 41.473 188.160 7.188 1.00 18.58 82 ASN B O 1
ATOM 5646 N N . LEU C 1 83 ? 41.405 186.377 5.806 1.00 20.95 83 LEU B N 1
ATOM 5647 C CA . LEU C 1 83 ? 40.045 186.572 5.373 1.00 22.94 83 LEU B CA 1
ATOM 5648 C C . LEU C 1 83 ? 39.376 185.233 5.174 1.00 21.88 83 LEU B C 1
ATOM 5649 O O . LEU C 1 83 ? 39.958 184.309 4.617 1.00 24.13 83 LEU B O 1
ATOM 5654 N N . ASN C 1 84 ? 38.151 185.104 5.686 1.00 20.49 84 ASN B N 1
ATOM 5655 C CA . ASN C 1 84 ? 37.218 184.109 5.194 1.00 19.78 84 ASN B CA 1
ATOM 5656 C C . ASN C 1 84 ? 36.768 184.414 3.768 1.00 20.28 84 ASN B C 1
ATOM 5657 O O . ASN C 1 84 ? 36.594 185.547 3.370 1.00 21.31 84 ASN B O 1
ATOM 5662 N N . VAL C 1 85 ? 36.609 183.357 2.988 1.00 23.12 85 VAL B N 1
ATOM 5663 C CA . VAL C 1 85 ? 36.044 183.421 1.668 1.00 21.81 85 VAL B CA 1
ATOM 5664 C C . VAL C 1 85 ? 34.734 182.699 1.725 1.00 21.06 85 VAL B C 1
ATOM 5665 O O . VAL C 1 85 ? 34.668 181.535 2.086 1.00 19.26 85 VAL B O 1
ATOM 5669 N N . PHE C 1 86 ? 33.658 183.401 1.376 1.00 20.03 86 PHE B N 1
ATOM 5670 C CA . PHE C 1 86 ? 32.326 182.806 1.339 1.00 18.97 86 PHE B CA 1
ATOM 5671 C C . PHE C 1 86 ? 31.869 182.547 -0.085 1.00 18.85 86 PHE B C 1
ATOM 5672 O O . PHE C 1 86 ? 32.142 183.338 -0.976 1.00 17.62 86 PHE B O 1
ATOM 5680 N N . ARG C 1 87 ? 31.106 181.462 -0.270 1.00 21.15 87 ARG B N 1
ATOM 5681 C CA . ARG C 1 87 ? 30.555 181.107 -1.590 1.00 22.93 87 ARG B CA 1
ATOM 5682 C C . ARG C 1 87 ? 29.118 180.676 -1.320 1.00 21.18 87 ARG B C 1
ATOM 5683 O O . ARG C 1 87 ? 28.860 179.876 -0.429 1.00 19.37 87 ARG B O 1
ATOM 5691 N N . MET C 1 88 ? 28.217 181.147 -2.155 1.00 18.23 88 MET B N 1
ATOM 5692 C CA . MET C 1 88 ? 26.903 180.609 -2.232 1.00 18.44 88 MET B CA 1
ATOM 5693 C C . MET C 1 88 ? 26.890 179.501 -3.298 1.00 19.16 88 MET B C 1
ATOM 5694 O O . MET C 1 88 ? 27.236 179.721 -4.507 1.00 17.17 88 MET B O 1
ATOM 5699 N N . VAL C 1 89 ? 26.474 178.305 -2.881 1.00 17.03 89 VAL B N 1
ATOM 5700 C CA . VAL C 1 89 ? 26.573 177.119 -3.695 1.00 16.90 89 VAL B CA 1
ATOM 5701 C C . VAL C 1 89 ? 25.203 176.484 -4.002 1.00 18.71 89 VAL B C 1
ATOM 5702 O O . VAL C 1 89 ? 24.294 176.489 -3.163 1.00 18.56 89 VAL B O 1
ATOM 5706 N N . VAL C 1 90 ? 25.045 175.995 -5.231 1.00 17.40 90 VAL B N 1
ATOM 5707 C CA . VAL C 1 90 ? 23.829 175.269 -5.602 1.00 20.11 90 VAL B CA 1
ATOM 5708 C C . VAL C 1 90 ? 24.255 173.908 -6.062 1.00 21.48 90 VAL B C 1
ATOM 5709 O O . VAL C 1 90 ? 25.167 173.806 -6.877 1.00 22.17 90 VAL B O 1
ATOM 5713 N N . LYS C 1 91 ? 23.531 172.876 -5.622 1.00 23.14 91 LYS B N 1
ATOM 5714 C CA . LYS C 1 91 ? 23.848 171.495 -5.923 1.00 20.89 91 LYS B CA 1
ATOM 5715 C C . LYS C 1 91 ? 22.576 170.693 -6.196 1.00 20.80 91 LYS B C 1
ATOM 5716 O O . LYS C 1 91 ? 21.635 170.720 -5.419 1.00 19.30 91 LYS B O 1
ATOM 5722 N N . ALA C 1 92 ? 22.570 169.932 -7.286 1.00 22.04 92 ALA B N 1
ATOM 5723 C CA . ALA C 1 92 ? 21.399 169.084 -7.621 1.00 22.49 92 ALA B CA 1
ATOM 5724 C C . ALA C 1 92 ? 21.282 167.982 -6.612 1.00 20.82 92 ALA B C 1
ATOM 5725 O O . ALA C 1 92 ? 22.275 167.359 -6.252 1.00 22.34 92 ALA B O 1
ATOM 5727 N N . THR C 1 93 ? 20.099 167.788 -6.080 1.00 21.29 93 THR B N 1
ATOM 5728 C CA . THR C 1 93 ? 19.928 166.811 -5.056 1.00 25.23 93 THR B CA 1
ATOM 5729 C C . THR C 1 93 ? 20.030 165.375 -5.586 1.00 28.21 93 THR B C 1
ATOM 5730 O O . THR C 1 93 ? 20.239 164.488 -4.801 1.00 26.29 93 THR B O 1
ATOM 5734 N N . ASP C 1 94 ? 19.959 165.160 -6.879 1.00 27.91 94 ASP B N 1
ATOM 5735 C CA . ASP C 1 94 ? 20.141 163.786 -7.396 1.00 36.32 94 ASP B CA 1
ATOM 5736 C C . ASP C 1 94 ? 21.606 163.341 -7.487 1.00 36.34 94 ASP B C 1
ATOM 5737 O O . ASP C 1 94 ? 21.873 162.225 -7.842 1.00 33.80 94 ASP B O 1
ATOM 5742 N N . GLY C 1 95 ? 22.565 164.225 -7.222 1.00 37.34 95 GLY B N 1
ATOM 5743 C CA . GLY C 1 95 ? 23.960 163.793 -7.212 1.00 34.24 95 GLY B CA 1
ATOM 5744 C C . GLY C 1 95 ? 24.649 163.714 -8.564 1.00 35.97 95 GLY B C 1
ATOM 5745 O O . GLY C 1 95 ? 25.827 163.463 -8.631 1.00 35.92 95 GLY B O 1
ATOM 5746 N N . ALA C 1 96 ? 23.950 163.998 -9.647 1.00 36.50 96 ALA B N 1
ATOM 5747 C CA . ALA C 1 96 ? 24.487 163.754 -10.977 1.00 38.47 96 ALA B CA 1
ATOM 5748 C C . ALA C 1 96 ? 25.357 164.901 -11.560 1.00 39.37 96 ALA B C 1
ATOM 5749 O O . ALA C 1 96 ? 26.140 164.662 -12.454 1.00 43.67 96 ALA B O 1
ATOM 5751 N N . THR C 1 97 ? 25.224 166.124 -11.067 1.00 33.71 97 THR B N 1
ATOM 5752 C CA . THR C 1 97 ? 26.031 167.262 -11.535 1.00 34.48 97 THR B CA 1
ATOM 5753 C C . THR C 1 97 ? 26.865 167.900 -10.392 1.00 32.37 97 THR B C 1
ATOM 5754 O O . THR C 1 97 ? 26.504 167.825 -9.225 1.00 31.29 97 THR B O 1
ATOM 5758 N N . ASP C 1 98 ? 27.976 168.502 -10.751 1.00 32.99 98 ASP B N 1
ATOM 5759 C CA . ASP C 1 98 ? 28.808 169.185 -9.811 1.00 34.13 98 ASP B CA 1
ATOM 5760 C C . ASP C 1 98 ? 28.059 170.387 -9.241 1.00 33.64 98 ASP B C 1
ATOM 5761 O O . ASP C 1 98 ? 27.208 170.963 -9.887 1.00 31.60 98 ASP B O 1
ATOM 5766 N N . ALA C 1 99 ? 28.406 170.747 -8.017 1.00 28.75 99 ALA B N 1
ATOM 5767 C CA . ALA C 1 99 ? 27.951 171.945 -7.425 1.00 25.41 99 ALA B CA 1
ATOM 5768 C C . ALA C 1 99 ? 28.489 173.113 -8.243 1.00 27.38 99 ALA B C 1
ATOM 5769 O O . ALA C 1 99 ? 29.551 173.028 -8.812 1.00 23.74 99 ALA B O 1
ATOM 5771 N N . ILE C 1 100 ? 27.764 174.218 -8.222 1.00 26.43 100 ILE B N 1
ATOM 5772 C CA . ILE C 1 100 ? 28.137 175.462 -8.934 1.00 31.22 100 ILE B CA 1
ATOM 5773 C C . ILE C 1 100 ? 28.196 176.565 -7.888 1.00 28.49 100 ILE B C 1
ATOM 5774 O O . ILE C 1 100 ? 27.302 176.651 -7.054 1.00 25.83 100 ILE B O 1
ATOM 5779 N N . ASP C 1 101 ? 29.209 177.413 -7.944 1.00 25.34 101 ASP B N 1
ATOM 5780 C CA . ASP C 1 101 ? 29.295 178.626 -7.129 1.00 24.99 101 ASP B CA 1
ATOM 5781 C C . ASP C 1 101 ? 28.476 179.745 -7.802 1.00 25.29 101 ASP B C 1
ATOM 5782 O O . ASP C 1 101 ? 28.751 180.112 -8.939 1.00 28.04 101 ASP B O 1
ATOM 5787 N N . VAL C 1 102 ? 27.385 180.187 -7.184 1.00 23.41 102 VAL B N 1
ATOM 5788 C CA . VAL C 1 102 ? 26.524 181.197 -7.817 1.00 19.55 102 VAL B CA 1
ATOM 5789 C C . VAL C 1 102 ? 26.914 182.589 -7.389 1.00 19.78 102 VAL B C 1
ATOM 5790 O O . VAL C 1 102 ? 26.444 183.529 -7.945 1.00 16.83 102 VAL B O 1
ATOM 5794 N N . ASP C 1 103 ? 27.746 182.701 -6.329 1.00 20.60 103 ASP B N 1
ATOM 5795 C CA . ASP C 1 103 ? 28.305 183.981 -5.885 1.00 20.08 103 ASP B CA 1
ATOM 5796 C C . ASP C 1 103 ? 29.550 183.623 -5.082 1.00 20.28 103 ASP B C 1
ATOM 5797 O O . ASP C 1 103 ? 29.579 182.566 -4.482 1.00 22.43 103 ASP B O 1
ATOM 5802 N N . VAL C 1 104 ? 30.541 184.499 -5.076 1.00 19.50 104 VAL B N 1
ATOM 5803 C CA . VAL C 1 104 ? 31.715 184.367 -4.265 1.00 21.37 104 VAL B CA 1
ATOM 5804 C C . VAL C 1 104 ? 31.922 185.756 -3.687 1.00 21.69 104 VAL B C 1
ATOM 5805 O O . VAL C 1 104 ? 31.804 186.755 -4.398 1.00 24.39 104 VAL B O 1
ATOM 5809 N N . GLY C 1 105 ? 32.155 185.837 -2.391 1.00 20.66 105 GLY B N 1
ATOM 5810 C CA . GLY C 1 105 ? 32.477 187.112 -1.776 1.00 18.29 105 GLY B CA 1
ATOM 5811 C C . GLY C 1 105 ? 31.643 187.436 -0.538 1.00 19.02 105 GLY B C 1
ATOM 5812 O O . GLY C 1 105 ? 30.703 186.747 -0.191 1.00 19.88 105 GLY B O 1
ATOM 5813 N N . GLY C 1 106 ? 32.005 188.533 0.089 1.00 18.12 106 GLY B N 1
ATOM 5814 C CA . GLY C 1 106 ? 31.314 189.023 1.236 1.00 21.94 106 GLY B CA 1
ATOM 5815 C C . GLY C 1 106 ? 32.217 188.974 2.452 1.00 18.90 106 GLY B C 1
ATOM 5816 O O . GLY C 1 106 ? 33.196 188.215 2.497 1.00 19.03 106 GLY B O 1
ATOM 5817 N N . GLU C 1 107 ? 31.841 189.784 3.416 1.00 18.60 107 GLU B N 1
ATOM 5818 C CA . GLU C 1 107 ? 32.532 189.900 4.689 1.00 17.97 107 GLU B CA 1
ATOM 5819 C C . GLU C 1 107 ? 31.899 189.032 5.720 1.00 18.34 107 GLU B C 1
ATOM 5820 O O . GLU C 1 107 ? 30.729 188.637 5.614 1.00 21.29 107 GLU B O 1
ATOM 5826 N N . TYR C 1 108 ? 32.666 188.692 6.754 1.00 20.10 108 TYR B N 1
ATOM 5827 C CA . TYR C 1 108 ? 32.143 187.830 7.826 1.00 18.41 108 TYR B CA 1
ATOM 5828 C C . TYR C 1 108 ? 31.050 188.569 8.563 1.00 18.27 108 TYR B C 1
ATOM 5829 O O . TYR C 1 108 ? 31.299 189.643 9.114 1.00 16.52 108 TYR B O 1
ATOM 5838 N N . LEU C 1 109 ? 29.832 188.017 8.516 1.00 16.35 109 LEU B N 1
ATOM 5839 C CA . LEU C 1 109 ? 28.652 188.654 9.035 1.00 16.22 109 LEU B CA 1
ATOM 5840 C C . LEU C 1 109 ? 28.327 188.105 10.419 1.00 15.83 109 LEU B C 1
ATOM 5841 O O . LEU C 1 109 ? 27.952 186.940 10.579 1.00 17.24 109 LEU B O 1
ATOM 5846 N N . PHE C 1 110 ? 28.458 188.928 11.445 1.00 15.81 110 PHE B N 1
ATOM 5847 C CA . PHE C 1 110 ? 28.276 188.442 12.819 1.00 16.88 110 PHE B CA 1
ATOM 5848 C C . PHE C 1 110 ? 26.826 188.153 13.101 1.00 18.20 110 PHE B C 1
ATOM 5849 O O . PHE C 1 110 ? 25.957 188.915 12.732 1.00 20.29 110 PHE B O 1
ATOM 5857 N N . TRP C 1 111 ? 26.567 187.078 13.811 1.00 18.39 111 TRP B N 1
ATOM 5858 C CA . TRP C 1 111 ? 25.282 186.823 14.385 1.00 18.78 111 TRP B CA 1
ATOM 5859 C C . TRP C 1 111 ? 25.148 187.740 15.585 1.00 19.78 111 TRP B C 1
ATOM 5860 O O . TRP C 1 111 ? 25.941 187.609 16.537 1.00 21.28 111 TRP B O 1
ATOM 5871 N N . THR C 1 112 ? 24.166 188.640 15.566 1.00 20.60 112 THR B N 1
ATOM 5872 C CA . THR C 1 112 ? 23.875 189.485 16.708 1.00 22.65 112 THR B CA 1
ATOM 5873 C C . THR C 1 112 ? 22.441 189.367 17.161 1.00 23.56 112 THR B C 1
ATOM 5874 O O . THR C 1 112 ? 21.569 189.050 16.368 1.00 23.70 112 THR B O 1
ATOM 5878 N N . ILE C 1 113 ? 22.195 189.583 18.442 1.00 24.09 113 ILE B N 1
ATOM 5879 C CA . ILE C 1 113 ? 20.848 189.590 18.970 1.00 24.61 113 ILE B CA 1
ATOM 5880 C C . ILE C 1 113 ? 20.701 190.613 20.077 1.00 22.81 113 ILE B C 1
ATOM 5881 O O . ILE C 1 113 ? 21.686 191.081 20.640 1.00 23.86 113 ILE B O 1
ATOM 5886 N N . PRO C 1 114 ? 19.466 191.005 20.351 1.00 22.04 114 PRO B N 1
ATOM 5887 C CA . PRO C 1 114 ? 19.203 191.743 21.558 1.00 23.57 114 PRO B CA 1
ATOM 5888 C C . PRO C 1 114 ? 19.464 190.870 22.817 1.00 23.21 114 PRO B C 1
ATOM 5889 O O . PRO C 1 114 ? 19.163 189.722 22.791 1.00 22.36 114 PRO B O 1
ATOM 5893 N N . SER C 1 115 ? 20.011 191.460 23.870 1.00 21.59 115 SER B N 1
ATOM 5894 C CA . SER C 1 115 ? 20.209 190.823 25.167 1.00 23.75 115 SER B CA 1
ATOM 5895 C C . SER C 1 115 ? 20.336 191.886 26.220 1.00 22.27 115 SER B C 1
ATOM 5896 O O . SER C 1 115 ? 20.894 192.966 25.963 1.00 18.84 115 SER B O 1
ATOM 5899 N N . TRP C 1 116 ? 19.810 191.559 27.409 1.00 22.49 116 TRP B N 1
ATOM 5900 C CA . TRP C 1 116 ? 19.951 192.312 28.621 1.00 20.68 116 TRP B CA 1
ATOM 5901 C C . TRP C 1 116 ? 19.258 193.646 28.537 1.00 23.32 116 TRP B C 1
ATOM 5902 O O . TRP C 1 116 ? 19.624 194.591 29.288 1.00 23.20 116 TRP B O 1
ATOM 5913 N N . GLY C 1 117 ? 18.323 193.791 27.594 1.00 22.05 117 GLY B N 1
ATOM 5914 C CA . GLY C 1 117 ? 17.721 195.082 27.372 1.00 22.36 117 GLY B CA 1
ATOM 5915 C C . GLY C 1 117 ? 18.445 195.939 26.338 1.00 23.10 117 GLY B C 1
ATOM 5916 O O . GLY C 1 117 ? 17.974 197.037 26.025 1.00 28.46 117 GLY B O 1
ATOM 5917 N N . TYR C 1 118 ? 19.582 195.467 25.818 1.00 22.21 118 TYR B N 1
ATOM 5918 C CA . TYR C 1 118 ? 20.258 196.149 24.711 1.00 23.11 118 TYR B CA 1
ATOM 5919 C C . TYR C 1 118 ? 19.687 195.695 23.370 1.00 24.13 118 TYR B C 1
ATOM 5920 O O . TYR C 1 118 ? 19.334 194.520 23.186 1.00 21.73 118 TYR B O 1
ATOM 5929 N N . ALA C 1 119 ? 19.563 196.618 22.435 1.00 23.29 119 ALA B N 1
ATOM 5930 C CA . ALA C 1 119 ? 19.040 196.245 21.091 1.00 24.29 119 ALA B CA 1
ATOM 5931 C C . ALA C 1 119 ? 19.982 195.374 20.304 1.00 24.46 119 ALA B C 1
ATOM 5932 O O . ALA C 1 119 ? 19.587 194.576 19.443 1.00 22.53 119 ALA B O 1
ATOM 5934 N N . ARG C 1 120 ? 21.249 195.477 20.635 1.00 26.44 120 ARG B N 1
ATOM 5935 C CA . ARG C 1 120 ? 22.239 194.630 20.017 1.00 31.77 120 ARG B CA 1
ATOM 5936 C C . ARG C 1 120 ? 23.392 194.332 20.957 1.00 29.40 120 ARG B C 1
ATOM 5937 O O . ARG C 1 120 ? 24.167 195.195 21.219 1.00 26.95 120 ARG B O 1
ATOM 5945 N N . ASN C 1 121 ? 23.497 193.117 21.464 1.00 26.46 121 ASN B N 1
ATOM 5946 C CA . ASN C 1 121 ? 24.553 192.825 22.458 1.00 27.53 121 ASN B CA 1
ATOM 5947 C C . ASN C 1 121 ? 25.873 192.786 21.721 1.00 26.57 121 ASN B C 1
ATOM 5948 O O . ASN C 1 121 ? 25.885 192.770 20.462 1.00 23.81 121 ASN B O 1
ATOM 5953 N N . ALA C 1 122 ? 26.999 192.815 22.430 1.00 26.68 122 ALA B N 1
ATOM 5954 C CA . ALA C 1 122 ? 28.270 192.595 21.723 1.00 28.81 122 ALA B CA 1
ATOM 5955 C C . ALA C 1 122 ? 28.209 191.248 20.983 1.00 23.89 122 ALA B C 1
ATOM 5956 O O . ALA C 1 122 ? 27.628 190.292 21.472 1.00 25.59 122 ALA B O 1
ATOM 5958 N N . PRO C 1 123 ? 28.779 191.172 19.801 1.00 21.23 123 PRO B N 1
ATOM 5959 C CA . PRO C 1 123 ? 28.754 189.890 19.067 1.00 21.87 123 PRO B CA 1
ATOM 5960 C C . PRO C 1 123 ? 29.518 188.814 19.788 1.00 20.78 123 PRO B C 1
ATOM 5961 O O . PRO C 1 123 ? 30.605 189.085 20.285 1.00 22.37 123 PRO B O 1
ATOM 5965 N N . SER C 1 124 ? 29.006 187.590 19.801 1.00 20.21 124 SER B N 1
ATOM 5966 C CA . SER C 1 124 ? 29.751 186.474 20.347 1.00 20.40 124 SER B CA 1
ATOM 5967 C C . SER C 1 124 ? 30.979 186.235 19.474 1.00 20.55 124 SER B C 1
ATOM 5968 O O . SER C 1 124 ? 32.008 185.796 19.949 1.00 21.77 124 SER B O 1
ATOM 5971 N N . GLY C 1 125 ? 30.881 186.585 18.191 1.00 20.11 125 GLY B N 1
ATOM 5972 C CA . GLY C 1 125 ? 31.975 186.341 17.228 1.00 18.26 125 GLY B CA 1
ATOM 5973 C C . GLY C 1 125 ? 31.612 185.260 16.253 1.00 17.14 125 GLY B C 1
ATOM 5974 O O . GLY C 1 125 ? 32.304 185.073 15.233 1.00 19.75 125 GLY B O 1
ATOM 5975 N N . ALA C 1 126 ? 30.529 184.549 16.530 1.00 16.35 126 ALA B N 1
ATOM 5976 C CA . ALA C 1 126 ? 30.052 183.540 15.592 1.00 17.65 126 ALA B CA 1
ATOM 5977 C C . ALA C 1 126 ? 29.410 184.177 14.350 1.00 17.63 126 ALA B C 1
ATOM 5978 O O . ALA C 1 126 ? 28.800 185.221 14.446 1.00 17.77 126 ALA B O 1
ATOM 5980 N N . ASN C 1 127 ? 29.551 183.542 13.207 1.00 17.22 127 ASN B N 1
ATOM 5981 C CA . ASN C 1 127 ? 28.864 183.960 12.002 1.00 17.90 127 ASN B CA 1
ATOM 5982 C C . ASN C 1 127 ? 27.381 183.627 11.882 1.00 17.23 127 ASN B C 1
ATOM 5983 O O . ASN C 1 127 ? 26.886 182.604 12.386 1.00 19.73 127 ASN B O 1
ATOM 5988 N N . LEU C 1 128 ? 26.643 184.517 11.253 1.00 15.65 128 LEU B N 1
ATOM 5989 C CA . LEU C 1 128 ? 25.208 184.276 11.011 1.00 16.50 128 LEU B CA 1
ATOM 5990 C C . LEU C 1 128 ? 25.074 183.187 9.994 1.00 15.60 128 LEU B C 1
ATOM 5991 O O . LEU C 1 128 ? 25.750 183.217 8.965 1.00 15.49 128 LEU B O 1
ATOM 5996 N N . THR C 1 129 ? 24.214 182.227 10.268 1.00 16.92 129 THR B N 1
ATOM 5997 C CA . THR C 1 129 ? 23.822 181.260 9.234 1.00 17.52 129 THR B CA 1
ATOM 5998 C C . THR C 1 129 ? 23.050 182.012 8.093 1.00 18.74 129 THR B C 1
ATOM 5999 O O . THR C 1 129 ? 22.063 182.674 8.333 1.00 20.40 129 THR B O 1
ATOM 6003 N N . ILE C 1 130 ? 23.460 181.816 6.844 1.00 19.75 130 ILE B N 1
ATOM 6004 C CA . ILE C 1 130 ? 22.857 182.479 5.706 1.00 18.53 130 ILE B CA 1
ATOM 6005 C C . ILE C 1 130 ? 21.978 181.492 4.971 1.00 20.23 130 ILE B C 1
ATOM 6006 O O . ILE C 1 130 ? 22.468 180.504 4.383 1.00 19.58 130 ILE B O 1
ATOM 6011 N N . GLN C 1 131 ? 20.676 181.730 5.065 1.00 20.16 131 GLN B N 1
ATOM 6012 C CA . GLN C 1 131 ? 19.728 180.853 4.434 1.00 20.57 131 GLN B CA 1
ATOM 6013 C C . GLN C 1 131 ? 19.252 181.472 3.160 1.00 19.67 131 GLN B C 1
ATOM 6014 O O . GLN C 1 131 ? 18.686 182.557 3.172 1.00 20.07 131 GLN B O 1
ATOM 6020 N N . PRO C 1 132 ? 19.514 180.820 2.033 1.00 19.95 132 PRO B N 1
ATOM 6021 C CA . PRO C 1 132 ? 19.115 181.364 0.732 1.00 21.33 132 PRO B CA 1
ATOM 6022 C C . PRO C 1 132 ? 17.665 181.174 0.486 1.00 20.29 132 PRO B C 1
ATOM 6023 O O . PRO C 1 132 ? 17.138 180.109 0.817 1.00 20.86 132 PRO B O 1
ATOM 6027 N N . ARG C 1 133 ? 17.046 182.183 -0.112 1.00 19.58 133 ARG B N 1
ATOM 6028 C CA . ARG C 1 133 ? 15.616 182.132 -0.456 1.00 20.39 133 ARG B CA 1
ATOM 6029 C C . ARG C 1 133 ? 15.475 181.940 -1.956 1.00 18.82 133 ARG B C 1
ATOM 6030 O O . ARG C 1 133 ? 15.953 182.746 -2.732 1.00 16.49 133 ARG B O 1
ATOM 6038 N N . TRP C 1 134 ? 14.808 180.861 -2.346 1.00 19.80 134 TRP B N 1
ATOM 6039 C CA . TRP C 1 134 ? 14.588 180.593 -3.767 1.00 19.52 134 TRP B CA 1
ATOM 6040 C C . TRP C 1 134 ? 13.409 181.426 -4.284 1.00 18.75 134 TRP B C 1
ATOM 6041 O O . TRP C 1 134 ? 12.382 181.536 -3.616 1.00 16.46 134 TRP B O 1
ATOM 6052 N N . SER C 1 135 ? 13.549 182.004 -5.469 1.00 17.88 135 SER B N 1
ATOM 6053 C CA . SER C 1 135 ? 12.379 182.640 -6.117 1.00 19.87 135 SER B CA 1
ATOM 6054 C C . SER C 1 135 ? 11.381 181.545 -6.456 1.00 19.79 135 SER B C 1
ATOM 6055 O O . SER C 1 135 ? 11.776 180.403 -6.532 1.00 19.09 135 SER B O 1
ATOM 6058 N N . PRO C 1 136 ? 10.070 181.878 -6.573 1.00 20.02 136 PRO B N 1
ATOM 6059 C CA . PRO C 1 136 ? 9.040 180.888 -6.854 1.00 20.53 136 PRO B CA 1
ATOM 6060 C C . PRO C 1 136 ? 9.314 180.161 -8.136 1.00 22.49 136 PRO B C 1
ATOM 6061 O O . PRO C 1 136 ? 9.043 178.954 -8.219 1.00 23.13 136 PRO B O 1
ATOM 6065 N N . SER C 1 137 ? 9.885 180.858 -9.097 1.00 21.86 137 SER B N 1
ATOM 6066 C CA . SER C 1 137 ? 10.245 180.221 -10.370 1.00 24.58 137 SER B CA 1
ATOM 6067 C C . SER C 1 137 ? 11.448 179.282 -10.231 1.00 25.57 137 SER B C 1
ATOM 6068 O O . SER C 1 137 ? 11.728 178.529 -11.164 1.00 22.60 137 SER B O 1
ATOM 6071 N N . GLY C 1 138 ? 12.189 179.350 -9.119 1.00 23.39 138 GLY B N 1
ATOM 6072 C CA . GLY C 1 138 ? 13.363 178.509 -8.965 1.00 20.75 138 GLY B CA 1
ATOM 6073 C C . GLY C 1 138 ? 14.589 179.013 -9.684 1.00 22.62 138 GLY B C 1
ATOM 6074 O O . GLY C 1 138 ? 15.594 178.310 -9.721 1.00 25.39 138 GLY B O 1
ATOM 6075 N N . THR C 1 139 ? 14.583 180.213 -10.238 1.00 22.06 139 THR B N 1
ATOM 6076 C CA . THR C 1 139 ? 15.708 180.639 -11.051 1.00 20.96 139 THR B CA 1
ATOM 6077 C C . THR C 1 139 ? 16.686 181.596 -10.357 1.00 22.02 139 THR B C 1
ATOM 6078 O O . THR C 1 139 ? 17.786 181.819 -10.867 1.00 20.32 139 THR B O 1
ATOM 6082 N N . HIS C 1 140 ? 16.302 182.181 -9.228 1.00 21.58 140 HIS B N 1
ATOM 6083 C CA . HIS C 1 140 ? 17.209 183.062 -8.513 1.00 22.41 140 HIS B CA 1
ATOM 6084 C C . HIS C 1 140 ? 17.186 182.755 -7.047 1.00 20.86 140 HIS B C 1
ATOM 6085 O O . HIS C 1 140 ? 16.191 182.211 -6.519 1.00 19.28 140 HIS B O 1
ATOM 6092 N N . LEU C 1 141 ? 18.292 183.111 -6.384 1.00 20.59 141 LEU B N 1
ATOM 6093 C CA . LEU C 1 141 ? 18.384 183.133 -4.916 1.00 18.28 141 LEU B CA 1
ATOM 6094 C C . LEU C 1 141 ? 18.441 184.561 -4.425 1.00 17.59 141 LEU B C 1
ATOM 6095 O O . LEU C 1 141 ? 18.987 185.430 -5.119 1.00 17.36 141 LEU B O 1
ATOM 6100 N N . ALA C 1 142 ? 17.802 184.831 -3.286 1.00 15.88 142 ALA B N 1
ATOM 6101 C CA . ALA C 1 142 ? 18.044 186.061 -2.523 1.00 15.49 142 ALA B CA 1
ATOM 6102 C C . ALA C 1 142 ? 18.568 185.688 -1.159 1.00 15.22 142 ALA B C 1
ATOM 6103 O O . ALA C 1 142 ? 18.108 184.706 -0.563 1.00 15.73 142 ALA B O 1
ATOM 6105 N N . TYR C 1 143 ? 19.501 186.470 -0.642 1.00 15.39 143 TYR B N 1
ATOM 6106 C CA . TYR C 1 143 ? 20.174 186.174 0.647 1.00 15.87 143 TYR B CA 1
ATOM 6107 C C . TYR C 1 143 ? 20.848 187.449 1.154 1.00 16.14 143 TYR B C 1
ATOM 6108 O O . TYR C 1 143 ? 21.144 188.355 0.374 1.00 15.96 143 TYR B O 1
ATOM 6117 N N . LEU C 1 144 ? 21.173 187.459 2.429 1.00 16.85 144 LEU B N 1
ATOM 6118 C CA . LEU C 1 144 ? 21.946 188.507 3.017 1.00 17.26 144 LEU B CA 1
ATOM 6119 C C . LEU C 1 144 ? 23.419 188.324 2.775 1.00 17.84 144 LEU B C 1
ATOM 6120 O O . LEU C 1 144 ? 23.942 187.218 2.807 1.00 17.51 144 LEU B O 1
ATOM 6125 N N . ARG C 1 145 ? 24.108 189.433 2.604 1.00 18.51 145 ARG B N 1
ATOM 6126 C CA . ARG C 1 145 ? 25.555 189.436 2.426 1.00 17.50 145 ARG B CA 1
ATOM 6127 C C . ARG C 1 145 ? 26.071 190.819 2.792 1.00 17.19 145 ARG B C 1
ATOM 6128 O O . ARG C 1 145 ? 25.499 191.857 2.415 1.00 16.45 145 ARG B O 1
ATOM 6136 N N . GLN C 1 146 ? 27.197 190.836 3.485 1.00 16.74 146 GLN B N 1
ATOM 6137 C CA . GLN C 1 146 ? 27.828 192.069 3.963 1.00 16.49 146 GLN B CA 1
ATOM 6138 C C . GLN C 1 146 ? 29.029 192.500 3.128 1.00 17.60 146 GLN B C 1
ATOM 6139 O O . GLN C 1 146 ? 29.927 191.678 2.856 1.00 17.50 146 GLN B O 1
ATOM 6145 N N . ASP C 1 147 ? 29.081 193.787 2.770 1.00 16.66 147 ASP B N 1
ATOM 6146 C CA . ASP C 1 147 ? 30.276 194.385 2.140 1.00 17.63 147 ASP B CA 1
ATOM 6147 C C . ASP C 1 147 ? 30.401 195.842 2.642 1.00 17.69 147 ASP B C 1
ATOM 6148 O O . ASP C 1 147 ? 29.392 196.523 2.865 1.00 17.07 147 ASP B O 1
ATOM 6153 N N . GLN C 1 148 ? 31.619 196.275 2.895 1.00 19.47 148 GLN B N 1
ATOM 6154 C CA . GLN C 1 148 ? 31.904 197.528 3.569 1.00 23.60 148 GLN B CA 1
ATOM 6155 C C . GLN C 1 148 ? 31.096 197.743 4.834 1.00 24.41 148 GLN B C 1
ATOM 6156 O O . GLN C 1 148 ? 30.554 198.839 5.064 1.00 22.94 148 GLN B O 1
ATOM 6162 N N . GLY C 1 149 ? 30.942 196.714 5.642 1.00 23.96 149 GLY B N 1
ATOM 6163 C CA . GLY C 1 149 ? 30.245 196.908 6.904 1.00 22.92 149 GLY B CA 1
ATOM 6164 C C . GLY C 1 149 ? 28.711 196.972 6.781 1.00 24.33 149 GLY B C 1
ATOM 6165 O O . GLY C 1 149 ? 28.075 197.174 7.756 1.00 25.89 149 GLY B O 1
ATOM 6166 N N . ARG C 1 150 ? 28.129 196.810 5.602 1.00 20.14 150 ARG B N 1
ATOM 6167 C CA . ARG C 1 150 ? 26.664 196.973 5.443 1.00 20.70 150 ARG B CA 1
ATOM 6168 C C . ARG C 1 150 ? 26.026 195.656 4.903 1.00 17.32 150 ARG B C 1
ATOM 6169 O O . ARG C 1 150 ? 26.503 195.123 3.944 1.00 15.66 150 ARG B O 1
ATOM 6177 N N . VAL C 1 151 ? 24.986 195.152 5.566 1.00 17.00 151 VAL B N 1
ATOM 6178 C CA . VAL C 1 151 ? 24.280 193.959 5.139 1.00 15.76 151 VAL B CA 1
ATOM 6179 C C . VAL C 1 151 ? 23.209 194.332 4.132 1.00 17.38 151 VAL B C 1
ATOM 6180 O O . VAL C 1 151 ? 22.273 195.090 4.453 1.00 18.33 151 VAL B O 1
ATOM 6184 N N . ARG C 1 152 ? 23.377 193.849 2.916 1.00 15.29 152 ARG B N 1
ATOM 6185 C CA . ARG C 1 152 ? 22.479 194.058 1.799 1.00 15.03 152 ARG B CA 1
ATOM 6186 C C . ARG C 1 152 ? 21.803 192.759 1.435 1.00 15.56 152 ARG B C 1
ATOM 6187 O O . ARG C 1 152 ? 22.281 191.677 1.814 1.00 19.56 152 ARG B O 1
ATOM 6195 N N . VAL C 1 153 ? 20.760 192.832 0.624 1.00 15.24 153 VAL B N 1
ATOM 6196 C CA . VAL C 1 153 ? 20.239 191.654 -0.029 1.00 16.01 153 VAL B CA 1
ATOM 6197 C C . VAL C 1 153 ? 20.869 191.518 -1.419 1.00 16.56 153 VAL B C 1
ATOM 6198 O O . VAL C 1 153 ? 20.940 192.487 -2.169 1.00 16.29 153 VAL B O 1
ATOM 6202 N N . TRP C 1 154 ? 21.369 190.332 -1.723 1.00 15.78 154 TRP B N 1
ATOM 6203 C CA . TRP C 1 154 ? 21.882 190.020 -3.018 1.00 16.56 154 TRP B CA 1
ATOM 6204 C C . TRP C 1 154 ? 20.999 189.030 -3.684 1.00 17.70 154 TRP B C 1
ATOM 6205 O O . TRP C 1 154 ? 20.257 188.292 -3.033 1.00 18.02 154 TRP B O 1
ATOM 6216 N N . ARG C 1 155 ? 21.055 189.049 -5.009 1.00 19.21 155 ARG B N 1
ATOM 6217 C CA . ARG C 1 155 ? 20.285 188.176 -5.867 1.00 20.93 155 ARG B CA 1
ATOM 6218 C C . ARG C 1 155 ? 21.245 187.477 -6.806 1.00 19.04 155 ARG B C 1
ATOM 6219 O O . ARG C 1 155 ? 22.018 188.128 -7.455 1.00 17.57 155 ARG B O 1
ATOM 6227 N N . ALA C 1 156 ? 21.170 186.167 -6.890 1.00 17.79 156 ALA B N 1
ATOM 6228 C CA . ALA C 1 156 ? 22.078 185.376 -7.717 1.00 17.84 156 ALA B CA 1
ATOM 6229 C C . ALA C 1 156 ? 21.335 184.465 -8.679 1.00 18.82 156 ALA B C 1
ATOM 6230 O O . ALA C 1 156 ? 20.285 183.885 -8.341 1.00 21.28 156 ALA B O 1
ATOM 6232 N N . SER C 1 157 ? 21.875 184.306 -9.873 1.00 18.83 157 SER B N 1
ATOM 6233 C CA . SER C 1 157 ? 21.306 183.328 -10.836 1.00 21.86 157 SER B CA 1
ATOM 6234 C C . SER C 1 157 ? 21.727 181.935 -10.440 1.00 21.21 157 SER B C 1
ATOM 6235 O O . SER C 1 157 ? 22.919 181.712 -10.192 1.00 21.90 157 SER B O 1
ATOM 6238 N N . VAL C 1 158 ? 20.802 180.985 -10.436 1.00 21.19 158 VAL B N 1
ATOM 6239 C CA . VAL C 1 158 ? 21.132 179.697 -9.932 1.00 21.54 158 VAL B CA 1
ATOM 6240 C C . VAL C 1 158 ? 21.988 178.923 -10.899 1.00 23.94 158 VAL B C 1
ATOM 6241 O O . VAL C 1 158 ? 22.511 177.867 -10.546 1.00 22.33 158 VAL B O 1
ATOM 6245 N N . LYS C 1 159 ? 22.077 179.404 -12.127 1.00 24.83 159 LYS B N 1
ATOM 6246 C CA . LYS C 1 159 ? 22.886 178.734 -13.163 1.00 29.33 159 LYS B CA 1
ATOM 6247 C C . LYS C 1 159 ? 24.317 179.186 -13.118 1.00 26.23 159 LYS B C 1
ATOM 6248 O O . LYS C 1 159 ? 25.137 178.676 -13.874 1.00 24.18 159 LYS B O 1
ATOM 6254 N N . GLY C 1 160 ? 24.594 180.208 -12.308 1.00 22.34 160 GLY B N 1
ATOM 6255 C CA . GLY C 1 160 ? 25.936 180.682 -12.145 1.00 23.59 160 GLY B CA 1
ATOM 6256 C C . GLY C 1 160 ? 26.256 181.921 -13.010 1.00 25.01 160 GLY B C 1
ATOM 6257 O O . GLY C 1 160 ? 27.405 182.278 -13.127 1.00 22.24 160 GLY B O 1
ATOM 6258 N N . GLU C 1 161 ? 25.261 182.591 -13.570 1.00 23.21 161 GLU B N 1
ATOM 6259 C CA . GLU C 1 161 ? 25.586 183.662 -14.528 1.00 27.30 161 GLU B CA 1
ATOM 6260 C C . GLU C 1 161 ? 25.891 184.963 -13.852 1.00 27.83 161 GLU B C 1
ATOM 6261 O O . GLU C 1 161 ? 26.284 185.891 -14.524 1.00 29.72 161 GLU B O 1
ATOM 6267 N N . GLY C 1 162 ? 25.710 185.060 -12.538 1.00 24.21 162 GLY B N 1
ATOM 6268 C CA . GLY C 1 162 ? 26.132 186.269 -11.803 1.00 25.03 162 GLY B CA 1
ATOM 6269 C C . GLY C 1 162 ? 25.230 186.617 -10.604 1.00 23.08 162 GLY B C 1
ATOM 6270 O O . GLY C 1 162 ? 24.095 186.136 -10.490 1.00 20.77 162 GLY B O 1
ATOM 6271 N N . ALA C 1 163 ? 25.748 187.457 -9.731 1.00 19.96 163 ALA B N 1
ATOM 6272 C CA . ALA C 1 163 ? 25.017 187.867 -8.543 1.00 19.96 163 ALA B CA 1
ATOM 6273 C C . ALA C 1 163 ? 25.254 189.351 -8.381 1.00 19.07 163 ALA B C 1
ATOM 6274 O O . ALA C 1 163 ? 26.348 189.840 -8.719 1.00 18.49 163 ALA B O 1
ATOM 6276 N N . SER C 1 164 ? 24.290 190.083 -7.860 1.00 19.48 164 SER B N 1
ATOM 6277 C CA . SER C 1 164 ? 24.557 191.497 -7.541 1.00 20.92 164 SER B CA 1
ATOM 6278 C C . SER C 1 164 ? 23.670 191.951 -6.410 1.00 20.52 164 SER B C 1
ATOM 6279 O O . SER C 1 164 ? 22.695 191.312 -6.132 1.00 18.98 164 SER B O 1
ATOM 6282 N N . PRO C 1 165 ? 24.046 193.028 -5.714 1.00 18.98 165 PRO B N 1
ATOM 6283 C CA . PRO C 1 165 ? 23.216 193.509 -4.640 1.00 19.98 165 PRO B CA 1
ATOM 6284 C C . PRO C 1 165 ? 21.965 194.160 -5.179 1.00 19.59 165 PRO B C 1
ATOM 6285 O O . PRO C 1 165 ? 22.056 194.872 -6.140 1.00 20.32 165 PRO B O 1
ATOM 6289 N N . VAL C 1 166 ? 20.797 193.902 -4.602 1.00 18.67 166 VAL B N 1
ATOM 6290 C CA . VAL C 1 166 ? 19.581 194.506 -5.064 1.00 18.26 166 VAL B CA 1
ATOM 6291 C C . VAL C 1 166 ? 18.843 195.301 -4.024 1.00 18.64 166 VAL B C 1
ATOM 6292 O O . VAL C 1 166 ? 17.903 196.016 -4.363 1.00 19.12 166 VAL B O 1
ATOM 6296 N N . ILE C 1 167 ? 19.202 195.176 -2.754 1.00 19.20 167 ILE B N 1
ATOM 6297 C CA . ILE C 1 167 ? 18.608 196.023 -1.733 1.00 18.88 167 ILE B CA 1
ATOM 6298 C C . ILE C 1 167 ? 19.634 196.474 -0.753 1.00 18.16 167 ILE B C 1
ATOM 6299 O O . ILE C 1 167 ? 20.341 195.664 -0.149 1.00 18.74 167 ILE B O 1
ATOM 6304 N N . GLU C 1 168 ? 19.682 197.781 -0.564 1.00 17.86 168 GLU B N 1
ATOM 6305 C CA . GLU C 1 168 ? 20.470 198.408 0.473 1.00 20.79 168 GLU B CA 1
ATOM 6306 C C . GLU C 1 168 ? 19.576 199.413 1.169 1.00 17.91 168 GLU B C 1
ATOM 6307 O O . GLU C 1 168 ? 18.769 200.045 0.530 1.00 15.83 168 GLU B O 1
ATOM 6313 N N . ASP C 1 169 ? 19.739 199.606 2.454 1.00 18.23 169 ASP B N 1
ATOM 6314 C CA . ASP C 1 169 ? 19.067 200.680 3.143 1.00 18.59 169 ASP B CA 1
ATOM 6315 C C . ASP C 1 169 ? 20.052 201.233 4.151 1.00 20.17 169 ASP B C 1
ATOM 6316 O O . ASP C 1 169 ? 21.204 200.750 4.247 1.00 19.86 169 ASP B O 1
ATOM 6321 N N . ALA C 1 170 ? 19.659 202.301 4.838 1.00 19.12 170 ALA B N 1
ATOM 6322 C CA . ALA C 1 170 ? 20.529 202.931 5.853 1.00 19.39 170 ALA B CA 1
ATOM 6323 C C . ALA C 1 170 ? 20.835 201.990 7.023 1.00 19.72 170 ALA B C 1
ATOM 6324 O O . ALA C 1 170 ? 21.785 202.224 7.764 1.00 20.18 170 ALA B O 1
ATOM 6326 N N . TYR C 1 171 ? 20.092 200.899 7.113 1.00 18.32 171 TYR B N 1
ATOM 6327 C CA . TYR C 1 171 ? 20.246 199.931 8.191 1.00 18.21 171 TYR B CA 1
ATOM 6328 C C . TYR C 1 171 ? 20.567 198.581 7.594 1.00 17.67 171 TYR B C 1
ATOM 6329 O O . TYR C 1 171 ? 20.316 198.326 6.359 1.00 17.45 171 TYR B O 1
ATOM 6338 N N . ASP C 1 172 ? 21.193 197.741 8.408 1.00 15.07 172 ASP B N 1
ATOM 6339 C CA . ASP C 1 172 ? 21.480 196.404 7.959 1.00 16.68 172 ASP B CA 1
ATOM 6340 C C . ASP C 1 172 ? 20.195 195.661 7.774 1.00 16.20 172 ASP B C 1
ATOM 6341 O O . ASP C 1 172 ? 19.268 195.737 8.609 1.00 15.83 172 ASP B O 1
ATOM 6346 N N . ILE C 1 173 ? 20.080 194.975 6.644 1.00 16.02 173 ILE B N 1
ATOM 6347 C CA A ILE C 1 173 ? 18.887 194.188 6.367 0.50 16.35 173 ILE B CA 1
ATOM 6348 C CA B ILE C 1 173 ? 18.877 194.219 6.411 0.50 15.34 173 ILE B CA 1
ATOM 6349 C C . ILE C 1 173 ? 18.974 192.947 7.216 1.00 15.37 173 ILE B C 1
ATOM 6350 O O . ILE C 1 173 ? 20.055 192.320 7.277 1.00 15.78 173 ILE B O 1
ATOM 6359 N N . GLU C 1 174 ? 17.880 192.562 7.846 1.00 15.32 174 GLU B N 1
ATOM 6360 C CA . GLU C 1 174 ? 17.880 191.390 8.793 1.00 17.90 174 GLU B CA 1
ATOM 6361 C C . GLU C 1 174 ? 17.214 190.116 8.274 1.00 19.51 174 GLU B C 1
ATOM 6362 O O . GLU C 1 174 ? 17.439 189.021 8.814 1.00 17.68 174 GLU B O 1
ATOM 6368 N N . ASP C 1 175 ? 16.389 190.253 7.224 1.00 18.21 175 ASP B N 1
ATOM 6369 C CA . ASP C 1 175 ? 15.761 189.089 6.605 1.00 18.25 175 ASP B CA 1
ATOM 6370 C C . ASP C 1 175 ? 15.136 189.535 5.267 1.00 18.75 175 ASP B C 1
ATOM 6371 O O . ASP C 1 175 ? 14.917 190.749 5.033 1.00 17.66 175 ASP B O 1
ATOM 6376 N N . VAL C 1 176 ? 14.792 188.556 4.452 1.00 15.71 176 VAL B N 1
ATOM 6377 C CA . VAL C 1 176 ? 14.258 188.795 3.130 1.00 16.49 176 VAL B CA 1
ATOM 6378 C C . VAL C 1 176 ? 13.506 187.556 2.698 1.00 16.76 176 VAL B C 1
ATOM 6379 O O . VAL C 1 176 ? 13.876 186.427 3.083 1.00 17.66 176 VAL B O 1
ATOM 6383 N N . GLN C 1 177 ? 12.425 187.745 1.973 1.00 17.42 177 GLN B N 1
ATOM 6384 C CA . GLN C 1 177 ? 11.691 186.652 1.292 1.00 18.64 177 GLN B CA 1
ATOM 6385 C C . GLN C 1 177 ? 11.182 187.184 -0.052 1.00 18.39 177 GLN B C 1
ATOM 6386 O O . GLN C 1 177 ? 10.981 188.419 -0.213 1.00 16.75 177 GLN B O 1
ATOM 6392 N N . TRP C 1 178 ? 10.909 186.278 -0.982 1.00 17.26 178 TRP B N 1
ATOM 6393 C CA . TRP C 1 178 ? 10.251 186.628 -2.223 1.00 18.62 178 TRP B CA 1
ATOM 6394 C C . TRP C 1 178 ? 8.750 186.685 -1.985 1.00 19.66 178 TRP B C 1
ATOM 6395 O O . TRP C 1 178 ? 8.210 185.775 -1.401 1.00 19.31 178 TRP B O 1
ATOM 6406 N N . LEU C 1 179 ? 8.092 187.761 -2.403 1.00 18.34 179 LEU B N 1
ATOM 6407 C CA . LEU C 1 179 ? 6.643 187.759 -2.445 1.00 19.20 179 LEU B CA 1
ATOM 6408 C C . LEU C 1 179 ? 6.165 187.191 -3.788 1.00 18.38 179 LEU B C 1
ATOM 6409 O O . LEU C 1 179 ? 5.125 186.576 -3.849 1.00 18.12 179 LEU B O 1
ATOM 6414 N N . ASP C 1 180 ? 6.926 187.434 -4.856 1.00 21.07 180 ASP B N 1
ATOM 6415 C CA . ASP C 1 180 ? 6.724 186.792 -6.184 1.00 21.12 180 ASP B CA 1
ATOM 6416 C C . ASP C 1 180 ? 8.018 186.916 -6.937 1.00 18.61 180 ASP B C 1
ATOM 6417 O O . ASP C 1 180 ? 8.977 187.382 -6.371 1.00 20.97 180 ASP B O 1
ATOM 6422 N N . ASP C 1 181 ? 8.097 186.518 -8.177 1.00 19.05 181 ASP B N 1
ATOM 6423 C CA . ASP C 1 181 ? 9.389 186.521 -8.868 1.00 21.16 181 ASP B CA 1
ATOM 6424 C C . ASP C 1 181 ? 10.070 187.855 -9.016 1.00 20.98 181 ASP B C 1
ATOM 6425 O O . ASP C 1 181 ? 11.244 187.862 -9.285 1.00 18.35 181 ASP B O 1
ATOM 6430 N N . ASN C 1 182 ? 9.357 188.967 -8.810 1.00 20.41 182 ASN B N 1
ATOM 6431 C CA . ASN C 1 182 ? 9.932 190.311 -9.007 1.00 23.24 182 ASN B CA 1
ATOM 6432 C C . ASN C 1 182 ? 9.830 191.201 -7.778 1.00 19.52 182 ASN B C 1
ATOM 6433 O O . ASN C 1 182 ? 9.987 192.398 -7.872 1.00 18.17 182 ASN B O 1
ATOM 6438 N N . THR C 1 183 ? 9.500 190.636 -6.639 1.00 17.20 183 THR B N 1
ATOM 6439 C CA . THR C 1 183 ? 9.215 191.458 -5.502 1.00 18.41 183 THR B CA 1
ATOM 6440 C C . THR C 1 183 ? 9.789 190.806 -4.253 1.00 16.44 183 THR B C 1
ATOM 6441 O O . THR C 1 183 ? 9.579 189.619 -4.032 1.00 17.88 183 THR B O 1
ATOM 6445 N N . LEU C 1 184 ? 10.466 191.596 -3.449 1.00 15.74 184 LEU B N 1
ATOM 6446 C CA . LEU C 1 184 ? 11.100 191.156 -2.224 1.00 15.92 184 LEU B CA 1
ATOM 6447 C C . LEU C 1 184 ? 10.610 191.959 -1.051 1.00 15.80 184 LEU B C 1
ATOM 6448 O O . LEU C 1 184 ? 10.507 193.188 -1.103 1.00 15.91 184 LEU B O 1
ATOM 6453 N N . ILE C 1 185 ? 10.324 191.263 0.031 1.00 15.45 185 ILE B N 1
ATOM 6454 C CA . ILE C 1 185 ? 10.086 191.898 1.278 1.00 14.83 185 ILE B CA 1
ATOM 6455 C C . ILE C 1 185 ? 11.301 191.774 2.149 1.00 14.32 185 ILE B C 1
ATOM 6456 O O . ILE C 1 185 ? 11.907 190.716 2.231 1.00 16.51 185 ILE B O 1
ATOM 6461 N N . TYR C 1 186 ? 11.619 192.826 2.891 1.00 14.06 186 TYR B N 1
ATOM 6462 C CA . TYR C 1 186 ? 12.765 192.824 3.755 1.00 12.70 186 TYR B CA 1
ATOM 6463 C C . TYR C 1 186 ? 12.516 193.544 5.036 1.00 14.01 186 TYR B C 1
ATOM 6464 O O . TYR C 1 186 ? 11.654 194.407 5.099 1.00 15.08 186 TYR B O 1
ATOM 6473 N N . SER C 1 187 ? 13.259 193.162 6.072 1.00 14.31 187 SER B N 1
ATOM 6474 C CA . SER C 1 187 ? 13.092 193.708 7.403 1.00 16.36 187 SER B CA 1
ATOM 6475 C C . SER C 1 187 ? 14.407 194.307 7.926 1.00 17.97 187 SER B C 1
ATOM 6476 O O . SER C 1 187 ? 15.486 194.038 7.398 1.00 17.81 187 SER B O 1
ATOM 6479 N N . GLY C 1 188 ? 14.277 195.170 8.932 1.00 18.74 188 GLY B N 1
ATOM 6480 C CA . GLY C 1 188 ? 15.402 195.705 9.667 1.00 18.35 188 GLY B CA 1
ATOM 6481 C C . GLY C 1 188 ? 14.984 196.829 10.585 1.00 17.40 188 GLY B C 1
ATOM 6482 O O . GLY C 1 188 ? 13.785 197.011 10.806 1.00 17.27 188 GLY B O 1
ATOM 6483 N N . ARG C 1 189 ? 15.956 197.551 11.134 1.00 16.13 189 ARG B N 1
ATOM 6484 C CA . ARG C 1 189 ? 15.716 198.436 12.245 1.00 16.47 189 ARG B CA 1
ATOM 6485 C C . ARG C 1 189 ? 16.326 199.815 12.029 1.00 17.05 189 ARG B C 1
ATOM 6486 O O . ARG C 1 189 ? 17.337 200.174 12.674 1.00 16.96 189 ARG B O 1
ATOM 6494 N N . PRO C 1 190 ? 15.674 200.642 11.195 1.00 16.58 190 PRO B N 1
ATOM 6495 C CA . PRO C 1 190 ? 16.090 202.024 11.096 1.00 16.76 190 PRO B CA 1
ATOM 6496 C C . PRO C 1 190 ? 16.082 202.715 12.441 1.00 16.98 190 PRO B C 1
ATOM 6497 O O . PRO C 1 190 ? 16.897 203.569 12.646 1.00 18.18 190 PRO B O 1
ATOM 6501 N N . GLY C 1 191 ? 15.214 202.330 13.365 1.00 17.95 191 GLY B N 1
ATOM 6502 C CA . GLY C 1 191 ? 15.235 202.935 14.714 1.00 18.22 191 GLY B CA 1
ATOM 6503 C C . GLY C 1 191 ? 16.595 202.768 15.432 1.00 20.34 191 GLY B C 1
ATOM 6504 O O . GLY C 1 191 ? 16.984 203.584 16.279 1.00 19.90 191 GLY B O 1
ATOM 6505 N N . PHE C 1 192 ? 17.341 201.714 15.085 1.00 18.65 192 PHE B N 1
ATOM 6506 C CA . PHE C 1 192 ? 18.586 201.454 15.727 1.00 18.69 192 PHE B CA 1
ATOM 6507 C C . PHE C 1 192 ? 19.611 202.500 15.245 1.00 20.01 192 PHE B C 1
ATOM 6508 O O . PHE C 1 192 ? 20.340 203.077 16.025 1.00 16.84 192 PHE B O 1
ATOM 6516 N N . VAL C 1 193 ? 19.600 202.783 13.962 1.00 19.18 193 VAL B N 1
ATOM 6517 C CA . VAL C 1 193 ? 20.394 203.836 13.371 1.00 20.79 193 VAL B CA 1
ATOM 6518 C C . VAL C 1 193 ? 20.041 205.227 13.905 1.00 20.46 193 VAL B C 1
ATOM 6519 O O . VAL C 1 193 ? 20.931 205.988 14.193 1.00 20.61 193 VAL B O 1
ATOM 6523 N N . GLU C 1 194 ? 18.757 205.528 14.050 1.00 20.95 194 GLU B N 1
ATOM 6524 C CA . GLU C 1 194 ? 18.333 206.793 14.626 1.00 23.40 194 GLU B CA 1
ATOM 6525 C C . GLU C 1 194 ? 18.816 206.947 16.108 1.00 22.49 194 GLU B C 1
ATOM 6526 O O . GLU C 1 194 ? 19.260 208.020 16.518 1.00 20.39 194 GLU B O 1
ATOM 6532 N N . ALA C 1 195 ? 18.766 205.864 16.870 1.00 19.80 195 ALA B N 1
ATOM 6533 C CA . ALA C 1 195 ? 19.163 205.878 18.256 1.00 20.93 195 ALA B CA 1
ATOM 6534 C C . ALA C 1 195 ? 20.663 206.111 18.346 1.00 23.62 195 ALA B C 1
ATOM 6535 O O . ALA C 1 195 ? 21.099 206.855 19.196 1.00 25.17 195 ALA B O 1
ATOM 6537 N N . GLU C 1 196 ? 21.448 205.533 17.429 1.00 21.55 196 GLU B N 1
ATOM 6538 C CA . GLU C 1 196 ? 22.871 205.790 17.384 1.00 23.56 196 GLU B CA 1
ATOM 6539 C C . GLU C 1 196 ? 23.184 207.244 17.034 1.00 25.09 196 GLU B C 1
ATOM 6540 O O . GLU C 1 196 ? 24.120 207.808 17.610 1.00 22.70 196 GLU B O 1
ATOM 6546 N N . ALA C 1 197 ? 22.393 207.870 16.148 1.00 22.41 197 ALA B N 1
ATOM 6547 C CA . ALA C 1 197 ? 22.636 209.278 15.869 1.00 23.48 197 ALA B CA 1
ATOM 6548 C C . ALA C 1 197 ? 22.294 210.116 17.111 1.00 23.20 197 ALA B C 1
ATOM 6549 O O . ALA C 1 197 ? 22.944 211.114 17.414 1.00 21.27 197 ALA B O 1
ATOM 6551 N N . GLU C 1 198 ? 21.281 209.699 17.874 1.00 24.40 198 GLU B N 1
ATOM 6552 C CA . GLU C 1 198 ? 20.926 210.447 19.044 1.00 24.64 198 GLU B CA 1
ATOM 6553 C C . GLU C 1 198 ? 22.056 210.324 20.106 1.00 25.42 198 GLU B C 1
ATOM 6554 O O . GLU C 1 198 ? 22.422 211.307 20.731 1.00 26.26 198 GLU B O 1
ATOM 6560 N N . ILE C 1 199 ? 22.630 209.143 20.283 1.00 22.11 199 ILE B N 1
ATOM 6561 C CA . ILE C 1 199 ? 23.753 208.960 21.175 1.00 20.93 199 ILE B CA 1
ATOM 6562 C C . ILE C 1 199 ? 24.925 209.855 20.791 1.00 21.39 199 ILE B C 1
ATOM 6563 O O . ILE C 1 199 ? 25.535 210.469 21.659 1.00 18.37 199 ILE B O 1
ATOM 6568 N N . GLU C 1 200 ? 25.194 209.946 19.495 1.00 20.58 200 GLU B N 1
ATOM 6569 C CA . GLU C 1 200 ? 26.244 210.773 18.954 1.00 23.81 200 GLU B CA 1
ATOM 6570 C C . GLU C 1 200 ? 26.009 212.242 19.269 1.00 24.08 200 GLU B C 1
ATOM 6571 O O . GLU C 1 200 ? 26.972 212.930 19.677 1.00 24.38 200 GLU B O 1
ATOM 6577 N N . ARG C 1 201 ? 24.763 212.700 19.180 1.00 22.20 201 ARG B N 1
ATOM 6578 C CA . ARG C 1 201 ? 24.453 214.107 19.520 1.00 25.93 201 ARG B CA 1
ATOM 6579 C C . ARG C 1 201 ? 24.639 214.369 21.016 1.00 25.56 201 ARG B C 1
ATOM 6580 O O . ARG C 1 201 ? 25.173 215.372 21.394 1.00 25.57 201 ARG B O 1
ATOM 6588 N N A GLU C 1 202 ? 24.087 213.487 21.816 0.50 24.09 202 GLU B N 1
ATOM 6589 N N B GLU C 1 202 ? 24.165 213.459 21.846 0.50 23.51 202 GLU B N 1
ATOM 6590 C CA A GLU C 1 202 ? 24.159 213.588 23.251 0.50 25.77 202 GLU B CA 1
ATOM 6591 C CA B GLU C 1 202 ? 24.208 213.606 23.299 0.50 24.95 202 GLU B CA 1
ATOM 6592 C C A GLU C 1 202 ? 25.608 213.652 23.750 0.50 23.90 202 GLU B C 1
ATOM 6593 C C B GLU C 1 202 ? 25.642 213.622 23.802 0.50 23.43 202 GLU B C 1
ATOM 6594 O O A GLU C 1 202 ? 25.876 214.345 24.698 0.50 24.02 202 GLU B O 1
ATOM 6595 O O B GLU C 1 202 ? 25.937 214.190 24.832 0.50 23.94 202 GLU B O 1
ATOM 6606 N N . GLY C 1 203 ? 26.537 212.980 23.071 1.00 21.58 203 GLY B N 1
ATOM 6607 C CA . GLY C 1 203 ? 27.926 212.949 23.469 1.00 21.08 203 GLY B CA 1
ATOM 6608 C C . GLY C 1 203 ? 28.558 214.336 23.479 1.00 22.51 203 GLY B C 1
ATOM 6609 O O . GLY C 1 203 ? 29.528 214.554 24.195 1.00 23.44 203 GLY B O 1
ATOM 6610 N N . ARG C 1 204 ? 28.021 215.264 22.691 1.00 21.62 204 ARG B N 1
ATOM 6611 C CA . ARG C 1 204 ? 28.436 216.656 22.780 1.00 25.95 204 ARG B CA 1
ATOM 6612 C C . ARG C 1 204 ? 28.372 217.303 24.139 1.00 22.94 204 ARG B C 1
ATOM 6613 O O . ARG C 1 204 ? 29.093 218.246 24.363 1.00 22.52 204 ARG B O 1
ATOM 6621 N N . ARG C 1 205 ? 27.535 216.768 25.020 1.00 24.22 205 ARG B N 1
ATOM 6622 C CA . ARG C 1 205 ? 27.323 217.269 26.377 1.00 27.41 205 ARG B CA 1
ATOM 6623 C C . ARG C 1 205 ? 27.858 216.308 27.423 1.00 24.61 205 ARG B C 1
ATOM 6624 O O . ARG C 1 205 ? 27.809 216.573 28.633 1.00 21.55 205 ARG B O 1
ATOM 6632 N N . GLY C 1 206 ? 28.398 215.203 26.945 1.00 20.88 206 GLY B N 1
ATOM 6633 C CA . GLY C 1 206 ? 28.861 214.110 27.814 1.00 21.11 206 GLY B CA 1
ATOM 6634 C C . GLY C 1 206 ? 27.746 213.135 28.076 1.00 20.21 206 GLY B C 1
ATOM 6635 O O . GLY C 1 206 ? 26.636 213.539 28.193 1.00 21.65 206 GLY B O 1
ATOM 6636 N N . TRP C 1 207 ? 28.069 211.870 28.262 1.00 20.00 207 TRP B N 1
ATOM 6637 C CA . TRP C 1 207 ? 27.100 210.876 28.599 1.00 18.87 207 TRP B CA 1
ATOM 6638 C C . TRP C 1 207 ? 27.189 210.501 30.102 1.00 18.79 207 TRP B C 1
ATOM 6639 O O . TRP C 1 207 ? 28.262 210.231 30.609 1.00 17.08 207 TRP B O 1
ATOM 6650 N N . VAL C 1 208 ? 26.041 210.377 30.761 1.00 19.61 208 VAL B N 1
ATOM 6651 C CA . VAL C 1 208 ? 25.980 209.856 32.106 1.00 21.71 208 VAL B CA 1
ATOM 6652 C C . VAL C 1 208 ? 26.271 208.353 32.060 1.00 21.88 208 VAL B C 1
ATOM 6653 O O . VAL C 1 208 ? 25.614 207.617 31.367 1.00 21.13 208 VAL B O 1
ATOM 6657 N N . TYR C 1 209 ? 27.228 207.902 32.845 1.00 21.27 209 TYR B N 1
ATOM 6658 C CA . TYR C 1 209 ? 27.546 206.519 32.938 1.00 20.14 209 TYR B CA 1
ATOM 6659 C C . TYR C 1 209 ? 26.491 205.806 33.743 1.00 23.07 209 TYR B C 1
ATOM 6660 O O . TYR C 1 209 ? 26.326 206.047 34.927 1.00 21.35 209 TYR B O 1
ATOM 6669 N N . ASP C 1 210 ? 25.791 204.897 33.074 1.00 22.31 210 ASP B N 1
ATOM 6670 C CA . ASP C 1 210 ? 24.582 204.298 33.607 1.00 21.85 210 ASP B CA 1
ATOM 6671 C C . ASP C 1 210 ? 24.379 202.913 32.948 1.00 21.86 210 ASP B C 1
ATOM 6672 O O . ASP C 1 210 ? 25.345 202.291 32.436 1.00 21.32 210 ASP B O 1
ATOM 6677 N N . GLU C 1 211 ? 23.141 202.490 32.924 1.00 21.66 211 GLU B N 1
ATOM 6678 C CA . GLU C 1 211 ? 22.745 201.209 32.392 1.00 26.93 211 GLU B CA 1
ATOM 6679 C C . GLU C 1 211 ? 23.044 201.007 30.888 1.00 24.50 211 GLU B C 1
ATOM 6680 O O . GLU C 1 211 ? 22.917 199.893 30.419 1.00 23.50 211 GLU B O 1
ATOM 6686 N N . ARG C 1 212 ? 23.459 202.059 30.158 1.00 20.89 212 ARG B N 1
ATOM 6687 C CA . ARG C 1 212 ? 23.728 201.911 28.765 1.00 20.90 212 ARG B CA 1
ATOM 6688 C C . ARG C 1 212 ? 25.108 201.364 28.496 1.00 20.28 212 ARG B C 1
ATOM 6689 O O . ARG C 1 212 ? 25.415 201.014 27.352 1.00 21.28 212 ARG B O 1
ATOM 6697 N N . PHE C 1 213 ? 25.966 201.298 29.517 1.00 20.08 213 PHE B N 1
ATOM 6698 C CA . PHE C 1 213 ? 27.372 201.023 29.264 1.00 19.09 213 PHE B CA 1
ATOM 6699 C C . PHE C 1 213 ? 27.810 199.615 29.616 1.00 19.03 213 PHE B C 1
ATOM 6700 O O . PHE C 1 213 ? 27.307 198.983 30.563 1.00 19.51 213 PHE B O 1
ATOM 6708 N N . HIS C 1 214 ? 28.726 199.113 28.800 1.00 21.22 214 HIS B N 1
ATOM 6709 C CA . HIS C 1 214 ? 29.353 197.813 29.027 1.00 23.43 214 HIS B CA 1
ATOM 6710 C C . HIS C 1 214 ? 30.848 198.031 28.728 1.00 22.06 214 HIS B C 1
ATOM 6711 O O . HIS C 1 214 ? 31.306 197.870 27.607 1.00 19.66 214 HIS B O 1
ATOM 6718 N N . PRO C 1 215 ? 31.603 198.446 29.738 1.00 21.93 215 PRO B N 1
ATOM 6719 C CA . PRO C 1 215 ? 32.961 198.968 29.558 1.00 21.34 215 PRO B CA 1
ATOM 6720 C C . PRO C 1 215 ? 33.934 197.980 28.992 1.00 21.80 215 PRO B C 1
ATOM 6721 O O . PRO C 1 215 ? 34.884 198.333 28.246 1.00 22.96 215 PRO B O 1
ATOM 6725 N N . LEU C 1 216 ? 33.725 196.712 29.310 1.00 23.28 216 LEU B N 1
ATOM 6726 C CA . LEU C 1 216 ? 34.617 195.665 28.769 1.00 22.58 216 LEU B CA 1
ATOM 6727 C C . LEU C 1 216 ? 34.748 195.799 27.264 1.00 23.72 216 LEU B C 1
ATOM 6728 O O . LEU C 1 216 ? 35.868 195.681 26.723 1.00 21.92 216 LEU B O 1
ATOM 6733 N N . THR C 1 217 ? 33.632 196.097 26.607 1.00 22.31 217 THR B N 1
ATOM 6734 C CA . THR C 1 217 ? 33.598 196.136 25.179 1.00 25.79 217 THR B CA 1
ATOM 6735 C C . THR C 1 217 ? 33.661 197.489 24.555 1.00 30.80 217 THR B C 1
ATOM 6736 O O . THR C 1 217 ? 33.857 197.582 23.354 1.00 40.62 217 THR B O 1
ATOM 6740 N N . GLY C 1 218 ? 33.522 198.555 25.304 1.00 29.18 218 GLY B N 1
ATOM 6741 C CA . GLY C 1 218 ? 33.629 199.854 24.674 1.00 26.73 218 GLY B CA 1
ATOM 6742 C C . GLY C 1 218 ? 33.142 200.970 25.554 1.00 24.72 218 GLY B C 1
ATOM 6743 O O . GLY C 1 218 ? 32.426 200.763 26.512 1.00 23.89 218 GLY B O 1
ATOM 6744 N N . ALA C 1 219 ? 33.474 202.166 25.139 1.00 22.81 219 ALA B N 1
ATOM 6745 C CA . ALA C 1 219 ? 33.309 203.361 25.943 1.00 27.83 219 ALA B CA 1
ATOM 6746 C C . ALA C 1 219 ? 32.171 204.272 25.465 1.00 25.54 219 ALA B C 1
ATOM 6747 O O . ALA C 1 219 ? 32.214 205.475 25.710 1.00 23.92 219 ALA B O 1
ATOM 6749 N N . ARG C 1 220 ? 31.176 203.686 24.799 1.00 24.68 220 ARG B N 1
ATOM 6750 C CA . ARG C 1 220 ? 29.999 204.407 24.310 1.00 22.11 220 ARG B CA 1
ATOM 6751 C C . ARG C 1 220 ? 28.724 203.770 24.840 1.00 20.02 220 ARG B C 1
ATOM 6752 O O . ARG C 1 220 ? 28.683 202.578 25.067 1.00 18.93 220 ARG B O 1
ATOM 6760 N N . PRO C 1 221 ? 27.701 204.574 25.097 1.00 18.97 221 PRO B N 1
ATOM 6761 C CA . PRO C 1 221 ? 26.423 204.010 25.487 1.00 19.16 221 PRO B CA 1
ATOM 6762 C C . PRO C 1 221 ? 25.873 203.131 24.343 1.00 21.89 221 PRO B C 1
ATOM 6763 O O . PRO C 1 221 ? 26.080 203.459 23.195 1.00 20.26 221 PRO B O 1
ATOM 6767 N N . ARG C 1 222 ? 25.212 202.034 24.697 1.00 21.77 222 ARG B N 1
ATOM 6768 C CA . ARG C 1 222 ? 24.559 201.169 23.748 1.00 23.21 222 ARG B CA 1
ATOM 6769 C C . ARG C 1 222 ? 23.082 201.596 23.597 1.00 23.53 222 ARG B C 1
ATOM 6770 O O . ARG C 1 222 ? 22.509 202.202 24.500 1.00 22.31 222 ARG B O 1
ATOM 6778 N N . VAL C 1 223 ? 22.487 201.200 22.492 1.00 20.43 223 VAL B N 1
ATOM 6779 C CA . VAL C 1 223 ? 21.121 201.467 22.227 1.00 19.72 223 VAL B CA 1
ATOM 6780 C C . VAL C 1 223 ? 20.305 200.497 23.035 1.00 20.49 223 VAL B C 1
ATOM 6781 O O . VAL C 1 223 ? 20.565 199.317 23.020 1.00 18.93 223 VAL B O 1
ATOM 6785 N N . LEU C 1 224 ? 19.299 201.021 23.740 1.00 23.81 224 LEU B N 1
ATOM 6786 C CA . LEU C 1 224 ? 18.382 200.214 24.545 1.00 25.13 224 LEU B CA 1
ATOM 6787 C C . LEU C 1 224 ? 17.156 199.814 23.793 1.00 22.34 224 LEU B C 1
ATOM 6788 O O . LEU C 1 224 ? 16.652 200.585 23.002 1.00 21.77 224 LEU B O 1
ATOM 6793 N N . GLU C 1 225 ? 16.660 198.613 24.061 1.00 22.21 225 GLU B N 1
ATOM 6794 C CA . GLU C 1 225 ? 15.301 198.232 23.645 1.00 24.93 225 GLU B CA 1
ATOM 6795 C C . GLU C 1 225 ? 14.293 199.174 24.273 1.00 27.55 225 GLU B C 1
ATOM 6796 O O . GLU C 1 225 ? 14.616 199.771 25.295 1.00 28.51 225 GLU B O 1
ATOM 6802 N N . PRO C 1 226 ? 13.077 199.335 23.738 1.00 30.67 226 PRO B N 1
ATOM 6803 C CA . PRO C 1 226 ? 12.576 198.684 22.555 1.00 29.35 226 PRO B CA 1
ATOM 6804 C C . PRO C 1 226 ? 12.951 199.392 21.266 1.00 26.62 226 PRO B C 1
ATOM 6805 O O . PRO C 1 226 ? 12.896 200.614 21.164 1.00 26.13 226 PRO B O 1
ATOM 6809 N N . ILE C 1 227 ? 13.322 198.618 20.267 1.00 24.20 227 ILE B N 1
ATOM 6810 C CA . ILE C 1 227 ? 13.559 199.187 18.933 1.00 24.45 227 ILE B CA 1
ATOM 6811 C C . ILE C 1 227 ? 12.740 198.298 18.017 1.00 23.78 227 ILE B C 1
ATOM 6812 O O . ILE C 1 227 ? 12.974 197.079 17.954 1.00 22.24 227 ILE B O 1
ATOM 6817 N N . SER C 1 228 ? 11.842 198.888 17.253 1.00 23.86 228 SER B N 1
ATOM 6818 C CA . SER C 1 228 ? 10.969 198.084 16.417 1.00 25.29 228 SER B CA 1
ATOM 6819 C C . SER C 1 228 ? 11.588 197.690 15.024 1.00 26.43 228 SER B C 1
ATOM 6820 O O . SER C 1 228 ? 12.523 198.310 14.481 1.00 26.07 228 SER B O 1
ATOM 6823 N N . ILE C 1 229 ? 11.101 196.580 14.510 1.00 25.70 229 ILE B N 1
ATOM 6824 C CA . ILE C 1 229 ? 11.436 196.094 13.206 1.00 23.28 229 ILE B CA 1
ATOM 6825 C C . ILE C 1 229 ? 10.444 196.681 12.238 1.00 22.63 229 ILE B C 1
ATOM 6826 O O . ILE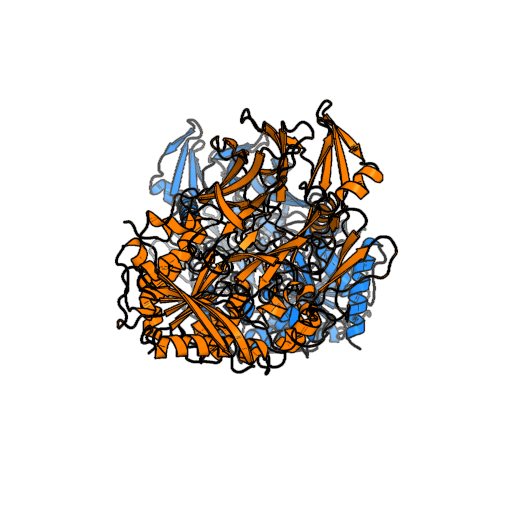 C 1 229 ? 9.281 196.664 12.524 1.00 21.54 229 ILE B O 1
ATOM 6831 N N . VAL C 1 230 ? 10.915 197.099 11.066 1.00 19.64 230 VAL B N 1
ATOM 6832 C CA . VAL C 1 230 ? 10.051 197.560 10.007 1.00 19.65 230 VAL B CA 1
ATOM 6833 C C . VAL C 1 230 ? 10.192 196.700 8.770 1.00 17.84 230 VAL B C 1
ATOM 6834 O O . VAL C 1 230 ? 11.262 196.127 8.499 1.00 18.83 230 VAL B O 1
ATOM 6838 N N . TYR C 1 231 ? 9.138 196.674 7.977 1.00 16.95 231 TYR B N 1
ATOM 6839 C CA . TYR C 1 231 ? 9.060 195.805 6.830 1.00 17.05 231 TYR B CA 1
ATOM 6840 C C . TYR C 1 231 ? 8.721 196.625 5.574 1.00 17.56 231 TYR B C 1
ATOM 6841 O O . TYR C 1 231 ? 7.791 197.400 5.586 1.00 17.62 231 TYR B O 1
ATOM 6850 N N . GLN C 1 232 ? 9.486 196.429 4.511 1.00 17.53 232 GLN B N 1
ATOM 6851 C CA . GLN C 1 232 ? 9.416 197.201 3.287 1.00 18.76 232 GLN B CA 1
ATOM 6852 C C . GLN C 1 232 ? 9.512 196.249 2.141 1.00 17.22 232 GLN B C 1
ATOM 6853 O O . GLN C 1 232 ? 10.010 195.157 2.295 1.00 16.36 232 GLN B O 1
ATOM 6859 N N . VAL C 1 233 ? 8.956 196.653 1.026 1.00 18.70 233 VAL B N 1
ATOM 6860 C CA . VAL C 1 233 ? 8.880 195.835 -0.167 1.00 17.60 233 VAL B CA 1
ATOM 6861 C C . VAL C 1 233 ? 9.479 196.543 -1.335 1.00 18.61 233 VAL B C 1
ATOM 6862 O O . VAL C 1 233 ? 9.161 197.744 -1.599 1.00 19.93 233 VAL B O 1
ATOM 6866 N N . LEU C 1 234 ? 10.345 195.843 -2.040 1.00 17.70 234 LEU B N 1
ATOM 6867 C CA . LEU C 1 234 ? 10.978 196.386 -3.194 1.00 18.55 234 LEU B CA 1
ATOM 6868 C C . LEU C 1 234 ? 10.497 195.685 -4.419 1.00 17.64 234 LEU B C 1
ATOM 6869 O O . LEU C 1 234 ? 10.544 194.469 -4.510 1.00 18.84 234 LEU B O 1
ATOM 6874 N N . ASP C 1 235 ? 10.099 196.454 -5.414 1.00 18.66 235 ASP B N 1
ATOM 6875 C CA . ASP C 1 235 ? 9.777 195.907 -6.713 1.00 20.67 235 ASP B CA 1
ATOM 6876 C C . ASP C 1 235 ? 11.018 195.949 -7.602 1.00 19.01 235 ASP B C 1
ATOM 6877 O O . ASP C 1 235 ? 11.493 197.020 -7.957 1.00 18.14 235 ASP B O 1
ATOM 6882 N N . LEU C 1 236 ? 11.568 194.795 -7.930 1.00 18.70 236 LEU B N 1
ATOM 6883 C CA . LEU C 1 236 ? 12.792 194.731 -8.656 1.00 21.00 236 LEU B CA 1
ATOM 6884 C C . LEU C 1 236 ? 12.679 195.248 -10.080 1.00 22.77 236 LEU B C 1
ATOM 6885 O O . LEU C 1 236 ? 13.661 195.592 -10.660 1.00 23.36 236 LEU B O 1
ATOM 6890 N N . LYS C 1 237 ? 11.497 195.339 -10.615 1.00 22.78 237 LYS B N 1
ATOM 6891 C CA . LYS C 1 237 ? 11.344 195.828 -11.974 1.00 29.79 237 LYS B CA 1
ATOM 6892 C C . LYS C 1 237 ? 11.282 197.351 -12.042 1.00 28.32 237 LYS B C 1
ATOM 6893 O O . LYS C 1 237 ? 11.501 197.889 -13.087 1.00 26.99 237 LYS B O 1
ATOM 6899 N N . THR C 1 238 ? 10.948 198.024 -10.949 1.00 24.63 238 THR B N 1
ATOM 6900 C CA . THR C 1 238 ? 10.906 199.482 -10.982 1.00 23.34 238 THR B CA 1
ATOM 6901 C C . THR C 1 238 ? 11.869 200.177 -10.034 1.00 21.09 238 THR B C 1
ATOM 6902 O O . THR C 1 238 ? 12.047 201.390 -10.133 1.00 19.33 238 THR B O 1
ATOM 6906 N N . GLY C 1 239 ? 12.496 199.436 -9.121 1.00 20.01 239 GLY B N 1
ATOM 6907 C CA . GLY C 1 239 ? 13.390 200.033 -8.149 1.00 18.71 239 GLY B CA 1
ATOM 6908 C C . GLY C 1 239 ? 12.650 200.786 -7.058 1.00 18.71 239 GLY B C 1
ATOM 6909 O O . GLY C 1 239 ? 13.241 201.426 -6.289 1.00 20.91 239 GLY B O 1
ATOM 6910 N N . THR C 1 240 ? 11.343 200.698 -6.995 1.00 19.79 240 THR B N 1
ATOM 6911 C CA . THR C 1 240 ? 10.606 201.405 -5.966 1.00 21.13 240 THR B CA 1
ATOM 6912 C C . THR C 1 240 ? 10.284 200.554 -4.770 1.00 19.97 240 THR B C 1
ATOM 6913 O O . THR C 1 240 ? 10.201 199.307 -4.858 1.00 17.33 240 THR B O 1
ATOM 6917 N N . ARG C 1 241 ? 10.022 201.248 -3.667 1.00 19.15 241 ARG B N 1
ATOM 6918 C CA . ARG C 1 241 ? 9.764 200.646 -2.378 1.00 20.98 241 ARG B CA 1
ATOM 6919 C C . ARG C 1 241 ? 8.519 201.164 -1.755 1.00 19.76 241 ARG B C 1
ATOM 6920 O O . ARG C 1 241 ? 8.251 202.369 -1.878 1.00 21.47 241 ARG B O 1
ATOM 6928 N N . ARG C 1 242 ? 7.855 200.313 -0.950 1.00 17.64 242 ARG B N 1
ATOM 6929 C CA . ARG C 1 242 ? 6.613 200.660 -0.263 1.00 17.37 242 ARG B CA 1
ATOM 6930 C C . ARG C 1 242 ? 6.539 199.910 1.042 1.00 16.90 242 ARG B C 1
ATOM 6931 O O . ARG C 1 242 ? 7.322 198.966 1.262 1.00 15.48 242 ARG B O 1
ATOM 6939 N N . ALA C 1 243 ? 5.602 200.307 1.908 1.00 16.67 243 ALA B N 1
ATOM 6940 C CA . ALA C 1 243 ? 5.416 199.627 3.156 1.00 16.71 243 ALA B CA 1
ATOM 6941 C C . ALA C 1 243 ? 4.811 198.256 2.848 1.00 18.84 243 ALA B C 1
ATOM 6942 O O . ALA C 1 243 ? 4.006 198.092 1.894 1.00 20.79 243 ALA B O 1
ATOM 6944 N N . ALA C 1 244 ? 5.149 197.292 3.682 1.00 17.66 244 ALA B N 1
ATOM 6945 C CA . ALA C 1 244 ? 4.550 195.955 3.603 1.00 17.97 244 ALA B CA 1
ATOM 6946 C C . ALA C 1 244 ? 3.140 195.975 4.179 1.00 19.47 244 ALA B C 1
ATOM 6947 O O . ALA C 1 244 ? 2.879 196.686 5.108 1.00 18.92 244 ALA B O 1
ATOM 6949 N N . THR C 1 245 ? 2.219 195.225 3.592 1.00 18.34 245 THR B N 1
ATOM 6950 C CA . THR C 1 245 ? 0.861 195.232 4.137 1.00 21.63 245 THR B CA 1
ATOM 6951 C C . THR C 1 245 ? 0.801 194.357 5.416 1.00 25.47 245 THR B C 1
ATOM 6952 O O . THR C 1 245 ? 1.659 193.517 5.585 1.00 23.99 245 THR B O 1
ATOM 6956 N N . PRO C 1 246 ? -0.258 194.517 6.252 1.00 30.00 246 PRO B N 1
ATOM 6957 C CA . PRO C 1 246 ? -0.304 193.791 7.534 1.00 34.15 246 PRO B CA 1
ATOM 6958 C C . PRO C 1 246 ? -0.261 192.326 7.305 1.00 31.37 246 PRO B C 1
ATOM 6959 O O . PRO C 1 246 ? 0.276 191.617 8.102 1.00 31.65 246 PRO B O 1
ATOM 6963 N N . THR C 1 247 ? -0.762 191.924 6.156 1.00 33.17 247 THR B N 1
ATOM 6964 C CA . THR C 1 247 ? -0.770 190.557 5.726 1.00 32.30 247 THR B CA 1
ATOM 6965 C C . THR C 1 247 ? 0.570 190.151 5.369 1.00 31.19 247 THR B C 1
ATOM 6966 O O . THR C 1 247 ? 0.981 189.234 5.975 1.00 32.70 247 THR B O 1
ATOM 6970 N N . GLU C 1 248 ? 1.299 190.822 4.444 1.00 34.89 248 GLU B N 1
ATOM 6971 C CA . GLU C 1 248 ? 2.722 190.463 4.103 1.00 33.93 248 GLU B CA 1
ATOM 6972 C C . GLU C 1 248 ? 3.593 190.393 5.439 1.00 33.05 248 GLU B C 1
ATOM 6973 O O . GLU C 1 248 ? 4.238 189.421 5.748 1.00 36.93 248 GLU B O 1
ATOM 6979 N N . VAL C 1 249 ? 3.433 191.340 6.328 1.00 34.53 249 VAL B N 1
ATOM 6980 C CA . VAL C 1 249 ? 4.205 191.345 7.588 1.00 32.24 249 VAL B CA 1
ATOM 6981 C C . VAL C 1 249 ? 3.922 190.174 8.548 1.00 45.54 249 VAL B C 1
ATOM 6982 O O . VAL C 1 249 ? 4.868 189.511 9.006 1.00 45.18 249 VAL B O 1
ATOM 6986 N N . ALA C 1 250 ? 2.639 189.928 8.889 1.00 45.90 250 ALA B N 1
ATOM 6987 C CA . ALA C 1 250 ? 2.294 188.750 9.689 1.00 49.42 250 ALA B CA 1
ATOM 6988 C C . ALA C 1 250 ? 2.832 187.462 9.028 1.00 50.06 250 ALA B C 1
ATOM 6989 O O . ALA C 1 250 ? 3.310 186.598 9.752 1.00 48.61 250 ALA B O 1
ATOM 6991 N N . ARG C 1 251 ? 2.853 187.385 7.690 1.00 43.98 251 ARG B N 1
ATOM 6992 C CA . ARG C 1 251 ? 3.491 186.289 7.024 1.00 52.33 251 ARG B CA 1
ATOM 6993 C C . ARG C 1 251 ? 4.972 186.148 7.240 1.00 47.77 251 ARG B C 1
ATOM 6994 O O . ARG C 1 251 ? 5.409 185.052 7.513 1.00 38.78 251 ARG B O 1
ATOM 7002 N N . LEU C 1 252 ? 5.757 187.203 7.028 1.00 52.73 252 LEU B N 1
ATOM 7003 C CA . LEU C 1 252 ? 7.236 187.093 7.204 1.00 49.37 252 LEU B CA 1
ATOM 7004 C C . LEU C 1 252 ? 7.661 186.748 8.678 1.00 44.14 252 LEU B C 1
ATOM 7005 O O . LEU C 1 252 ? 8.631 186.051 8.878 1.00 45.56 252 LEU B O 1
ATOM 7010 N N . ARG C 1 253 ? 6.904 187.261 9.648 1.00 44.98 253 ARG B N 1
ATOM 7011 C CA . ARG C 1 253 ? 7.013 186.996 11.073 1.00 43.41 253 ARG B CA 1
ATOM 7012 C C . ARG C 1 253 ? 6.565 185.565 11.498 1.00 52.64 253 ARG B C 1
ATOM 7013 O O . ARG C 1 253 ? 6.890 185.153 12.607 1.00 39.70 253 ARG B O 1
ATOM 7021 N N . GLU C 1 254 ? 5.775 184.854 10.675 1.00 55.61 254 GLU B N 1
ATOM 7022 C CA . GLU C 1 254 ? 5.334 183.491 11.002 1.00 61.48 254 GLU B CA 1
ATOM 7023 C C . GLU C 1 254 ? 6.575 182.616 11.052 1.00 61.29 254 GLU B C 1
ATOM 7024 O O . GLU C 1 254 ? 7.352 182.592 10.110 1.00 57.82 254 GLU B O 1
ATOM 7030 N N . LYS C 1 255 ? 6.736 181.878 12.133 1.00 57.41 255 LYS B N 1
ATOM 7031 C CA . LYS C 1 255 ? 7.828 180.920 12.241 1.00 63.17 255 LYS B CA 1
ATOM 7032 C C . LYS C 1 255 ? 7.247 179.494 12.213 1.00 49.57 255 LYS B C 1
ATOM 7033 O O . LYS C 1 255 ? 6.592 179.106 13.150 1.00 45.10 255 LYS B O 1
ATOM 7039 N N . PRO C 1 256 ? 7.452 178.723 11.138 1.00 45.13 256 PRO B N 1
ATOM 7040 C CA . PRO C 1 256 ? 7.001 177.316 11.228 1.00 48.24 256 PRO B CA 1
ATOM 7041 C C . PRO C 1 256 ? 7.659 176.515 12.403 1.00 45.29 256 PRO B C 1
ATOM 7042 O O . PRO C 1 256 ? 8.826 176.742 12.716 1.00 46.33 256 PRO B O 1
ATOM 7046 N N . ASP C 1 257 ? 6.857 175.729 13.126 1.00 37.76 257 ASP B N 1
ATOM 7047 C CA . ASP C 1 257 ? 7.267 175.078 14.361 1.00 39.12 257 ASP B CA 1
ATOM 7048 C C . ASP C 1 257 ? 7.884 173.718 13.943 1.00 37.31 257 ASP B C 1
ATOM 7049 O O . ASP C 1 257 ? 7.229 172.887 13.322 1.00 36.64 257 ASP B O 1
ATOM 7054 N N . PRO C 1 258 ? 9.180 173.528 14.211 1.00 33.41 258 PRO B N 1
ATOM 7055 C CA . PRO C 1 258 ? 9.739 172.242 13.835 1.00 33.07 258 PRO B CA 1
ATOM 7056 C C . PRO C 1 258 ? 9.254 171.099 14.783 1.00 31.59 258 PRO B C 1
ATOM 7057 O O . PRO C 1 258 ? 9.548 169.932 14.525 1.00 32.81 258 PRO B O 1
ATOM 7061 N N . LEU C 1 259 ? 8.551 171.439 15.856 1.00 30.07 259 LEU B N 1
ATOM 7062 C CA . LEU C 1 259 ? 7.987 170.459 16.805 1.00 30.60 259 LEU B CA 1
ATOM 7063 C C . LEU C 1 259 ? 6.469 170.233 16.635 1.00 31.38 259 LEU B C 1
ATOM 7064 O O . LEU C 1 259 ? 5.805 169.734 17.537 1.00 33.42 259 LEU B O 1
ATO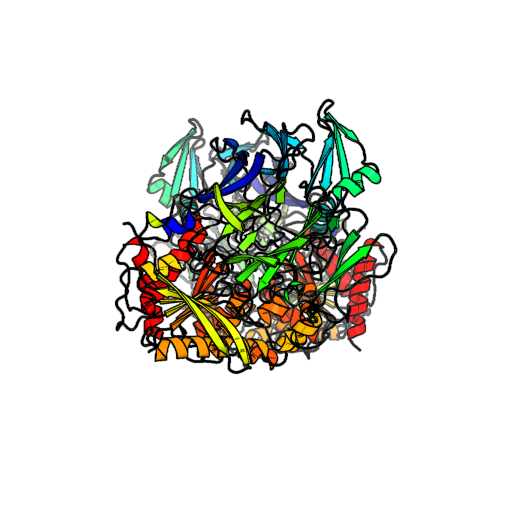M 7069 N N . ARG C 1 260 ? 5.946 170.539 15.450 1.00 34.24 260 ARG B N 1
ATOM 7070 C CA . ARG C 1 260 ? 4.508 170.345 15.076 1.00 34.71 260 ARG B CA 1
ATOM 7071 C C . ARG C 1 260 ? 4.435 169.840 13.665 1.00 29.43 260 ARG B C 1
ATOM 7072 O O . ARG C 1 260 ? 5.195 170.260 12.813 1.00 31.24 260 ARG B O 1
ATOM 7080 N N . ALA C 1 261 ? 3.535 168.923 13.402 1.00 28.67 261 ALA B N 1
ATOM 7081 C CA . ALA C 1 261 ? 3.277 168.461 12.049 1.00 30.21 261 ALA B CA 1
ATOM 7082 C C . ALA C 1 261 ? 1.843 167.981 11.878 1.00 32.00 261 ALA B C 1
ATOM 7083 O O . ALA C 1 261 ? 1.174 167.569 12.847 1.00 30.13 261 ALA B O 1
ATOM 7085 N N . MET C 1 262 ? 1.401 167.968 10.626 1.00 37.97 262 MET B N 1
ATOM 7086 C CA . MET C 1 262 ? 0.112 167.423 10.291 1.00 42.94 262 MET B CA 1
ATOM 7087 C C . MET C 1 262 ? 0.290 166.273 9.331 1.00 41.13 262 MET B C 1
ATOM 7088 O O . MET C 1 262 ? 1.156 166.326 8.469 1.00 43.87 262 MET B O 1
ATOM 7093 N N . VAL C 1 263 ? -0.478 165.209 9.537 1.00 35.84 263 VAL B N 1
ATOM 7094 C CA . VAL C 1 263 ? -0.630 164.161 8.565 1.00 37.73 263 VAL B CA 1
ATOM 7095 C C . VAL C 1 263 ? -2.120 163.834 8.470 1.00 40.15 263 VAL B C 1
ATOM 7096 O O . VAL C 1 263 ? -2.696 163.271 9.392 1.00 39.60 263 VAL B O 1
ATOM 7100 N N . GLY C 1 264 ? -2.740 164.229 7.356 1.00 47.76 264 GLY B N 1
ATOM 7101 C CA . GLY C 1 264 ? -4.199 164.129 7.182 1.00 47.47 264 GLY B CA 1
ATOM 7102 C C . GLY C 1 264 ? -4.871 164.998 8.221 1.00 46.86 264 GLY B C 1
ATOM 7103 O O . GLY C 1 264 ? -4.517 166.167 8.400 1.00 39.91 264 GLY B O 1
ATOM 7104 N N . ARG C 1 265 ? -5.778 164.375 8.968 1.00 51.16 265 ARG B N 1
ATOM 7105 C CA . ARG C 1 265 ? -6.546 165.028 10.035 1.00 58.57 265 ARG B CA 1
ATOM 7106 C C . ARG C 1 265 ? -5.892 164.938 11.426 1.00 48.15 265 ARG B C 1
ATOM 7107 O O . ARG C 1 265 ? -6.446 165.433 12.420 1.00 44.34 265 ARG B O 1
ATOM 7115 N N . THR C 1 266 ? -4.716 164.319 11.477 1.00 42.19 266 THR B N 1
ATOM 7116 C CA . THR C 1 266 ? -3.952 164.198 12.698 1.00 39.79 266 THR B CA 1
ATOM 7117 C C . THR C 1 266 ? -2.893 165.286 12.867 1.00 36.66 266 THR B C 1
ATOM 7118 O O . THR C 1 266 ? -2.036 165.512 12.017 1.00 37.91 266 THR B O 1
ATOM 7122 N N . THR C 1 267 ? -2.983 165.958 13.985 1.00 36.57 267 THR B N 1
ATOM 7123 C CA . THR C 1 267 ? -2.014 166.946 14.376 1.00 39.85 267 THR B CA 1
ATOM 7124 C C . THR C 1 267 ? -1.079 166.352 15.426 1.00 36.95 267 THR B C 1
ATOM 7125 O O . THR C 1 267 ? -1.521 165.815 16.461 1.00 36.63 267 THR B O 1
ATOM 7129 N N . PHE C 1 268 ? 0.224 166.428 15.138 1.00 33.28 268 PHE B N 1
ATOM 7130 C CA . PHE C 1 268 ? 1.234 165.957 16.064 1.00 30.91 268 PHE B CA 1
ATOM 7131 C C . PHE C 1 268 ? 1.962 167.085 16.702 1.00 30.00 268 PHE B C 1
ATOM 7132 O O . PHE C 1 268 ? 2.317 168.055 16.053 1.00 29.40 268 PHE B O 1
ATOM 7140 N N . SER C 1 269 ? 2.230 166.935 17.984 1.00 28.13 269 SER B N 1
ATOM 7141 C CA . SER C 1 269 ? 2.996 167.919 18.695 1.00 31.09 269 SER B CA 1
ATOM 7142 C C . SER C 1 269 ? 3.702 167.256 19.881 1.00 29.69 269 SER B C 1
ATOM 7143 O O . SER C 1 269 ? 3.702 166.051 19.976 1.00 31.83 269 SER B O 1
ATOM 7146 N N . VAL C 1 270 ? 4.302 168.028 20.765 1.00 31.07 270 VAL B N 1
ATOM 7147 C CA . VAL C 1 270 ? 4.993 167.463 21.944 1.00 36.25 270 VAL B CA 1
ATOM 7148 C C . VAL C 1 270 ? 4.582 168.257 23.169 1.00 35.33 270 VAL B C 1
ATOM 7149 O O . VAL C 1 270 ? 4.364 169.448 23.065 1.00 40.24 270 VAL B O 1
ATOM 7153 N N . SER C 1 271 ? 4.459 167.630 24.325 1.00 35.12 271 SER B N 1
ATOM 7154 C CA . SER C 1 271 ? 4.248 168.444 25.516 1.00 40.30 271 SER B CA 1
ATOM 7155 C C . SER C 1 271 ? 4.727 167.685 26.736 1.00 42.14 271 SER B C 1
ATOM 7156 O O . SER C 1 271 ? 5.031 166.502 26.655 1.00 34.03 271 SER B O 1
ATOM 7159 N N . ARG C 1 272 ? 4.756 168.386 27.864 1.00 48.52 272 ARG B N 1
ATOM 7160 C CA . ARG C 1 272 ? 5.170 167.836 29.145 1.00 52.45 272 ARG B CA 1
ATOM 7161 C C . ARG C 1 272 ? 3.926 167.601 30.024 1.00 61.94 272 ARG B C 1
ATOM 7162 O O . ARG C 1 272 ? 2.943 168.334 29.907 1.00 56.83 272 ARG B O 1
ATOM 7170 N N . THR C 1 273 ? 3.978 166.627 30.931 1.00 73.47 273 THR B N 1
ATOM 7171 C CA . THR C 1 273 ? 2.904 166.482 31.935 1.00 83.09 273 THR B CA 1
ATOM 7172 C C . THR C 1 273 ? 2.815 167.721 32.835 1.00 83.74 273 THR B C 1
ATOM 7173 O O . THR C 1 273 ? 1.749 168.019 33.385 1.00 72.07 273 THR B O 1
ATOM 7177 N N . ASP C 1 274 ? 3.942 168.426 32.984 1.00 83.07 274 ASP B N 1
ATOM 7178 C CA . ASP C 1 274 ? 4.014 169.660 33.767 1.00 72.71 274 ASP B CA 1
ATOM 7179 C C . ASP C 1 274 ? 4.578 170.797 32.898 1.00 63.13 274 ASP B C 1
ATOM 7180 O O . ASP C 1 274 ? 5.772 171.014 32.856 1.00 59.99 274 ASP B O 1
ATOM 7185 N N . PRO C 1 275 ? 3.717 171.534 32.195 1.00 65.23 275 PRO B N 1
ATOM 7186 C CA . PRO C 1 275 ? 4.324 172.374 31.147 1.00 60.92 275 PRO B CA 1
ATOM 7187 C C . PRO C 1 275 ? 5.317 173.404 31.656 1.00 64.93 275 PRO B C 1
ATOM 7188 O O . PRO C 1 275 ? 6.162 173.827 30.857 1.00 66.50 275 PRO B O 1
ATOM 7192 N N . GLN C 1 276 ? 5.205 173.815 32.937 1.00 61.64 276 GLN B N 1
ATOM 7193 C CA . GLN C 1 276 ? 6.102 174.843 33.536 1.00 66.58 276 GLN B CA 1
ATOM 7194 C C . GLN C 1 276 ? 7.518 174.379 33.772 1.00 64.01 276 GLN B C 1
ATOM 7195 O O . GLN C 1 276 ? 8.477 175.184 33.646 1.00 67.56 276 GLN B O 1
ATOM 7201 N N . ASN C 1 277 ? 7.631 173.114 34.197 1.00 53.88 277 ASN B N 1
ATOM 7202 C CA . ASN C 1 277 ? 8.922 172.512 34.517 1.00 47.55 277 ASN B CA 1
ATOM 7203 C C . ASN C 1 277 ? 9.769 172.367 33.271 1.00 47.92 277 ASN B C 1
ATOM 7204 O O . ASN C 1 277 ? 9.541 171.467 32.459 1.00 48.12 277 ASN B O 1
ATOM 7209 N N . ILE C 1 278 ? 10.764 173.245 33.135 1.00 47.60 278 ILE B N 1
ATOM 7210 C CA . ILE C 1 278 ? 11.600 173.237 31.942 1.00 51.35 278 ILE B CA 1
ATOM 7211 C C . ILE C 1 278 ? 12.425 171.969 31.790 1.00 45.36 278 ILE B C 1
ATOM 7212 O O . ILE C 1 278 ? 13.022 171.751 30.754 1.00 43.04 278 ILE B O 1
ATOM 7217 N N . ASN C 1 279 ? 12.533 171.161 32.829 1.00 40.66 279 ASN B N 1
ATOM 7218 C CA . ASN C 1 279 ? 13.376 169.980 32.720 1.00 41.21 279 ASN B CA 1
ATOM 7219 C C . ASN C 1 279 ? 12.606 168.698 32.546 1.00 42.80 279 ASN B C 1
ATOM 7220 O O . ASN C 1 279 ? 13.207 167.620 32.385 1.00 42.65 279 ASN B O 1
ATOM 7225 N N . ALA C 1 280 ? 11.285 168.785 32.614 1.00 43.31 280 ALA B N 1
ATOM 7226 C CA . ALA C 1 280 ? 10.478 167.591 32.386 1.00 44.15 280 ALA B CA 1
ATOM 7227 C C . ALA C 1 280 ? 10.587 167.197 30.924 1.00 39.00 280 ALA B C 1
ATOM 7228 O O . ALA C 1 280 ? 10.590 168.045 30.053 1.00 33.44 280 ALA B O 1
ATOM 7230 N N . PRO C 1 281 ? 10.685 165.890 30.663 1.00 40.45 281 PRO B N 1
ATOM 7231 C CA . PRO C 1 281 ? 10.751 165.402 29.301 1.00 36.98 281 PRO B CA 1
ATOM 7232 C C . PRO C 1 281 ? 9.447 165.668 28.554 1.00 34.56 281 PRO B C 1
ATOM 7233 O O . PRO C 1 281 ? 8.390 165.674 29.144 1.00 37.36 281 PRO B O 1
ATOM 7237 N N . THR C 1 282 ? 9.552 165.939 27.269 1.00 32.97 282 THR B N 1
ATOM 7238 C CA . THR C 1 282 ? 8.418 166.065 26.428 1.00 31.94 282 THR B CA 1
ATOM 7239 C C . THR C 1 282 ? 8.107 164.718 25.860 1.00 33.02 282 THR B C 1
ATOM 7240 O O . THR C 1 282 ? 8.991 163.860 25.786 1.00 31.97 282 THR B O 1
ATOM 7244 N N . THR C 1 283 ? 6.849 164.551 25.442 1.00 32.33 283 THR B N 1
ATOM 7245 C CA . THR C 1 283 ? 6.344 163.337 24.817 1.00 35.58 283 THR B CA 1
ATOM 7246 C C . THR C 1 283 ? 5.534 163.746 23.601 1.00 31.37 283 THR B C 1
ATOM 7247 O O . THR C 1 283 ? 4.792 164.720 23.651 1.00 34.48 283 THR B O 1
ATOM 7251 N N . LEU C 1 284 ? 5.624 162.973 22.526 1.00 26.85 284 LEU B N 1
ATOM 7252 C CA . LEU C 1 284 ? 4.761 163.106 21.356 1.00 26.65 284 LEU B CA 1
ATOM 7253 C C . LEU C 1 284 ? 3.299 162.935 21.707 1.00 27.48 284 LEU B C 1
ATOM 7254 O O . LEU C 1 284 ? 2.945 161.956 22.345 1.00 29.27 284 LEU B O 1
ATOM 7259 N N . VAL C 1 285 ? 2.471 163.861 21.214 1.00 29.51 285 VAL B N 1
ATOM 7260 C CA . VAL C 1 285 ? 1.038 163.839 21.316 1.00 31.64 285 VAL B CA 1
ATOM 7261 C C . VAL C 1 285 ? 0.364 163.862 19.899 1.00 34.33 285 VAL B C 1
ATOM 7262 O O . VAL C 1 285 ? 0.833 164.522 18.978 1.00 33.49 285 VAL B O 1
ATOM 7266 N N . ALA C 1 286 ? -0.738 163.137 19.749 1.00 33.83 286 ALA B N 1
ATOM 7267 C CA . ALA C 1 286 ? -1.560 163.139 18.536 1.00 38.16 286 ALA B CA 1
ATOM 7268 C C . ALA C 1 286 ? -3.037 163.514 18.807 1.00 39.62 286 ALA B C 1
ATOM 7269 O O . ALA C 1 286 ? -3.644 163.012 19.730 1.00 43.88 286 ALA B O 1
ATOM 7271 N N . ARG C 1 287 ? -3.588 164.398 17.985 1.00 48.80 287 ARG B N 1
ATOM 7272 C CA . ARG C 1 287 ? -5.019 164.697 17.958 1.00 52.86 287 ARG B CA 1
ATOM 7273 C C . ARG C 1 287 ? -5.502 164.308 16.582 1.00 47.38 287 ARG B C 1
ATOM 7274 O O . ARG C 1 287 ? -5.081 164.910 15.589 1.00 39.85 287 ARG B O 1
ATOM 7282 N N . ARG C 1 288 ? -6.348 163.288 16.534 1.00 50.92 288 ARG B N 1
ATOM 7283 C CA . ARG C 1 288 ? -7.117 162.946 15.331 1.00 61.75 288 ARG B CA 1
ATOM 7284 C C . ARG C 1 288 ? -8.384 163.775 15.304 1.00 58.43 288 ARG B C 1
ATOM 7285 O O . ARG C 1 288 ? -9.226 163.639 16.183 1.00 53.79 288 ARG B O 1
ATOM 7293 N N . GLY C 1 289 ? -8.505 164.658 14.321 1.00 61.60 289 GLY B N 1
ATOM 7294 C CA . GLY C 1 289 ? -9.649 165.566 14.247 1.00 63.05 289 GLY B CA 1
ATOM 7295 C C . GLY C 1 289 ? -9.785 166.402 15.494 1.00 61.90 289 GLY B C 1
ATOM 7296 O O . GLY C 1 289 ? -8.804 166.952 15.974 1.00 61.63 289 GLY B O 1
ATOM 7297 N N . GLU C 1 290 ? -11.008 166.487 16.021 1.00 77.03 290 GLU B N 1
ATOM 7298 C CA . GLU C 1 290 ? -11.275 167.191 17.306 1.00 90.56 290 GLU B CA 1
ATOM 7299 C C . GLU C 1 290 ? -11.359 166.246 18.495 1.00 86.53 290 GLU B C 1
ATOM 7300 O O . GLU C 1 290 ? -11.816 166.668 19.552 1.00 77.32 290 GLU B O 1
ATOM 7306 N N . GLY C 1 291 ? -10.945 164.986 18.316 1.00 79.35 291 GLY B N 1
ATOM 7307 C CA . GLY C 1 291 ? -10.820 164.036 19.422 1.00 71.32 291 GLY B CA 1
ATOM 7308 C C . GLY C 1 291 ? -9.859 164.468 20.535 1.00 63.93 291 GLY B C 1
ATOM 7309 O O . GLY C 1 291 ? -9.203 165.517 20.471 1.00 70.56 291 GLY B O 1
ATOM 7310 N N . GLU C 1 292 ? -9.788 163.656 21.573 1.00 62.62 292 GLU B N 1
ATOM 7311 C CA . GLU C 1 292 ? -8.869 163.929 22.665 1.00 67.16 292 GLU B CA 1
ATOM 7312 C C . GLU C 1 292 ? -7.405 163.779 22.203 1.00 51.46 292 GLU B C 1
ATOM 7313 O O . GLU C 1 292 ? -7.081 162.934 21.387 1.00 50.99 292 GLU B O 1
ATOM 7319 N N . PRO C 1 293 ? -6.525 164.641 22.695 1.00 49.07 293 PRO B N 1
ATOM 7320 C CA . PRO C 1 293 ? -5.087 164.358 22.492 1.00 53.99 293 PRO B CA 1
ATOM 7321 C C . PRO C 1 293 ? -4.640 162.997 23.081 1.00 49.23 293 PRO B C 1
ATOM 7322 O O . PRO C 1 293 ? -4.947 162.692 24.211 1.00 52.44 293 PRO B O 1
ATOM 7326 N N . VAL C 1 294 ? -3.942 162.184 22.305 1.00 45.57 294 VAL B N 1
ATOM 7327 C CA . VAL C 1 294 ? -3.385 160.940 22.795 1.00 44.36 294 VAL B CA 1
ATOM 7328 C C . VAL C 1 294 ? -1.848 161.015 22.927 1.00 46.12 294 VAL B C 1
ATOM 7329 O O . VAL C 1 294 ? -1.170 161.278 21.928 1.00 39.07 294 VAL B O 1
ATOM 7333 N N . ARG C 1 295 ? -1.335 160.766 24.137 1.00 42.24 295 ARG B N 1
ATOM 7334 C CA . ARG C 1 295 ? 0.096 160.729 24.433 1.00 46.09 295 ARG B CA 1
ATOM 7335 C C . ARG C 1 295 ? 0.699 159.416 24.069 1.00 42.74 295 ARG B C 1
ATOM 7336 O O . ARG C 1 295 ? 0.247 158.429 24.547 1.00 44.04 295 ARG B O 1
ATOM 7344 N N . CYS C 1 296 ? 1.750 159.423 23.251 1.00 42.14 296 CYS B N 1
ATOM 7345 C CA . CYS C 1 296 ? 2.530 158.225 22.940 1.00 40.36 296 CYS B CA 1
ATOM 7346 C C . CYS C 1 296 ? 3.257 157.757 24.179 1.00 43.67 296 CYS B C 1
ATOM 7347 O O . CYS C 1 296 ? 3.800 158.571 24.953 1.00 38.01 296 CYS B O 1
ATOM 7350 N N . ASP C 1 297 ? 3.236 156.445 24.344 1.00 46.64 297 ASP B N 1
ATOM 7351 C CA . ASP C 1 297 ? 3.720 155.790 25.549 1.00 59.19 297 ASP B CA 1
ATOM 7352 C C . ASP C 1 297 ? 5.187 155.353 25.444 1.00 60.39 297 ASP B C 1
ATOM 7353 O O . ASP C 1 297 ? 5.859 155.178 26.455 1.00 54.72 297 ASP B O 1
ATOM 7358 N N . GLU C 1 298 ? 5.652 155.139 24.220 1.00 54.56 298 GLU B N 1
ATOM 7359 C CA . GLU C 1 298 ? 6.995 154.613 23.981 1.00 45.85 298 GLU B CA 1
ATOM 7360 C C . GLU C 1 298 ? 8.073 155.559 24.444 1.00 39.06 298 GLU B C 1
ATOM 7361 O O . GLU C 1 298 ? 7.935 156.788 24.433 1.00 42.50 298 GLU B O 1
ATOM 7367 N N . GLU C 1 299 ? 9.184 154.979 24.831 1.00 37.63 299 GLU B N 1
ATOM 7368 C CA . GLU C 1 299 ? 10.364 155.749 25.248 1.00 37.15 299 GLU B CA 1
ATOM 7369 C C . GLU C 1 299 ? 10.935 156.559 24.075 1.00 30.87 299 GLU B C 1
ATOM 7370 O O . GLU C 1 299 ? 11.386 157.681 24.234 1.00 34.56 299 GLU B O 1
ATOM 7376 N N . ALA C 1 300 ? 10.894 155.981 22.892 1.00 28.98 300 ALA B N 1
ATOM 7377 C CA . ALA C 1 300 ? 11.357 156.638 21.682 1.00 32.95 300 ALA B CA 1
ATOM 7378 C C . ALA C 1 300 ? 10.729 158.003 21.369 1.00 31.58 300 ALA B C 1
ATOM 7379 O O . ALA C 1 300 ? 11.326 158.768 20.638 1.00 31.65 300 ALA B O 1
ATOM 7381 N N . CYS C 1 301 ? 9.557 158.286 21.935 1.00 30.70 301 CYS B N 1
ATOM 7382 C CA . CYS C 1 301 ? 8.752 159.485 21.643 1.00 35.91 301 CYS B CA 1
ATOM 7383 C C . CYS C 1 301 ? 9.178 160.590 22.575 1.00 35.34 301 CYS B C 1
ATOM 7384 O O . CYS C 1 301 ? 8.585 161.679 22.530 1.00 40.10 301 CYS B O 1
ATOM 7387 N N . GLN C 1 302 ? 10.175 160.356 23.440 1.00 30.48 302 GLN B N 1
ATOM 7388 C CA . GLN C 1 302 ? 10.604 161.402 24.375 1.00 32.43 302 GLN B CA 1
ATOM 7389 C C . GLN C 1 302 ? 11.655 162.328 23.813 1.00 29.67 302 GLN B C 1
ATOM 7390 O O . GLN C 1 302 ? 12.644 161.891 23.236 1.00 32.24 302 GLN B O 1
ATOM 7396 N N . ASN C 1 303 ? 11.466 163.605 24.076 1.00 27.50 303 ASN B N 1
ATOM 7397 C CA . ASN C 1 303 ? 12.458 164.666 23.788 1.00 29.98 303 ASN B CA 1
ATOM 7398 C C . ASN C 1 303 ? 12.816 164.813 22.313 1.00 27.64 303 ASN B C 1
ATOM 7399 O O . ASN C 1 303 ? 13.953 164.962 21.933 1.00 27.00 303 ASN B O 1
ATOM 7404 N N . ILE C 1 304 ? 11.787 164.826 21.488 1.00 24.70 304 ILE B N 1
ATOM 7405 C CA . ILE C 1 304 ? 11.952 164.999 20.067 1.00 22.73 304 ILE B CA 1
ATOM 7406 C C . ILE C 1 304 ? 12.490 166.373 19.800 1.00 23.79 304 ILE B C 1
ATOM 7407 O O . ILE C 1 304 ? 12.168 167.332 20.503 1.00 23.28 304 ILE B O 1
ATOM 7412 N N . THR C 1 305 ? 13.378 166.468 18.831 1.00 24.72 305 THR B N 1
ATOM 7413 C CA . THR C 1 305 ? 13.972 167.754 18.483 1.00 26.46 305 THR B CA 1
ATOM 7414 C C . THR C 1 305 ? 13.561 168.252 17.106 1.00 26.82 305 THR B C 1
ATOM 7415 O O . THR C 1 305 ? 13.817 169.391 16.764 1.00 26.56 305 THR B O 1
ATOM 7419 N N . ARG C 1 306 ? 12.932 167.399 16.319 1.00 27.01 306 ARG B N 1
ATOM 7420 C CA . ARG C 1 306 ? 12.487 167.796 15.004 1.00 29.78 306 ARG B CA 1
ATOM 7421 C C . ARG C 1 306 ? 11.526 166.747 14.480 1.00 31.04 306 ARG B C 1
ATOM 7422 O O . ARG C 1 306 ? 11.805 165.542 14.593 1.00 30.07 306 ARG B O 1
ATOM 7430 N N . MET C 1 307 ? 10.424 167.174 13.879 1.00 27.79 307 MET B N 1
ATOM 7431 C CA . MET C 1 307 ? 9.521 166.226 13.235 1.00 27.64 307 MET B CA 1
ATOM 7432 C C . MET C 1 307 ? 9.004 166.710 11.869 1.00 28.61 307 MET B C 1
ATOM 7433 O O . MET C 1 307 ? 8.973 167.889 11.600 1.00 26.81 307 MET B O 1
ATOM 7438 N N . TRP C 1 308 ? 8.649 165.775 11.004 1.00 28.32 308 TRP B N 1
ATOM 7439 C CA . TRP C 1 308 ? 8.161 166.063 9.659 1.00 30.23 308 TRP B CA 1
ATOM 7440 C C . TRP C 1 308 ? 7.019 165.124 9.383 1.00 29.85 308 TRP B C 1
ATOM 7441 O O . TRP C 1 308 ? 7.179 163.903 9.526 1.00 29.90 308 TRP B O 1
ATOM 7452 N N . GLY C 1 309 ? 5.907 165.690 8.913 1.00 30.13 309 GLY B N 1
ATOM 7453 C CA . GLY C 1 309 ? 4.746 164.932 8.442 1.00 30.20 309 GLY B CA 1
ATOM 7454 C C . GLY C 1 309 ? 4.748 164.687 6.949 1.00 32.65 309 GLY B C 1
ATOM 7455 O O . GLY C 1 309 ? 5.055 165.582 6.161 1.00 32.61 309 GLY B O 1
ATOM 7456 N N . ASP C 1 310 ? 4.419 163.461 6.547 1.00 31.56 310 ASP B N 1
ATOM 7457 C CA . ASP C 1 310 ? 4.419 163.068 5.122 1.00 36.50 310 ASP B CA 1
ATOM 7458 C C . ASP C 1 310 ? 3.064 162.387 4.765 1.00 40.66 310 ASP B C 1
ATOM 7459 O O . ASP C 1 310 ? 2.843 161.220 5.116 1.00 39.79 310 ASP B O 1
ATOM 7464 N N . GLU C 1 311 ? 2.167 163.106 4.090 1.00 45.51 311 GLU B N 1
ATOM 7465 C CA . GLU C 1 311 ? 0.814 162.556 3.746 1.00 43.60 311 GLU B CA 1
ATOM 7466 C C . GLU C 1 311 ? 0.850 161.400 2.768 1.00 42.12 311 GLU B C 1
ATOM 7467 O O . GLU C 1 311 ? 0.129 160.395 2.914 1.00 42.02 311 GLU B O 1
ATOM 7473 N N . THR C 1 312 ? 1.743 161.530 1.798 1.00 40.10 312 THR B N 1
ATOM 7474 C CA . THR C 1 312 ? 1.916 160.568 0.756 1.00 39.32 312 THR B CA 1
ATOM 7475 C C . THR C 1 312 ? 2.247 159.201 1.335 1.00 47.89 312 THR B C 1
ATOM 7476 O O . THR C 1 312 ? 1.655 158.194 0.972 1.00 54.87 312 THR B O 1
ATOM 7480 N N . ALA C 1 313 ? 3.195 159.147 2.252 1.00 42.73 313 ALA B N 1
ATOM 7481 C CA . ALA C 1 313 ? 3.555 157.874 2.840 1.00 41.73 313 ALA B CA 1
ATOM 7482 C C . ALA C 1 313 ? 2.689 157.572 4.058 1.00 43.73 313 ALA B C 1
ATOM 7483 O O . ALA C 1 313 ? 2.720 156.478 4.586 1.00 48.08 313 ALA B O 1
ATOM 7485 N N . ASN C 1 314 ? 1.964 158.586 4.523 1.00 42.23 314 ASN B N 1
ATOM 7486 C CA . ASN C 1 314 ? 1.159 158.534 5.739 1.00 40.57 314 ASN B CA 1
ATOM 7487 C C . ASN C 1 314 ? 2.048 158.171 6.947 1.00 41.73 314 ASN B C 1
ATOM 7488 O O . ASN C 1 314 ? 1.753 157.214 7.664 1.00 36.05 314 ASN B O 1
ATOM 7493 N N . VAL C 1 315 ? 3.117 158.962 7.174 1.00 37.14 315 VAL B N 1
ATOM 7494 C CA . VAL C 1 315 ? 4.016 158.728 8.316 1.00 34.84 315 VAL B CA 1
ATOM 7495 C C . VAL C 1 315 ? 4.490 160.018 8.907 1.00 33.44 315 VAL B C 1
ATOM 7496 O O . VAL C 1 315 ? 4.453 161.071 8.278 1.00 29.81 315 VAL B O 1
ATOM 7500 N N . LEU C 1 316 ? 4.872 159.941 10.163 1.00 31.51 316 LEU B N 1
ATOM 7501 C CA . LEU C 1 316 ? 5.630 160.996 10.816 1.00 30.92 316 LEU B CA 1
ATOM 7502 C C . LEU C 1 316 ? 7.100 160.527 10.909 1.00 29.80 316 LEU B C 1
ATOM 7503 O O . LEU C 1 316 ? 7.351 159.386 11.250 1.00 31.44 316 LEU B O 1
ATOM 7508 N N . TYR C 1 317 ? 8.041 161.398 10.561 1.00 30.26 317 TYR B N 1
ATOM 7509 C CA . TYR C 1 317 ? 9.455 161.169 10.840 1.00 25.68 317 TYR B CA 1
ATOM 7510 C C . TYR C 1 317 ? 9.865 162.088 11.975 1.00 27.33 317 TYR B C 1
ATOM 7511 O O . TYR C 1 317 ? 9.373 163.232 12.075 1.00 22.16 317 TYR B O 1
ATOM 7520 N N . PHE C 1 318 ? 10.752 161.612 12.841 1.00 22.65 318 PHE B N 1
ATOM 7521 C CA . PHE C 1 318 ? 11.321 162.503 13.818 1.00 26.09 318 PHE B CA 1
ATOM 7522 C C . PHE C 1 318 ? 12.751 162.228 14.223 1.00 26.31 318 PHE B C 1
ATOM 7523 O O . PHE C 1 318 ? 13.235 161.089 14.090 1.00 26.73 318 PHE B O 1
ATOM 7531 N N . LEU C 1 319 ? 13.409 163.276 14.703 1.00 23.57 319 LEU B N 1
ATOM 7532 C CA . LEU C 1 319 ? 14.776 163.223 15.204 1.00 22.29 319 LEU B CA 1
ATOM 7533 C C . LEU C 1 319 ? 14.783 163.378 16.681 1.00 24.19 319 LEU B C 1
ATOM 7534 O O . LEU C 1 319 ? 13.896 164.019 17.263 1.00 23.53 319 LEU B O 1
ATOM 7539 N N . ARG C 1 320 ? 15.824 162.821 17.306 1.00 23.61 320 ARG B N 1
ATOM 7540 C CA . ARG C 1 320 ? 16.080 163.072 18.690 1.00 24.20 320 ARG B CA 1
ATOM 7541 C C . ARG C 1 320 ? 17.471 162.680 19.061 1.00 24.26 320 ARG B C 1
ATOM 7542 O O . ARG C 1 320 ? 18.169 162.041 18.289 1.00 25.22 320 ARG B O 1
ATOM 7550 N N . ARG C 1 321 ? 17.863 163.054 20.261 1.00 24.98 321 ARG B N 1
ATOM 7551 C CA . ARG C 1 321 ? 19.109 162.576 20.872 1.00 26.24 321 ARG B CA 1
ATOM 7552 C C . ARG C 1 321 ? 18.796 161.449 21.771 1.00 23.49 321 ARG B C 1
ATOM 7553 O O . ARG C 1 321 ? 17.775 161.464 22.383 1.00 24.07 321 ARG B O 1
ATOM 7561 N N . GLU C 1 322 ? 19.696 160.470 21.854 1.00 22.04 322 GLU B N 1
ATOM 7562 C CA . GLU C 1 322 ? 19.487 159.309 22.720 1.00 22.68 322 GLU B CA 1
ATOM 7563 C C . GLU C 1 322 ? 20.821 158.572 23.036 1.00 22.38 322 GLU B C 1
ATOM 7564 O O . GLU C 1 322 ? 21.883 158.998 22.590 1.00 21.87 322 GLU B O 1
ATOM 7570 N N . GLY C 1 323 ? 20.710 157.495 23.821 1.00 22.71 323 GLY B N 1
ATOM 7571 C CA . GLY C 1 323 ? 21.802 156.688 24.214 1.00 21.84 323 GLY B CA 1
ATOM 7572 C C . GLY C 1 323 ? 22.435 157.296 25.441 1.00 22.03 323 GLY B C 1
ATOM 7573 O O . GLY C 1 323 ? 21.944 158.262 26.021 1.00 21.20 323 GLY B O 1
ATOM 7574 N N . TRP C 1 324 ? 23.508 156.670 25.895 1.00 22.60 324 TRP B N 1
ATOM 7575 C CA . TRP C 1 324 ? 24.213 157.099 27.126 1.00 19.80 324 TRP B CA 1
ATOM 7576 C C . TRP C 1 324 ? 24.533 158.592 27.015 1.00 19.83 324 TRP B C 1
ATOM 7577 O O . TRP C 1 324 ? 25.169 159.032 26.062 1.00 19.40 324 TRP B O 1
ATOM 7588 N N . ALA C 1 325 ? 24.114 159.363 28.008 1.00 21.34 325 ALA B N 1
ATOM 7589 C CA . ALA C 1 325 ? 24.414 160.788 28.069 1.00 22.45 325 ALA B CA 1
ATOM 7590 C C . ALA C 1 325 ? 23.969 161.519 26.826 1.00 23.90 325 ALA B C 1
ATOM 7591 O O . ALA C 1 325 ? 24.629 162.432 26.391 1.00 27.87 325 ALA B O 1
ATOM 7593 N N . SER C 1 326 ? 22.935 161.025 26.181 1.00 23.03 326 SER B N 1
ATOM 7594 C CA . SER C 1 326 ? 22.481 161.565 24.946 1.00 24.12 326 SER B CA 1
ATOM 7595 C C . SER C 1 326 ? 23.503 161.626 23.854 1.00 24.86 326 SER B C 1
ATOM 7596 O O . SER C 1 326 ? 23.376 162.496 22.993 1.00 21.53 326 SER B O 1
ATOM 7599 N N . ASN C 1 327 ? 24.447 160.682 23.793 1.00 21.86 327 ASN B N 1
ATOM 7600 C CA . ASN C 1 327 ? 25.572 160.816 22.877 1.00 19.94 327 ASN B CA 1
ATOM 7601 C C . ASN C 1 327 ? 25.251 160.690 21.407 1.00 19.97 327 ASN B C 1
ATOM 7602 O O . ASN C 1 327 ? 26.062 161.088 20.586 1.00 20.41 327 ASN B O 1
ATOM 7607 N N . GLU C 1 328 ? 24.111 160.088 21.050 1.00 20.11 328 GLU B N 1
ATOM 7608 C CA . GLU C 1 328 ? 23.783 159.848 19.628 1.00 21.12 328 GLU B CA 1
ATOM 7609 C C . GLU C 1 328 ? 22.594 160.660 19.124 1.00 22.89 328 GLU B C 1
ATOM 7610 O O . GLU C 1 328 ? 21.788 161.076 19.913 1.00 22.21 328 GLU B O 1
ATOM 7616 N N . MET C 1 329 ? 22.473 160.798 17.819 1.00 21.37 329 MET B N 1
ATOM 7617 C CA . MET C 1 329 ? 21.227 161.217 17.199 1.00 25.46 329 MET B CA 1
ATOM 7618 C C . MET C 1 329 ? 20.551 160.035 16.554 1.00 22.11 329 MET B C 1
ATOM 7619 O O . MET C 1 329 ? 21.235 159.168 16.079 1.00 22.99 329 MET B O 1
ATOM 7624 N N . ALA C 1 330 ? 19.228 160.062 16.490 1.00 19.90 330 ALA B N 1
ATOM 7625 C CA . ALA C 1 330 ? 18.452 159.026 15.894 1.00 23.36 330 ALA B CA 1
ATOM 7626 C C . ALA C 1 330 ? 17.255 159.583 15.141 1.00 23.99 330 ALA B C 1
ATOM 7627 O O . ALA C 1 330 ? 16.677 160.579 15.534 1.00 25.90 330 ALA B O 1
ATOM 7629 N N . LEU C 1 331 ? 16.930 158.930 14.032 1.00 23.22 331 LEU B N 1
ATOM 7630 C CA . LEU C 1 331 ? 15.800 159.236 13.208 1.00 23.38 331 LEU B CA 1
ATOM 7631 C C . LEU C 1 331 ? 14.780 158.076 13.254 1.00 23.16 331 LEU B C 1
ATOM 7632 O O . LEU C 1 331 ? 15.165 156.934 13.017 1.00 22.98 331 LEU B O 1
ATOM 7637 N N . TYR C 1 332 ? 13.531 158.401 13.561 1.00 22.33 332 TYR B N 1
ATOM 7638 C CA . TYR C 1 332 ? 12.407 157.484 13.661 1.00 23.70 332 TYR B CA 1
ATOM 7639 C C . TYR C 1 332 ? 11.368 157.706 12.543 1.00 26.71 332 TYR B C 1
ATOM 7640 O O . TYR C 1 332 ? 11.125 158.847 12.076 1.00 26.39 332 TYR B O 1
ATOM 7649 N N . ARG C 1 333 ? 10.767 156.593 12.119 1.00 27.17 333 ARG B N 1
ATOM 7650 C CA . ARG C 1 333 ? 9.648 156.558 11.187 1.00 27.33 333 ARG B CA 1
ATOM 7651 C C . ARG C 1 333 ? 8.435 155.891 11.862 1.00 30.80 333 ARG B C 1
ATOM 7652 O O . ARG C 1 333 ? 8.523 154.786 12.392 1.00 31.31 333 ARG B O 1
ATOM 7660 N N . MET C 1 334 ? 7.311 156.589 11.869 1.00 27.66 334 MET B N 1
ATOM 7661 C CA . MET C 1 334 ? 6.150 156.189 12.639 1.00 28.27 334 MET B CA 1
ATOM 7662 C C . MET C 1 334 ? 4.893 156.289 11.732 1.00 32.44 334 MET B C 1
ATOM 7663 O O . MET C 1 334 ? 4.497 157.413 11.419 1.00 32.06 334 MET B O 1
ATOM 7668 N N . PRO C 1 335 ? 4.267 155.143 11.351 1.00 31.64 335 PRO B N 1
ATOM 7669 C CA . PRO C 1 335 ? 3.017 155.104 10.603 1.00 30.53 335 PRO B CA 1
ATOM 7670 C C . PRO C 1 335 ? 2.014 155.926 11.322 1.00 29.47 335 PRO B C 1
ATOM 7671 O O . PRO C 1 335 ? 1.851 155.791 12.522 1.00 31.21 335 PRO B O 1
ATOM 7675 N N . ALA C 1 336 ? 1.391 156.848 10.619 1.00 30.52 336 ALA B N 1
ATOM 7676 C CA . ALA C 1 336 ? 0.654 157.893 11.284 1.00 33.44 336 ALA B CA 1
ATOM 7677 C C . ALA C 1 336 ? -0.684 157.428 11.859 1.00 34.34 336 ALA B C 1
ATOM 7678 O O . ALA C 1 336 ? -1.272 158.130 12.654 1.00 33.87 336 ALA B O 1
ATOM 7680 N N . ASP C 1 337 ? -1.147 156.246 11.464 1.00 40.60 337 ASP B N 1
ATOM 7681 C CA . ASP C 1 337 ? -2.351 155.598 12.033 1.00 46.00 337 ASP B CA 1
ATOM 7682 C C . ASP C 1 337 ? -2.227 155.297 13.520 1.00 48.84 337 ASP B C 1
ATOM 7683 O O . ASP C 1 337 ? -3.178 155.393 14.251 1.00 50.19 337 ASP B O 1
ATOM 7688 N N . ALA C 1 338 ? -1.022 154.965 13.963 1.00 49.44 338 ALA B N 1
ATOM 7689 C CA . ALA C 1 338 ? -0.784 154.520 15.326 1.00 46.18 338 ALA B CA 1
ATOM 7690 C C . ALA C 1 338 ? 0.362 155.304 15.997 1.00 43.45 338 ALA B C 1
ATOM 7691 O O . ALA C 1 338 ? 0.810 156.327 15.478 1.00 44.75 338 ALA B O 1
ATOM 7693 N N . LEU C 1 339 ? 0.826 154.789 17.140 1.00 41.22 339 LEU B N 1
ATOM 7694 C CA . LEU C 1 339 ? 1.935 155.358 17.913 1.00 42.79 339 LEU B CA 1
ATOM 7695 C C . LEU C 1 339 ? 3.032 154.340 18.196 1.00 36.14 339 LEU B C 1
ATOM 7696 O O . LEU C 1 339 ? 3.379 154.088 19.354 1.00 40.97 339 LEU B O 1
ATOM 7701 N N . LYS C 1 340 ? 3.582 153.807 17.117 1.00 36.14 340 LYS B N 1
ATOM 7702 C CA . LYS C 1 340 ? 4.644 152.805 17.121 1.00 39.24 340 LYS B CA 1
ATOM 7703 C C . LYS C 1 340 ? 5.844 153.232 16.268 1.00 35.26 340 LYS B C 1
ATOM 7704 O O . LYS C 1 340 ? 6.050 152.706 15.191 1.00 33.19 340 LYS B O 1
ATOM 7710 N N . PRO C 1 341 ? 6.657 154.177 16.751 1.00 34.03 341 PRO B N 1
ATOM 7711 C CA . PRO C 1 341 ? 7.839 154.571 16.003 1.00 29.91 341 PRO B CA 1
ATOM 7712 C C . PRO C 1 341 ? 8.893 153.476 15.890 1.00 30.73 341 PRO B C 1
ATOM 7713 O O . PRO C 1 341 ? 9.069 152.708 16.793 1.00 32.72 341 PRO B O 1
ATOM 7717 N N . VAL C 1 342 ? 9.559 153.413 14.747 1.00 30.47 342 VAL B N 1
ATOM 7718 C CA . VAL C 1 342 ? 10.650 152.517 14.488 1.00 30.70 342 VAL B CA 1
ATOM 7719 C C . VAL C 1 342 ? 11.902 153.306 14.104 1.00 31.41 342 VAL B C 1
ATOM 7720 O O . VAL C 1 342 ? 11.863 154.191 13.238 1.00 26.09 342 VAL B O 1
ATOM 7724 N N . ARG C 1 343 ? 13.021 152.960 14.724 1.00 28.73 343 ARG B N 1
ATOM 7725 C CA . ARG C 1 343 ? 14.289 153.636 14.466 1.00 27.14 343 ARG B CA 1
ATOM 7726 C C . ARG C 1 343 ? 14.814 153.201 13.162 1.00 27.10 343 ARG B C 1
ATOM 7727 O O . ARG C 1 343 ? 14.931 152.019 12.924 1.00 28.89 343 ARG B O 1
ATOM 7735 N N . ILE C 1 344 ? 15.127 154.127 12.276 1.00 23.99 344 ILE B N 1
ATOM 7736 C CA . ILE C 1 344 ? 15.710 153.713 11.014 1.00 23.34 344 ILE B CA 1
ATOM 7737 C C . ILE C 1 344 ? 17.150 154.156 10.822 1.00 21.60 344 ILE B C 1
ATOM 7738 O O . ILE C 1 344 ? 17.823 153.700 9.908 1.00 23.16 344 ILE B O 1
ATOM 7743 N N . TRP C 1 345 ? 17.607 155.079 11.641 1.00 20.19 345 TRP B N 1
ATOM 7744 C CA . TRP C 1 345 ? 18.979 155.564 11.582 1.00 20.61 345 TRP B CA 1
ATOM 7745 C C . TRP C 1 345 ? 19.407 156.092 12.948 1.00 20.94 345 TRP B C 1
ATOM 7746 O O . TRP C 1 345 ? 18.608 156.677 13.685 1.00 19.92 345 TRP B O 1
ATOM 7757 N N . HIS C 1 346 ? 20.672 155.851 13.288 1.00 22.27 346 HIS B N 1
ATOM 7758 C CA . HIS C 1 346 ? 21.288 156.477 14.450 1.00 25.63 346 HIS B CA 1
ATOM 7759 C C . HIS C 1 346 ? 22.799 156.510 14.272 1.00 25.30 346 HIS B C 1
ATOM 7760 O O . HIS C 1 346 ? 23.347 155.632 13.623 1.00 23.91 346 HIS B O 1
ATOM 7767 N N . ALA C 1 347 ? 23.466 157.497 14.880 1.00 22.55 347 ALA B N 1
ATOM 7768 C CA . ALA C 1 347 ? 24.899 157.591 14.812 1.00 20.62 347 ALA B CA 1
ATOM 7769 C C . ALA C 1 347 ? 25.344 158.573 15.849 1.00 21.00 347 ALA B C 1
ATOM 7770 O O . ALA C 1 347 ? 24.550 159.328 16.379 1.00 20.14 347 ALA B O 1
ATOM 7772 N N . THR C 1 348 ? 26.630 158.485 16.205 1.00 22.69 348 THR B N 1
ATOM 7773 C CA . THR C 1 348 ? 27.281 159.497 16.920 1.00 24.65 348 THR B CA 1
ATOM 7774 C C . THR C 1 348 ? 27.292 160.598 15.807 1.00 28.83 348 THR B C 1
ATOM 7775 O O . THR C 1 348 ? 27.133 160.307 14.646 1.00 40.45 348 THR B O 1
ATOM 7779 N N . GLY C 1 349 ? 27.367 161.851 16.145 1.00 28.90 349 GLY B N 1
ATOM 7780 C CA . GLY C 1 349 ? 27.365 162.891 15.143 1.00 27.80 349 GLY B CA 1
ATOM 7781 C C . GLY C 1 349 ? 26.119 163.727 15.217 1.00 27.47 349 GLY B C 1
ATOM 7782 O O . GLY C 1 349 ? 25.307 163.559 16.121 1.00 27.90 349 GLY B O 1
ATOM 7783 N N . LEU C 1 350 ? 25.970 164.599 14.239 1.00 26.01 350 LEU B N 1
ATOM 7784 C CA . LEU C 1 350 ? 24.847 165.511 14.160 1.00 25.40 350 LEU B CA 1
ATOM 7785 C C . LEU C 1 350 ? 24.275 165.540 12.766 1.00 24.25 350 LEU B C 1
ATOM 7786 O O . LEU C 1 350 ? 25.025 165.425 11.789 1.00 24.18 350 LEU B O 1
ATOM 7791 N N . LEU C 1 351 ? 22.962 165.714 12.692 1.00 23.04 351 LEU B N 1
ATOM 7792 C CA . LEU C 1 351 ? 22.282 166.110 11.486 1.00 26.03 351 LEU B CA 1
ATOM 7793 C C . LEU C 1 351 ? 21.693 167.482 11.723 1.00 23.80 351 LEU B C 1
ATOM 7794 O O . LEU C 1 351 ? 20.955 167.670 12.664 1.00 25.65 351 LEU B O 1
ATOM 7799 N N . GLN C 1 352 ? 21.956 168.394 10.810 1.00 21.51 352 GLN B N 1
ATOM 7800 C CA . GLN C 1 352 ? 21.632 169.780 10.987 1.00 21.93 352 GLN B CA 1
ATOM 7801 C C . GLN C 1 352 ? 20.879 170.319 9.786 1.00 21.00 352 GLN B C 1
ATOM 7802 O O . GLN C 1 352 ? 21.229 170.040 8.643 1.00 19.78 352 GLN B O 1
ATOM 7808 N N . GLY C 1 353 ? 19.881 171.158 10.018 1.00 20.85 353 GLY B N 1
ATOM 7809 C CA . GLY C 1 353 ? 19.257 171.903 8.944 1.00 20.46 353 GLY B CA 1
ATOM 7810 C C . GLY C 1 353 ? 18.464 171.051 7.947 1.00 20.91 353 GLY B C 1
ATOM 7811 O O . GLY C 1 353 ? 18.144 171.527 6.852 1.00 22.21 353 GLY B O 1
ATOM 7812 N N . CYS C 1 354 ? 18.078 169.841 8.354 1.00 20.20 354 CYS B N 1
ATOM 7813 C CA . CYS C 1 354 ? 17.429 168.908 7.458 1.00 20.79 354 CYS B CA 1
ATOM 7814 C C . CYS C 1 354 ? 16.143 169.447 6.877 1.00 20.66 354 CYS B C 1
ATOM 7815 O O . CYS C 1 354 ? 15.340 170.023 7.593 1.00 21.79 354 CYS B O 1
ATOM 7818 N N . GLU C 1 355 ? 15.944 169.195 5.588 1.00 22.40 355 GLU B N 1
ATOM 7819 C CA . GLU C 1 355 ? 14.675 169.436 4.892 1.00 25.04 355 GLU B CA 1
ATOM 7820 C C . GLU C 1 355 ? 14.273 168.212 4.035 1.00 24.04 355 GLU B C 1
ATOM 7821 O O . GLU C 1 355 ? 15.160 167.496 3.503 1.00 24.50 355 GLU B O 1
ATOM 7827 N N . ARG C 1 356 ? 12.969 167.942 3.934 1.00 22.36 356 ARG B N 1
ATOM 7828 C CA . ARG C 1 356 ? 12.467 166.759 3.247 1.00 24.95 356 ARG B CA 1
ATOM 7829 C C . ARG C 1 356 ? 12.155 167.036 1.779 1.00 26.01 356 ARG B C 1
ATOM 7830 O O . ARG C 1 356 ? 11.515 168.026 1.474 1.00 25.44 356 ARG B O 1
ATOM 7838 N N . GLN C 1 357 ? 12.646 166.202 0.874 1.00 27.96 357 GLN B N 1
ATOM 7839 C CA . GLN C 1 357 ? 12.145 166.112 -0.521 1.00 33.44 357 GLN B CA 1
ATOM 7840 C C . GLN C 1 357 ? 11.613 164.671 -0.691 1.00 31.65 357 GLN B C 1
ATOM 7841 O O . GLN C 1 357 ? 12.405 163.723 -0.795 1.00 26.41 357 GLN B O 1
ATOM 7847 N N . ALA C 1 358 ? 10.301 164.517 -0.727 1.00 32.49 358 ALA B N 1
ATOM 7848 C CA . ALA C 1 358 ? 9.650 163.211 -0.890 1.00 32.77 358 ALA B CA 1
ATOM 7849 C C . ALA C 1 358 ? 10.130 162.230 0.187 1.00 30.96 358 ALA B C 1
ATOM 7850 O O . ALA C 1 358 ? 9.815 162.446 1.337 1.00 32.80 358 ALA B O 1
ATOM 7852 N N . LYS C 1 359 ? 10.838 161.184 -0.213 1.00 32.04 359 LYS B N 1
ATOM 7853 C CA . LYS C 1 359 ? 11.304 160.173 0.686 1.00 40.40 359 LYS B CA 1
ATOM 7854 C C . LYS C 1 359 ? 12.817 160.243 0.934 1.00 33.00 359 LYS B C 1
ATOM 7855 O O . LYS C 1 359 ? 13.492 159.234 1.232 1.00 30.08 359 LYS B O 1
ATOM 7861 N N . ARG C 1 360 ? 13.350 161.444 0.800 1.00 29.79 360 ARG B N 1
ATOM 7862 C CA . ARG C 1 360 ? 14.653 161.772 1.360 1.00 32.94 360 ARG B CA 1
ATOM 7863 C C . ARG C 1 360 ? 14.670 162.994 2.279 1.00 29.39 360 ARG B C 1
ATOM 7864 O O . ARG C 1 360 ? 13.888 163.911 2.123 1.00 29.11 360 ARG B O 1
ATOM 7872 N N . LEU C 1 361 ? 15.613 162.965 3.209 1.00 26.44 361 LEU B N 1
ATOM 7873 C CA . LEU C 1 361 ? 15.960 164.081 4.015 1.00 27.24 361 LEU B CA 1
ATOM 7874 C C . LEU C 1 361 ? 17.291 164.565 3.446 1.00 26.53 361 LEU B C 1
ATOM 7875 O O . LEU C 1 361 ? 18.166 163.754 3.175 1.00 27.92 361 LEU B O 1
ATOM 7880 N N . ILE C 1 362 ? 17.426 165.873 3.198 1.00 23.40 362 ILE B N 1
ATOM 7881 C CA . ILE C 1 362 ? 18.694 166.469 2.831 1.00 22.07 362 ILE B CA 1
ATOM 7882 C C . ILE C 1 362 ? 19.195 167.251 4.039 1.00 22.12 362 ILE B C 1
ATOM 7883 O O . ILE C 1 362 ? 18.496 168.115 4.522 1.00 22.19 362 ILE B O 1
ATOM 7888 N N . CYS C 1 363 ? 20.395 166.933 4.511 1.00 22.85 363 CYS B N 1
ATOM 7889 C CA . CYS C 1 363 ? 20.945 167.400 5.794 1.00 21.42 363 CYS B CA 1
ATOM 7890 C C . CYS C 1 363 ? 22.386 167.817 5.704 1.00 20.67 363 CYS B C 1
ATOM 7891 O O . CYS C 1 363 ? 23.149 167.346 4.864 1.00 20.03 363 CYS B O 1
ATOM 7894 N N . ALA C 1 364 ? 22.810 168.702 6.592 1.00 20.14 364 ALA B N 1
ATOM 7895 C CA . ALA C 1 364 ? 24.210 168.796 6.903 1.00 19.58 364 ALA B CA 1
ATOM 7896 C C . ALA C 1 364 ? 24.475 167.749 7.961 1.00 18.98 364 ALA B C 1
ATOM 7897 O O . ALA C 1 364 ? 23.607 167.425 8.725 1.00 18.15 364 ALA B O 1
ATOM 7899 N N . GLN C 1 365 ? 25.679 167.229 7.987 1.00 18.44 365 GLN B N 1
ATOM 7900 C CA . GLN C 1 365 ? 26.054 166.169 8.913 1.00 19.37 365 GLN B CA 1
ATOM 7901 C C . GLN C 1 365 ? 27.517 166.283 9.242 1.00 18.98 365 GLN B C 1
ATOM 7902 O O . GLN C 1 365 ? 28.325 166.767 8.428 1.00 18.53 365 GLN B O 1
ATOM 7908 N N . GLU C 1 366 ? 27.863 165.860 10.437 1.00 19.83 366 GLU B N 1
ATOM 7909 C CA . GLU C 1 366 ? 29.256 165.851 10.879 1.00 20.42 366 GLU B CA 1
ATOM 7910 C C . GLU C 1 366 ? 29.464 164.848 11.980 1.00 18.92 366 GLU B C 1
ATOM 7911 O O . GLU C 1 366 ? 28.501 164.426 12.631 1.00 18.52 366 GLU B O 1
ATOM 7917 N N . SER C 1 367 ? 30.700 164.365 12.089 1.00 18.76 367 SER B N 1
ATOM 7918 C CA . SER C 1 367 ? 31.045 163.449 13.162 1.00 19.79 367 SER B CA 1
ATOM 7919 C C . SER C 1 367 ? 32.526 163.591 13.430 1.00 20.43 367 SER B C 1
ATOM 7920 O O . SER C 1 367 ? 33.200 164.437 12.832 1.00 18.92 367 SER B O 1
ATOM 7923 N N . ALA C 1 368 ? 33.046 162.795 14.367 1.00 20.60 368 ALA B N 1
ATOM 7924 C CA . ALA C 1 368 ? 34.333 163.117 14.990 1.00 19.68 368 ALA B CA 1
ATOM 7925 C C . ALA C 1 368 ? 35.389 163.414 13.971 1.00 19.02 368 ALA B C 1
ATOM 7926 O O . ALA C 1 368 ? 36.169 164.374 14.130 1.00 20.33 368 ALA B O 1
ATOM 7928 N N . LEU C 1 369 ? 35.457 162.597 12.927 1.00 19.46 369 LEU B N 1
ATOM 7929 C CA . LEU C 1 369 ? 36.473 162.776 11.884 1.00 20.59 369 LEU B CA 1
ATOM 7930 C C . LEU C 1 369 ? 35.890 163.223 10.579 1.00 22.24 369 LEU B C 1
ATOM 7931 O O . LEU C 1 369 ? 36.586 163.169 9.564 1.00 24.04 369 LEU B O 1
ATOM 7936 N N . GLN C 1 370 ? 34.629 163.699 10.581 1.00 20.20 370 GLN B N 1
ATOM 7937 C CA . GLN C 1 370 ? 33.954 164.156 9.332 1.00 18.17 370 GLN B CA 1
ATOM 7938 C C . GLN C 1 370 ? 33.479 165.619 9.529 1.00 18.18 370 GLN B C 1
ATOM 7939 O O . GLN C 1 370 ? 32.539 165.856 10.286 1.00 17.58 370 GLN B O 1
ATOM 7945 N N . PRO C 1 371 ? 34.144 166.589 8.946 1.00 19.51 371 PRO B N 1
ATOM 7946 C CA . PRO C 1 371 ? 33.687 167.947 9.054 1.00 20.30 371 PRO B CA 1
ATOM 7947 C C . PRO C 1 371 ? 32.373 168.102 8.354 1.00 20.63 371 PRO B C 1
ATOM 7948 O O . PRO C 1 371 ? 31.943 167.235 7.598 1.00 19.04 371 PRO B O 1
ATOM 7952 N N . ARG C 1 372 ? 31.735 169.225 8.599 1.00 18.98 372 ARG B N 1
ATOM 7953 C CA . ARG C 1 372 ? 30.395 169.378 8.111 1.00 19.73 372 ARG B CA 1
ATOM 7954 C C . ARG C 1 372 ? 30.276 169.250 6.582 1.00 17.87 372 ARG B C 1
ATOM 7955 O O . ARG C 1 372 ? 31.021 169.834 5.810 1.00 17.17 372 ARG B O 1
ATOM 7963 N N . ARG C 1 373 ? 29.331 168.433 6.174 1.00 18.09 373 ARG B N 1
ATOM 7964 C CA . ARG C 1 373 ? 29.055 168.201 4.792 1.00 18.46 373 ARG B CA 1
ATOM 7965 C C . ARG C 1 373 ? 27.543 167.984 4.593 1.00 20.26 373 ARG B C 1
ATOM 7966 O O . ARG C 1 373 ? 26.822 167.850 5.579 1.00 18.72 373 ARG B O 1
ATOM 7974 N N . LEU C 1 374 ? 27.108 167.907 3.320 1.00 18.47 374 LEU B N 1
ATOM 7975 C CA . LEU C 1 374 ? 25.757 167.557 3.019 1.00 20.48 374 LEU B CA 1
ATOM 7976 C C . LEU C 1 374 ? 25.629 166.099 2.649 1.00 19.82 374 LEU B C 1
ATOM 7977 O O . LEU C 1 374 ? 26.480 165.544 1.964 1.00 19.83 374 LEU B O 1
ATOM 7982 N N . VAL C 1 375 ? 24.475 165.563 2.995 1.00 20.99 375 VAL B N 1
ATOM 7983 C CA . VAL C 1 375 ? 24.185 164.105 3.012 1.00 22.19 375 VAL B CA 1
ATOM 7984 C C . VAL C 1 375 ? 22.714 163.997 2.673 1.00 23.44 375 VAL B C 1
ATOM 7985 O O . VAL C 1 375 ? 21.922 164.955 2.951 1.00 19.69 375 VAL B O 1
ATOM 7989 N N . THR C 1 376 ? 22.341 162.886 2.052 1.00 23.63 376 THR B N 1
ATOM 7990 C CA . THR C 1 376 ? 20.921 162.495 1.957 1.00 25.73 376 THR B CA 1
ATOM 7991 C C . THR C 1 376 ? 20.653 161.286 2.827 1.00 25.56 376 THR B C 1
ATOM 7992 O O . THR C 1 376 ? 21.421 160.376 2.893 1.00 28.31 376 THR B O 1
ATOM 7996 N N . LEU C 1 377 ? 19.506 161.254 3.440 1.00 25.04 377 LEU B N 1
ATOM 7997 C CA . LEU C 1 377 ? 19.115 160.142 4.243 1.00 27.24 377 LEU B CA 1
ATOM 7998 C C . LEU C 1 377 ? 17.836 159.532 3.638 1.00 25.33 377 LEU B C 1
ATOM 7999 O O . LEU C 1 377 ? 16.851 160.220 3.429 1.00 27.81 377 LEU B O 1
ATOM 8004 N N . ASN C 1 378 ? 17.881 158.250 3.325 1.00 23.49 378 ASN B N 1
ATOM 8005 C CA . ASN C 1 378 ? 16.736 157.526 2.790 1.00 23.37 378 ASN B CA 1
ATOM 8006 C C . ASN C 1 378 ? 15.725 157.236 3.888 1.00 23.49 378 ASN B C 1
ATOM 8007 O O . ASN C 1 378 ? 16.020 156.623 4.887 1.00 26.15 378 ASN B O 1
ATOM 8012 N N . LEU C 1 379 ? 14.505 157.713 3.715 1.00 24.63 379 LEU B N 1
ATOM 8013 C CA . LEU C 1 379 ? 13.508 157.674 4.802 1.00 24.32 379 LEU B CA 1
ATOM 8014 C C . LEU C 1 379 ? 12.736 156.340 4.857 1.00 28.44 379 LEU B C 1
ATOM 8015 O O . LEU C 1 379 ? 11.822 156.195 5.646 1.00 29.81 379 LEU B O 1
ATOM 8020 N N . THR C 1 380 ? 13.168 155.356 4.064 1.00 32.47 380 THR B N 1
ATOM 8021 C CA . THR C 1 380 ? 12.610 153.983 4.097 1.00 35.60 380 THR B CA 1
ATOM 8022 C C . THR C 1 380 ? 13.620 153.083 4.765 1.00 32.38 380 THR B C 1
ATOM 8023 O O . THR C 1 380 ? 13.325 152.494 5.792 1.00 29.68 380 THR B O 1
ATOM 8027 N N . SER C 1 381 ? 14.809 153.023 4.165 1.00 32.53 381 SER B N 1
ATOM 8028 C CA . SER C 1 381 ? 15.884 152.164 4.601 1.00 35.21 381 SER B CA 1
ATOM 8029 C C . SER C 1 381 ? 16.740 152.806 5.691 1.00 37.56 381 SER B C 1
ATOM 8030 O O . SER C 1 381 ? 17.380 152.083 6.466 1.00 33.51 381 SER B O 1
ATOM 8033 N N . GLY C 1 382 ? 16.751 154.140 5.777 1.00 32.07 382 GLY B N 1
ATOM 8034 C CA . GLY C 1 382 ? 17.602 154.831 6.763 1.00 30.33 382 GLY B CA 1
ATOM 8035 C C . GLY C 1 382 ? 19.045 154.924 6.338 1.00 28.44 382 GLY B C 1
ATOM 8036 O O . GLY C 1 382 ? 19.907 155.244 7.148 1.00 34.23 382 GLY B O 1
ATOM 8037 N N . GLN C 1 383 ? 19.323 154.665 5.077 1.00 28.58 383 GLN B N 1
ATOM 8038 C CA . GLN C 1 383 ? 20.688 154.774 4.575 1.00 34.75 383 GLN B CA 1
ATOM 8039 C C . GLN C 1 383 ? 21.083 156.236 4.300 1.00 30.32 383 GLN B C 1
ATOM 8040 O O . GLN C 1 383 ? 20.306 157.016 3.728 1.00 29.98 383 GLN B O 1
ATOM 8046 N N . MET C 1 384 ? 22.295 156.567 4.709 1.00 26.41 384 MET B N 1
ATOM 8047 C CA . MET C 1 384 ? 22.845 157.890 4.579 1.00 27.25 384 MET B CA 1
ATOM 8048 C C . MET C 1 384 ? 23.860 157.838 3.498 1.00 28.19 384 MET B C 1
ATOM 8049 O O . MET C 1 384 ? 24.709 156.979 3.536 1.00 27.93 384 MET B O 1
ATOM 8054 N N . SER C 1 385 ? 23.787 158.772 2.539 1.00 27.67 385 SER B N 1
ATOM 8055 C CA . SER C 1 385 ? 24.772 158.888 1.455 1.00 29.11 385 SER B CA 1
ATOM 8056 C C . SER C 1 385 ? 25.297 160.312 1.355 1.00 28.08 385 SER B C 1
ATOM 8057 O O . SER C 1 385 ? 24.535 161.249 1.517 1.00 29.94 385 SER B O 1
ATOM 8060 N N . PRO C 1 386 ? 26.577 160.464 1.026 1.00 29.37 386 PRO B N 1
ATOM 8061 C CA . PRO C 1 386 ? 27.202 161.721 0.739 1.00 28.29 386 PRO B CA 1
ATOM 8062 C C . PRO C 1 386 ? 26.456 162.413 -0.354 1.00 26.86 386 PRO B C 1
ATOM 8063 O O . PRO C 1 386 ? 26.154 161.794 -1.330 1.00 27.00 386 PRO B O 1
ATOM 8067 N N . LEU C 1 387 ? 26.225 163.718 -0.232 1.00 25.46 387 LEU B N 1
ATOM 8068 C CA . LEU C 1 387 ? 25.746 164.540 -1.363 1.00 22.25 387 LEU B CA 1
ATOM 8069 C C . LEU C 1 387 ? 26.824 165.548 -1.785 1.00 21.70 387 LEU B C 1
ATOM 8070 O O . LEU C 1 387 ? 27.134 165.645 -2.961 1.00 25.42 387 LEU B O 1
ATOM 8075 N N . TYR C 1 388 ? 27.352 166.318 -0.835 1.00 20.35 388 TYR B N 1
ATOM 8076 C CA . TYR C 1 388 ? 28.376 167.323 -1.114 1.00 21.16 388 TYR B CA 1
ATOM 8077 C C . TYR C 1 388 ? 29.317 167.592 0.077 1.00 22.04 388 TYR B C 1
ATOM 8078 O O . TYR C 1 388 ? 28.867 167.926 1.176 1.00 24.53 388 TYR B O 1
ATOM 8087 N N . ASP C 1 389 ? 30.613 167.476 -0.169 1.00 24.62 389 ASP B N 1
ATOM 8088 C CA . ASP C 1 389 ? 31.603 167.662 0.846 1.00 24.50 389 ASP B CA 1
ATOM 8089 C C . ASP C 1 389 ? 32.534 168.762 0.371 1.00 24.96 389 ASP B C 1
ATOM 8090 O O . ASP C 1 389 ? 33.325 168.565 -0.547 1.00 22.59 389 ASP B O 1
ATOM 8095 N N . PRO C 1 390 ? 32.484 169.901 1.048 1.00 23.39 390 PRO B N 1
ATOM 8096 C CA . PRO C 1 390 ? 33.379 170.952 0.656 1.00 23.55 390 PRO B CA 1
ATOM 8097 C C . PRO C 1 390 ? 34.842 170.712 1.056 1.00 25.98 390 PRO B C 1
ATOM 8098 O O . PRO C 1 390 ? 35.666 171.502 0.715 1.00 22.89 390 PRO B O 1
ATOM 8102 N N . ASN C 1 391 ? 35.154 169.689 1.852 1.00 25.94 391 ASN B N 1
ATOM 8103 C CA . ASN C 1 391 ? 36.569 169.358 2.091 1.00 26.59 391 ASN B CA 1
ATOM 8104 C C . ASN C 1 391 ? 36.986 168.105 1.293 1.00 32.99 391 ASN B C 1
ATOM 8105 O O . ASN C 1 391 ? 36.151 167.343 0.890 1.00 34.97 391 ASN B O 1
ATOM 8110 N N . PRO C 1 392 ? 38.288 167.961 0.947 1.00 49.13 392 PRO B N 1
ATOM 8111 C CA . PRO C 1 392 ? 38.593 166.610 0.389 1.00 47.17 392 PRO B CA 1
ATOM 8112 C C . PRO C 1 392 ? 38.319 165.636 1.478 1.00 52.67 392 PRO B C 1
ATOM 8113 O O . PRO C 1 392 ? 38.096 166.054 2.651 1.00 42.40 392 PRO B O 1
ATOM 8117 N N . ASP C 1 393 ? 38.344 164.366 1.095 1.00 56.40 393 ASP B N 1
ATOM 8118 C CA . ASP C 1 393 ? 38.277 163.218 2.038 1.00 58.76 393 ASP B CA 1
ATOM 8119 C C . ASP C 1 393 ? 39.498 163.179 3.006 1.00 49.11 393 ASP B C 1
ATOM 8120 O O . ASP C 1 393 ? 40.643 163.111 2.609 1.00 41.36 393 ASP B O 1
ATOM 8125 N N . LEU C 1 394 ? 39.228 163.228 4.296 1.00 50.82 394 LEU B N 1
ATOM 8126 C CA . LEU C 1 394 ? 40.317 163.294 5.257 1.00 56.96 394 LEU B CA 1
ATOM 8127 C C . LEU C 1 394 ? 41.027 161.949 5.481 1.00 60.88 394 LEU B C 1
ATOM 8128 O O . LEU C 1 394 ? 42.054 161.934 6.149 1.00 58.70 394 LEU B O 1
ATOM 8133 N N . SER C 1 395 ? 40.496 160.832 4.965 1.00 59.39 395 SER B N 1
ATOM 8134 C CA . SER C 1 395 ? 41.298 159.580 4.926 1.00 59.02 395 SER B CA 1
ATOM 8135 C C . SER C 1 395 ? 42.529 159.693 3.993 1.00 54.80 395 SER B C 1
ATOM 8136 O O . SER C 1 395 ? 43.457 158.925 4.141 1.00 64.99 395 SER B O 1
ATOM 8139 N N . ARG C 1 396 ? 42.575 160.686 3.096 1.00 48.96 396 ARG B N 1
ATOM 8140 C CA . ARG C 1 396 ? 43.855 161.125 2.530 1.00 53.20 396 ARG B CA 1
ATOM 8141 C C . ARG C 1 396 ? 44.984 161.518 3.589 1.00 53.63 396 ARG B C 1
ATOM 8142 O O . ARG C 1 396 ? 46.154 161.642 3.212 1.00 55.45 396 ARG B O 1
ATOM 8150 N N . TYR C 1 397 ? 44.619 161.838 4.841 1.00 36.65 397 TYR B N 1
ATOM 8151 C CA . TYR C 1 397 ? 45.536 162.336 5.838 1.00 34.14 397 TYR B CA 1
ATOM 8152 C C . TYR C 1 397 ? 45.733 161.200 6.798 1.00 30.41 397 TYR B C 1
ATOM 8153 O O . TYR C 1 397 ? 44.917 160.323 6.812 1.00 31.49 397 TYR B O 1
ATOM 8162 N N . ARG C 1 398 ? 46.787 161.221 7.601 1.00 34.31 398 ARG B N 1
ATOM 8163 C CA . ARG C 1 398 ? 46.956 160.236 8.650 1.00 39.98 398 ARG B CA 1
ATOM 8164 C C . ARG C 1 398 ? 46.241 160.727 9.896 1.00 34.45 398 ARG B C 1
ATOM 8165 O O . ARG C 1 398 ? 46.729 161.564 10.623 1.00 34.79 398 ARG B O 1
ATOM 8173 N N . LEU C 1 399 ? 45.051 160.192 10.085 1.00 31.63 399 LEU B N 1
ATOM 8174 C CA . LEU C 1 399 ? 44.138 160.632 11.097 1.00 31.84 399 LEU B CA 1
ATOM 8175 C C . LEU C 1 399 ? 44.435 160.006 12.422 1.00 27.98 399 LEU B C 1
ATOM 8176 O O . LEU C 1 399 ? 44.805 158.858 12.488 1.00 24.81 399 LEU B O 1
ATOM 8181 N N . PRO C 1 400 ? 44.280 160.768 13.476 1.00 28.07 400 PRO B N 1
ATOM 8182 C CA . PRO C 1 400 ? 44.355 160.231 14.825 1.00 27.77 400 PRO B CA 1
ATOM 8183 C C . PRO C 1 400 ? 43.286 159.202 14.992 1.00 27.05 400 PRO B C 1
ATOM 8184 O O . PRO C 1 400 ? 42.319 159.158 14.224 1.00 25.10 400 PRO B O 1
ATOM 8188 N N . LYS C 1 401 ? 43.476 158.375 16.003 1.00 25.29 401 LYS B N 1
ATOM 8189 C CA . LYS C 1 401 ? 42.448 157.457 16.400 1.00 28.76 401 LYS B CA 1
ATOM 8190 C C . LYS C 1 401 ? 41.508 158.071 17.437 1.00 23.61 401 LYS B C 1
ATOM 8191 O O . LYS C 1 401 ? 41.964 158.717 18.358 1.00 24.57 401 LYS B O 1
ATOM 8197 N N . VAL C 1 402 ? 40.209 157.814 17.305 1.00 22.62 402 VAL B N 1
ATOM 8198 C CA . VAL C 1 402 ? 39.224 158.336 18.194 1.00 22.43 402 VAL B CA 1
ATOM 8199 C C . VAL C 1 402 ? 38.425 157.233 18.838 1.00 24.01 402 VAL B C 1
ATOM 8200 O O . VAL C 1 402 ? 37.924 156.337 18.181 1.00 28.40 402 VAL B O 1
ATOM 8204 N N . GLU C 1 403 ? 38.169 157.367 20.112 1.00 24.68 403 GLU B N 1
ATOM 8205 C CA . GLU C 1 403 ? 37.404 156.357 20.824 1.00 29.12 403 GLU B CA 1
ATOM 8206 C C . GLU C 1 403 ? 36.531 157.059 21.896 1.00 24.73 403 GLU B C 1
ATOM 8207 O O . GLU C 1 403 ? 36.974 157.932 22.588 1.00 26.65 403 GLU B O 1
ATOM 8213 N N . ARG C 1 404 ? 35.276 156.707 21.976 1.00 21.14 404 ARG B N 1
ATOM 8214 C CA . ARG C 1 404 ? 34.362 157.360 22.864 1.00 20.53 404 ARG B CA 1
ATOM 8215 C C . ARG C 1 404 ? 34.480 156.782 24.273 1.00 21.06 404 ARG B C 1
ATOM 8216 O O . ARG C 1 404 ? 34.588 155.621 24.462 1.00 25.47 404 ARG B O 1
ATOM 8224 N N . LEU C 1 405 ? 34.580 157.621 25.266 1.00 21.38 405 LEU B N 1
ATOM 8225 C CA . LEU C 1 405 ? 34.629 157.213 26.662 1.00 23.10 405 LEU B CA 1
ATOM 8226 C C . LEU C 1 405 ? 33.285 157.455 27.326 1.00 22.18 405 LEU B C 1
ATOM 8227 O O . LEU C 1 405 ? 32.591 158.422 26.977 1.00 22.98 405 LEU B O 1
ATOM 8232 N N . THR C 1 406 ? 32.907 156.572 28.236 1.00 20.01 406 THR B N 1
ATOM 8233 C CA . THR C 1 406 ? 31.668 156.677 28.956 1.00 22.60 406 THR B CA 1
ATOM 8234 C C . THR C 1 406 ? 31.841 156.305 30.438 1.00 24.25 406 THR B C 1
ATOM 8235 O O . THR C 1 406 ? 32.575 155.345 30.775 1.00 25.67 406 THR B O 1
ATOM 8239 N N . LEU C 1 407 ? 31.146 157.032 31.303 1.00 22.97 407 LEU B N 1
ATOM 8240 C CA . LEU C 1 407 ? 31.109 156.663 32.709 1.00 24.38 407 LEU B CA 1
ATOM 8241 C C . LEU C 1 407 ? 29.922 157.342 33.364 1.00 26.39 407 LEU B C 1
ATOM 8242 O O . LEU C 1 407 ? 29.254 158.200 32.741 1.00 22.99 407 LEU B O 1
ATOM 8247 N N . ARG C 1 408 ? 29.647 156.950 34.609 1.00 25.41 408 ARG B N 1
ATOM 8248 C CA . ARG C 1 408 ? 28.620 157.623 35.410 1.00 25.65 408 ARG B CA 1
ATOM 8249 C C . ARG C 1 408 ? 29.382 158.308 36.503 1.00 24.06 408 ARG B C 1
ATOM 8250 O O . ARG C 1 408 ? 30.154 157.670 37.174 1.00 24.50 408 ARG B O 1
ATOM 8258 N N . ASN C 1 409 ? 29.167 159.598 36.694 1.00 21.19 409 ASN B N 1
ATOM 8259 C CA . ASN C 1 409 ? 30.006 160.280 37.569 1.00 21.29 409 ASN B CA 1
ATOM 8260 C C . ASN C 1 409 ? 29.512 160.111 39.013 1.00 24.10 409 ASN B C 1
ATOM 8261 O O . ASN C 1 409 ? 28.494 159.449 39.243 1.00 20.85 409 ASN B O 1
ATOM 8266 N N . ARG C 1 410 ? 30.251 160.643 39.991 1.00 26.57 410 ARG B N 1
ATOM 8267 C CA . ARG C 1 410 ? 29.851 160.413 41.440 1.00 31.62 410 ARG B CA 1
ATOM 8268 C C . ARG C 1 410 ? 28.510 161.020 41.814 1.00 32.21 410 ARG B C 1
ATOM 8269 O O . ARG C 1 410 ? 27.913 160.662 42.799 1.00 32.94 410 ARG B O 1
ATOM 8277 N N . ASN C 1 411 ? 28.011 161.942 41.020 1.00 32.46 411 ASN B N 1
ATOM 8278 C CA . ASN C 1 411 ? 26.705 162.471 41.285 1.00 28.93 411 ASN B CA 1
ATOM 8279 C C . ASN C 1 411 ? 25.654 161.699 40.552 1.00 29.89 411 ASN B C 1
ATOM 8280 O O . ASN C 1 411 ? 24.543 162.168 40.482 1.00 31.99 411 ASN B O 1
ATOM 8285 N N . GLY C 1 412 ? 25.973 160.520 39.997 1.00 25.68 412 GLY B N 1
ATOM 8286 C CA . GLY C 1 412 ? 24.954 159.674 39.361 1.00 23.49 412 GLY B CA 1
ATOM 8287 C C . GLY C 1 412 ? 24.610 160.044 37.923 1.00 23.63 412 GLY B C 1
ATOM 8288 O O . GLY C 1 412 ? 23.692 159.481 37.335 1.00 20.76 412 GLY B O 1
ATOM 8289 N N . ILE C 1 413 ? 25.406 160.894 37.291 1.00 22.57 413 ILE B N 1
ATOM 8290 C CA . ILE C 1 413 ? 25.063 161.393 35.954 1.00 22.13 413 ILE B CA 1
ATOM 8291 C C . ILE C 1 413 ? 25.896 160.740 34.865 1.00 20.21 413 ILE B C 1
ATOM 8292 O O . ILE C 1 413 ? 27.114 160.595 34.996 1.00 19.19 413 ILE B O 1
ATOM 8297 N N . GLU C 1 414 ? 25.236 160.395 33.777 1.00 20.71 414 GLU B N 1
ATOM 8298 C CA . GLU C 1 414 ? 25.906 159.793 32.603 1.00 22.25 414 GLU B CA 1
ATOM 8299 C C . GLU C 1 414 ? 26.804 160.816 31.902 1.00 21.52 414 GLU B C 1
ATOM 8300 O O . GLU C 1 414 ? 26.379 161.921 31.658 1.00 21.98 414 GLU B O 1
ATOM 8306 N N . VAL C 1 415 ? 28.000 160.414 31.556 1.00 20.26 415 VAL B N 1
ATOM 8307 C CA . VAL C 1 415 ? 28.972 161.266 30.906 1.00 21.55 415 VAL B CA 1
ATOM 8308 C C . VAL C 1 415 ? 29.514 160.590 29.661 1.00 22.59 415 VAL B C 1
ATOM 8309 O O . VAL C 1 415 ? 29.764 159.385 29.697 1.00 22.05 415 VAL B O 1
ATOM 8313 N N . PHE C 1 416 ? 29.696 161.322 28.570 1.00 19.94 416 PHE B N 1
ATOM 8314 C CA . PHE C 1 416 ? 30.544 160.832 27.527 1.00 20.32 416 PHE B CA 1
ATOM 8315 C C . PHE C 1 416 ? 31.597 161.865 27.221 1.00 20.62 416 PHE B C 1
ATOM 8316 O O . PHE C 1 416 ? 31.472 163.048 27.595 1.00 22.96 416 PHE B O 1
ATOM 8324 N N . SER C 1 417 ? 32.654 161.414 26.569 1.00 19.13 417 SER B N 1
ATOM 8325 C CA . SER C 1 417 ? 33.705 162.312 26.005 1.00 19.38 417 SER B CA 1
ATOM 8326 C C . SER C 1 417 ? 34.472 161.522 24.956 1.00 20.17 417 SER B C 1
ATOM 8327 O O . SER C 1 417 ? 34.315 160.315 24.894 1.00 20.14 417 SER B O 1
ATOM 8330 N N . ASP C 1 418 ? 35.284 162.180 24.143 1.00 20.83 418 ASP B N 1
ATOM 8331 C CA . ASP C 1 418 ? 36.112 161.482 23.156 1.00 21.81 418 ASP B CA 1
ATOM 8332 C C . ASP C 1 418 ? 37.607 161.541 23.510 1.00 21.64 418 ASP B C 1
ATOM 8333 O O . ASP C 1 418 ? 38.124 162.578 23.862 1.00 22.18 418 ASP B O 1
ATOM 8338 N N . LEU C 1 419 ? 38.268 160.407 23.382 1.00 20.07 419 LEU B N 1
ATOM 8339 C CA . LEU C 1 419 ? 39.689 160.298 23.494 1.00 19.24 419 LEU B CA 1
ATOM 8340 C C . LEU C 1 419 ? 40.311 160.268 22.122 1.00 18.64 419 LEU B C 1
ATOM 8341 O O . LEU C 1 419 ? 39.829 159.531 21.222 1.00 18.95 419 LEU B O 1
ATOM 8346 N N . VAL C 1 420 ? 41.328 161.092 21.892 1.00 16.08 420 VAL B N 1
ATOM 8347 C CA . VAL C 1 420 ? 41.942 161.159 20.577 1.00 18.48 420 VAL B CA 1
ATOM 8348 C C . VAL C 1 420 ? 43.421 160.806 20.793 1.00 19.45 420 VAL B C 1
ATOM 8349 O O . VAL C 1 420 ? 44.042 161.384 21.632 1.00 18.58 420 VAL B O 1
ATOM 8353 N N . LEU C 1 421 ? 43.960 159.875 20.038 1.00 21.18 421 LEU B N 1
ATOM 8354 C CA . LEU C 1 421 ? 45.377 159.484 20.207 1.00 20.80 421 LEU B CA 1
ATOM 8355 C C . LEU C 1 421 ? 46.171 159.768 18.983 1.00 19.48 421 LEU B C 1
ATOM 8356 O O . LEU C 1 421 ? 45.644 159.740 17.892 1.00 19.74 421 LEU B O 1
ATOM 8361 N N . PRO C 1 422 ? 47.453 160.010 19.133 1.00 18.94 422 PRO B N 1
ATOM 8362 C CA . PRO C 1 422 ? 48.272 160.266 17.972 1.00 19.79 422 PRO B CA 1
ATOM 8363 C C . PRO C 1 422 ? 48.216 159.130 16.978 1.00 22.22 422 PRO B C 1
ATOM 8364 O O . PRO C 1 422 ? 48.092 157.980 17.367 1.00 21.85 422 PRO B O 1
ATOM 8368 N N . PRO C 1 423 ? 48.309 159.444 15.687 1.00 25.62 423 PRO B N 1
ATOM 8369 C CA . PRO C 1 423 ? 48.338 158.377 14.706 1.00 27.87 423 PRO B CA 1
ATOM 8370 C C . PRO C 1 423 ? 49.462 157.412 15.101 1.00 27.58 423 PRO B C 1
ATOM 8371 O O . PRO C 1 423 ? 50.520 157.846 15.604 1.00 31.43 423 PRO B O 1
ATOM 8375 N N . ASP C 1 424 ? 49.279 156.149 14.846 1.00 31.18 424 ASP B N 1
ATOM 8376 C CA . ASP C 1 424 ? 50.329 155.155 15.153 1.00 36.58 424 ASP B CA 1
ATOM 8377 C C . ASP C 1 424 ? 50.688 155.039 16.633 1.00 31.48 424 ASP B C 1
ATOM 8378 O O . ASP C 1 424 ? 51.751 154.598 16.948 1.00 33.91 424 ASP B O 1
ATOM 8383 N N . TYR C 1 425 ? 49.821 155.488 17.519 1.00 27.77 425 TYR B N 1
ATOM 8384 C CA . TYR C 1 425 ? 49.996 155.274 18.934 1.00 27.01 425 TYR B CA 1
ATOM 8385 C C . TYR C 1 425 ? 50.050 153.787 19.263 1.00 25.93 425 TYR B C 1
ATOM 8386 O O . TYR C 1 425 ? 49.161 153.061 18.846 1.00 26.19 425 TYR B O 1
ATOM 8395 N N . GLN C 1 426 ? 51.015 153.384 20.079 1.00 24.17 426 GLN B N 1
ATOM 8396 C CA . GLN C 1 426 ? 51.055 152.018 20.622 1.00 23.54 426 GLN B CA 1
ATOM 8397 C C . GLN C 1 426 ? 50.629 152.037 22.085 1.00 23.40 426 GLN B C 1
ATOM 8398 O O . GLN C 1 426 ? 51.234 152.715 22.860 1.00 23.48 426 GLN B O 1
ATOM 8404 N N . LEU C 1 427 ? 49.634 151.247 22.457 1.00 23.94 427 LEU B N 1
ATOM 8405 C CA . LEU C 1 427 ? 49.256 151.096 23.884 1.00 26.58 427 LEU B CA 1
ATOM 8406 C C . LEU C 1 427 ? 50.485 150.682 24.673 1.00 27.55 427 LEU B C 1
ATOM 8407 O O . LEU C 1 427 ? 51.247 149.769 24.239 1.00 24.96 427 LEU B O 1
ATOM 8412 N N . GLY C 1 428 ? 50.654 151.318 25.830 1.00 29.20 428 GLY B N 1
ATOM 8413 C CA . GLY C 1 428 ? 51.876 151.204 26.629 1.00 31.36 428 GLY B CA 1
ATOM 8414 C C . GLY C 1 428 ? 52.678 152.475 26.759 1.00 32.44 428 GLY B C 1
ATOM 8415 O O . GLY C 1 428 ? 53.439 152.620 27.692 1.00 34.61 428 GLY B O 1
ATOM 8416 N N . THR C 1 429 ? 52.579 153.350 25.771 1.00 31.02 429 THR B N 1
ATOM 8417 C CA . THR C 1 429 ? 53.310 154.629 25.772 1.00 33.40 429 THR B CA 1
ATOM 8418 C C . THR C 1 429 ? 52.483 155.554 26.637 1.00 28.42 429 THR B C 1
ATOM 8419 O O . THR C 1 429 ? 51.265 155.680 26.387 1.00 28.52 429 THR B O 1
ATOM 8423 N N . ARG C 1 430 ? 53.044 156.114 27.690 1.00 27.71 430 ARG B N 1
ATOM 8424 C CA . ARG C 1 430 ? 52.234 156.988 28.553 1.00 29.30 430 ARG B CA 1
ATOM 8425 C C . ARG C 1 430 ? 52.369 158.407 28.025 1.00 26.88 430 ARG B C 1
ATOM 8426 O O . ARG C 1 430 ? 53.398 158.943 28.132 1.00 26.14 430 ARG B O 1
ATOM 8434 N N . LEU C 1 431 ? 51.285 159.003 27.541 1.00 24.34 431 LEU B N 1
ATOM 8435 C CA . LEU C 1 431 ? 51.317 160.319 26.926 1.00 22.20 431 LEU B CA 1
ATOM 8436 C C . LEU C 1 431 ? 50.965 161.478 27.832 1.00 21.08 431 LEU B C 1
ATOM 8437 O O . LEU C 1 431 ? 50.237 161.324 28.806 1.00 21.85 431 LEU B O 1
ATOM 8442 N N . PRO C 1 432 ? 51.452 162.656 27.502 1.00 19.13 432 PRO B N 1
ATOM 8443 C CA . PRO C 1 432 ? 50.875 163.845 28.093 1.00 20.30 432 PRO B CA 1
ATOM 8444 C C . PRO C 1 432 ? 49.489 164.083 27.507 1.00 19.76 432 PRO B C 1
ATOM 8445 O O . PRO C 1 432 ? 49.198 163.631 26.413 1.00 21.10 432 PRO B O 1
ATOM 8449 N N . LEU C 1 433 ? 48.594 164.617 28.329 1.00 18.80 433 LEU B N 1
ATOM 8450 C CA . LEU C 1 433 ? 47.220 164.781 27.996 1.00 18.08 433 LEU B CA 1
ATOM 8451 C C . LEU C 1 433 ? 46.853 166.280 27.929 1.00 19.80 433 LEU B C 1
ATOM 8452 O O . LEU C 1 433 ? 47.233 167.061 28.820 1.00 22.13 433 LEU B O 1
ATOM 8457 N N . VAL C 1 434 ? 46.053 166.648 26.931 1.00 17.65 434 VAL B N 1
ATOM 8458 C CA . VAL C 1 434 ? 45.489 168.007 26.848 1.00 17.87 434 VAL B CA 1
ATOM 8459 C C . VAL C 1 434 ? 43.966 167.874 26.745 1.00 17.43 434 VAL B C 1
ATOM 8460 O O . VAL C 1 434 ? 43.445 167.064 25.999 1.00 17.05 434 VAL B O 1
ATOM 8464 N N . ILE C 1 435 ? 43.272 168.627 27.569 1.00 17.24 435 ILE B N 1
ATOM 8465 C CA . ILE C 1 435 ? 41.853 168.560 27.692 1.00 16.87 435 ILE B CA 1
ATOM 8466 C C . ILE C 1 435 ? 41.280 169.774 26.958 1.00 17.50 435 ILE B C 1
ATOM 8467 O O . ILE C 1 435 ? 41.671 170.928 27.241 1.00 17.97 435 ILE B O 1
ATOM 8472 N N . VAL C 1 436 ? 40.358 169.489 26.018 1.00 17.27 436 VAL B N 1
ATOM 8473 C CA . VAL C 1 436 ? 39.653 170.490 25.215 1.00 17.33 436 VAL B CA 1
ATOM 8474 C C . VAL C 1 436 ? 38.176 170.407 25.541 1.00 19.32 436 VAL B C 1
ATOM 8475 O O . VAL C 1 436 ? 37.636 169.281 25.638 1.00 20.47 436 VAL B O 1
ATOM 8479 N N . GLN C 1 437 ? 37.540 171.548 25.798 1.00 17.85 437 GLN B N 1
ATOM 8480 C CA . GLN C 1 437 ? 36.156 171.545 26.260 1.00 19.73 437 GLN B CA 1
ATOM 8481 C C . GLN C 1 437 ? 35.215 172.377 25.296 1.00 20.28 437 GLN B C 1
ATOM 8482 O O . GLN C 1 437 ? 35.732 173.101 24.451 1.00 20.08 437 GLN B O 1
ATOM 8488 N N . TYR C 1 438 ? 33.879 172.320 25.416 1.00 20.23 438 TYR B N 1
ATOM 8489 C CA . TYR C 1 438 ? 33.143 171.457 26.331 1.00 22.43 438 TYR B CA 1
ATOM 8490 C C . TYR C 1 438 ? 32.010 170.728 25.638 1.00 24.10 438 TYR B C 1
ATOM 8491 O O . TYR C 1 438 ? 31.068 170.250 26.308 1.00 24.32 438 TYR B O 1
ATOM 8500 N N . SER C 1 439 ? 32.110 170.639 24.326 1.00 21.86 439 SER B N 1
ATOM 8501 C CA . SER C 1 439 ? 31.219 169.866 23.554 1.00 25.39 439 SER B CA 1
ATOM 8502 C C . SER C 1 439 ? 31.962 168.972 22.560 1.00 25.00 439 SER B C 1
ATOM 8503 O O . SER C 1 439 ? 32.916 169.424 21.909 1.00 24.00 439 SER B O 1
ATOM 8506 N N . SER C 1 440 ? 31.489 167.741 22.404 1.00 22.68 440 SER B N 1
ATOM 8507 C CA . SER C 1 440 ? 32.139 166.742 21.558 1.00 26.02 440 SER B CA 1
ATOM 8508 C C . SER C 1 440 ? 31.169 165.921 20.698 1.00 26.09 440 SER B C 1
ATOM 8509 O O . SER C 1 440 ? 31.416 164.722 20.453 1.00 24.14 440 SER B O 1
ATOM 8512 N N . ARG C 1 441 ? 30.096 166.523 20.191 1.00 25.45 441 ARG B N 1
ATOM 8513 C CA . ARG C 1 441 ? 29.112 165.736 19.434 1.00 27.61 441 ARG B CA 1
ATOM 8514 C C . ARG C 1 441 ? 29.479 165.553 17.992 1.00 24.78 441 ARG B C 1
ATOM 8515 O O . ARG C 1 441 ? 29.070 164.581 17.382 1.00 25.76 441 ARG B O 1
ATOM 8523 N N . GLY C 1 442 ? 30.240 166.491 17.461 1.00 24.22 442 GLY B N 1
ATOM 8524 C CA . GLY C 1 442 ? 30.411 166.634 16.023 1.00 24.20 442 GLY B CA 1
ATOM 8525 C C . GLY C 1 442 ? 31.860 166.491 15.660 1.00 23.07 442 GLY B C 1
ATOM 8526 O O . GLY C 1 442 ? 32.557 165.737 16.273 1.00 21.77 442 GLY B O 1
ATOM 8527 N N . PHE C 1 443 ? 32.290 167.221 14.649 1.00 21.92 443 PHE B N 1
ATOM 8528 C CA . PHE C 1 443 ? 33.649 167.137 14.148 1.00 21.18 443 PHE B CA 1
ATOM 8529 C C . PHE C 1 443 ? 34.612 167.670 15.224 1.00 20.87 443 PHE B C 1
ATOM 8530 O O . PHE C 1 443 ? 34.358 168.698 15.843 1.00 17.34 443 PHE B O 1
ATOM 8538 N N . LEU C 1 444 ? 35.681 166.933 15.464 1.00 22.14 444 LEU B N 1
ATOM 8539 C CA . LEU C 1 444 ? 36.727 167.370 16.400 1.00 22.64 444 LEU B CA 1
ATOM 8540 C C . LEU C 1 444 ? 37.589 168.441 15.732 1.00 23.24 444 LEU B C 1
ATOM 8541 O O . LEU C 1 444 ? 38.555 168.141 15.003 1.00 23.39 444 LEU B O 1
ATOM 8546 N N . ARG C 1 445 ? 37.285 169.697 16.021 1.00 20.97 445 ARG B N 1
ATOM 8547 C CA . ARG C 1 445 ? 37.971 170.793 15.399 1.00 20.57 445 ARG B CA 1
ATOM 8548 C C . ARG C 1 445 ? 38.741 171.542 16.453 1.00 18.59 445 ARG B C 1
ATOM 8549 O O . ARG C 1 445 ? 39.872 171.225 16.646 1.00 19.52 445 ARG B O 1
ATOM 8557 N N . GLY C 1 446 ? 38.146 172.527 17.143 1.00 18.68 446 GLY B N 1
ATOM 8558 C CA . GLY C 1 446 ? 38.842 173.343 18.162 1.00 16.80 446 GLY B CA 1
ATOM 8559 C C . GLY C 1 446 ? 38.156 173.418 19.500 1.00 17.63 446 GLY B C 1
ATOM 8560 O O . GLY C 1 446 ? 38.482 174.260 20.361 1.00 18.60 446 GLY B O 1
ATOM 8561 N N . GLY C 1 447 ? 37.217 172.511 19.722 1.00 18.64 447 GLY B N 1
ATOM 8562 C CA . GLY C 1 447 ? 36.399 172.569 20.903 1.00 17.22 447 GLY B CA 1
ATOM 8563 C C . GLY C 1 447 ? 35.549 173.821 20.872 1.00 18.71 447 GLY B C 1
ATOM 8564 O O . GLY C 1 447 ? 35.324 174.407 19.803 1.00 19.69 447 GLY B O 1
ATOM 8565 N N . THR C 1 448 ? 35.000 174.214 22.001 1.00 18.49 448 THR B N 1
ATOM 8566 C CA . THR C 1 448 ? 34.031 175.322 21.997 1.00 20.03 448 THR B CA 1
ATOM 8567 C C . THR C 1 448 ? 34.748 176.609 21.584 1.00 20.40 448 THR B C 1
ATOM 8568 O O . THR C 1 448 ? 35.840 176.906 22.046 1.00 18.74 448 THR B O 1
ATOM 8572 N N . GLY C 1 449 ? 34.180 177.292 20.596 1.00 19.08 449 GLY B N 1
ATOM 8573 C CA . GLY C 1 449 ? 34.814 178.495 20.043 1.00 17.64 449 GLY B CA 1
ATOM 8574 C C . GLY C 1 449 ? 35.943 178.297 19.071 1.00 17.81 449 GLY B C 1
ATOM 8575 O O . GLY C 1 449 ? 36.531 179.242 18.608 1.00 19.21 449 GLY B O 1
ATOM 8576 N N . ASP C 1 450 ? 36.244 177.052 18.726 1.00 21.36 450 ASP B N 1
ATOM 8577 C CA . ASP C 1 450 ? 37.316 176.690 17.812 1.00 21.01 450 ASP B CA 1
ATOM 8578 C C . ASP C 1 450 ? 38.702 177.322 18.142 1.00 22.81 450 ASP B C 1
ATOM 8579 O O . ASP C 1 450 ? 39.244 178.146 17.397 1.00 23.86 450 ASP B O 1
ATOM 8584 N N . GLU C 1 451 ? 39.204 177.031 19.332 1.00 24.91 451 GLU B N 1
ATOM 8585 C CA . GLU C 1 451 ? 40.332 177.724 19.937 1.00 23.03 451 GLU B CA 1
ATOM 8586 C C . GLU C 1 451 ? 41.475 176.726 20.213 1.00 22.27 451 GLU B C 1
ATOM 8587 O O . GLU C 1 451 ? 42.653 177.102 20.268 1.00 23.39 451 GLU B O 1
ATOM 8593 N N . ASN C 1 452 ? 41.160 175.450 20.397 1.00 21.11 452 ASN B N 1
ATOM 8594 C CA . ASN C 1 452 ? 42.190 174.484 20.866 1.00 18.98 452 ASN B CA 1
ATOM 8595 C C . ASN C 1 452 ? 42.213 173.265 19.964 1.00 18.67 452 ASN B C 1
ATOM 8596 O O . ASN C 1 452 ? 41.271 172.479 19.958 1.00 18.46 452 ASN B O 1
ATOM 8601 N N . PRO C 1 453 ? 43.256 173.149 19.142 1.00 17.49 453 PRO B N 1
ATOM 8602 C CA . PRO C 1 453 ? 43.163 172.318 17.945 1.00 18.21 453 PRO B CA 1
ATOM 8603 C C . PRO C 1 453 ? 43.356 170.830 18.218 1.00 18.54 453 PRO B C 1
ATOM 8604 O O . PRO C 1 453 ? 44.497 170.351 18.431 1.00 19.34 453 PRO B O 1
ATOM 8608 N N . ILE C 1 454 ? 42.259 170.094 18.159 1.00 17.10 454 ILE B N 1
ATOM 8609 C CA . ILE C 1 454 ? 42.255 168.728 18.663 1.00 17.00 454 ILE B CA 1
ATOM 8610 C C . ILE C 1 454 ? 43.115 167.769 17.844 1.00 18.29 454 ILE B C 1
ATOM 8611 O O . ILE C 1 454 ? 44.062 167.162 18.373 1.00 17.57 454 ILE B O 1
ATOM 8616 N N . LEU C 1 455 ? 42.852 167.671 16.541 1.00 18.83 455 LEU B N 1
ATOM 8617 C CA . LEU C 1 455 ? 43.605 166.752 15.732 1.00 20.52 455 LEU B CA 1
ATOM 8618 C C . LEU C 1 455 ? 45.077 167.164 15.683 1.00 19.64 455 LEU B C 1
ATOM 8619 O O . LEU C 1 455 ? 45.950 166.314 15.809 1.00 19.07 455 LEU B O 1
ATOM 8624 N N . PRO C 1 456 ? 45.380 168.468 15.589 1.00 19.00 456 PRO B N 1
ATOM 8625 C CA . PRO C 1 456 ? 46.808 168.798 15.526 1.00 18.44 456 PRO B CA 1
ATOM 8626 C C . PRO C 1 456 ? 47.542 168.540 16.819 1.00 18.41 456 PRO B C 1
ATOM 8627 O O . PRO C 1 456 ? 48.705 168.210 16.794 1.00 21.98 456 PRO B O 1
ATOM 8631 N N . LEU C 1 457 ? 46.864 168.632 17.927 1.00 18.38 457 LEU B N 1
ATOM 8632 C CA . LEU C 1 457 ? 47.486 168.316 19.214 1.00 19.51 457 LEU B CA 1
ATOM 8633 C C . LEU C 1 457 ? 47.823 166.797 19.233 1.00 20.17 457 LEU B C 1
ATOM 8634 O O . LEU C 1 457 ? 48.918 166.386 19.629 1.00 19.83 457 LEU B O 1
ATOM 8639 N N . ALA C 1 458 ? 46.917 165.979 18.751 1.00 19.81 458 ALA B N 1
ATOM 8640 C CA . ALA C 1 458 ? 47.217 164.565 18.658 1.00 20.07 458 ALA B CA 1
ATOM 8641 C C . ALA C 1 458 ? 48.364 164.289 17.694 1.00 22.83 458 ALA B C 1
ATOM 8642 O O . ALA C 1 458 ? 49.257 163.544 18.019 1.00 22.14 458 ALA B O 1
ATOM 8644 N N . THR C 1 459 ? 48.382 164.972 16.553 1.00 21.56 459 THR B N 1
ATOM 8645 C CA . THR C 1 459 ? 49.464 164.850 15.654 1.00 23.76 459 THR B CA 1
ATOM 8646 C C . THR C 1 459 ? 50.801 165.234 16.295 1.00 25.73 459 THR B C 1
ATOM 8647 O O . THR C 1 459 ? 51.829 164.629 16.006 1.00 26.19 459 THR B O 1
ATOM 8651 N N . ALA C 1 460 ? 50.793 166.192 17.201 1.00 25.10 460 ALA B N 1
ATOM 8652 C CA . ALA C 1 460 ? 52.004 166.556 17.870 1.00 21.26 460 ALA B CA 1
ATOM 8653 C C . ALA C 1 460 ? 52.395 165.610 19.016 1.00 21.83 460 ALA B C 1
ATOM 8654 O O . ALA C 1 460 ? 53.332 165.949 19.775 1.00 24.37 460 ALA B O 1
ATOM 8656 N N . GLY C 1 461 ? 51.672 164.517 19.239 1.00 19.80 461 GLY B N 1
ATOM 8657 C CA . GLY C 1 461 ? 52.090 163.569 20.286 1.00 21.02 461 GLY B CA 1
ATOM 8658 C C . GLY C 1 461 ? 51.318 163.628 21.578 1.00 20.96 461 GLY B C 1
ATOM 8659 O O . GLY C 1 461 ? 51.727 163.021 22.537 1.00 24.03 461 GLY B O 1
ATOM 8660 N N . PHE C 1 462 ? 50.219 164.372 21.642 1.00 19.56 462 PHE B N 1
ATOM 8661 C CA . PHE C 1 462 ? 49.433 164.409 22.850 1.00 18.14 462 PHE B CA 1
ATOM 8662 C C . PHE C 1 462 ? 48.272 163.439 22.740 1.00 18.46 462 PHE B C 1
ATOM 8663 O O . PHE C 1 462 ? 47.738 163.247 21.663 1.00 19.78 462 PHE B O 1
ATOM 8671 N N . ALA C 1 463 ? 47.857 162.846 23.859 1.00 16.03 463 ALA B N 1
ATOM 8672 C CA . ALA C 1 463 ? 46.489 162.371 24.000 1.00 17.81 463 ALA B CA 1
ATOM 8673 C C . ALA C 1 463 ? 45.626 163.610 24.213 1.00 19.08 463 ALA B C 1
ATOM 8674 O O . ALA C 1 463 ? 46.054 164.534 24.936 1.00 19.62 463 ALA B O 1
ATOM 8676 N N . VAL C 1 464 ? 44.446 163.624 23.610 1.00 18.55 464 VAL B N 1
ATOM 8677 C CA . VAL C 1 464 ? 43.530 164.708 23.778 1.00 18.15 464 VAL B CA 1
ATOM 8678 C C . VAL C 1 464 ? 42.230 164.184 24.264 1.00 18.77 464 VAL B C 1
ATOM 8679 O O . VAL C 1 464 ? 41.702 163.194 23.725 1.00 20.20 464 VAL B O 1
ATOM 8683 N N . LEU C 1 465 ? 41.720 164.802 25.320 1.00 17.38 465 LEU B N 1
ATOM 8684 C CA . LEU C 1 465 ? 40.384 164.500 25.819 1.00 18.31 465 LEU B CA 1
ATOM 8685 C C . LEU C 1 465 ? 39.450 165.602 25.375 1.00 19.32 465 LEU B C 1
ATOM 8686 O O . LEU C 1 465 ? 39.599 166.753 25.781 1.00 18.38 465 LEU B O 1
ATOM 8691 N N . SER C 1 466 ? 38.565 165.257 24.449 1.00 19.72 466 SER B N 1
ATOM 8692 C CA . SER C 1 466 ? 37.542 166.147 23.954 1.00 19.52 466 SER B CA 1
ATOM 8693 C C . SER C 1 466 ? 36.361 165.917 24.869 1.00 18.42 466 SER B C 1
ATOM 8694 O O . SER C 1 466 ? 35.559 164.975 24.707 1.00 18.17 466 SER B O 1
ATOM 8697 N N . PHE C 1 467 ? 36.276 166.802 25.841 1.00 17.70 467 PHE B N 1
ATOM 8698 C CA . PHE C 1 467 ? 35.304 166.716 26.940 1.00 19.73 467 PHE B CA 1
ATOM 8699 C C . PHE C 1 467 ? 33.955 167.201 26.525 1.00 20.16 467 PHE B C 1
ATOM 8700 O O . PHE C 1 467 ? 33.832 168.308 26.005 1.00 21.82 467 PHE B O 1
ATOM 8708 N N . HIS C 1 468 ? 32.937 166.435 26.824 1.00 20.71 468 HIS B N 1
ATOM 8709 C CA . HIS C 1 468 ? 31.577 166.867 26.631 1.00 20.46 468 HIS B CA 1
ATOM 8710 C C . HIS C 1 468 ? 30.971 167.057 27.974 1.00 22.04 468 HIS B C 1
ATOM 8711 O O . HIS C 1 468 ? 30.636 166.096 28.686 1.00 22.71 468 HIS B O 1
ATOM 8718 N N . SER C 1 469 ? 30.838 168.309 28.348 1.00 21.63 469 SER B N 1
ATOM 8719 C CA . SER C 1 469 ? 30.401 168.631 29.691 1.00 26.53 469 SER B CA 1
ATOM 8720 C C . SER C 1 469 ? 29.073 167.915 30.039 1.00 24.57 469 SER B C 1
ATOM 8721 O O . SER C 1 469 ? 28.138 167.922 29.285 1.00 27.36 469 SER B O 1
ATOM 8724 N N . PRO C 1 470 ? 28.986 167.323 31.197 1.00 26.09 470 PRO B N 1
ATOM 8725 C CA . PRO C 1 470 ? 27.749 166.607 31.492 1.00 29.70 470 PRO B CA 1
ATOM 8726 C C . PRO C 1 470 ? 26.587 167.502 31.979 1.00 29.88 470 PRO B C 1
ATOM 8727 O O . PRO C 1 470 ? 26.801 168.658 32.375 1.00 33.48 470 PRO B O 1
ATOM 8731 N N . ARG C 1 471 ? 25.395 166.937 31.972 1.00 27.59 471 ARG B N 1
ATOM 8732 C CA . ARG C 1 471 ? 24.258 167.542 32.626 1.00 31.53 471 ARG B CA 1
ATOM 8733 C C . ARG C 1 471 ? 24.488 167.873 34.119 1.00 28.61 471 ARG B C 1
ATOM 8734 O O . ARG C 1 471 ? 25.273 167.227 34.805 1.00 25.57 471 ARG B O 1
ATOM 8742 N N . SER C 1 472 ? 23.865 168.936 34.605 1.00 26.21 472 SER B N 1
ATOM 8743 C CA . SER C 1 472 ? 23.984 169.247 36.053 1.00 27.27 472 SER B CA 1
ATOM 8744 C C . SER C 1 472 ? 22.945 168.499 36.812 1.00 23.46 472 SER B C 1
ATOM 8745 O O . SER C 1 472 ? 21.938 168.105 36.241 1.00 21.34 472 SER B O 1
ATOM 8748 N N . GLU C 1 473 ? 23.127 168.362 38.121 1.00 26.96 473 GLU B N 1
ATOM 8749 C CA . GLU C 1 473 ? 22.040 167.803 38.969 1.00 30.42 473 GLU B CA 1
ATOM 8750 C C . GLU C 1 473 ? 20.759 168.634 38.900 1.00 30.28 473 GLU B C 1
ATOM 8751 O O . GLU C 1 473 ? 19.632 168.105 38.822 1.00 32.31 473 GLU B O 1
ATOM 8757 N N . ALA C 1 474 ? 20.927 169.945 38.920 1.00 29.62 474 ALA B N 1
ATOM 8758 C CA . ALA C 1 474 ? 19.782 170.847 38.866 1.00 30.75 474 ALA B CA 1
ATOM 8759 C C . ALA C 1 474 ? 18.946 170.669 37.631 1.00 28.52 474 ALA B C 1
ATOM 8760 O O . ALA C 1 474 ? 17.758 170.922 37.648 1.00 27.47 474 ALA B O 1
ATOM 8762 N N . SER C 1 475 ? 19.566 170.286 36.526 1.00 32.15 475 SER B N 1
ATOM 8763 C CA . SER C 1 475 ? 18.796 170.043 35.294 1.00 34.21 475 SER B CA 1
ATOM 8764 C C . SER C 1 475 ? 17.825 168.863 35.430 1.00 36.14 475 SER B C 1
ATOM 8765 O O . SER C 1 475 ? 16.944 168.705 34.595 1.00 39.34 475 SER B O 1
ATOM 8768 N N . TYR C 1 476 ? 18.012 168.022 36.447 1.00 33.65 476 TYR B N 1
ATOM 8769 C CA . TYR C 1 476 ? 17.092 166.936 36.738 1.00 40.31 476 TYR B CA 1
ATOM 8770 C C . TYR C 1 476 ? 15.959 167.283 37.734 1.00 44.48 476 TYR B C 1
ATOM 8771 O O . TYR C 1 476 ? 15.172 166.418 38.079 1.00 51.61 476 TYR B O 1
ATOM 8780 N N . GLN C 1 477 ? 15.878 168.529 38.193 1.00 47.49 477 GLN B N 1
ATOM 8781 C CA . GLN C 1 477 ? 14.935 168.932 39.241 1.00 42.90 477 GLN B CA 1
ATOM 8782 C C . GLN C 1 477 ? 13.978 169.950 38.672 1.00 39.54 477 GLN B C 1
ATOM 8783 O O . GLN C 1 477 ? 14.186 170.452 37.555 1.00 33.47 477 GLN B O 1
ATOM 8789 N N . ARG C 1 478 ? 12.936 170.253 39.443 1.00 41.62 478 ARG B N 1
ATOM 8790 C CA . ARG C 1 478 ? 11.908 171.157 38.993 1.00 43.82 478 ARG B CA 1
ATOM 8791 C C . ARG C 1 478 ? 12.413 172.583 39.032 1.00 38.56 478 ARG B C 1
ATOM 8792 O O . ARG C 1 478 ? 12.811 173.058 40.082 1.00 39.09 478 ARG B O 1
ATOM 8800 N N . PHE C 1 479 ? 12.359 173.263 37.900 1.00 33.26 479 PHE B N 1
ATOM 8801 C CA . PHE C 1 479 ? 12.610 174.686 37.833 1.00 37.89 479 PHE B CA 1
ATOM 8802 C C . PHE C 1 479 ? 11.678 175.310 36.805 1.00 42.68 479 PHE B C 1
ATOM 8803 O O . PHE C 1 479 ? 11.419 174.705 35.751 1.00 43.74 479 PHE B O 1
ATOM 8811 N N . THR C 1 480 ? 11.196 176.523 37.081 1.00 45.65 480 THR B N 1
ATOM 8812 C CA . THR C 1 480 ? 10.285 177.211 36.135 1.00 46.99 480 THR B CA 1
ATOM 8813 C C . THR C 1 480 ? 11.056 178.181 35.266 1.00 41.34 480 THR B C 1
ATOM 8814 O O . THR C 1 480 ? 10.495 178.774 34.351 1.00 44.10 480 THR B O 1
ATOM 8818 N N . SER C 1 481 ? 12.334 178.353 35.552 1.00 39.13 481 SER B N 1
ATOM 8819 C CA . SER C 1 481 ? 13.162 179.272 34.787 1.00 39.70 481 SER B CA 1
ATOM 8820 C C . SER C 1 481 ? 14.622 178.777 34.646 1.00 33.16 481 SER B C 1
ATOM 8821 O O . SER C 1 481 ? 15.179 178.305 35.594 1.00 29.58 481 SER B O 1
ATOM 8824 N N . PRO C 1 482 ? 15.253 178.972 33.485 1.00 36.20 482 PRO B N 1
ATOM 8825 C CA . PRO C 1 482 ? 16.674 178.647 33.395 1.00 38.79 482 PRO B CA 1
ATOM 8826 C C . PRO C 1 482 ? 17.544 179.532 34.287 1.00 39.37 482 PRO B C 1
ATOM 8827 O O . PRO C 1 482 ? 18.666 179.148 34.660 1.00 39.99 482 PRO B O 1
ATOM 8831 N N . ILE C 1 483 ? 17.016 180.686 34.657 1.00 34.75 483 ILE B N 1
ATOM 8832 C CA . ILE C 1 483 ? 17.753 181.615 35.509 1.00 36.21 483 ILE B CA 1
ATOM 8833 C C . ILE C 1 483 ? 17.771 181.083 36.923 1.00 32.55 483 ILE B C 1
ATOM 8834 O O . ILE C 1 483 ? 18.818 181.045 37.566 1.00 30.41 483 ILE B O 1
ATOM 8839 N N . ALA C 1 484 ? 16.622 180.640 37.408 1.00 28.76 484 ALA B N 1
ATOM 8840 C CA . ALA C 1 484 ? 16.609 180.054 38.722 1.00 31.25 484 ALA B CA 1
ATOM 8841 C C . ALA C 1 484 ? 17.466 178.767 38.799 1.00 29.88 484 ALA B C 1
ATOM 8842 O O . ALA C 1 484 ? 17.974 178.403 39.853 1.00 28.68 484 ALA B O 1
ATOM 8844 N N . GLN C 1 485 ? 17.553 178.041 37.692 1.00 30.96 485 GLN B N 1
ATOM 8845 C CA . GLN C 1 485 ? 18.299 176.779 37.693 1.00 32.54 485 GLN B CA 1
ATOM 8846 C C . GLN C 1 485 ? 19.788 177.098 37.857 1.00 29.55 485 GLN B C 1
ATOM 8847 O O . GLN C 1 485 ? 20.509 176.428 38.620 1.00 24.57 485 GLN B O 1
ATOM 8853 N N . SER C 1 486 ? 20.209 178.109 37.107 1.00 25.36 486 SER B N 1
ATOM 8854 C CA . SER C 1 486 ? 21.556 178.588 37.164 1.00 27.84 486 SER B CA 1
ATOM 8855 C C . SER C 1 486 ? 21.903 178.971 38.590 1.00 28.22 486 SER B C 1
ATOM 8856 O O . SER C 1 486 ? 22.991 178.677 39.068 1.00 26.79 486 SER B O 1
ATOM 8859 N N . LYS C 1 487 ? 20.964 179.593 39.283 1.00 29.21 487 LYS B N 1
ATOM 8860 C CA . LYS C 1 487 ? 21.225 180.039 40.628 1.00 30.02 487 LYS B CA 1
ATOM 8861 C C . LYS C 1 487 ? 21.526 178.856 41.518 1.00 28.68 487 LYS B C 1
ATOM 8862 O O . LYS C 1 487 ? 22.444 178.890 42.377 1.00 27.10 487 LYS B O 1
ATOM 8868 N N . ALA C 1 488 ? 20.744 177.798 41.358 1.00 27.17 488 ALA B N 1
ATOM 8869 C CA . ALA C 1 488 ? 21.044 176.552 42.119 1.00 28.17 488 ALA B CA 1
ATOM 8870 C C . ALA C 1 488 ? 22.436 175.959 41.732 1.00 27.11 488 ALA B C 1
ATOM 8871 O O . ALA C 1 488 ? 23.149 175.461 42.588 1.00 26.14 488 ALA B O 1
ATOM 8873 N N . GLU C 1 489 ? 22.788 175.989 40.454 1.00 24.57 489 GLU B N 1
ATOM 8874 C CA . GLU C 1 489 ? 24.062 175.427 40.009 1.00 26.42 489 GLU B CA 1
ATOM 8875 C C . GLU C 1 489 ? 25.250 176.174 40.559 1.00 25.73 489 GLU B C 1
ATOM 8876 O O . GLU C 1 489 ? 26.297 175.579 40.800 1.00 26.13 489 GLU B O 1
ATOM 8882 N N . TYR C 1 490 ? 25.109 177.479 40.758 1.00 25.16 490 TYR B N 1
ATOM 8883 C CA . TYR C 1 490 ? 26.206 178.280 41.283 1.00 27.05 490 TYR B CA 1
ATOM 8884 C C . TYR C 1 490 ? 26.255 178.292 42.773 1.00 28.51 490 TYR B C 1
ATOM 8885 O O . TYR C 1 490 ? 27.256 178.699 43.363 1.00 32.89 490 TYR B O 1
ATOM 8894 N N . SER C 1 491 ? 25.200 177.867 43.424 1.00 31.77 491 SER B N 1
ATOM 8895 C CA . SER C 1 491 ? 25.214 177.854 44.880 1.00 32.33 491 SER B CA 1
ATOM 8896 C C . SER C 1 491 ? 26.359 177.029 45.401 1.00 31.91 491 SER B C 1
ATOM 8897 O O . SER C 1 491 ? 26.421 175.837 45.138 1.00 33.33 491 SER B O 1
ATOM 8900 N N . ASN C 1 492 ? 27.294 177.643 46.111 1.00 30.30 492 ASN B N 1
ATOM 8901 C CA . ASN C 1 492 ? 28.433 176.887 46.629 1.00 34.77 492 ASN B CA 1
ATOM 8902 C C . ASN C 1 492 ? 29.245 176.204 45.499 1.00 32.58 492 ASN B C 1
ATOM 8903 O O . ASN C 1 492 ? 29.954 175.223 45.699 1.00 28.15 492 ASN B O 1
ATOM 8908 N N . TRP C 1 493 ? 29.137 176.771 44.314 1.00 29.24 493 TRP B N 1
ATOM 8909 C CA . TRP C 1 493 ? 29.795 176.239 43.134 1.00 28.20 493 TRP B CA 1
ATOM 8910 C C . TRP C 1 493 ? 29.499 174.736 42.927 1.00 26.61 493 TRP B C 1
ATOM 8911 O O . TRP C 1 493 ? 30.327 174.000 42.428 1.00 26.76 493 TRP B O 1
ATOM 8922 N N . ARG C 1 494 ? 28.309 174.306 43.246 1.00 24.66 494 ARG B N 1
ATOM 8923 C CA . ARG C 1 494 ? 28.017 172.899 43.201 1.00 26.80 494 ARG B CA 1
ATOM 8924 C C . ARG C 1 494 ? 28.222 172.339 41.796 1.00 26.30 494 ARG B C 1
ATOM 8925 O O . ARG C 1 494 ? 28.854 171.306 41.678 1.00 22.77 494 ARG B O 1
ATOM 8933 N N . ASN C 1 495 ? 27.672 172.961 40.746 1.00 24.95 495 ASN B N 1
ATOM 8934 C CA . ASN C 1 495 ? 27.858 172.386 39.429 1.00 24.08 495 ASN B CA 1
ATOM 8935 C C . ASN C 1 495 ? 29.334 172.468 38.932 1.00 23.37 495 ASN B C 1
ATOM 8936 O O . ASN C 1 495 ? 29.794 171.588 38.220 1.00 19.99 495 ASN B O 1
ATOM 8941 N N . ARG C 1 496 ? 30.091 173.478 39.349 1.00 22.24 496 ARG B N 1
ATOM 8942 C CA . ARG C 1 496 ? 31.460 173.566 38.901 1.00 21.01 496 ARG B CA 1
ATOM 8943 C C . ARG C 1 496 ? 32.260 172.410 39.526 1.00 23.74 496 ARG B C 1
ATOM 8944 O O . ARG C 1 496 ? 33.134 171.850 38.870 1.00 23.52 496 ARG B O 1
ATOM 8952 N N . TRP C 1 497 ? 31.957 172.051 40.778 1.00 22.29 497 TRP B N 1
ATOM 8953 C CA . TRP C 1 497 ? 32.544 170.861 41.381 1.00 26.01 497 TRP B CA 1
ATOM 8954 C C . TRP C 1 497 ? 32.137 169.571 40.642 1.00 25.17 497 TRP B C 1
ATOM 8955 O O . TRP C 1 497 ? 32.954 168.695 40.480 1.00 25.39 497 TRP B O 1
ATOM 8966 N N . ASN C 1 498 ? 30.897 169.461 40.205 1.00 24.69 498 ASN B N 1
ATOM 8967 C CA . ASN C 1 498 ? 30.474 168.305 39.401 1.00 27.64 498 ASN B CA 1
ATOM 8968 C C . ASN C 1 498 ? 31.306 168.217 38.105 1.00 25.44 498 ASN B C 1
ATOM 8969 O O . ASN C 1 498 ? 31.720 167.135 37.703 1.00 23.07 498 ASN B O 1
ATOM 8974 N N . ILE C 1 499 ? 31.493 169.350 37.441 1.00 22.89 499 ILE B N 1
ATOM 8975 C CA . ILE C 1 499 ? 32.318 169.375 36.224 1.00 23.98 499 ILE B CA 1
ATOM 8976 C C . ILE C 1 499 ? 33.794 168.976 36.530 1.00 23.83 499 ILE B C 1
ATOM 8977 O O . ILE C 1 499 ? 34.370 168.107 35.885 1.00 22.33 499 ILE B O 1
ATOM 8982 N N . LEU C 1 500 ? 34.377 169.566 37.562 1.00 22.86 500 LEU B N 1
ATOM 8983 C CA . LEU C 1 500 ? 35.759 169.269 37.911 1.00 22.55 500 LEU B CA 1
ATOM 8984 C C . LEU C 1 500 ? 35.914 167.799 38.315 1.00 21.97 500 LEU B C 1
ATOM 8985 O O . LEU C 1 500 ? 36.880 167.118 37.888 1.00 19.61 500 LEU B O 1
ATOM 8990 N N . HIS C 1 501 ? 35.012 167.330 39.154 1.00 20.40 501 HIS B N 1
ATOM 8991 C CA . HIS C 1 501 ? 35.043 165.912 39.520 1.00 22.28 501 HIS B CA 1
ATOM 8992 C C . HIS C 1 501 ? 34.871 164.995 38.309 1.00 22.86 501 HIS B C 1
ATOM 8993 O O . HIS C 1 501 ? 35.476 163.965 38.266 1.00 22.70 501 HIS B O 1
ATOM 9000 N N . THR C 1 502 ? 34.077 165.388 37.316 1.00 23.13 502 THR B N 1
ATOM 9001 C CA . THR C 1 502 ? 33.922 164.558 36.142 1.00 22.04 502 THR B CA 1
ATOM 9002 C C . THR C 1 502 ? 35.220 164.531 35.378 1.00 22.79 502 THR B C 1
ATOM 9003 O O . THR C 1 502 ? 35.590 163.502 34.867 1.00 24.48 502 THR B O 1
ATOM 9007 N N . LEU C 1 503 ? 35.925 165.662 35.266 1.00 23.00 503 LEU B N 1
ATOM 9008 C CA . LEU C 1 503 ? 37.200 165.671 34.584 1.00 23.07 503 LEU B CA 1
ATOM 9009 C C . LEU C 1 503 ? 38.199 164.774 35.274 1.00 24.64 503 LEU B C 1
ATOM 9010 O O . LEU C 1 503 ? 38.993 164.066 34.615 1.00 23.00 503 LEU B O 1
ATOM 9015 N N . GLU C 1 504 ? 38.176 164.801 36.595 1.00 22.19 504 GLU B N 1
ATOM 9016 C CA . GLU C 1 504 ? 39.022 163.922 37.354 1.00 24.03 504 GLU B CA 1
ATOM 9017 C C . GLU C 1 504 ? 38.676 162.439 37.133 1.00 23.04 504 GLU B C 1
ATOM 9018 O O . GLU C 1 504 ? 39.581 161.621 36.996 1.00 19.55 504 GLU B O 1
ATOM 9024 N N . ASP C 1 505 ? 37.399 162.102 37.058 1.00 21.49 505 ASP B N 1
ATOM 9025 C CA . ASP C 1 505 ? 37.010 160.727 36.758 1.00 22.92 505 ASP B CA 1
ATOM 9026 C C . ASP C 1 505 ? 37.539 160.315 35.373 1.00 24.62 505 ASP B C 1
ATOM 9027 O O . ASP C 1 505 ? 38.064 159.207 35.170 1.00 23.71 505 ASP B O 1
ATOM 9032 N N . LEU C 1 506 ? 37.488 161.222 34.421 1.00 21.64 506 LEU B N 1
ATOM 9033 C CA . LEU C 1 506 ? 37.960 160.831 33.071 1.00 21.28 506 LEU B CA 1
ATOM 9034 C C . LEU C 1 506 ? 39.458 160.683 33.031 1.00 21.25 506 LEU B C 1
ATOM 9035 O O . LEU C 1 506 ? 40.003 159.740 32.383 1.00 22.59 506 LEU B O 1
ATOM 9040 N N . ILE C 1 507 ? 40.155 161.594 33.689 1.00 20.70 507 ILE B N 1
ATOM 9041 C CA . ILE C 1 507 ? 41.608 161.511 33.767 1.00 22.00 507 ILE B CA 1
ATOM 9042 C C . ILE C 1 507 ? 42.005 160.197 34.474 1.00 23.69 507 ILE B C 1
ATOM 9043 O O . ILE C 1 507 ? 42.893 159.481 34.015 1.00 22.14 507 ILE B O 1
ATOM 9048 N N . ASP C 1 508 ? 41.342 159.880 35.586 1.00 26.31 508 ASP B N 1
ATOM 9049 C CA . ASP C 1 508 ? 41.611 158.605 36.292 1.00 26.47 508 ASP B CA 1
ATOM 9050 C C . ASP C 1 508 ? 41.383 157.399 35.382 1.00 25.44 508 ASP B C 1
ATOM 9051 O O . ASP C 1 508 ? 42.152 156.468 35.444 1.00 26.38 508 ASP B O 1
ATOM 9056 N N . ASP C 1 509 ? 40.313 157.388 34.609 1.00 26.35 509 ASP B N 1
ATOM 9057 C CA . ASP C 1 509 ? 40.038 156.294 33.689 1.00 28.05 509 ASP B CA 1
ATOM 9058 C C . ASP C 1 509 ? 41.178 156.070 32.714 1.00 26.89 509 ASP B C 1
ATOM 9059 O O . ASP C 1 509 ? 41.633 154.927 32.471 1.00 24.52 509 ASP B O 1
ATOM 9064 N N . LEU C 1 510 ? 41.660 157.156 32.132 1.00 22.01 510 LEU B N 1
ATOM 9065 C CA . LEU C 1 510 ? 42.744 157.070 31.189 1.00 21.37 510 LEU B CA 1
ATOM 9066 C C . LEU C 1 510 ? 44.056 156.691 31.887 1.00 23.32 510 LEU B C 1
ATOM 9067 O O . LEU C 1 510 ? 44.925 156.059 31.285 1.00 21.45 510 LEU B O 1
ATOM 9072 N N . ASP C 1 511 ? 44.230 157.146 33.123 1.00 23.21 511 ASP B N 1
ATOM 9073 C CA . ASP C 1 511 ? 45.390 156.761 33.911 1.00 23.45 511 ASP B CA 1
ATOM 9074 C C . ASP C 1 511 ? 45.366 155.224 34.104 1.00 23.89 511 ASP B C 1
ATOM 9075 O O . ASP C 1 511 ? 46.368 154.576 33.901 1.00 22.38 511 ASP B O 1
ATOM 9080 N N . ARG C 1 512 ? 44.216 154.657 34.430 1.00 25.52 512 ARG B N 1
ATOM 9081 C CA . ARG C 1 512 ? 44.063 153.198 34.657 1.00 28.61 512 ARG B CA 1
ATOM 9082 C C . ARG C 1 512 ? 44.319 152.396 33.386 1.00 30.49 512 ARG B C 1
ATOM 9083 O O . ARG C 1 512 ? 44.861 151.322 33.466 1.00 28.72 512 ARG B O 1
ATOM 9091 N N . ARG C 1 513 ? 43.980 152.952 32.231 1.00 26.89 513 ARG B N 1
ATOM 9092 C CA . ARG C 1 513 ? 44.268 152.308 30.984 1.00 25.92 513 ARG B CA 1
ATOM 9093 C C . ARG C 1 513 ? 45.729 152.312 30.625 1.00 25.30 513 ARG B C 1
ATOM 9094 O O . ARG C 1 513 ? 46.112 151.651 29.694 1.00 24.94 513 ARG B O 1
ATOM 9102 N N . GLY C 1 514 ? 46.567 153.014 31.378 1.00 25.86 514 GLY B N 1
ATOM 9103 C CA . GLY C 1 514 ? 47.963 153.190 30.969 1.00 25.55 514 GLY B CA 1
ATOM 9104 C C . GLY C 1 514 ? 48.221 154.173 29.822 1.00 26.38 514 GLY B C 1
ATOM 9105 O O . GLY C 1 514 ? 49.289 154.194 29.239 1.00 28.55 514 GLY B O 1
ATOM 9106 N N . VAL C 1 515 ? 47.252 155.000 29.494 1.00 24.29 515 VAL B N 1
ATOM 9107 C CA . VAL C 1 515 ? 47.353 155.854 28.311 1.00 26.39 515 VAL B CA 1
ATOM 9108 C C . VAL C 1 515 ? 48.067 157.203 28.599 1.00 24.52 515 VAL B C 1
ATOM 9109 O O . VAL C 1 515 ? 48.696 157.801 27.713 1.00 24.52 515 VAL B O 1
ATOM 9113 N N . ILE C 1 516 ? 47.934 157.728 29.806 1.00 22.20 516 ILE B N 1
ATOM 9114 C CA . ILE C 1 516 ? 48.447 159.084 30.074 1.00 25.30 516 ILE B CA 1
ATOM 9115 C C . ILE C 1 516 ? 49.290 159.111 31.323 1.00 27.50 516 ILE B C 1
ATOM 9116 O O . ILE C 1 516 ? 49.107 158.273 32.202 1.00 28.00 516 ILE B O 1
ATOM 9121 N N . ASP C 1 517 ? 50.156 160.136 31.406 1.00 26.58 517 ASP B N 1
ATOM 9122 C CA . ASP C 1 517 ? 50.883 160.448 32.606 1.00 24.62 517 ASP B CA 1
ATOM 9123 C C . ASP C 1 517 ? 50.121 161.531 33.352 1.00 23.64 517 ASP B C 1
ATOM 9124 O O . ASP C 1 517 ? 50.069 162.669 32.894 1.00 24.41 517 ASP B O 1
ATOM 9129 N N . PRO C 1 518 ? 49.521 161.199 34.491 1.00 23.05 518 PRO B N 1
ATOM 9130 C CA . PRO C 1 518 ? 48.701 162.167 35.215 1.00 24.59 518 PRO B CA 1
ATOM 9131 C C . PRO C 1 518 ? 49.438 163.394 35.782 1.00 25.22 518 PRO B C 1
ATOM 9132 O O . PRO C 1 518 ? 48.754 164.374 36.154 1.00 27.37 518 PRO B O 1
ATOM 9136 N N . ALA C 1 519 ? 50.777 163.372 35.812 1.00 23.03 519 ALA B N 1
ATOM 9137 C CA . ALA C 1 519 ? 51.576 164.531 36.161 1.00 24.72 519 ALA B CA 1
ATOM 9138 C C . ALA C 1 519 ? 51.784 165.430 34.964 1.00 23.68 519 ALA B C 1
ATOM 9139 O O . ALA C 1 519 ? 52.319 166.488 35.145 1.00 25.04 519 ALA B O 1
ATOM 9141 N N . ARG C 1 520 ? 51.327 165.042 33.776 1.00 21.20 520 ARG B N 1
ATOM 9142 C CA . ARG C 1 520 ? 51.464 165.925 32.635 1.00 23.69 520 ARG B CA 1
ATOM 9143 C C . ARG C 1 520 ? 50.120 166.197 31.895 1.00 23.47 520 ARG B C 1
ATOM 9144 O O . ARG C 1 520 ? 49.954 165.863 30.709 1.00 21.51 520 ARG B O 1
ATOM 9152 N N . VAL C 1 521 ? 49.185 166.810 32.621 1.00 22.39 521 VAL B N 1
ATOM 9153 C CA . VAL C 1 521 ? 47.868 167.121 32.107 1.00 21.85 521 VAL B CA 1
ATOM 9154 C C . VAL C 1 521 ? 47.676 168.609 31.956 1.00 21.82 521 VAL B C 1
ATOM 9155 O O . VAL C 1 521 ? 47.763 169.373 32.930 1.00 22.82 521 VAL B O 1
ATOM 9159 N N . GLY C 1 522 ? 47.344 168.981 30.731 1.00 19.84 522 GLY B N 1
ATOM 9160 C CA . GLY C 1 522 ? 47.029 170.334 30.350 1.00 19.14 522 GLY B CA 1
ATOM 9161 C C . GLY C 1 522 ? 45.542 170.542 30.216 1.00 18.40 522 GLY B C 1
ATOM 9162 O O . GLY C 1 522 ? 44.783 169.638 29.822 1.00 19.56 522 GLY B O 1
ATOM 9163 N N . LEU C 1 523 ? 45.114 171.746 30.508 1.00 17.62 523 LEU B N 1
ATOM 9164 C CA . LEU C 1 523 ? 43.696 172.080 30.422 1.00 19.57 523 LEU B CA 1
ATOM 9165 C C . LEU C 1 523 ? 43.477 173.359 29.641 1.00 18.05 523 LEU B C 1
ATOM 9166 O O . LEU C 1 523 ? 44.156 174.337 29.907 1.00 16.77 523 LEU B O 1
ATOM 9171 N N . THR C 1 524 ? 42.479 173.370 28.762 1.00 16.50 524 THR B N 1
ATOM 9172 C CA . THR C 1 524 ? 42.140 174.557 27.980 1.00 17.82 524 THR B CA 1
ATOM 9173 C C . THR C 1 524 ? 40.705 174.905 28.246 1.00 18.98 524 THR B C 1
ATOM 9174 O O . THR C 1 524 ? 39.911 174.039 28.548 1.00 17.48 524 THR B O 1
ATOM 9178 N N . GLY C 1 525 ? 40.358 176.158 28.028 1.00 19.59 525 GLY B N 1
ATOM 9179 C CA . GLY C 1 525 ? 38.983 176.525 28.038 1.00 20.83 525 GLY B CA 1
ATOM 9180 C C . GLY C 1 525 ? 38.676 177.871 27.410 1.00 20.25 525 GLY B C 1
ATOM 9181 O O . GLY C 1 525 ? 39.483 178.785 27.400 1.00 20.42 525 GLY B O 1
ATOM 9182 N N . LEU C 1 526 ? 37.475 177.932 26.878 1.00 20.99 526 LEU B N 1
ATOM 9183 C CA . LEU C 1 526 ? 36.871 179.128 26.363 1.00 23.18 526 LEU B CA 1
ATOM 9184 C C . LEU C 1 526 ? 35.407 179.180 26.854 1.00 20.61 526 LEU B C 1
ATOM 9185 O O . LEU C 1 526 ? 34.740 178.150 26.953 1.00 19.91 526 LEU B O 1
ATOM 9190 N N . ALA C 1 527 ? 34.946 180.361 27.169 1.00 19.91 527 ALA B N 1
ATOM 9191 C CA . ALA C 1 527 ? 33.570 180.567 27.656 1.00 21.21 527 ALA B CA 1
ATOM 9192 C C . ALA C 1 527 ? 33.332 179.800 28.933 1.00 22.44 527 ALA B C 1
ATOM 9193 O O . ALA C 1 527 ? 34.100 179.955 29.879 1.00 23.43 527 ALA B O 1
ATOM 9195 N N . ASP C 1 528 ? 32.344 178.905 28.973 1.00 22.53 528 ASP B N 1
ATOM 9196 C CA . ASP C 1 528 ? 32.053 178.208 30.196 1.00 23.61 528 ASP B CA 1
ATOM 9197 C C . ASP C 1 528 ? 33.284 177.363 30.564 1.00 24.48 528 ASP B C 1
ATOM 9198 O O . ASP C 1 528 ? 33.527 177.122 31.728 1.00 23.62 528 ASP B O 1
ATOM 9203 N N . GLY C 1 529 ? 34.068 176.928 29.565 1.00 21.91 529 GLY B N 1
ATOM 9204 C CA . GLY C 1 529 ? 35.281 176.178 29.822 1.00 22.72 529 GLY B CA 1
ATOM 9205 C C . GLY C 1 529 ? 36.351 177.017 30.443 1.00 21.29 529 GLY B C 1
ATOM 9206 O O . GLY C 1 529 ? 37.186 176.478 31.199 1.00 23.00 529 GLY B O 1
ATOM 9207 N N . ALA C 1 530 ? 36.354 178.314 30.169 1.00 19.47 530 ALA B N 1
ATOM 9208 C CA . ALA C 1 530 ? 37.325 179.195 30.846 1.00 21.28 530 ALA B CA 1
ATOM 9209 C C . ALA C 1 530 ? 37.063 179.212 32.341 1.00 22.66 530 ALA B C 1
ATOM 9210 O O . ALA C 1 530 ? 37.998 179.243 33.154 1.00 20.59 530 ALA B O 1
ATOM 9212 N N . THR C 1 531 ? 35.791 179.310 32.702 1.00 21.20 531 THR B N 1
ATOM 9213 C CA . THR C 1 531 ? 35.413 179.298 34.113 1.00 22.28 531 THR B CA 1
ATOM 9214 C C . THR C 1 531 ? 35.937 177.981 34.811 1.00 23.21 531 THR B C 1
ATOM 9215 O O . THR C 1 531 ? 36.422 177.983 35.950 1.00 20.83 531 THR B O 1
ATOM 9219 N N . THR C 1 532 ? 35.802 176.873 34.112 1.00 22.46 532 THR B N 1
ATOM 9220 C CA . THR C 1 532 ? 36.246 175.614 34.631 1.00 20.65 532 THR B CA 1
ATOM 9221 C C . THR C 1 532 ? 37.745 175.668 34.748 1.00 20.60 532 THR B C 1
ATOM 9222 O O . THR C 1 532 ? 38.311 175.166 35.714 1.00 21.51 532 THR B O 1
ATOM 9226 N N . VAL C 1 533 ? 38.444 176.307 33.823 1.00 20.51 533 VAL B N 1
ATOM 9227 C CA . VAL C 1 533 ? 39.904 176.441 34.014 1.00 20.63 533 VAL B CA 1
ATOM 9228 C C . VAL C 1 533 ? 40.278 177.204 35.307 1.00 22.11 533 VAL B C 1
ATOM 9229 O O . VAL C 1 533 ? 41.197 176.821 36.027 1.00 21.44 533 VAL B O 1
ATOM 9233 N N . HIS C 1 534 ? 39.597 178.308 35.569 1.00 20.92 534 HIS B N 1
ATOM 9234 C CA . HIS C 1 534 ? 39.995 179.139 36.667 1.00 24.40 534 HIS B CA 1
ATOM 9235 C C . HIS C 1 534 ? 39.704 178.366 37.953 1.00 23.30 534 HIS B C 1
ATOM 9236 O O . HIS C 1 534 ? 40.526 178.339 38.867 1.00 25.75 534 HIS B O 1
ATOM 9243 N N . PHE C 1 535 ? 38.509 177.809 38.019 1.00 22.80 535 PHE B N 1
ATOM 9244 C CA . PHE C 1 535 ? 38.082 176.970 39.157 1.00 24.94 535 PHE B CA 1
ATOM 9245 C C . PHE C 1 535 ? 39.048 175.783 39.363 1.00 26.10 535 PHE B C 1
ATOM 9246 O O . PHE C 1 535 ? 39.425 175.464 40.483 1.00 26.71 535 PHE B O 1
ATOM 9254 N N . GLY C 1 536 ? 39.441 175.159 38.273 1.00 25.80 536 GLY B N 1
ATOM 9255 C CA . GLY C 1 536 ? 40.290 173.982 38.340 1.00 24.94 536 GLY B CA 1
ATOM 9256 C C . GLY C 1 536 ? 41.679 174.292 38.830 1.00 24.22 536 GLY B C 1
ATOM 9257 O O . GLY C 1 536 ? 42.250 173.505 39.530 1.00 23.18 536 GLY B O 1
ATOM 9258 N N . LEU C 1 537 ? 42.229 175.441 38.450 1.00 24.23 537 LEU B N 1
ATOM 9259 C CA . LEU C 1 537 ? 43.584 175.752 38.829 1.00 24.81 537 LEU B CA 1
ATOM 9260 C C . LEU C 1 537 ? 43.635 176.103 40.313 1.00 27.84 537 LEU B C 1
ATOM 9261 O O . LEU C 1 537 ? 44.671 175.972 40.941 1.00 25.96 537 LEU B O 1
ATOM 9266 N N . ILE C 1 538 ? 42.545 176.576 40.873 1.00 26.58 538 ILE B N 1
ATOM 9267 C CA . ILE C 1 538 ? 42.561 176.978 42.279 1.00 26.21 538 ILE B CA 1
ATOM 9268 C C . ILE C 1 538 ? 42.144 175.826 43.197 1.00 27.83 538 ILE B C 1
ATOM 9269 O O . ILE C 1 538 ? 42.629 175.734 44.283 1.00 27.17 538 ILE B O 1
ATOM 9274 N N . ASN C 1 539 ? 41.245 174.959 42.756 1.00 26.43 539 ASN B N 1
ATOM 9275 C CA . ASN C 1 539 ? 40.699 173.937 43.616 1.00 25.83 539 ASN B CA 1
ATOM 9276 C C . ASN C 1 539 ? 41.234 172.514 43.372 1.00 27.45 539 ASN B C 1
ATOM 9277 O O . ASN C 1 539 ? 40.622 171.543 43.792 1.00 28.47 539 ASN B O 1
ATOM 9282 N N . SER C 1 540 ? 42.315 172.406 42.634 1.00 27.08 540 SER B N 1
ATOM 9283 C CA . SER C 1 540 ? 42.983 171.110 42.423 1.00 28.69 540 SER B CA 1
ATOM 9284 C C . SER C 1 540 ? 44.424 171.345 42.055 1.00 27.23 540 SER B C 1
ATOM 9285 O O . SER C 1 540 ? 44.778 172.439 41.669 1.00 26.78 540 SER B O 1
ATOM 9288 N N . HIS C 1 541 ? 45.232 170.304 42.155 1.00 29.98 541 HIS B N 1
ATOM 9289 C CA . HIS C 1 541 ? 46.606 170.294 41.661 1.00 34.84 541 HIS B CA 1
ATOM 9290 C C . HIS C 1 541 ? 46.749 169.278 40.544 1.00 30.32 541 HIS B C 1
ATOM 9291 O O . HIS C 1 541 ? 47.849 168.766 40.304 1.00 28.12 541 HIS B O 1
ATOM 9298 N N . ARG C 1 542 ? 45.649 169.017 39.850 1.00 26.56 542 ARG B N 1
ATOM 9299 C CA . ARG C 1 542 ? 45.634 168.053 38.761 1.00 30.88 542 ARG B CA 1
ATOM 9300 C C . ARG C 1 542 ? 46.257 168.567 37.462 1.00 26.70 542 ARG B C 1
ATOM 9301 O O . ARG C 1 542 ? 46.545 167.759 36.605 1.00 28.04 542 ARG B O 1
ATOM 9309 N N . PHE C 1 543 ? 46.487 169.866 37.325 1.00 24.14 543 PHE B N 1
ATOM 9310 C CA . PHE C 1 543 ? 46.873 170.399 36.008 1.00 24.08 543 PHE B CA 1
ATOM 9311 C C . PHE C 1 543 ? 48.269 170.983 35.990 1.00 23.49 543 PHE B C 1
ATOM 9312 O O . PHE C 1 543 ? 48.600 171.792 36.813 1.00 25.66 543 PHE B O 1
ATOM 9320 N N . ALA C 1 544 ? 49.108 170.522 35.090 1.00 21.14 544 ALA B N 1
ATOM 9321 C CA . ALA C 1 544 ? 50.467 171.035 35.030 1.00 22.41 544 ALA B CA 1
ATOM 9322 C C . ALA C 1 544 ? 50.631 172.250 34.085 1.00 24.85 544 ALA B C 1
ATOM 9323 O O . ALA C 1 544 ? 51.675 172.859 34.031 1.00 24.78 544 ALA B O 1
ATOM 9325 N N . ALA C 1 545 ? 49.624 172.554 33.276 1.00 24.19 545 ALA B N 1
ATOM 9326 C CA . ALA C 1 545 ? 49.674 173.733 32.417 1.00 20.77 545 ALA B CA 1
ATOM 9327 C C . ALA C 1 545 ? 48.252 174.025 31.936 1.00 19.71 545 ALA B C 1
ATOM 9328 O O . ALA C 1 545 ? 47.415 173.106 31.872 1.00 17.22 545 ALA B O 1
ATOM 9330 N N . ALA C 1 546 ? 47.991 175.296 31.619 1.00 19.64 546 ALA B N 1
ATOM 9331 C CA . ALA C 1 546 ? 46.683 175.680 31.150 1.00 19.06 546 ALA B CA 1
ATOM 9332 C C . ALA C 1 546 ? 46.734 176.811 30.123 1.00 19.27 546 ALA B C 1
ATOM 9333 O O . ALA C 1 546 ? 47.666 177.599 30.086 1.00 19.31 546 ALA B O 1
ATOM 9335 N N . VAL C 1 547 ? 45.717 176.818 29.263 1.00 20.40 547 VAL B N 1
ATOM 9336 C CA . VAL C 1 547 ? 45.443 177.891 28.345 1.00 19.51 547 VAL B CA 1
ATOM 9337 C C . VAL C 1 547 ? 43.993 178.274 28.491 1.00 18.77 547 VAL B C 1
ATOM 9338 O O . VAL C 1 547 ? 43.110 177.404 28.649 1.00 16.99 547 VAL B O 1
ATOM 9342 N N . THR C 1 548 ? 43.724 179.569 28.467 1.00 18.94 548 THR B N 1
ATOM 9343 C CA . THR C 1 548 ? 42.328 180.085 28.484 1.00 19.82 548 THR B CA 1
ATOM 9344 C C . THR C 1 548 ? 42.192 181.253 27.502 1.00 21.21 548 THR B C 1
ATOM 9345 O O . THR C 1 548 ? 43.172 181.932 27.251 1.00 19.82 548 THR B O 1
ATOM 9349 N N . SER C 1 549 ? 40.991 181.490 26.956 1.00 20.79 549 SER B N 1
ATOM 9350 C CA . SER C 1 549 ? 40.808 182.556 26.020 1.00 21.24 549 SER B CA 1
ATOM 9351 C C . SER C 1 549 ? 40.456 183.836 26.724 1.00 21.98 549 SER B C 1
ATOM 9352 O O . SER C 1 549 ? 40.449 184.861 26.122 1.00 25.29 549 SER B O 1
ATOM 9355 N N . SER C 1 550 ? 40.072 183.753 27.987 1.00 20.19 550 SER B N 1
ATOM 9356 C CA . SER C 1 550 ? 39.638 184.894 28.745 1.00 22.27 550 SER B CA 1
ATOM 9357 C C . SER C 1 550 ? 39.946 184.749 30.232 1.00 24.59 550 SER B C 1
ATOM 9358 O O . SER C 1 550 ? 40.154 183.649 30.759 1.00 26.58 550 SER B O 1
ATOM 9361 N N . CYS C 1 551 ? 39.983 185.887 30.898 1.00 25.50 551 CYS B N 1
ATOM 9362 C CA . CYS C 1 551 ? 40.087 185.942 32.345 1.00 25.09 551 CYS B CA 1
ATOM 9363 C C . CYS C 1 551 ? 39.417 187.277 32.741 1.00 25.69 551 CYS B C 1
ATOM 9364 O O . CYS C 1 551 ? 39.385 188.201 31.925 1.00 24.07 551 CYS B O 1
ATOM 9367 N N . CYS C 1 552 ? 38.830 187.387 33.923 1.00 24.49 552 CYS B N 1
ATOM 9368 C CA . CYS C 1 552 ? 38.876 186.379 34.976 1.00 25.20 552 CYS B CA 1
ATOM 9369 C C . CYS C 1 552 ? 37.487 186.095 35.528 1.00 26.12 552 CYS B C 1
ATOM 9370 O O . CYS C 1 552 ? 36.521 186.815 35.233 1.00 25.53 552 CYS B O 1
ATOM 9373 N N . THR C 1 553 ? 37.386 185.069 36.364 1.00 24.49 553 THR B N 1
ATOM 9374 C CA . THR C 1 553 ? 36.151 184.780 37.027 1.00 24.63 553 THR B CA 1
ATOM 9375 C C . THR C 1 553 ? 36.285 185.410 38.397 1.00 25.13 553 THR B C 1
ATOM 9376 O O . THR C 1 553 ? 36.696 184.749 39.388 1.00 23.53 553 THR B O 1
ATOM 9380 N N . ASP C 1 554 ? 35.973 186.708 38.448 1.00 23.73 554 ASP B N 1
ATOM 9381 C CA . ASP C 1 554 ? 36.209 187.510 39.642 1.00 23.71 554 ASP B CA 1
ATOM 9382 C C . ASP C 1 554 ? 35.248 188.666 39.675 1.00 23.66 554 ASP B C 1
ATOM 9383 O O . ASP C 1 554 ? 34.533 188.906 38.659 1.00 23.08 554 ASP B O 1
ATOM 9388 N N A SER C 1 555 ? 35.150 189.375 40.806 0.50 21.46 555 SER B N 1
ATOM 9389 N N B SER C 1 555 ? 35.232 189.357 40.825 0.50 20.41 555 SER B N 1
ATOM 9390 C CA A SER C 1 555 ? 34.211 190.496 40.909 0.50 21.16 555 SER B CA 1
ATOM 9391 C CA B SER C 1 555 ? 34.377 190.514 41.049 0.50 19.41 555 SER B CA 1
ATOM 9392 C C A SER C 1 555 ? 34.592 191.633 39.978 0.50 21.10 555 SER B C 1
ATOM 9393 C C B SER C 1 555 ? 34.613 191.586 40.030 0.50 19.91 555 SER B C 1
ATOM 9394 O O A SER C 1 555 ? 33.730 192.286 39.420 0.50 24.64 555 SER B O 1
ATOM 9395 O O B SER C 1 555 ? 33.677 192.139 39.490 0.50 22.96 555 SER B O 1
ATOM 9400 N N . PHE C 1 556 ? 35.871 191.859 39.748 1.00 20.29 556 PHE B N 1
ATOM 9401 C CA . PHE C 1 556 ? 36.233 192.924 38.791 1.00 21.35 556 PHE B CA 1
ATOM 9402 C C . PHE C 1 556 ? 35.579 192.650 37.429 1.00 22.19 556 PHE B C 1
ATOM 9403 O O . PHE C 1 556 ? 34.941 193.505 36.844 1.00 23.32 556 PHE B O 1
ATOM 9411 N N . THR C 1 557 ? 35.751 191.435 36.919 1.00 20.59 557 THR B N 1
ATOM 9412 C CA . THR C 1 557 ? 35.232 191.130 35.597 1.00 20.33 557 THR B CA 1
ATOM 9413 C C . THR C 1 557 ? 33.718 191.118 35.575 1.00 20.54 557 THR B C 1
ATOM 9414 O O . THR C 1 557 ? 33.094 191.712 34.698 1.00 21.04 557 THR B O 1
ATOM 9418 N N . ALA C 1 558 ? 33.127 190.527 36.595 1.00 20.65 558 ALA B N 1
ATOM 9419 C CA . ALA C 1 558 ? 31.692 190.286 36.593 1.00 19.16 558 ALA B CA 1
ATOM 9420 C C . ALA C 1 558 ? 30.851 191.488 37.059 1.00 20.78 558 ALA B C 1
ATOM 9421 O O . ALA C 1 558 ? 29.686 191.639 36.646 1.00 20.88 558 ALA B O 1
ATOM 9423 N N . SER C 1 559 ? 31.423 192.316 37.924 1.00 21.31 559 SER B N 1
ATOM 9424 C CA . SER C 1 559 ? 30.752 193.464 38.446 1.00 25.72 559 SER B CA 1
ATOM 9425 C C . SER C 1 559 ? 31.240 194.750 37.718 1.00 26.00 559 SER B C 1
ATOM 9426 O O . SER C 1 559 ? 30.534 195.321 36.896 1.00 33.25 559 SER B O 1
ATOM 9429 N N . VAL C 1 560 ? 32.499 195.107 37.892 1.00 26.36 560 VAL B N 1
ATOM 9430 C CA . VAL C 1 560 ? 32.996 196.372 37.383 1.00 24.31 560 VAL B CA 1
ATOM 9431 C C . VAL C 1 560 ? 32.957 196.459 35.831 1.00 23.96 560 VAL B C 1
ATOM 9432 O O . VAL C 1 560 ? 32.366 197.399 35.254 1.00 21.90 560 VAL B O 1
ATOM 9436 N N . MET C 1 561 ? 33.520 195.473 35.142 1.00 20.88 561 MET B N 1
ATOM 9437 C CA . MET C 1 561 ? 33.675 195.569 33.693 1.00 21.99 561 MET B CA 1
ATOM 9438 C C . MET C 1 561 ? 32.413 195.289 32.878 1.00 22.27 561 MET B C 1
ATOM 9439 O O . MET C 1 561 ? 32.346 195.603 31.686 1.00 24.39 561 MET B O 1
ATOM 9444 N N . ASN C 1 562 ? 31.425 194.699 33.511 1.00 20.96 562 ASN B N 1
ATOM 9445 C CA . ASN C 1 562 ? 30.135 194.528 32.907 1.00 22.54 562 ASN B CA 1
ATOM 9446 C C . ASN C 1 562 ? 29.258 195.740 32.908 1.00 22.97 562 ASN B C 1
ATOM 9447 O O . ASN C 1 562 ? 28.335 195.793 32.129 1.00 27.31 562 ASN B O 1
ATOM 9452 N N . GLY C 1 563 ? 29.519 196.696 33.783 1.00 24.95 563 GLY B N 1
ATOM 9453 C CA . GLY C 1 563 ? 28.637 197.831 33.957 1.00 22.38 563 GLY B CA 1
ATOM 9454 C C . GLY C 1 563 ? 27.424 197.451 34.754 1.00 22.52 563 GLY B C 1
ATOM 9455 O O . GLY C 1 563 ? 27.142 196.294 34.965 1.00 20.71 563 GLY B O 1
ATOM 9456 N N . PRO C 1 564 ? 26.672 198.445 35.191 1.00 25.14 564 PRO B N 1
ATOM 9457 C CA . PRO C 1 564 ? 25.669 198.157 36.229 1.00 26.58 564 PRO B CA 1
ATOM 9458 C C . PRO C 1 564 ? 24.498 197.309 35.776 1.00 23.91 564 PRO B C 1
ATOM 9459 O O . PRO C 1 564 ? 23.893 196.629 36.592 1.00 23.44 564 PRO B O 1
ATOM 9463 N N . ARG C 1 565 ? 24.122 197.406 34.515 1.00 22.85 565 ARG B N 1
ATOM 9464 C CA . ARG C 1 565 ? 22.990 196.664 33.989 1.00 25.26 565 ARG B CA 1
ATOM 9465 C C . ARG C 1 565 ? 23.253 195.170 34.020 1.00 23.62 565 ARG B C 1
ATOM 9466 O O . ARG C 1 565 ? 22.495 194.416 34.626 1.00 29.00 565 ARG B O 1
ATOM 9474 N N . ILE C 1 566 ? 24.305 194.741 33.345 1.00 22.02 566 ILE B N 1
ATOM 9475 C CA . ILE C 1 566 ? 24.604 193.316 33.272 1.00 21.64 566 ILE B CA 1
ATOM 9476 C C . ILE C 1 566 ? 25.025 192.806 34.657 1.00 21.90 566 ILE B C 1
ATOM 9477 O O . ILE C 1 566 ? 24.644 191.697 35.057 1.00 22.37 566 ILE B O 1
ATOM 9482 N N . SER C 1 567 ? 25.793 193.593 35.392 1.00 22.78 567 SER B N 1
ATOM 9483 C CA . SER C 1 567 ? 26.242 193.205 36.769 1.00 23.74 567 SER B CA 1
ATOM 9484 C C . SER C 1 567 ? 25.063 192.911 37.667 1.00 24.17 567 SER B C 1
ATOM 9485 O O . SER C 1 567 ? 24.999 191.885 38.322 1.00 26.60 567 SER B O 1
ATOM 9488 N N . GLY C 1 568 ? 24.097 193.807 37.665 1.00 24.96 568 GLY B N 1
ATOM 9489 C CA . GLY C 1 568 ? 22.864 193.591 38.401 1.00 25.24 568 GLY B CA 1
ATOM 9490 C C . GLY C 1 568 ? 22.055 192.381 37.944 1.00 27.62 568 GLY B C 1
ATOM 9491 O O . GLY C 1 568 ? 21.505 191.634 38.781 1.00 26.16 568 GLY B O 1
ATOM 9492 N N . ALA C 1 569 ? 21.937 192.179 36.629 1.00 26.46 569 ALA B N 1
ATOM 9493 C CA . ALA C 1 569 ? 21.150 191.054 36.104 1.00 24.28 569 ALA B CA 1
ATOM 9494 C C . ALA C 1 569 ? 21.787 189.696 36.409 1.00 24.71 569 ALA B C 1
ATOM 9495 O O . ALA C 1 569 ? 21.075 188.698 36.429 1.00 23.02 569 ALA B O 1
ATOM 9497 N N . LEU C 1 570 ? 23.111 189.632 36.595 1.00 23.41 570 LEU B N 1
ATOM 9498 C CA . LEU C 1 570 ? 23.759 188.352 36.763 1.00 26.05 570 LEU B CA 1
ATOM 9499 C C . LEU C 1 570 ? 23.503 187.739 38.122 1.00 28.39 570 LEU B C 1
ATOM 9500 O O . LEU C 1 570 ? 23.640 186.515 38.301 1.00 26.74 570 LEU B O 1
ATOM 9505 N N . LYS C 1 571 ? 23.177 188.598 39.076 1.00 26.05 571 LYS B N 1
ATOM 9506 C CA . LYS C 1 571 ? 22.914 188.196 40.442 1.00 28.75 571 LYS B CA 1
ATOM 9507 C C . LYS C 1 571 ? 21.805 187.136 40.485 1.00 28.30 571 LYS B C 1
ATOM 9508 O O . LYS C 1 571 ? 21.916 186.152 41.213 1.00 26.90 571 LYS B O 1
ATOM 9514 N N . ALA C 1 572 ? 20.772 187.254 39.664 1.00 25.59 572 ALA B N 1
ATOM 9515 C CA . ALA C 1 572 ? 19.700 186.267 39.663 1.00 26.79 572 ALA B CA 1
ATOM 9516 C C . ALA C 1 572 ? 20.171 184.903 39.109 1.00 28.88 572 ALA B C 1
ATOM 9517 O O . ALA C 1 572 ? 19.539 183.891 39.359 1.00 33.15 572 ALA B O 1
ATOM 9519 N N . TYR C 1 573 ? 21.301 184.876 38.396 1.00 28.83 573 TYR B N 1
ATOM 9520 C CA . TYR C 1 573 ? 21.891 183.629 37.865 1.00 25.99 573 TYR B CA 1
ATOM 9521 C C . TYR C 1 573 ? 22.783 182.925 38.863 1.00 26.71 573 TYR B C 1
ATOM 9522 O O . TYR C 1 573 ? 23.334 181.867 38.587 1.00 27.41 573 TYR B O 1
ATOM 9531 N N . GLY C 1 574 ? 22.934 183.540 40.020 1.00 25.29 574 GLY B N 1
ATOM 9532 C CA . GLY C 1 574 ? 23.776 183.044 41.084 1.00 23.44 574 GLY B CA 1
ATOM 9533 C C . GLY C 1 574 ? 25.206 183.543 40.988 1.00 24.86 574 GLY B C 1
ATOM 9534 O O . GLY C 1 574 ? 26.061 183.092 41.742 1.00 22.35 574 GLY B O 1
ATOM 9535 N N . ILE C 1 575 ? 25.476 184.537 40.126 1.00 24.23 575 ILE B N 1
ATOM 9536 C CA . ILE C 1 575 ? 26.785 185.164 40.110 1.00 25.26 575 ILE B CA 1
ATOM 9537 C C . ILE C 1 575 ? 26.793 186.378 41.082 1.00 25.02 575 ILE B C 1
ATOM 9538 O O . ILE C 1 575 ? 26.050 187.355 40.875 1.00 25.08 575 ILE B O 1
ATOM 9543 N N . GLU C 1 576 ? 27.606 186.319 42.128 1.00 26.12 576 GLU B N 1
ATOM 9544 C CA . GLU C 1 576 ? 27.418 187.203 43.293 1.00 27.72 576 GLU B CA 1
ATOM 9545 C C . GLU C 1 576 ? 28.109 188.526 43.108 1.00 22.65 576 GLU B C 1
ATOM 9546 O O . GLU C 1 576 ? 29.089 188.850 43.764 1.00 23.95 576 GLU B O 1
ATOM 9552 N N . THR C 1 577 ? 27.595 189.314 42.190 1.00 22.20 577 THR B N 1
ATOM 9553 C CA . THR C 1 577 ? 28.263 190.583 41.800 1.00 24.04 577 THR B CA 1
ATOM 9554 C C . THR C 1 577 ? 28.186 191.719 42.895 1.00 25.09 577 THR B C 1
ATOM 9555 O O . THR C 1 577 ? 28.902 192.692 42.796 1.00 23.18 577 THR B O 1
ATOM 9559 N N . ASP C 1 578 ? 27.356 191.543 43.900 1.00 22.37 578 ASP B N 1
ATOM 9560 C CA . ASP C 1 578 ? 27.313 192.416 45.075 1.00 33.31 578 ASP B CA 1
ATOM 9561 C C . ASP C 1 578 ? 28.240 191.947 46.209 1.00 34.62 578 ASP B C 1
ATOM 9562 O O . ASP C 1 578 ? 28.307 192.617 47.229 1.00 35.72 578 ASP B O 1
ATOM 9567 N N . GLN C 1 579 ? 28.900 190.778 46.075 1.00 33.87 579 GLN B N 1
ATOM 9568 C CA . GLN C 1 579 ? 29.854 190.315 47.097 1.00 33.05 579 GLN B CA 1
ATOM 9569 C C . GLN C 1 579 ? 31.275 190.698 46.748 1.00 32.30 579 GLN B C 1
ATOM 9570 O O . GLN C 1 579 ? 31.682 190.785 45.562 1.00 29.39 579 GLN B O 1
ATOM 9576 N N . ALA C 1 580 ? 32.042 190.893 47.809 1.00 29.03 580 ALA B N 1
ATOM 9577 C CA . ALA C 1 580 ? 33.451 191.189 47.714 1.00 31.49 580 ALA B CA 1
ATOM 9578 C C . ALA C 1 580 ? 34.240 189.973 47.146 1.00 29.38 580 ALA B C 1
ATOM 9579 O O . ALA C 1 580 ? 33.875 188.795 47.374 1.00 27.86 580 ALA B O 1
ATOM 9581 N N . ASP C 1 581 ? 35.323 190.295 46.462 1.00 29.33 581 ASP B N 1
ATOM 9582 C CA . ASP C 1 581 ? 36.249 189.320 45.876 1.00 30.30 581 ASP B CA 1
ATOM 9583 C C . ASP C 1 581 ? 36.863 188.408 46.933 1.00 35.08 581 ASP B C 1
ATOM 9584 O O . ASP C 1 581 ? 37.084 187.188 46.681 1.00 30.41 581 ASP B O 1
ATOM 9589 N N . ASP C 1 582 ? 37.075 188.966 48.147 1.00 32.22 582 ASP B N 1
ATOM 9590 C CA . ASP C 1 582 ? 37.716 188.205 49.244 1.00 35.57 582 ASP B CA 1
ATOM 9591 C C . ASP C 1 582 ? 36.685 187.578 50.189 1.00 34.22 582 ASP B C 1
ATOM 9592 O O . ASP C 1 582 ? 36.984 187.301 51.345 1.00 36.24 582 ASP B O 1
ATOM 9597 N N . GLY C 1 583 ? 35.458 187.424 49.704 1.00 31.90 583 GLY B N 1
ATOM 9598 C CA . GLY C 1 583 ? 34.401 186.652 50.345 1.00 28.85 583 GLY B CA 1
ATOM 9599 C C . GLY C 1 583 ? 34.407 185.194 49.884 1.00 32.43 583 GLY B C 1
ATOM 9600 O O . GLY C 1 583 ? 35.144 184.811 48.984 1.00 34.76 583 GLY B O 1
ATOM 9601 N N . PRO C 1 584 ? 33.619 184.355 50.533 1.00 31.66 584 PRO B N 1
ATOM 9602 C CA . PRO C 1 584 ? 33.611 182.922 50.224 1.00 35.12 584 PRO B CA 1
ATOM 9603 C C . PRO C 1 584 ? 33.216 182.527 48.766 1.00 31.60 584 PRO B C 1
ATOM 9604 O O . PRO C 1 584 ? 33.767 181.562 48.267 1.00 32.66 584 PRO B O 1
ATOM 9608 N N . PHE C 1 585 ? 32.311 183.269 48.113 1.00 28.61 585 PHE B N 1
ATOM 9609 C CA . PHE C 1 585 ? 31.988 183.033 46.699 1.00 26.05 585 PHE B CA 1
ATOM 9610 C C . PHE C 1 585 ? 33.174 183.249 45.780 1.00 24.77 585 PHE B C 1
ATOM 9611 O O . PHE C 1 585 ? 33.587 182.311 45.135 1.00 25.01 585 PHE B O 1
ATOM 9619 N N . TRP C 1 586 ? 33.775 184.438 45.734 1.00 25.07 586 TRP B N 1
ATOM 9620 C CA . TRP C 1 586 ? 34.798 184.712 44.756 1.00 23.40 586 TRP B CA 1
ATOM 9621 C C . TRP C 1 586 ? 36.127 184.063 45.116 1.00 24.02 586 TRP B C 1
ATOM 9622 O O . TRP C 1 586 ? 36.999 183.871 44.269 1.00 22.25 586 TRP B O 1
ATOM 9633 N N . ALA C 1 587 ? 36.298 183.695 46.372 1.00 24.59 587 ALA B N 1
ATOM 9634 C CA . ALA C 1 587 ? 37.534 183.039 46.813 1.00 24.68 587 ALA B CA 1
ATOM 9635 C C . ALA C 1 587 ? 37.789 181.741 46.081 1.00 23.71 587 ALA B C 1
ATOM 9636 O O . ALA C 1 587 ? 38.919 181.279 46.007 1.00 26.47 587 ALA B O 1
ATOM 9638 N N . ALA C 1 588 ? 36.754 181.105 45.558 1.00 23.30 588 ALA B N 1
ATOM 9639 C CA . ALA C 1 588 ? 36.948 179.877 44.810 1.00 25.47 588 ALA B CA 1
ATOM 9640 C C . ALA C 1 588 ? 37.531 180.061 43.429 1.00 26.50 588 ALA B C 1
ATOM 9641 O O . ALA C 1 588 ? 37.942 179.063 42.798 1.00 26.19 588 ALA B O 1
ATOM 9643 N N . THR C 1 589 ? 37.481 181.278 42.900 1.00 25.52 589 THR B N 1
ATOM 9644 C CA . THR C 1 589 ? 37.874 181.512 41.498 1.00 23.68 589 THR B CA 1
ATOM 9645 C C . THR C 1 589 ? 38.731 182.753 41.189 1.00 24.46 589 THR B C 1
ATOM 9646 O O . THR C 1 589 ? 39.341 182.806 40.127 1.00 24.27 589 THR B O 1
ATOM 9650 N N . SER C 1 590 ? 38.813 183.739 42.072 1.00 23.46 590 SER B N 1
ATOM 9651 C CA . SER C 1 590 ? 39.535 184.947 41.778 1.00 21.24 590 SER B CA 1
ATOM 9652 C C . SER C 1 590 ? 40.991 184.736 41.781 1.00 25.97 590 SER B C 1
ATOM 9653 O O . SER C 1 590 ? 41.545 184.215 42.756 1.00 25.55 590 SER B O 1
ATOM 9656 N N . PHE C 1 591 ? 41.651 185.152 40.692 1.00 25.12 591 PHE B N 1
ATOM 9657 C CA . PHE C 1 591 ? 43.086 185.101 40.655 1.00 26.50 591 PHE B CA 1
ATOM 9658 C C . PHE C 1 591 ? 43.760 186.182 41.508 1.00 29.37 591 PHE B C 1
ATOM 9659 O O . PHE C 1 591 ? 44.912 186.034 41.895 1.00 30.97 591 PHE B O 1
ATOM 9667 N N . VAL C 1 592 ? 43.088 187.291 41.758 1.00 29.45 592 VAL B N 1
ATOM 9668 C CA . VAL C 1 592 ? 43.658 188.332 42.614 1.00 29.47 592 VAL B CA 1
ATOM 9669 C C . VAL C 1 592 ? 43.790 187.738 44.050 1.00 28.67 592 VAL B C 1
ATOM 9670 O O . VAL C 1 592 ? 44.806 187.804 44.641 1.00 31.55 592 VAL B O 1
ATOM 9674 N N . VAL C 1 593 ? 42.716 187.161 44.574 1.00 31.49 593 VAL B N 1
ATOM 9675 C CA . VAL C 1 593 ? 42.701 186.549 45.899 1.00 31.38 593 VAL B CA 1
ATOM 9676 C C . VAL C 1 593 ? 43.689 185.378 46.007 1.00 31.62 593 VAL B C 1
ATOM 9677 O O . VAL C 1 593 ? 44.304 185.187 47.032 1.00 30.00 593 VAL B O 1
ATOM 9681 N N . ASN C 1 594 ? 43.781 184.551 44.976 1.00 28.02 594 ASN B N 1
ATOM 9682 C CA . ASN C 1 594 ? 44.551 183.312 45.085 1.00 28.04 594 ASN B CA 1
ATOM 9683 C C . ASN C 1 594 ? 45.898 183.359 44.425 1.00 27.67 594 ASN B C 1
ATOM 9684 O O . ASN C 1 594 ? 46.525 182.331 44.216 1.00 26.84 594 ASN B O 1
ATOM 9689 N N . ALA C 1 595 ? 46.337 184.542 44.057 1.00 30.78 595 ALA B N 1
ATOM 9690 C CA . ALA C 1 595 ? 47.514 184.623 43.191 1.00 32.13 595 ALA B CA 1
ATOM 9691 C C . ALA C 1 595 ? 48.694 183.863 43.764 1.00 34.83 595 ALA B C 1
ATOM 9692 O O . ALA C 1 595 ? 49.442 183.226 43.018 1.00 35.02 595 ALA B O 1
ATOM 9694 N N . SER C 1 596 ? 48.868 183.938 45.067 1.00 36.65 596 SER B N 1
ATOM 9695 C CA . SER C 1 596 ? 50.087 183.437 45.661 1.00 39.38 596 SER B CA 1
ATOM 9696 C C . SER C 1 596 ? 50.108 181.929 45.714 1.00 41.35 596 SER B C 1
ATOM 9697 O O . SER C 1 596 ? 51.179 181.346 45.849 1.00 41.88 596 SER B O 1
ATOM 9700 N N . ARG C 1 597 ? 48.971 181.272 45.538 1.00 38.61 597 ARG B N 1
ATOM 9701 C CA . ARG C 1 597 ? 49.014 179.824 45.454 1.00 42.24 597 ARG B CA 1
ATOM 9702 C C . ARG C 1 597 ? 48.751 179.239 44.058 1.00 45.16 597 ARG B C 1
ATOM 9703 O O . ARG C 1 597 ? 48.443 178.083 43.914 1.00 43.99 597 ARG B O 1
ATOM 9711 N N . LEU C 1 598 ? 48.928 180.022 43.017 1.00 43.15 598 LEU B N 1
ATOM 9712 C CA . LEU C 1 598 ? 48.568 179.551 41.729 1.00 41.78 598 LEU B CA 1
ATOM 9713 C C . LEU C 1 598 ? 49.845 179.272 40.997 1.00 44.90 598 LEU B C 1
ATOM 9714 O O . LEU C 1 598 ? 50.405 180.133 40.263 1.00 38.90 598 LEU B O 1
ATOM 9719 N N . ASP C 1 599 ? 50.306 178.044 41.144 1.00 43.44 599 ASP B N 1
ATOM 9720 C CA . ASP C 1 599 ? 51.578 177.712 40.518 1.00 51.43 599 ASP B CA 1
ATOM 9721 C C . ASP C 1 599 ? 51.532 177.145 39.101 1.00 43.10 599 ASP B C 1
ATOM 9722 O O . ASP C 1 599 ? 52.594 177.038 38.499 1.00 45.99 599 ASP B O 1
ATOM 9727 N N . THR C 1 600 ? 50.358 176.735 38.609 1.00 31.98 600 THR B N 1
ATOM 9728 C CA . THR C 1 600 ? 50.225 176.200 37.264 1.00 30.14 600 THR B CA 1
ATOM 9729 C C . THR C 1 600 ? 50.458 177.273 36.162 1.00 26.05 600 THR B C 1
ATOM 9730 O O . THR C 1 600 ? 49.834 178.316 36.183 1.00 29.47 600 THR B O 1
ATOM 9734 N N . PRO C 1 601 ? 51.361 177.032 35.227 1.00 23.05 601 PRO B N 1
ATOM 9735 C CA . PRO C 1 601 ? 51.597 177.924 34.119 1.00 21.29 601 PRO B CA 1
ATOM 9736 C C . PRO C 1 601 ? 50.323 178.183 33.333 1.00 20.17 601 PRO B C 1
ATOM 9737 O O . PRO C 1 601 ? 49.595 177.240 33.001 1.00 21.87 601 PRO B O 1
ATOM 9741 N N . LEU C 1 602 ? 50.036 179.442 33.069 1.00 19.29 602 LEU B N 1
ATOM 9742 C CA . LEU C 1 602 ? 48.766 179.834 32.428 1.00 18.00 602 LEU B CA 1
ATOM 9743 C C . LEU C 1 602 ? 49.024 180.806 31.310 1.00 17.52 602 LEU B C 1
ATOM 9744 O O . LEU C 1 602 ? 49.660 181.878 31.491 1.00 17.26 602 LEU B O 1
ATOM 9749 N N . LEU C 1 603 ? 48.560 180.436 30.135 1.00 16.74 603 LEU B N 1
ATOM 9750 C CA . LEU C 1 603 ? 48.593 181.299 28.978 1.00 17.10 603 LEU B CA 1
ATOM 9751 C C . LEU C 1 603 ? 47.196 181.789 28.704 1.00 17.72 603 LEU B C 1
ATOM 9752 O O . LEU C 1 603 ? 46.283 181.009 28.566 1.00 20.39 603 LEU B O 1
ATOM 9757 N N . ILE C 1 604 ? 47.036 183.088 28.583 1.00 18.24 604 ILE B N 1
ATOM 9758 C CA . ILE C 1 604 ? 45.760 183.705 28.251 1.00 18.32 604 ILE B CA 1
ATOM 9759 C C . ILE C 1 604 ? 45.849 184.319 26.823 1.00 19.30 604 ILE B C 1
ATOM 9760 O O . ILE C 1 604 ? 46.638 185.211 26.560 1.00 21.07 604 ILE B O 1
ATOM 9765 N N . GLN C 1 605 ? 44.995 183.874 25.920 1.00 19.05 605 GLN B N 1
ATOM 9766 C CA . GLN C 1 605 ? 45.028 184.344 24.519 1.00 19.57 605 GLN B CA 1
ATOM 9767 C C . GLN C 1 605 ? 43.719 185.077 24.274 1.00 19.17 605 GLN B C 1
ATOM 9768 O O . GLN C 1 605 ? 42.708 184.421 23.961 1.00 19.87 605 GLN B O 1
ATOM 9774 N N . SER C 1 606 ? 43.708 186.391 24.597 1.00 17.26 606 SER B N 1
ATOM 9775 C CA . SER C 1 606 ? 42.471 187.114 24.736 1.00 17.15 606 SER B CA 1
ATOM 9776 C C . SER C 1 606 ? 42.169 188.013 23.544 1.00 17.84 606 SER B C 1
ATOM 9777 O O . SER C 1 606 ? 43.086 188.570 22.942 1.00 18.45 606 SER B O 1
ATOM 9780 N N . ALA C 1 607 ? 40.900 188.134 23.183 1.00 18.50 607 ALA B N 1
ATOM 9781 C CA . ALA C 1 607 ? 40.486 189.219 22.329 1.00 17.38 607 ALA B CA 1
ATOM 9782 C C . ALA C 1 607 ? 40.734 190.506 23.073 1.00 17.82 607 ALA B C 1
ATOM 9783 O O . ALA C 1 607 ? 40.557 190.560 24.310 1.00 17.58 607 ALA B O 1
ATOM 9785 N N . ASP C 1 608 ? 41.049 191.573 22.351 1.00 17.75 608 ASP B N 1
ATOM 9786 C CA . ASP C 1 608 ? 41.031 192.932 22.922 1.00 20.23 608 ASP B CA 1
ATOM 9787 C C . ASP C 1 608 ? 39.726 193.336 23.555 1.00 22.26 608 ASP B C 1
ATOM 9788 O O . ASP C 1 608 ? 39.683 193.970 24.608 1.00 24.43 608 ASP B O 1
ATOM 9793 N N . GLU C 1 609 ? 38.648 192.850 23.006 1.00 23.33 609 GLU B N 1
ATOM 9794 C CA . GLU C 1 609 ? 37.330 193.127 23.551 1.00 26.65 609 GLU B CA 1
ATOM 9795 C C . GLU C 1 609 ? 37.122 192.462 24.952 1.00 25.83 609 GLU B C 1
ATOM 9796 O O . GLU C 1 609 ? 36.136 192.731 25.589 1.00 26.78 609 GLU B O 1
ATOM 9802 N N . GLU C 1 610 ? 38.016 191.599 25.414 1.00 23.26 610 GLU B N 1
ATOM 9803 C CA . GLU C 1 610 ? 37.855 190.971 26.751 1.00 23.64 610 GLU B CA 1
ATOM 9804 C C . GLU C 1 610 ? 39.027 191.108 27.669 1.00 21.95 610 GLU B C 1
ATOM 9805 O O . GLU C 1 610 ? 38.947 190.676 28.846 1.00 19.61 610 GLU B O 1
ATOM 9811 N N . TYR C 1 611 ? 40.117 191.662 27.157 1.00 19.46 611 TYR B N 1
ATOM 9812 C CA . TYR C 1 611 ? 41.354 191.649 27.924 1.00 20.09 611 TYR B CA 1
ATOM 9813 C C . TYR C 1 611 ? 41.376 192.489 29.158 1.00 21.24 611 TYR B C 1
ATOM 9814 O O . TYR C 1 611 ? 42.110 192.174 30.079 1.00 21.82 611 TYR B O 1
ATOM 9823 N N . LEU C 1 612 ? 40.588 193.544 29.207 1.00 21.42 612 LEU B N 1
ATOM 9824 C CA . LEU C 1 612 ? 40.604 194.428 30.366 1.00 19.74 612 LEU B CA 1
ATOM 9825 C C . LEU C 1 612 ? 40.290 193.667 31.617 1.00 21.18 612 LEU B C 1
ATOM 9826 O O . LEU C 1 612 ? 40.894 193.919 32.662 1.00 22.50 612 LEU B O 1
ATOM 9831 N N . GLY C 1 613 ? 39.333 192.751 31.505 1.00 19.41 613 GLY B N 1
ATOM 9832 C CA . GLY C 1 613 ? 38.965 191.849 32.566 1.00 19.62 613 GLY B CA 1
ATOM 9833 C C . GLY C 1 613 ? 40.113 191.086 33.175 1.00 21.64 613 GLY B C 1
ATOM 9834 O O . GLY C 1 613 ? 40.069 190.687 34.370 1.00 22.22 613 GLY B O 1
ATOM 9835 N N . ALA C 1 614 ? 41.130 190.834 32.373 1.00 20.54 614 ALA B N 1
ATOM 9836 C CA . ALA C 1 614 ? 42.193 189.970 32.843 1.00 22.25 614 ALA B CA 1
ATOM 9837 C C . ALA C 1 614 ? 43.228 190.713 33.673 1.00 21.49 614 ALA B C 1
ATOM 9838 O O . ALA C 1 614 ? 44.073 190.108 34.326 1.00 22.85 614 ALA B O 1
ATOM 9840 N N . LEU C 1 615 ? 43.226 192.027 33.564 1.00 19.56 615 LEU B N 1
ATOM 9841 C CA . LEU C 1 615 ? 44.390 192.786 33.974 1.00 19.10 615 LEU B CA 1
ATOM 9842 C C . LEU C 1 615 ? 44.634 192.782 35.497 1.00 17.88 615 LEU B C 1
ATOM 9843 O O . LEU C 1 615 ? 45.731 192.567 35.889 1.00 18.31 615 LEU B O 1
ATOM 9848 N N . PRO C 1 616 ? 43.629 192.974 36.339 1.00 19.16 616 PRO B N 1
ATOM 9849 C CA . PRO C 1 616 ? 43.978 192.838 37.775 1.00 22.31 616 PRO B CA 1
ATOM 9850 C C . PRO C 1 616 ? 44.549 191.464 38.150 1.00 22.32 616 PRO B C 1
ATOM 9851 O O . PRO C 1 616 ? 45.600 191.353 38.806 1.00 23.10 616 PRO B O 1
ATOM 9855 N N . GLY C 1 617 ? 43.858 190.407 37.737 1.00 23.76 617 GLY B N 1
ATOM 9856 C CA . GLY C 1 617 ? 44.382 189.030 37.962 1.00 23.41 617 GLY B CA 1
ATOM 9857 C C . GLY C 1 617 ? 45.800 188.835 37.445 1.00 23.35 617 GLY B C 1
ATOM 9858 O O . GLY C 1 617 ? 46.658 188.277 38.115 1.00 24.45 617 GLY B O 1
ATOM 9859 N N . PHE C 1 618 ? 46.021 189.248 36.193 1.00 24.34 618 PHE B N 1
ATOM 9860 C CA . PHE C 1 618 ? 47.319 189.105 35.570 1.00 22.96 618 PHE B CA 1
ATOM 9861 C C . PHE C 1 618 ? 48.360 189.827 36.396 1.00 24.61 618 PHE B C 1
ATOM 9862 O O . PHE C 1 618 ? 49.425 189.299 36.675 1.00 22.44 618 PHE B O 1
ATOM 9870 N N . THR C 1 619 ? 48.055 191.030 36.805 1.00 23.34 619 THR B N 1
ATOM 9871 C CA . THR C 1 619 ? 49.019 191.825 37.525 1.00 27.84 619 THR B CA 1
ATOM 9872 C C . THR C 1 619 ? 49.298 191.250 38.914 1.00 30.07 619 THR B C 1
ATOM 9873 O O . THR C 1 619 ? 50.439 191.232 39.341 1.00 27.48 619 THR B O 1
ATOM 9877 N N . ALA C 1 620 ? 48.289 190.732 39.611 1.00 27.64 620 ALA B N 1
ATOM 9878 C CA . ALA C 1 620 ? 48.542 190.061 40.922 1.00 31.51 620 ALA B CA 1
ATOM 9879 C C . ALA C 1 620 ? 49.431 188.831 40.760 1.00 30.82 620 ALA B C 1
ATOM 9880 O O . ALA C 1 620 ? 50.343 188.594 41.558 1.00 30.79 620 ALA B O 1
ATOM 9882 N N . LEU C 1 621 ? 49.196 188.071 39.696 1.00 31.42 621 LEU B N 1
ATOM 9883 C CA . LEU C 1 621 ? 50.022 186.868 39.420 1.00 29.31 621 LEU B CA 1
ATOM 9884 C C . LEU C 1 621 ? 51.473 187.241 39.127 1.00 30.54 621 LEU B C 1
ATOM 9885 O O . LEU C 1 621 ? 52.364 186.560 39.609 1.00 28.82 621 LEU B O 1
ATOM 9890 N N . GLN C 1 622 ? 51.720 188.264 38.306 1.00 31.59 622 GLN B N 1
ATOM 9891 C CA . GLN C 1 622 ? 53.111 188.709 38.021 1.00 35.73 622 GLN B CA 1
ATOM 9892 C C . GLN C 1 622 ? 53.802 189.208 39.305 1.00 36.28 622 GLN B C 1
ATOM 9893 O O . GLN C 1 622 ? 54.922 188.857 39.561 1.00 37.82 622 GLN B O 1
ATOM 9899 N N . GLN C 1 623 ? 53.119 190.037 40.081 1.00 40.16 623 GLN B N 1
ATOM 9900 C CA . GLN C 1 623 ? 53.650 190.558 41.366 1.00 42.66 623 GLN B CA 1
ATOM 9901 C C . GLN C 1 623 ? 53.987 189.349 42.310 1.00 41.81 623 GLN B C 1
ATOM 9902 O O . GLN C 1 623 ? 55.012 189.354 42.974 1.00 43.82 623 GLN B O 1
ATOM 9908 N N . ALA C 1 624 ? 53.166 188.295 42.299 1.00 33.81 624 ALA B N 1
ATOM 9909 C CA . ALA C 1 624 ? 53.460 187.102 43.058 1.00 32.22 624 ALA B CA 1
ATOM 9910 C C . ALA C 1 624 ? 54.455 186.154 42.352 1.00 30.21 624 ALA B C 1
ATOM 9911 O O . ALA C 1 624 ? 54.651 185.048 42.807 1.00 32.34 624 ALA B O 1
ATOM 9913 N N . ARG C 1 625 ? 55.026 186.559 41.226 1.00 30.33 625 ARG B N 1
ATOM 9914 C CA . ARG C 1 625 ? 56.009 185.767 40.507 1.00 33.23 625 ARG B CA 1
ATOM 9915 C C . ARG C 1 625 ? 55.519 184.380 40.002 1.00 32.52 625 ARG B C 1
ATOM 9916 O O . ARG C 1 625 ? 56.197 183.377 40.100 1.00 33.83 625 ARG B O 1
ATOM 9924 N N . LYS C 1 626 ? 54.323 184.343 39.459 1.00 29.47 626 LYS B N 1
ATOM 9925 C CA . LYS C 1 626 ? 53.740 183.135 38.878 1.00 28.26 626 LYS B CA 1
ATOM 9926 C C . LYS C 1 626 ? 53.874 183.131 37.381 1.00 26.71 626 LYS B C 1
ATOM 9927 O O . LYS C 1 626 ? 54.024 184.158 36.750 1.00 32.79 626 LYS B O 1
ATOM 9933 N N . PRO C 1 627 ? 53.939 181.960 36.795 1.00 27.17 627 PRO B N 1
ATOM 9934 C CA . PRO C 1 627 ? 54.178 181.822 35.345 1.00 26.31 627 PRO B CA 1
ATOM 9935 C C . PRO C 1 627 ? 52.889 182.044 34.537 1.00 28.87 627 PRO B C 1
ATOM 9936 O O . PRO C 1 627 ? 52.148 181.100 34.261 1.00 29.49 627 PRO B O 1
ATOM 9940 N N . VAL C 1 628 ? 52.642 183.287 34.176 1.00 26.57 628 VAL B N 1
ATOM 9941 C CA . VAL C 1 628 ? 51.471 183.666 33.423 1.00 25.63 628 VAL B CA 1
ATOM 9942 C C . VAL C 1 628 ? 51.893 184.525 32.246 1.00 24.31 628 VAL B C 1
ATOM 9943 O O . VAL C 1 628 ? 52.867 185.255 32.322 1.00 23.87 628 VAL B O 1
ATOM 9947 N N . GLU C 1 629 ? 51.195 184.388 31.130 1.00 21.84 629 GLU B N 1
ATOM 9948 C CA . GLU C 1 629 ? 51.437 185.228 29.947 1.00 20.53 629 GLU B CA 1
ATOM 9949 C C . GLU C 1 629 ? 50.088 185.560 29.346 1.00 19.88 629 GLU B C 1
ATOM 9950 O O . GLU C 1 629 ? 49.173 184.710 29.300 1.00 18.48 629 GLU B O 1
ATOM 9956 N N . LEU C 1 630 ? 49.987 186.783 28.862 1.00 20.10 630 LEU B N 1
ATOM 9957 C CA . LEU C 1 630 ? 48.784 187.263 28.226 1.00 18.40 630 LEU B CA 1
ATOM 9958 C C . LEU C 1 630 ? 49.115 187.716 26.818 1.00 19.57 630 LEU B C 1
ATOM 9959 O O . LEU C 1 630 ? 50.061 188.524 26.610 1.00 20.43 630 LEU B O 1
ATOM 9964 N N . ILE C 1 631 ? 48.277 187.278 25.873 1.00 18.04 631 ILE B N 1
ATOM 9965 C CA . ILE C 1 631 ? 48.398 187.689 24.488 1.00 18.52 631 ILE B CA 1
ATOM 9966 C C . ILE C 1 631 ? 47.128 188.398 24.127 1.00 19.55 631 ILE B C 1
ATOM 9967 O O . ILE C 1 631 ? 46.064 187.999 24.547 1.00 20.87 631 ILE B O 1
ATOM 9972 N N . ILE C 1 632 ? 47.239 189.463 23.374 1.00 17.77 632 ILE B N 1
ATOM 9973 C CA . ILE C 1 632 ? 46.092 190.239 22.988 1.00 19.39 632 ILE B CA 1
ATOM 9974 C C . ILE C 1 632 ? 45.917 190.269 21.468 1.00 19.80 632 ILE B C 1
ATOM 9975 O O . ILE C 1 632 ? 46.875 190.540 20.755 1.00 19.02 632 ILE B O 1
ATOM 9980 N N . TYR C 1 633 ? 44.707 190.023 20.987 1.00 18.13 633 TYR B N 1
ATOM 9981 C CA . TYR C 1 633 ? 44.405 190.055 19.568 1.00 17.79 633 TYR B CA 1
ATOM 9982 C C . TYR C 1 633 ? 43.449 191.195 19.199 1.00 18.23 633 TYR B C 1
ATOM 9983 O O . TYR C 1 633 ? 42.383 191.339 19.792 1.00 15.48 633 TYR B O 1
ATOM 9992 N N . PRO C 1 634 ? 43.805 191.988 18.172 1.00 18.32 634 PRO B N 1
ATOM 9993 C CA . PRO C 1 634 ? 42.995 193.189 17.872 1.00 19.39 634 PRO B CA 1
ATOM 9994 C C . PRO C 1 634 ? 41.724 192.912 17.095 1.00 19.95 634 PRO B C 1
ATOM 9995 O O . PRO C 1 634 ? 41.677 192.002 16.256 1.00 18.32 634 PRO B O 1
ATOM 9999 N N . ASN C 1 635 ? 40.691 193.700 17.402 1.00 21.47 635 ASN B N 1
ATOM 10000 C CA . ASN C 1 635 ? 39.404 193.629 16.726 1.00 19.85 635 ASN B CA 1
ATOM 10001 C C . ASN C 1 635 ? 38.833 192.231 16.740 1.00 20.74 635 ASN B C 1
ATOM 10002 O O . ASN C 1 635 ? 38.457 191.681 15.702 1.00 20.20 635 ASN B O 1
ATOM 10007 N N . GLU C 1 636 ? 38.820 191.623 17.917 1.00 19.34 636 GLU B N 1
ATOM 10008 C CA . GLU C 1 636 ? 38.355 190.262 18.054 1.00 20.08 636 GLU B CA 1
ATOM 10009 C C . GLU C 1 636 ? 37.238 190.194 19.040 1.00 20.41 636 GLU B C 1
ATOM 10010 O O . GLU C 1 636 ? 36.919 191.162 19.665 1.00 17.88 636 GLU B O 1
ATOM 10016 N N . HIS C 1 637 ? 36.626 189.019 19.159 1.00 21.14 637 HIS B N 1
ATOM 10017 C CA . HIS C 1 637 ? 35.449 188.866 19.963 1.00 20.29 637 HIS B CA 1
ATOM 10018 C C . HIS C 1 637 ? 35.644 187.622 20.828 1.00 22.25 637 HIS B C 1
ATOM 10019 O O . HIS C 1 637 ? 36.625 186.905 20.728 1.00 18.50 637 HIS B O 1
ATOM 10026 N N . HIS C 1 638 ? 34.671 187.441 21.695 1.00 20.93 638 HIS B N 1
ATOM 10027 C CA . HIS C 1 638 ? 34.589 186.331 22.615 1.00 22.99 638 HIS B CA 1
ATOM 10028 C C . HIS C 1 638 ? 34.975 185.002 21.936 1.00 21.42 638 HIS B C 1
ATOM 10029 O O . HIS C 1 638 ? 35.687 184.231 22.511 1.00 19.87 638 HIS B O 1
ATOM 10036 N N . VAL C 1 639 ? 34.440 184.767 20.754 1.00 18.61 639 VAL B N 1
ATOM 10037 C CA . VAL C 1 639 ? 34.902 183.741 19.833 1.00 18.69 639 VAL B CA 1
ATOM 10038 C C . VAL C 1 639 ? 35.650 184.455 18.706 1.00 19.18 639 VAL B C 1
ATOM 10039 O O . VAL C 1 639 ? 35.138 185.448 18.153 1.00 19.39 639 VAL B O 1
ATOM 10043 N N . LYS C 1 640 ? 36.847 183.980 18.350 1.00 18.21 640 LYS B N 1
ATOM 10044 C CA . LYS C 1 640 ? 37.647 184.689 17.394 1.00 18.59 640 LYS B CA 1
ATOM 10045 C C . LYS C 1 640 ? 37.209 184.414 15.982 1.00 17.70 640 LYS B C 1
ATOM 10046 O O . LYS C 1 640 ? 36.743 183.344 15.707 1.00 15.91 640 LYS B O 1
ATOM 10052 N N . TRP C 1 641 ? 37.349 185.391 15.113 1.00 16.80 641 TRP B N 1
ATOM 10053 C CA . TRP C 1 641 ? 36.821 185.295 13.769 1.00 18.34 641 TRP B CA 1
ATOM 10054 C C . TRP C 1 641 ? 37.891 185.436 12.655 1.00 18.07 641 TRP B C 1
ATOM 10055 O O . TRP C 1 641 ? 37.661 185.000 11.535 1.00 16.82 641 TRP B O 1
ATOM 10066 N N . GLN C 1 642 ? 39.051 186.013 12.959 1.00 18.40 642 GLN B N 1
ATOM 10067 C CA . GLN C 1 642 ? 40.033 186.236 11.901 1.00 18.75 642 GLN B CA 1
ATOM 10068 C C . GLN C 1 642 ? 40.931 185.020 11.780 1.00 19.29 642 GLN B C 1
ATOM 10069 O O . GLN C 1 642 ? 41.558 184.588 12.760 1.00 17.73 642 GLN B O 1
ATOM 10075 N N . PRO C 1 643 ? 41.021 184.461 10.578 1.00 17.29 643 PRO B N 1
ATOM 10076 C CA . PRO C 1 643 ? 41.774 183.255 10.387 1.00 18.04 643 PRO B CA 1
ATOM 10077 C C . PRO C 1 643 ? 43.229 183.300 10.798 1.00 17.85 643 PRO B C 1
ATOM 10078 O O . PRO C 1 643 ? 43.730 182.286 11.293 1.00 17.78 643 PRO B O 1
ATOM 10082 N N . ALA C 1 644 ? 43.933 184.399 10.550 1.00 17.32 644 ALA B N 1
ATOM 10083 C CA . ALA C 1 644 ? 45.346 184.459 10.952 1.00 18.34 644 ALA B CA 1
ATOM 10084 C C . ALA C 1 644 ? 45.461 184.374 12.463 1.00 18.98 644 ALA B C 1
ATOM 10085 O O . ALA C 1 644 ? 46.371 183.768 13.007 1.00 17.29 644 ALA B O 1
ATOM 10087 N N . HIS C 1 645 ? 44.501 184.986 13.136 1.00 19.96 645 HIS B N 1
ATOM 10088 C CA . HIS C 1 645 ? 44.492 184.919 14.590 1.00 19.04 645 HIS B CA 1
ATOM 10089 C C . HIS C 1 645 ? 44.274 183.505 15.087 1.00 19.56 645 HIS B C 1
ATOM 10090 O O . HIS C 1 645 ? 44.949 183.051 16.026 1.00 21.34 645 HIS B O 1
ATOM 10097 N N . ARG C 1 646 ? 43.303 182.818 14.504 1.00 18.50 646 ARG B N 1
ATOM 10098 C CA . ARG C 1 646 ? 42.996 181.480 14.915 1.00 17.67 646 ARG B CA 1
ATOM 10099 C C . ARG C 1 646 ? 44.239 180.592 14.690 1.00 18.55 646 ARG B C 1
ATOM 10100 O O . ARG C 1 646 ? 44.584 179.750 15.565 1.00 17.63 646 ARG B O 1
ATOM 10108 N N . LEU C 1 647 ? 44.907 180.735 13.552 1.00 17.07 647 LEU B N 1
ATOM 10109 C CA . LEU C 1 647 ? 46.071 179.903 13.280 1.00 17.93 647 LEU B CA 1
ATOM 10110 C C . LEU C 1 647 ? 47.160 180.167 14.301 1.00 19.15 647 LEU B C 1
ATOM 10111 O O . LEU C 1 647 ? 47.836 179.257 14.781 1.00 17.79 647 LEU B O 1
ATOM 10116 N N . ALA C 1 648 ? 47.325 181.438 14.652 1.00 19.17 648 ALA B N 1
ATOM 10117 C CA . ALA C 1 648 ? 48.317 181.811 15.612 1.00 19.36 648 ALA B CA 1
ATOM 10118 C C . ALA C 1 648 ? 47.973 181.297 16.990 1.00 18.30 648 ALA B C 1
ATOM 10119 O O . ALA C 1 648 ? 48.836 180.909 17.727 1.00 18.41 648 ALA B O 1
ATOM 10121 N N . VAL C 1 649 ? 46.694 181.277 17.337 1.00 19.82 649 VAL B N 1
ATOM 10122 C CA . VAL C 1 649 ? 46.275 180.731 18.607 1.00 19.72 649 VAL B CA 1
ATOM 10123 C C . VAL C 1 649 ? 46.630 179.240 18.643 1.00 20.51 649 VAL B C 1
ATOM 10124 O O . VAL C 1 649 ? 47.153 178.741 19.650 1.00 20.39 649 VAL B O 1
ATOM 10128 N N . TYR C 1 650 ? 46.238 178.524 17.605 1.00 17.51 650 TYR B N 1
ATOM 10129 C CA . TYR C 1 650 ? 46.463 177.094 17.514 1.00 16.99 650 TYR B CA 1
ATOM 10130 C C . TYR C 1 650 ? 47.954 176.843 17.759 1.00 19.00 650 TYR B C 1
ATOM 10131 O O . TYR C 1 650 ? 48.333 175.976 18.540 1.00 19.69 650 TYR B O 1
ATOM 10140 N N . ASN C 1 651 ? 48.806 177.557 17.041 1.00 20.45 651 ASN B N 1
ATOM 10141 C CA . ASN C 1 651 ? 50.231 177.274 17.086 1.00 21.63 651 ASN B CA 1
ATOM 10142 C C . ASN C 1 651 ? 50.865 177.605 18.463 1.00 22.85 651 ASN B C 1
ATOM 10143 O O . ASN C 1 651 ? 51.737 176.896 18.930 1.00 22.25 651 ASN B O 1
ATOM 10148 N N . ARG C 1 652 ? 50.455 178.682 19.067 1.00 19.20 652 ARG B N 1
ATOM 10149 C CA . ARG C 1 652 ? 51.047 179.023 20.294 1.00 21.37 652 ARG B CA 1
ATOM 10150 C C . ARG C 1 652 ? 50.555 178.072 21.402 1.00 21.68 652 ARG B C 1
ATOM 10151 O O . ARG C 1 652 ? 51.261 177.774 22.356 1.00 20.58 652 ARG B O 1
ATOM 10159 N N . THR C 1 653 ? 49.313 177.637 21.302 1.00 18.38 653 THR B N 1
ATOM 10160 C CA . THR C 1 653 ? 48.822 176.729 22.266 1.00 19.13 653 THR B CA 1
ATOM 10161 C C . THR C 1 653 ? 49.595 175.396 22.176 1.00 19.55 653 THR B C 1
ATOM 10162 O O . THR C 1 653 ? 49.904 174.796 23.172 1.00 19.25 653 THR B O 1
ATOM 10166 N N . ILE C 1 654 ? 49.855 174.920 20.986 1.00 21.81 654 ILE B N 1
ATOM 10167 C CA . ILE C 1 654 ? 50.641 173.687 20.806 1.00 21.31 654 ILE B CA 1
ATOM 10168 C C . ILE C 1 654 ? 52.073 173.917 21.342 1.00 20.68 654 ILE B C 1
ATOM 10169 O O . ILE C 1 654 ? 52.585 173.082 22.083 1.00 17.99 654 ILE B O 1
ATOM 10174 N N . ASP C 1 655 ? 52.699 175.042 21.014 1.00 20.21 655 ASP B N 1
ATOM 10175 C CA . ASP C 1 655 ? 54.053 175.264 21.518 1.00 20.56 655 ASP B CA 1
ATOM 10176 C C . ASP C 1 655 ? 54.043 175.283 23.050 1.00 18.87 655 ASP B C 1
ATOM 10177 O O . ASP C 1 655 ? 54.975 174.809 23.695 1.00 20.19 655 ASP B O 1
ATOM 10182 N N . TRP C 1 656 ? 53.009 175.885 23.627 1.00 16.64 656 TRP B N 1
ATOM 10183 C CA . TRP C 1 656 ? 52.934 176.063 25.065 1.00 18.13 656 TRP B CA 1
ATOM 10184 C C . TRP C 1 656 ? 52.885 174.711 25.746 1.00 19.89 656 TRP B C 1
ATOM 10185 O O . TRP C 1 656 ? 53.632 174.470 26.656 1.00 19.77 656 TRP B O 1
ATOM 10196 N N . PHE C 1 657 ? 51.999 173.846 25.292 1.00 20.26 657 PHE B N 1
ATOM 10197 C CA . PHE C 1 657 ? 51.932 172.519 25.855 1.00 20.65 657 PHE B CA 1
ATOM 10198 C C . PHE C 1 657 ? 53.184 171.669 25.598 1.00 21.29 657 PHE B C 1
ATOM 10199 O O . PHE C 1 657 ? 53.584 170.888 26.461 1.00 19.96 657 PHE B O 1
ATOM 10207 N N . ARG C 1 658 ? 53.790 171.801 24.446 1.00 21.44 658 ARG B N 1
ATOM 10208 C CA . ARG C 1 658 ? 55.001 171.043 24.199 1.00 23.32 658 ARG B CA 1
ATOM 10209 C C . ARG C 1 658 ? 56.103 171.495 25.177 1.00 23.32 658 ARG B C 1
ATOM 10210 O O . ARG C 1 658 ? 56.890 170.671 25.635 1.00 21.84 658 ARG B O 1
ATOM 10218 N N . PHE C 1 659 ? 56.150 172.797 25.456 1.00 20.59 659 PHE B N 1
ATOM 10219 C CA . PHE C 1 659 ? 57.147 173.357 26.336 1.00 19.99 659 PHE B CA 1
ATOM 10220 C C . PHE C 1 659 ? 56.939 172.871 27.769 1.00 21.96 659 PHE B C 1
ATOM 10221 O O . PHE C 1 659 ? 57.873 172.362 28.360 1.00 18.90 659 PHE B O 1
ATOM 10229 N N . TRP C 1 660 ? 55.718 172.943 28.302 1.00 20.50 660 TRP B N 1
ATOM 10230 C CA . TRP C 1 660 ? 55.548 172.634 29.699 1.00 22.35 660 TRP B CA 1
ATOM 10231 C C . TRP C 1 660 ? 55.289 171.147 29.937 1.00 23.33 660 TRP B C 1
ATOM 10232 O O . TRP C 1 660 ? 55.536 170.673 30.995 1.00 19.61 660 TRP B O 1
ATOM 10243 N N . LEU C 1 661 ? 54.700 170.450 28.978 1.00 24.29 661 LEU B N 1
ATOM 10244 C CA . LEU C 1 661 ? 54.334 169.041 29.193 1.00 22.29 661 LEU B CA 1
ATOM 10245 C C . LEU C 1 661 ? 55.286 168.074 28.541 1.00 22.41 661 LEU B C 1
ATOM 10246 O O . LEU C 1 661 ? 55.285 166.949 28.905 1.00 25.17 661 LEU B O 1
ATOM 10251 N N . MET C 1 662 ? 56.064 168.488 27.566 1.00 22.91 662 MET B N 1
ATOM 10252 C CA . MET C 1 662 ? 57.047 167.601 26.939 1.00 22.84 662 MET B CA 1
ATOM 10253 C C . MET C 1 662 ? 58.447 168.140 27.147 1.00 23.78 662 MET B C 1
ATOM 10254 O O . MET C 1 662 ? 59.368 167.466 26.734 1.00 26.05 662 MET B O 1
ATOM 10259 N N . ASP C 1 663 ? 58.621 169.336 27.734 1.00 24.58 663 ASP B N 1
ATOM 10260 C CA . ASP C 1 663 ? 59.967 169.981 27.849 1.00 26.45 663 ASP B CA 1
ATOM 10261 C C . ASP C 1 663 ? 60.656 170.127 26.528 1.00 24.73 663 ASP B C 1
ATOM 10262 O O . ASP C 1 663 ? 61.862 169.981 26.424 1.00 24.33 663 ASP B O 1
ATOM 10267 N N . GLN C 1 664 ? 59.878 170.427 25.501 1.00 27.57 664 GLN B N 1
ATOM 10268 C CA . GLN C 1 664 ? 60.399 170.602 24.143 1.00 30.08 664 GLN B CA 1
ATOM 10269 C C . GLN C 1 664 ? 60.112 171.969 23.590 1.00 28.96 664 GLN B C 1
ATOM 10270 O O . GLN C 1 664 ? 59.031 172.517 23.788 1.00 24.91 664 GLN B O 1
ATOM 10276 N N . SER C 1 665 ? 61.042 172.463 22.809 1.00 28.20 665 SER B N 1
ATOM 10277 C CA . SER C 1 665 ? 60.870 173.705 22.094 1.00 31.03 665 SER B CA 1
ATOM 10278 C C . SER C 1 665 ? 61.250 173.498 20.646 1.00 32.26 665 SER B C 1
ATOM 10279 O O . SER C 1 665 ? 62.113 172.727 20.339 1.00 32.51 665 SER B O 1
ATOM 10282 N N . ASP C 1 666 ? 60.570 174.197 19.770 1.00 43.99 666 ASP B N 1
ATOM 10283 C CA . ASP C 1 666 ? 60.865 174.233 18.337 1.00 41.23 666 ASP B CA 1
ATOM 10284 C C . ASP C 1 666 ? 61.959 175.302 18.160 1.00 40.85 666 ASP B C 1
ATOM 10285 O O . ASP C 1 666 ? 61.772 176.426 18.571 1.00 38.47 666 ASP B O 1
ATOM 10290 N N . PRO C 1 667 ? 63.126 174.953 17.575 1.00 44.42 667 PRO B N 1
ATOM 10291 C CA . PRO C 1 667 ? 64.243 175.915 17.422 1.00 46.17 667 PRO B CA 1
ATOM 10292 C C . PRO C 1 667 ? 64.136 176.973 16.287 1.00 41.13 667 PRO B C 1
ATOM 10293 O O . PRO C 1 667 ? 65.038 177.791 16.135 1.00 45.26 667 PRO B O 1
ATOM 10297 N N . ALA C 1 668 ? 63.044 177.000 15.537 1.00 43.10 668 ALA B N 1
ATOM 10298 C CA . ALA C 1 668 ? 62.813 178.054 14.539 1.00 45.77 668 ALA B CA 1
ATOM 10299 C C . ALA C 1 668 ? 63.142 179.474 15.056 1.00 49.11 668 ALA B C 1
ATOM 10300 O O . ALA C 1 668 ? 62.727 179.853 16.127 1.00 46.01 668 ALA B O 1
ATOM 10302 N N . PRO C 1 669 ? 63.906 180.268 14.280 1.00 57.18 669 PRO B N 1
ATOM 10303 C CA . PRO C 1 669 ? 64.427 181.486 14.907 1.00 53.52 669 PRO B CA 1
ATOM 10304 C C . PRO C 1 669 ? 63.342 182.496 15.197 1.00 46.58 669 PRO B C 1
ATOM 10305 O O . PRO C 1 669 ? 63.500 183.306 16.131 1.00 43.82 669 PRO B O 1
ATOM 10309 N N . ASP C 1 670 ? 62.252 182.475 14.433 1.00 40.51 670 ASP B N 1
ATOM 10310 C CA . ASP C 1 670 ? 61.174 183.405 14.750 1.00 44.69 670 ASP B CA 1
ATOM 10311 C C . ASP C 1 670 ? 60.439 183.042 16.056 1.00 44.41 670 ASP B C 1
ATOM 10312 O O . ASP C 1 670 ? 59.524 183.760 16.429 1.00 40.94 670 ASP B O 1
ATOM 10317 N N . LYS C 1 671 ? 60.807 181.925 16.729 1.00 42.32 671 LYS B N 1
ATOM 10318 C CA . LYS C 1 671 ? 60.218 181.561 18.023 1.00 33.63 671 LYS B CA 1
ATOM 10319 C C . LYS C 1 671 ? 61.149 181.781 19.167 1.00 36.58 671 LYS B C 1
ATOM 10320 O O . LYS C 1 671 ? 60.765 181.561 20.338 1.00 34.60 671 LYS B O 1
ATOM 10326 N N . ALA C 1 672 ? 62.360 182.261 18.872 1.00 35.32 672 ALA B N 1
ATOM 10327 C CA . ALA C 1 672 ? 63.386 182.370 19.894 1.00 34.30 672 ALA B CA 1
ATOM 10328 C C . ALA C 1 672 ? 62.971 183.295 21.022 1.00 31.21 672 ALA B C 1
ATOM 10329 O O . ALA C 1 672 ? 63.160 182.999 22.215 1.00 30.84 672 ALA B O 1
ATOM 10331 N N . ALA C 1 673 ? 62.353 184.402 20.677 1.00 29.01 673 ALA B N 1
ATOM 10332 C CA . ALA C 1 673 ? 61.940 185.349 21.732 1.00 28.53 673 ALA B CA 1
ATOM 10333 C C . ALA C 1 673 ? 60.822 184.755 22.622 1.00 30.20 673 ALA B C 1
ATOM 10334 O O . ALA C 1 673 ? 60.741 185.026 23.814 1.00 33.41 673 ALA B O 1
ATOM 10336 N N . GLN C 1 674 ? 59.936 183.980 22.022 1.00 26.63 674 GLN B N 1
ATOM 10337 C CA . GLN C 1 674 ? 58.877 183.348 22.768 1.00 27.23 674 GLN B CA 1
ATOM 10338 C C . GLN C 1 674 ? 59.490 182.414 23.797 1.00 26.18 674 GLN B C 1
ATOM 10339 O O . GLN C 1 674 ? 59.109 182.448 24.937 1.00 25.94 674 GLN B O 1
ATOM 10345 N N . TYR C 1 675 ? 60.437 181.589 23.396 1.00 25.77 675 TYR B N 1
ATOM 10346 C CA . TYR C 1 675 ? 61.059 180.672 24.336 1.00 27.41 675 TYR B CA 1
ATOM 10347 C C . TYR C 1 675 ? 61.955 181.338 25.349 1.00 29.18 675 TYR B C 1
ATOM 10348 O O . TYR C 1 675 ? 62.025 180.877 26.492 1.00 30.33 675 TYR B O 1
ATOM 10357 N N . ASP C 1 676 ? 62.556 182.476 25.002 1.00 31.01 676 ASP B N 1
ATOM 10358 C CA . ASP C 1 676 ? 63.186 183.297 26.040 1.00 29.35 676 ASP B CA 1
ATOM 10359 C C . ASP C 1 676 ? 62.182 183.681 27.138 1.00 31.74 676 ASP B C 1
ATOM 10360 O O . ASP C 1 676 ? 62.461 183.525 28.324 1.00 31.44 676 ASP B O 1
ATOM 10365 N N . ARG C 1 677 ? 61.017 184.189 26.754 1.00 28.37 677 ARG B N 1
ATOM 10366 C CA . ARG C 1 677 ? 60.021 184.577 27.746 1.00 26.60 677 ARG B CA 1
ATOM 10367 C C . ARG C 1 677 ? 59.610 183.377 28.559 1.00 25.17 677 ARG B C 1
ATOM 10368 O O . ARG C 1 677 ? 59.509 183.437 29.761 1.00 26.23 677 ARG B O 1
ATOM 10376 N N . TRP C 1 678 ? 59.388 182.254 27.918 1.00 25.36 678 TRP B N 1
ATOM 10377 C CA . TRP C 1 678 ? 58.859 181.103 28.653 1.00 24.90 678 TRP B CA 1
ATOM 10378 C C . TRP C 1 678 ? 59.909 180.443 29.553 1.00 23.22 678 TRP B C 1
ATOM 10379 O O . TRP C 1 678 ? 59.580 179.952 30.651 1.00 19.50 678 TRP B O 1
ATOM 10390 N N . ARG C 1 679 ? 61.161 180.482 29.133 1.00 24.09 679 ARG B N 1
ATOM 10391 C CA . ARG C 1 679 ? 62.260 180.016 30.023 1.00 26.40 679 ARG B CA 1
ATOM 10392 C C . ARG C 1 679 ? 62.307 180.919 31.224 1.00 28.92 679 ARG B C 1
ATOM 10393 O O . ARG C 1 679 ? 62.426 180.428 32.356 1.00 30.96 679 ARG B O 1
ATOM 10401 N N . ALA C 1 680 ? 62.094 182.222 31.032 1.00 29.38 680 ALA B N 1
ATOM 10402 C CA . ALA C 1 680 ? 62.064 183.135 32.196 1.00 32.32 680 ALA B CA 1
ATOM 10403 C C . ALA C 1 680 ? 60.894 182.850 33.104 1.00 28.41 680 ALA B C 1
ATOM 10404 O O . ALA C 1 680 ? 61.030 182.895 34.343 1.00 28.70 680 ALA B O 1
ATOM 10406 N N . LEU C 1 681 ? 59.739 182.491 32.529 1.00 26.37 681 LEU B N 1
ATOM 10407 C CA . LEU C 1 681 ? 58.603 182.094 33.395 1.00 23.46 681 LEU B CA 1
ATOM 10408 C C . LEU C 1 681 ? 58.947 180.830 34.209 1.00 22.68 681 LEU B C 1
ATOM 10409 O O . LEU C 1 681 ? 58.542 180.680 35.395 1.00 25.54 681 LEU B O 1
ATOM 10414 N N . ARG C 1 682 ? 59.573 179.879 33.543 1.00 22.31 682 ARG B N 1
ATOM 10415 C CA . ARG C 1 682 ? 59.914 178.599 34.165 1.00 24.93 682 ARG B CA 1
ATOM 10416 C C . ARG C 1 682 ? 60.946 178.791 35.298 1.00 27.80 682 ARG B C 1
ATOM 10417 O O . ARG C 1 682 ? 60.866 178.118 36.291 1.00 26.47 682 ARG B O 1
ATOM 10425 N N . ALA C 1 683 ? 61.854 179.751 35.137 1.00 31.73 683 ALA B N 1
ATOM 10426 C CA . ALA C 1 683 ? 62.874 180.020 36.128 1.00 36.30 683 ALA B CA 1
ATOM 10427 C C . ALA C 1 683 ? 62.294 180.664 37.371 1.00 42.62 683 ALA B C 1
ATOM 10428 O O . ALA C 1 683 ? 62.935 180.619 38.404 1.00 40.68 683 ALA B O 1
ATOM 10430 N N . LEU C 1 684 ? 61.111 181.291 37.272 1.00 45.99 684 LEU B N 1
ATOM 10431 C CA . LEU C 1 684 ? 60.474 181.900 38.436 1.00 46.69 684 LEU B CA 1
ATOM 10432 C C . LEU C 1 684 ? 60.159 180.848 39.441 1.00 51.55 684 LEU B C 1
ATOM 10433 O O . LEU C 1 684 ? 60.136 181.113 40.625 1.00 52.91 684 LEU B O 1
ATOM 10438 N N . ARG C 1 685 ? 59.873 179.649 38.965 1.00 69.93 685 ARG B N 1
ATOM 10439 C CA . ARG C 1 685 ? 59.361 178.574 39.819 1.00 76.94 685 ARG B CA 1
ATOM 10440 C C . ARG C 1 685 ? 60.382 178.025 40.817 1.00 77.77 685 ARG B C 1
ATOM 10441 O O . ARG C 1 685 ? 60.071 177.152 41.591 1.00 79.75 685 ARG B O 1
ATOM 10449 N N . GLN C 1 686 ? 61.580 178.596 40.846 1.00 87.99 686 GLN B N 1
ATOM 10450 C CA . GLN C 1 686 ? 62.391 178.563 42.081 1.00 96.93 686 GLN B CA 1
ATOM 10451 C C . GLN C 1 686 ? 61.742 179.406 43.190 1.00 88.99 686 GLN B C 1
ATOM 10452 O O . GLN C 1 686 ? 60.838 178.948 43.894 1.00 83.03 686 GLN B O 1
ATOM 10458 N N . GLY D 2 1 ? 29.573 181.323 24.816 1.00 35.80 1001 GLY D N 1
ATOM 10459 C CA . GLY D 2 1 ? 29.773 180.415 23.692 1.00 33.75 1001 GLY D CA 1
ATOM 10460 C C . GLY D 2 1 ? 29.396 181.111 22.396 1.00 34.03 1001 GLY D C 1
ATOM 10461 O O . GLY D 2 1 ? 29.007 182.289 22.414 1.00 29.44 1001 GLY D O 1
ATOM 10462 N N . PRO D 2 2 ? 29.532 180.395 21.259 1.00 34.79 1002 PRO D N 1
ATOM 10463 C CA . PRO D 2 2 ? 29.264 180.992 19.923 1.00 37.76 1002 PRO D CA 1
ATOM 10464 C C . PRO D 2 2 ? 27.783 181.224 19.658 1.00 40.19 1002 PRO D C 1
ATOM 10465 O O . PRO D 2 2 ? 27.418 182.215 19.020 1.00 43.41 1002 PRO D O 1
ATOM 10469 N N . THR D 2 3 ? 26.942 180.340 20.183 1.00 40.18 1003 THR D N 1
ATOM 10470 C CA . THR D 2 3 ? 25.520 180.342 19.879 1.00 42.32 1003 THR D CA 1
ATOM 10471 C C . THR D 2 3 ? 24.715 181.059 21.007 1.00 42.10 1003 THR D C 1
ATOM 10472 O O . THR D 2 3 ? 24.693 180.579 22.169 1.00 35.97 1003 THR D O 1
ATOM 10476 N N . PRO D 2 4 ? 24.103 182.233 20.671 1.00 40.95 1004 PRO D N 1
ATOM 10477 C CA . PRO D 2 4 ? 23.483 183.053 21.734 1.00 47.75 1004 PRO D CA 1
ATOM 10478 C C . PRO D 2 4 ? 22.042 182.622 22.134 1.00 47.56 1004 PRO D C 1
ATOM 10479 O O . PRO D 2 4 ? 21.088 183.226 21.686 1.00 44.85 1004 PRO D O 1
ATOM 10483 N N . MET D 2 5 ? 21.902 181.599 22.989 1.00 53.08 1005 MET D N 1
ATOM 10484 C CA . MET D 2 5 ? 20.577 181.126 23.432 1.00 55.00 1005 MET D CA 1
ATOM 10485 C C . MET D 2 5 ? 20.399 181.055 24.980 1.00 57.09 1005 MET D C 1
ATOM 10486 O O . MET D 2 5 ? 20.217 182.101 25.615 1.00 58.03 1005 MET D O 1
ATOM 10491 N N . VAL D 2 6 ? 20.479 179.857 25.569 1.00 60.81 1006 VAL D N 1
ATOM 10492 C CA . VAL D 2 6 ? 20.153 179.612 27.005 1.00 57.98 1006 VAL D CA 1
ATOM 10493 C C . VAL D 2 6 ? 21.417 179.373 27.872 1.00 58.05 1006 VAL D C 1
ATOM 10494 O O . VAL D 2 6 ? 22.344 178.611 27.486 1.00 45.19 1006 VAL D O 1
ATOM 10498 N N . GLY D 2 7 ? 21.441 180.012 29.047 1.00 50.70 1007 GLY D N 1
ATOM 10499 C CA . GLY D 2 7 ? 22.568 179.912 29.984 1.00 49.46 1007 GLY D CA 1
ATOM 10500 C C . GLY D 2 7 ? 23.639 180.987 29.755 1.00 47.25 1007 GLY D C 1
ATOM 10501 O O . GLY D 2 7 ? 23.608 181.736 28.795 1.00 45.81 1007 GLY D O 1
ATOM 10502 N N . LEU D 2 8 ? 24.608 181.019 30.657 1.00 46.52 1008 LEU D N 1
ATOM 10503 C CA . LEU D 2 8 ? 25.783 181.894 30.587 1.00 42.04 1008 LEU D CA 1
ATOM 10504 C C . LEU D 2 8 ? 26.995 181.237 29.924 1.00 43.18 1008 LEU D C 1
ATOM 10505 O O . LEU D 2 8 ? 27.395 180.143 30.301 1.00 44.19 1008 LEU D O 1
ATOM 10510 N N . ASP D 2 9 ? 27.548 181.943 28.933 1.00 43.74 1009 ASP D N 1
ATOM 10511 C CA . ASP D 2 9 ? 28.887 181.731 28.387 1.00 46.35 1009 ASP D CA 1
ATOM 10512 C C . ASP D 2 9 ? 29.866 182.612 29.154 1.00 42.18 1009 ASP D C 1
ATOM 10513 O O . ASP D 2 9 ? 30.133 183.752 28.762 1.00 49.68 1009 ASP D O 1
ATOM 10517 N N . SER D 2 10 ? 30.414 182.111 30.242 1.00 45.60 1010 SER D N 1
ATOM 10518 C CA . SER D 2 10 ? 31.271 182.939 31.132 1.00 42.69 1010 SER D CA 1
ATOM 10519 C C . SER D 2 10 ? 30.463 184.049 31.827 1.00 36.60 1010 SER D C 1
ATOM 10520 O O . SER D 2 10 ? 29.216 184.023 31.822 1.00 35.39 1010 SER D O 1
ATOM 10523 N N . VAL D 2 11 ? 31.162 185.040 32.379 1.00 32.49 1011 VAL D N 1
ATOM 10524 C CA . VAL D 2 11 ? 30.515 186.034 33.247 1.00 33.89 1011 VAL D CA 1
ATOM 10525 C C . VAL D 2 11 ? 30.538 187.478 32.673 1.00 34.61 1011 VAL D C 1
ATOM 10526 O O . VAL D 2 11 ? 30.403 188.438 33.420 1.00 35.32 1011 VAL D O 1
ATOM 10530 N N . SER D 2 12 ? 30.660 187.610 31.360 1.00 34.01 1012 SER D N 1
ATOM 10531 C CA . SER D 2 12 ? 30.886 188.906 30.703 1.00 39.18 1012 SER D CA 1
ATOM 10532 C C . SER D 2 12 ? 29.759 189.335 29.729 1.00 38.44 1012 SER D C 1
ATOM 10533 O O . SER D 2 12 ? 29.918 190.290 28.954 1.00 38.18 1012 SER D O 1
ATOM 10536 N N . GLY D 2 13 ? 28.625 188.642 29.808 1.00 38.03 1013 GLY D N 1
ATOM 10537 C CA . GLY D 2 13 ? 27.428 189.044 29.104 1.00 37.44 1013 GLY D CA 1
ATOM 10538 C C . GLY D 2 13 ? 27.053 188.226 27.892 1.00 34.18 1013 GLY D C 1
ATOM 10539 O O . GLY D 2 13 ? 26.046 188.525 27.215 1.00 29.71 1013 GLY D O 1
ATOM 10540 N N . GLN D 2 14 ? 27.815 187.183 27.602 1.00 33.77 1014 GLN D N 1
ATOM 10541 C CA . GLN D 2 14 ? 27.429 186.270 26.467 1.00 34.23 1014 GLN D CA 1
ATOM 10542 C C . GLN D 2 14 ? 26.585 185.106 26.995 1.00 35.28 1014 GLN D C 1
ATOM 10543 O O . GLN D 2 14 ? 26.670 184.761 28.189 1.00 28.62 1014 GLN D O 1
ATOM 10549 N N . TYR D 2 15 ? 25.749 184.556 26.111 1.00 38.51 1015 TYR D N 1
ATOM 10550 C CA . TYR D 2 15 ? 24.817 183.464 26.426 1.00 40.71 1015 TYR D CA 1
ATOM 10551 C C . TYR D 2 15 ? 25.331 182.150 25.827 1.00 40.98 1015 TYR D C 1
ATOM 10552 O O . TYR D 2 15 ? 26.180 182.176 24.922 1.00 41.42 1015 TYR D O 1
ATOM 10561 N N . TRP D 2 16 ? 24.858 181.012 26.331 1.00 45.19 1016 TRP D N 1
ATOM 10562 C CA . TRP D 2 16 ? 25.235 179.654 25.808 1.00 50.29 1016 TRP D CA 1
ATOM 10563 C C . TRP D 2 16 ? 24.032 178.909 25.115 1.00 50.02 1016 TRP D C 1
ATOM 10564 O O . TRP D 2 16 ? 23.192 179.559 24.489 1.00 44.43 1016 TRP D O 1
ATOM 10575 N N . ASP D 2 17 ? 23.888 177.585 25.259 1.00 57.37 1017 ASP D N 1
ATOM 10576 C CA . ASP D 2 17 ? 22.965 176.769 24.403 1.00 64.05 1017 ASP D CA 1
ATOM 10577 C C . ASP D 2 17 ? 22.626 175.442 25.064 1.00 59.04 1017 ASP D C 1
ATOM 10578 O O . ASP D 2 17 ? 22.831 174.418 24.464 1.00 54.32 1017 ASP D O 1
ATOM 10583 N N . GLN D 2 18 ? 22.090 175.463 26.278 1.00 65.29 1018 GLN D N 1
ATOM 10584 C CA . GLN D 2 18 ? 22.023 174.249 27.102 1.00 71.19 1018 GLN D CA 1
ATOM 10585 C C . GLN D 2 18 ? 20.889 173.281 26.727 1.00 65.36 1018 GLN D C 1
ATOM 10586 O O . GLN D 2 18 ? 19.755 173.697 26.571 1.00 63.01 1018 GLN D O 1
#

Nearest PDB structures (foldseek):
  5txe-assembly1_C  TM=1.062E+00  e=2.693E-01  Asticcacaulis excentricus CB 48
  5txe-assembly3_C  TM=1.062E+00  e=2.693E-01  Asticcacaulis excentricus CB 48
  5txe-assembly2_D  TM=1.037E+00  e=3.536E-01  Asticcacaulis excentricus CB 48
  5txe-assembly3_D  TM=1.037E+00  e=3.536E-01  Asticcacaulis excentricus CB 48
  5txe-assembly1_A  TM=1.002E+00  e=0.000E+00  Asticcacaulis excentricus CB 48

B-factor: mean 34.89, std 15.45, range [12.42, 122.94]

Sequence (1339 aa):
APPVTPEVLVRLADIGTMSASETTPLLSLSPDGRYVAFQVRQADPVTNLNVFRMVVKATDGATDAIDVDVGGEYLFWTIPSWGYARNAPSGANLTIQPRWSPSGTHLAYLRQDQGRVRVWRASVKGEGASPVIEDAYDIEDVQWLDDNTLIYSGRPGFVEAEAEIEREGRRGWVYDERFHPLTGARPRVLEPISIVYQVLDLKTGTRRAATPTEVARLREKPDPLRAMVGRTTFSVSRTDPQNINAPTTLVARRGEGEPVRCDDEEACQNITRMWGDETANVLYFLRREGWASNEMALYRMPADALKPVRIWHATGLLQGCERQAKRLICAQESALQPRRLVTLNLTSGQMSPLYDPNPDLSRYRLPKVERLTLRNRNGIEVFSDLVLPPDYQLGTRLPLVIVQYSSRGFLRGGTGDENPILPLATAGFAVLSFHSPRSEASYQRFTSPIAQSKAEYSNWRNRWNILHTLEDLIDDLDRRGVIDPARVGLTGLADGATTVHFGLINSHRFAAAVTSSCCTDSFTASVMNGPRISGALKAYGIETDQADDGPFWAATSFVVNASRLDTPLLIQSADEEYLGALPGFTALQQARKPVELIIYPNEHHVKWQPAHRLAVYNRTIDWFRFWLMDDQSSDPAPDKAAQYDRWRALRALRQGPTPMVGLDSVSGQYWDAPPVTPEVLVRLADIGTMSASETTPLLSSLSPDGRYVAFQVRQADPVTNLNVFRMVVKATDGATDAIDVDVGGEYLFWTIPSWGYARNAPSGANLTIQPRWSPSGTHLAYLRQDQGRVRVWRASVKGEGASPVIEDAYDIIEDVQWLDDNTLIYSGRPGFVEAEAEIEREEGRRGWVYDERFHPLTGARPRVLEPISIVYQVLDLKTGTRRAATPTEVARLREKPDPLRAMVGRTTFSVSRTDPQNINAPTTLVARRGEGEPVRCDEEACQNITRMWGDETANVLYFLRREGWASNEMALYRMPADALKPVRIWHATGLLQGCERQAKRLICAQESALQPRRLVTLNLTSGQMSPLYDPNPDLSRYRLPKVERLTLRNRNGIEVFSDLVLPPDYQLGTRLPLVIVQYSSRGFLRGGTGDENPILPLATAGFAVLSFHSPRSEASYQRFTSPIAQSKAEYSNWRNRWNILHTLEDLIDDLDRRGVIDPARVGLTGLADGATTVHFGLINSHRFAAAVTSSCCTDSSFTASVMNGPRISGALKAYGIETDQADDGPFWAATSFVVNASRLDTPLLIQSADEEYLGALPGFTALQQARKPVELIIYPNEHHVKWQPAHRLAVYNRTIDWFRFWLMDQSDPAPDKAAQYDRWRALRALRQGPTPMVGLDSVSGQYWDQ

Radius of gyration: 36.72 Å; Cα contacts (8 Å, |Δi|>4): 3314; chains: 4; bounding box: 99×103×74 Å

InterPro domains:
  IPR001375 Peptidase S9, prolyl oligopeptidase, catalytic domain [PF00326] (507-661)
  IPR011042 Six-bladed beta-propeller, TolB-like [G3DSA:2.120.10.30] (27-212)
  IPR029058 Alpha/Beta hydrolase fold [G3DSA:3.40.50.1820] (393-670)
  IPR029058 Alpha/Beta hydrolase fold [SSF53474] (401-660)
  IPR053536 Lasso peptide isopeptidase [NF033523] (38-662)

Secondary structure (DSSP, 8-state):
--B--HHHHHT--EESSSS--TT---EEE-TTSSEEEEEEEEEETTTTEEEEEEEEEETTS-S--EEEEE--B--B----BTTBSSPPP-SPBPP--PEEPTTSSEEEEEEEETTEEEEEEEETTSS-EEEEE--SS-EEEEEEEETTEEEEEE-HHHHHHHHHHHHHGGG-EE-STT--TTT-SSPPPBSP---EEEEEETTTTEEEEPPHHHHHHHH----TT-EEETTEEEEEE-SSTT-TTSPPEEEEEETTS--EE--SGGGBSEEEEEEETTTTEEEEEEEESGGG-EEEEEEEETTSS--EEEEEESSEEEEEEEETTEEEEEEEETTEEEEEEEEETTT--EEEEE-SS--GGGSBPPEEEEEEEE-TTS-EEEEEEEE-TTPPTT--EEEEEE-S--SS--SSTTTT-S-HHHHHHTT-EEEEE-PPPPGGGGS--S-HHHHHHHHHGGGHHHHHHHHHHHHHHHHHHHTT-EEEEEEEEEESTHHHHHHHHHHHH-S--SEEEESS---SHIIIIITTHHHHHHHHGGGT--TTS-TTSTTGGGT-HHHHGGG--S-EEEEEEHHHHGGGHHHHHHHHHTT--EEEEEETT--SS---HHHHHHHHHHHHHHHHHHHH------GGGHHHHHHHHHHHHHT-/--B--HHHHHT--EESSSS--TT---EEE-TTSSEEEEEEEEEETTTTEEEEEEEEEETTS-S--EEEEE--B--B----BTTBSSPPP-SPBPP---EE-TTSSEEEEEEEETTEEEEEEEETTSS-EEEEE--SS-EEEEEEEETTEEEEEE-HHHHHHHHHHHHHGGG-EE-STT--TTT-SSPPPBSP---EEEEEETTTTEEEEPPHHHHHHHH----TT-EEETTEEEEEE-SSTT-TTSPPEEEEEETTS--EE--SGGGBSEEEEEEETTTTEEEEEEEESGGG-EEEEEEEETTSS--EEEEEEESEEEEEEEETTEEEEEEEETTEEEEEEEEETTT--EEEEE-SS--GGGSBPPEEEEEEEE-TTS-EEEEEEEE-TT--TT--EEEEEE-S--SS--SSTTTT-S-HHHHHHTT-EEEEE-PPPPSGGGS--S-HHHHHHHHHGGGHHHHHHHHHHHHHHHHHHHTT-EEEEEEEEEESTHHHHHHHHHHHH-S--SEEEESS---SHIIIIITTHHHHHHHHGGGT--TTS-TTSTTGGGT-HHHHGGG--S-EEEEEEHHHHGGGHHHHHHHHHTT--EEEEEETT--SS---HHHHHHHHHHHHHHHHHHHH------GGGHHHHHHHHHHHHHT-/--S-SSSEETTTTEE--/--S-SSSEETTTTEE---

Foldseek 3Di:
DAACALQNQLFFKAFFKDDFAAARQAWDAFPQRQKIWGKIWGADQVVQAIKIFIWIFTQVQPDDIEGQEIDAHQAFDWQDPLQFRTDPTQFIGGRWYWEAANVRFKTWIWGHDPRAIFIKITGRVRPYIDGLGGDPHHWDDWYDPHNFKMKTKDFVVQVVQVVVQVVCPVVPDDFAQQDQQLFDDGGTHGDDTDMAMWMAGNVVRDIDGDDPVRVCVTVDDDDQQWEDAQQKIKHWAFPDRLFPLGWIFIWIDRHPHDIDTQDDPVRTAWDGKYADRVQQWIKTKDFDDFLSQKIWIWIGRNVDRDIDTQDMDQWHWGSWDDDHQKIWTWIFAAAGHTAIWIAGNPNRDIGGNGRPDPDCVVHLFWDKDKDWDQFPVRGIFIKIKTAASVDDQLDAFFEEEADDQHRGYQRQYVLRQAGAGNLRNVTHIYIYHHFHDFPLSVDGDSDLLQSLQVCLVVVVVLVVRLRVVVVVLVVCVVSSHHDQLRYEYEDADVSLQSVQLNLQVDPRHQAYEYQADDLFLCQLQVSRGHSRNVVCVSSNRPNVDHRPDDSNCSGQLLNVLLPRAHAYEHEYESSHCVRCPSSVVSNVVSLHRYYYHYDYPARSRGHGSSSSSVSNVVVSQRSCCRRVVDHDVDPVCVVVVVSNVSSVVSSD/DPDADDDDPPDDPGHDD/DAACALQNQLFFKAFFKPDFAAARQAWDAFPQRQKIWGKIWGADLVVLAIKIFIWIFTQVQPDDIEGQDIDAHFAFDWQDDLQFRTDPTQFIGGRWYWEAANVRFKTWIWGHDPRAIFIKITGRVNPHMDGQGGDPFHWDDWYDPHNFKMKTKDFVVQVVQVVVQVVCPVVNDDFAQQDQQLFDDGGGHGDDTDMFMKMAGNVPRDIDGDDPVSVVVVVDDDDQQWEDAVQKIKHWAFPDRLFPLGKIFIWIDRHPDDIDTQDDPVRTAWDGWYYDNVQQWIKTKDFDDFLSQKIWIWIGRNVDRDIDTQDMDQWHWGSWDDDHQKIWTWIFAAAGHTAIWIAGNPNRDIGGNGRPGPDCVVHQFWDKDKDWDQFPVRGIFIWIKTAARPDDQQDAFFEEEADDQHRGYQQQYVLRQAGQSNLRNVTHIYIYHHFGDFPLSVDGDSDLLQSLQVCLVLVNVLVVRLRVVVVVLVVCVVSNHHDQQRYEYEDADVSLQNVQLDLQVHPRHQAYEYQADDLFLCQLAVSRGHSSNVVCVSSNNCNVDHCCDPSNCSGQLLNCLLPRAHAYEHEYESSHHVRCPNSVVSNVVSLHHYYYHYDYPARSRGHGSSSSSVSNVVVSQRSCCRRVVDHDVDPVCVVVVVSNVSSVVSSD/DPDQDDDDPPDDDGHDDD

Solvent-accessible surface area: 51617 Å² total; per-residue (Å²): 98,78,63,0,41,16,77,30,0,6,84,11,0,8,0,5,3,33,54,8,45,8,73,15,62,2,0,14,23,7,82,87,8,140,70,0,0,0,20,0,32,71,9,44,6,107,78,26,114,16,70,12,50,6,0,7,18,9,2,107,45,85,82,125,27,73,64,3,18,85,26,21,74,16,21,44,56,52,52,69,9,28,33,0,0,96,9,15,28,3,0,0,2,46,19,10,45,0,41,22,1,73,62,20,65,40,0,0,6,19,32,31,28,154,51,74,7,35,0,29,77,0,22,22,164,31,128,36,29,58,66,41,2,82,39,64,16,50,3,73,45,2,54,14,18,69,58,60,17,0,0,1,7,0,26,32,21,20,57,117,25,78,45,69,15,104,132,50,1,106,134,9,4,23,11,38,68,37,0,5,3,8,41,36,28,108,8,41,10,53,61,128,30,85,69,56,38,52,2,10,44,47,155,87,52,85,105,110,74,19,59,115,111,27,28,33,144,15,160,136,176,116,79,33,55,110,11,105,5,45,151,15,28,0,28,29,42,74,125,52,98,107,22,54,40,17,60,13,14,0,8,14,80,150,28,160,32,142,74,85,99,3,129,52,118,16,0,48,73,7,37,52,1,18,20,6,119,133,27,59,3,0,1,0,0,12,66,24,49,88,25,46,12,41,0,0,0,15,71,0,56,15,133,50,37,126,16,92,115,32,26,87,34,61,1,17,0,0,7,3,48,74,35,71,103,69,0,0,0,0,9,13,28,23,54,33,2,10,36,0,0,14,0,65,0,91,71,7,125,57,46,99,19,34,53,20,12,59,86,9,88,151,47,117,42,3,119,40,50,61,7,76,31,131,8,127,65,38,10,58,1,1,0,3,0,0,6,6,38,93,35,131,158,76,58,116,17,6,0,0,0,1,8,9,60,3,32,10,20,2,35,1,21,14,2,16,5,7,0,2,0,3,0,0,44,32,21,0,0,0,0,2,0,30,20,16,118,7,63,8,14,122,92,124,37,85,33,64,66,41,25,10,108,37,35,18,50,121,10,141,27,10,93,3,5,1,50,0,0,15,21,0,2,37,50,0,41,199,112,19,5,0,35,57,78,75,0,0,0,0,2,3,0,12,1,0,1,4,0,2,1,0,10,7,42,15,172,86,9,33,0,0,6,1,5,10,6,4,1,0,10,17,5,0,9,16,3,0,2,54,76,0,12,49,38,0,86,57,20,3,0,35,6,84,48,58,28,132,10,113,18,0,45,23,0,0,0,62,65,7,6,85,126,2,74,20,0,1,0,1,0,1,1,34,34,13,3,18,0,1,0,15,0,5,31,24,1,82,100,31,150,32,2,4,7,0,0,0,0,23,94,1,17,7,0,2,53,22,3,10,3,22,28,12,1,0,41,20,0,14,8,0,0,53,5,27,4,38,115,84,49,42,128,32,121,123,44,52,69,20,5,89,75,0,106,60,23,99,73,51,128,209,1,10,13,19,122,69,24,12,0,13,1,15,3,15,34,79,89,93,66,55,0,39,16,76,29,0,6,86,11,0,7,1,5,2,33,50,8,37,12,75,15,66,2,1,10,26,7,85,90,8,136,72,0,0,0,23,0,29,70,10,43,12,113,70,19,108,14,67,11,49,6,0,7,18,9,2,106,45,85,82,120,27,78,64,5,18,84,25,20,75,15,21,44,45,51,50,68,9,29,34,0,0,95,9,15,26,4,0,0,3,48,19,10,41,1,45,24,1,74,64,20,63,42,0,0,5,18,32,32,22,147,51,74,6,30,0,31,83,0,17,28,160,33,138,40,30,56,67,40,5,85,35,64,12,48,2,75,42,2,65,24,59,72,58,59,19,0,1,0,6,0,27,31,21,20,56,114,25,78,46,71,16,108,137,49,1,95,132,6,4,22,8,35,70,37,0,5,3,8,42,34,32,110,7,37,10,54,61,129,30,85,72,51,29,50,2,9,45,46,156,88,53,85,109,110,77,14,59,119,95,32,31,60,143,25,147,109,190,131,74,38,53,111,12,120,7,48,214,11,28,0,29,29,45,75,128,43,99,109,21,59,39,19,62,12,14,0,12,0,86,92,31,164,38,143,65,69,100,5,140,64,117,17,0,55,72,7,37,55,1,21,20,4,124,137,33,61,3,0,1,0,0,13,64,19,51,89,25,48,16,40,0,0,0,14,70,0,56,5,119,49,28,130,19,93,116,31,24,88,32,57,2,18,1,0,7,6,49,78,38,70,117,66,0,0,0,0,8,12,28,24,54,34,3,9,36,0,0,14,0,57,1,87,72,7,119,54,39,101,20,33,54,19,9,72,103,9,86,161,42,105,43,3,126,40,73,64,5,76,32,130,7,144,51,40,8,53,1,1,0,3,1,0,6,14,22,120,38,138,135,68,67,117,15,6,0,0,0,2,6,10,55,4,30,9,21,3,35,1,21,17,2,17,4,5,0,2,0,4,0,0,42,33,21,0,0,0,0,2,0,29,18,17,117,8,51,7,14,123,96,133,37,87,32,57,65,42,16,12,106,37,23,19,62,132,9,142,22,13,92,6,5,1,42,0,0,18,29,0,3,45,30,0,44,182,99,18,2,0,34,59,76,78,0,0,0,0,2,3,0,11,2,0,1,4,0,3,2,0,11,11,43,18,188,84,9,37,0,0,3,1,4,9,7,4,1,0,21,21,4,0,11,16,2,0,2,54,76,0,13,48,38,0,83,55,17,3,0,31,11,70,64,64,29,120,14,122,18,0,34,18,0,0,1,64,61,7,7,86,136,3,88,21,6,1,0,0,0,1,1,33,32,14,3,16,0,0,1,18,0,6,26,19,1,88,89,34,149,31,3,5,8,0,0,0,0,24,95,1,17,8,0,2,50,18,3,12,3,22,27,11,1,0,43,25,0,16,8,0,0,54,10,17,2,39,105,83,48,40,127,32,121,129,46,52,66,21,5,87,70,0,124,61,25,76,73,43,130,213,0,10,9,15,108,66,10,9,1,14,3,15,2,14,36,57,60,115

Organism: Asticcacaulis excentricus (strain ATCC 15261 / DSM 4724 / KCTC 12464 / NCIMB 9791 / VKM B-1370 / CB 48) (NCBI:txid573065)